Protein 1PNH (pdb70)

Secondary structure (DSSP, 8-state):
----HHHHHHHHHTTSSEEEEETTEEEEE--

Structure (mmCIF, N/CA/C/O backbone):
data_1PNH
#
_entry.id   1PNH
#
_cell.length_a   1.000
_cell.length_b   1.000
_cell.length_c   1.000
_cell.angle_alpha   90.00
_cell.angle_beta   90.00
_cell.angle_gamma   90.00
#
_symmetry.space_group_name_H-M   'P 1'
#
loop_
_atom_site.group_PDB
_atom_site.id
_atom_site.type_symbol
_atom_site.label_atom_id
_atom_site.label_alt_id
_atom_site.label_comp_id
_atom_site.label_asym_id
_atom_site.label_entity_id
_atom_site.label_seq_id
_atom_site.pdbx_PDB_ins_code
_atom_site.Cartn_x
_atom_site.Cartn_y
_atom_site.Cartn_z
_atom_site.occupancy
_atom_site.B_iso_or_equiv
_atom_site.auth_seq_id
_atom_site.auth_comp_id
_atom_site.auth_asym_id
_atom_site.auth_atom_id
_atom_site.pdbx_PDB_model_num
ATOM 1 N N . THR A 1 1 ? 1.325 0.000 0.000 1.00 1.00 1 THR A N 1
ATOM 2 C CA . THR A 1 1 ? 2.073 0.000 -1.245 1.00 1.00 1 THR A CA 1
ATOM 3 C C . THR A 1 1 ? 1.121 0.085 -2.440 1.00 1.00 1 THR A C 1
ATOM 4 O O . THR A 1 1 ? 1.183 1.033 -3.221 1.00 1.00 1 THR A O 1
ATOM 15 N N . VAL A 1 2 ? 0.262 -0.918 -2.544 1.00 1.00 2 VAL A N 1
ATOM 16 C CA . VAL A 1 2 ? -0.702 -0.968 -3.630 1.00 1.00 2 VAL A CA 1
ATOM 17 C C . VAL A 1 2 ? -2.009 -1.578 -3.118 1.00 1.00 2 VAL A C 1
ATOM 18 O O . VAL A 1 2 ? -2.317 -1.488 -1.931 1.00 1.00 2 VAL A O 1
ATOM 31 N N . CYS A 1 3 ? -2.742 -2.186 -4.040 1.00 1.00 3 CYS A N 1
ATOM 32 C CA . CYS A 1 3 ? -4.008 -2.810 -3.697 1.00 1.00 3 CYS A CA 1
ATOM 33 C C . CYS A 1 3 ? -4.073 -4.175 -4.386 1.00 1.00 3 CYS A C 1
ATOM 34 O O . CYS A 1 3 ? -4.059 -4.256 -5.613 1.00 1.00 3 CYS A O 1
ATOM 41 N N . ASN A 1 4 ? -4.143 -5.213 -3.566 1.00 1.00 4 ASN A N 1
ATOM 42 C CA . ASN A 1 4 ? -4.210 -6.570 -4.080 1.00 1.00 4 ASN A CA 1
ATOM 43 C C . ASN A 1 4 ? -5.569 -6.791 -4.749 1.00 1.00 4 ASN A C 1
ATOM 44 O O . ASN A 1 4 ? -6.557 -7.076 -4.074 1.00 1.00 4 ASN A O 1
ATOM 55 N N . LEU A 1 5 ? -5.574 -6.650 -6.067 1.00 1.00 5 LEU A N 1
ATOM 56 C CA . LEU A 1 5 ? -6.795 -6.830 -6.833 1.00 1.00 5 LEU A CA 1
ATOM 57 C C . LEU A 1 5 ? -7.370 -8.219 -6.549 1.00 1.00 5 LEU A C 1
ATOM 58 O O . LEU A 1 5 ? -8.457 -8.341 -5.986 1.00 1.00 5 LEU A O 1
ATOM 74 N N . ARG A 1 6 ? -6.615 -9.231 -6.952 1.00 1.00 6 ARG A N 1
ATOM 75 C CA . ARG A 1 6 ? -7.037 -10.606 -6.747 1.00 1.00 6 ARG A CA 1
ATOM 76 C C . ARG A 1 6 ? -7.578 -10.790 -5.328 1.00 1.00 6 ARG A C 1
ATOM 77 O O . ARG A 1 6 ? -8.590 -11.460 -5.128 1.00 1.00 6 ARG A O 1
ATOM 97 N N . ARG A 1 7 ? -6.880 -10.184 -4.379 1.00 1.00 7 ARG A N 1
ATOM 98 C CA . ARG A 1 7 ? -7.278 -10.272 -2.985 1.00 1.00 7 ARG A CA 1
ATOM 99 C C . ARG A 1 7 ? -8.560 -9.471 -2.747 1.00 1.00 7 ARG A C 1
ATOM 100 O O . ARG A 1 7 ? -9.474 -9.942 -2.072 1.00 1.00 7 ARG A O 1
ATOM 120 N N . CYS A 1 8 ? -8.586 -8.274 -3.314 1.00 1.00 8 CYS A N 1
ATOM 121 C CA . CYS A 1 8 ? -9.740 -7.404 -3.172 1.00 1.00 8 CYS A CA 1
ATOM 122 C C . CYS A 1 8 ? -10.945 -8.095 -3.814 1.00 1.00 8 CYS A C 1
ATOM 123 O O . CYS A 1 8 ? -12.024 -8.145 -3.225 1.00 1.00 8 CYS A O 1
ATOM 130 N N . GLN A 1 9 ? -10.721 -8.611 -5.014 1.00 1.00 9 GLN A N 1
ATOM 131 C CA . GLN A 1 9 ? -11.774 -9.297 -5.742 1.00 1.00 9 GLN A CA 1
ATOM 132 C C . GLN A 1 9 ? -12.333 -10.450 -4.907 1.00 1.00 9 GLN A C 1
ATOM 133 O O . GLN A 1 9 ? -13.510 -10.448 -4.549 1.00 1.00 9 GLN A O 1
ATOM 147 N N . LEU A 1 10 ? -11.463 -11.407 -4.620 1.00 1.00 10 LEU A N 1
ATOM 148 C CA . LEU A 1 10 ? -11.855 -12.564 -3.833 1.00 1.00 10 LEU A CA 1
ATOM 149 C C . LEU A 1 10 ? -12.537 -12.093 -2.547 1.00 1.00 10 LEU A C 1
ATOM 150 O O . LEU A 1 10 ? -13.421 -12.771 -2.026 1.00 1.00 10 LEU A O 1
ATOM 166 N N . SER A 1 11 ? -12.099 -10.936 -2.072 1.00 1.00 11 SER A N 1
ATOM 167 C CA . SER A 1 11 ? -12.656 -10.367 -0.857 1.00 1.00 11 SER A CA 1
ATOM 168 C C . SER A 1 11 ? -14.150 -10.094 -1.044 1.00 1.00 11 SER A C 1
ATOM 169 O O . SER A 1 11 ? -14.967 -10.499 -0.219 1.00 1.00 11 SER A O 1
ATOM 177 N N . CYS A 1 12 ? -14.461 -9.407 -2.134 1.00 1.00 12 CYS A N 1
ATOM 178 C CA . CYS A 1 12 ? -15.842 -9.074 -2.440 1.00 1.00 12 CYS A CA 1
ATOM 179 C C . CYS A 1 12 ? -16.582 -10.367 -2.788 1.00 1.00 12 CYS A C 1
ATOM 180 O O . CYS A 1 12 ? -17.719 -10.569 -2.365 1.00 1.00 12 CYS A O 1
ATOM 187 N N . ARG A 1 13 ? -15.906 -11.209 -3.557 1.00 1.00 13 ARG A N 1
ATOM 188 C CA . ARG A 1 13 ? -16.485 -12.477 -3.967 1.00 1.00 13 ARG A CA 1
ATOM 189 C C . ARG A 1 13 ? -17.130 -13.178 -2.770 1.00 1.00 13 ARG A C 1
ATOM 190 O O . ARG A 1 13 ? -18.049 -13.979 -2.936 1.00 1.00 13 ARG A O 1
ATOM 210 N N . SER A 1 14 ? -16.622 -12.853 -1.590 1.00 1.00 14 SER A N 1
ATOM 211 C CA . SER A 1 14 ? -17.138 -13.441 -0.366 1.00 1.00 14 SER A CA 1
ATOM 212 C C . SER A 1 14 ? -18.654 -13.254 -0.292 1.00 1.00 14 SER A C 1
ATOM 213 O O . SER A 1 14 ? -19.377 -14.163 0.113 1.00 1.00 14 SER A O 1
ATOM 221 N N . LEU A 1 15 ? -19.092 -12.069 -0.691 1.00 1.00 15 LEU A N 1
ATOM 222 C CA . LEU A 1 15 ? -20.509 -11.750 -0.676 1.00 1.00 15 LEU A CA 1
ATOM 223 C C . LEU A 1 15 ? -21.213 -12.520 -1.796 1.00 1.00 15 LEU A C 1
ATOM 224 O O . LEU A 1 15 ? -22.419 -12.753 -1.731 1.00 1.00 15 LEU A O 1
ATOM 240 N N . GLY A 1 16 ? -20.429 -12.894 -2.796 1.00 1.00 16 GLY A N 1
ATOM 241 C CA . GLY A 1 16 ? -20.961 -13.632 -3.928 1.00 1.00 16 GLY A CA 1
ATOM 242 C C . GLY A 1 16 ? -20.761 -12.857 -5.232 1.00 1.00 16 GLY A C 1
ATOM 243 O O . GLY A 1 16 ? -20.541 -13.452 -6.285 1.00 1.00 16 GLY A O 1
ATOM 247 N N . LEU A 1 17 ? -20.846 -11.539 -5.118 1.00 1.00 17 LEU A N 1
ATOM 248 C CA . LEU A 1 17 ? -20.677 -10.676 -6.275 1.00 1.00 17 LEU A CA 1
ATOM 249 C C . LEU A 1 17 ? -19.214 -10.708 -6.721 1.00 1.00 17 LEU A C 1
ATOM 250 O O . LEU A 1 17 ? -18.492 -11.658 -6.423 1.00 1.00 17 LEU A O 1
ATOM 266 N N . LEU A 1 18 ? -18.821 -9.659 -7.428 1.00 1.00 18 LEU A N 1
ATOM 267 C CA . LEU A 1 18 ? -17.457 -9.556 -7.918 1.00 1.00 18 LEU A CA 1
ATOM 268 C C . LEU A 1 18 ? -16.815 -8.284 -7.361 1.00 1.00 18 LEU A C 1
ATOM 269 O O . LEU A 1 18 ? -17.515 -7.358 -6.954 1.00 1.00 18 LEU A O 1
ATOM 285 N N . GLY A 1 19 ? -15.490 -8.279 -7.361 1.00 1.00 19 GLY A N 1
ATOM 286 C CA . GLY A 1 19 ? -14.745 -7.136 -6.861 1.00 1.00 19 GLY A CA 1
ATOM 287 C C . GLY A 1 19 ? -13.793 -6.592 -7.928 1.00 1.00 19 GLY A C 1
ATOM 288 O O . GLY A 1 19 ? -13.437 -7.302 -8.867 1.00 1.00 19 GLY A O 1
ATOM 292 N N . LYS A 1 20 ? -13.408 -5.338 -7.748 1.00 1.00 20 LYS A N 1
ATOM 293 C CA . LYS A 1 20 ? -12.504 -4.690 -8.683 1.00 1.00 20 LYS A CA 1
ATOM 294 C C . LYS A 1 20 ? -11.623 -3.694 -7.928 1.00 1.00 20 LYS A C 1
ATOM 295 O O . LYS A 1 20 ? -12.083 -3.034 -6.997 1.00 1.00 20 LYS A O 1
ATOM 313 N N . CYS A 1 21 ? -10.371 -3.616 -8.356 1.00 1.00 21 CYS A N 1
ATOM 314 C CA . CYS A 1 21 ? -9.421 -2.712 -7.731 1.00 1.00 21 CYS A CA 1
ATOM 315 C C . CYS A 1 21 ? -9.185 -1.534 -8.679 1.00 1.00 21 CYS A C 1
ATOM 316 O O . CYS A 1 21 ? -8.464 -1.663 -9.667 1.00 1.00 21 CYS A O 1
ATOM 323 N N . ILE A 1 22 ? -9.806 -0.413 -8.344 1.00 1.00 22 ILE A N 1
ATOM 324 C CA . ILE A 1 22 ? -9.672 0.787 -9.153 1.00 1.00 22 ILE A CA 1
ATOM 325 C C . ILE A 1 22 ? -8.648 1.722 -8.507 1.00 1.00 22 ILE A C 1
ATOM 326 O O . ILE A 1 22 ? -8.904 2.289 -7.445 1.00 1.00 22 ILE A O 1
ATOM 342 N N . GLY A 1 23 ? -7.511 1.854 -9.173 1.00 1.00 23 GLY A N 1
ATOM 343 C CA . GLY A 1 23 ? -6.447 2.710 -8.676 1.00 1.00 23 GLY A CA 1
ATOM 344 C C . GLY A 1 23 ? -5.781 2.097 -7.443 1.00 1.00 23 GLY A C 1
ATOM 345 O O . GLY A 1 23 ? -4.814 1.347 -7.563 1.00 1.00 23 GLY A O 1
ATOM 349 N N . VAL A 1 24 ? -6.326 2.440 -6.284 1.00 1.00 24 VAL A N 1
ATOM 350 C CA . VAL A 1 24 ? -5.797 1.933 -5.030 1.00 1.00 24 VAL A CA 1
ATOM 351 C C . VAL A 1 24 ? -6.954 1.658 -4.067 1.00 1.00 24 VAL A C 1
ATOM 352 O O . VAL A 1 24 ? -6.750 1.555 -2.859 1.00 1.00 24 VAL A O 1
ATOM 365 N N . LYS A 1 25 ? -8.144 1.545 -4.640 1.00 1.00 25 LYS A N 1
ATOM 366 C CA . LYS A 1 25 ? -9.333 1.284 -3.848 1.00 1.00 25 LYS A CA 1
ATOM 367 C C . LYS A 1 25 ? -10.170 0.203 -4.534 1.00 1.00 25 LYS A C 1
ATOM 368 O O . LYS A 1 25 ? -10.588 0.369 -5.679 1.00 1.00 25 LYS A O 1
ATOM 386 N N . CYS A 1 26 ? -10.391 -0.882 -3.806 1.00 1.00 26 CYS A N 1
ATOM 387 C CA . CYS A 1 26 ? -11.170 -1.990 -4.330 1.00 1.00 26 CYS A CA 1
ATOM 388 C C . CYS A 1 26 ? -12.604 -1.855 -3.815 1.00 1.00 26 CYS A C 1
ATOM 389 O O . CYS A 1 26 ? -12.832 -1.299 -2.741 1.00 1.00 26 CYS A O 1
ATOM 396 N N . GLU A 1 27 ? -13.534 -2.374 -4.603 1.00 1.00 27 GLU A N 1
ATOM 397 C CA . GLU A 1 27 ? -14.940 -2.318 -4.240 1.00 1.00 27 GLU A CA 1
ATOM 398 C C . GLU A 1 27 ? -15.682 -3.531 -4.805 1.00 1.00 27 GLU A C 1
ATOM 399 O O . GLU A 1 27 ? -15.244 -4.130 -5.786 1.00 1.00 27 GLU A O 1
ATOM 412 N N . CYS A 1 28 ? -16.793 -3.857 -4.161 1.00 1.00 28 CYS A N 1
ATOM 413 C CA . CYS A 1 28 ? -17.601 -4.988 -4.587 1.00 1.00 28 CYS A CA 1
ATOM 414 C C . CYS A 1 28 ? -18.645 -4.483 -5.584 1.00 1.00 28 CYS A C 1
ATOM 415 O O . CYS A 1 28 ? -19.458 -3.621 -5.255 1.00 1.00 28 CYS A O 1
ATOM 422 N N . VAL A 1 29 ? -18.589 -5.042 -6.784 1.00 1.00 29 VAL A N 1
ATOM 423 C CA . VAL A 1 29 ? -19.520 -4.659 -7.832 1.00 1.00 29 VAL A CA 1
ATOM 424 C C . VAL A 1 29 ? -20.183 -5.915 -8.403 1.00 1.00 29 VAL A C 1
ATOM 425 O O . VAL A 1 29 ? -19.624 -7.007 -8.323 1.00 1.00 29 VAL A O 1
ATOM 438 N N . LYS A 1 30 ? -21.366 -5.717 -8.965 1.00 1.00 30 LYS A N 1
ATOM 439 C CA . LYS A 1 30 ? -22.112 -6.819 -9.549 1.00 1.00 30 LYS A CA 1
ATOM 440 C C . LYS A 1 30 ? -21.861 -6.857 -11.057 1.00 1.00 30 LYS A C 1
ATOM 441 O O . LYS A 1 30 ? -21.643 -5.819 -11.680 1.00 1.00 30 LYS A O 1
ATOM 459 N N . HIS A 1 31 ? -21.901 -8.064 -11.602 1.00 1.00 31 HIS A N 1
ATOM 460 C CA . HIS A 1 31 ? -21.681 -8.250 -13.026 1.00 1.00 31 HIS A CA 1
ATOM 461 C C . HIS A 1 31 ? -22.978 -7.970 -13.787 1.00 1.00 31 HIS A C 1
ATOM 462 O O . HIS A 1 31 ? -23.010 -8.041 -15.014 1.00 1.00 31 HIS A O 1
ATOM 476 N N . THR A 1 1 ? 0.943 0.673 -2.834 1.00 1.00 1 THR A N 2
ATOM 477 C CA . THR A 1 1 ? -0.092 1.683 -2.948 1.00 1.00 1 THR A CA 2
ATOM 478 C C . THR A 1 1 ? -1.424 1.035 -3.329 1.00 1.00 1 THR A C 2
ATOM 479 O O . THR A 1 1 ? -2.397 1.120 -2.581 1.00 1.00 1 THR A O 2
ATOM 490 N N . VAL A 1 2 ? -1.426 0.402 -4.493 1.00 1.00 2 VAL A N 2
ATOM 491 C CA . VAL A 1 2 ? -2.624 -0.256 -4.983 1.00 1.00 2 VAL A CA 2
ATOM 492 C C . VAL A 1 2 ? -2.777 -1.608 -4.281 1.00 1.00 2 VAL A C 2
ATOM 493 O O . VAL A 1 2 ? -1.788 -2.287 -4.014 1.00 1.00 2 VAL A O 2
ATOM 506 N N . CYS A 1 3 ? -4.025 -1.955 -4.004 1.00 1.00 3 CYS A N 2
ATOM 507 C CA . CYS A 1 3 ? -4.321 -3.213 -3.337 1.00 1.00 3 CYS A CA 2
ATOM 508 C C . CYS A 1 3 ? -4.327 -4.323 -4.391 1.00 1.00 3 CYS A C 2
ATOM 509 O O . CYS A 1 3 ? -4.406 -4.049 -5.587 1.00 1.00 3 CYS A O 2
ATOM 516 N N . ASN A 1 4 ? -4.242 -5.554 -3.907 1.00 1.00 4 ASN A N 2
ATOM 517 C CA . ASN A 1 4 ? -4.240 -6.708 -4.791 1.00 1.00 4 ASN A CA 2
ATOM 518 C C . ASN A 1 4 ? -5.633 -6.887 -5.395 1.00 1.00 4 ASN A C 2
ATOM 519 O O . ASN A 1 4 ? -6.624 -6.936 -4.670 1.00 1.00 4 ASN A O 2
ATOM 530 N N . LEU A 1 5 ? -5.663 -6.982 -6.715 1.00 1.00 5 LEU A N 2
ATOM 531 C CA . LEU A 1 5 ? -6.921 -7.157 -7.423 1.00 1.00 5 LEU A CA 2
ATOM 532 C C . LEU A 1 5 ? -7.552 -8.489 -7.015 1.00 1.00 5 LEU A C 2
ATOM 533 O O . LEU A 1 5 ? -8.669 -8.521 -6.502 1.00 1.00 5 LEU A O 2
ATOM 549 N N . ARG A 1 6 ? -6.806 -9.559 -7.257 1.00 1.00 6 ARG A N 2
ATOM 550 C CA . ARG A 1 6 ? -7.276 -10.890 -6.921 1.00 1.00 6 ARG A CA 2
ATOM 551 C C . ARG A 1 6 ? -7.692 -10.953 -5.449 1.00 1.00 6 ARG A C 2
ATOM 552 O O . ARG A 1 6 ? -8.664 -11.621 -5.102 1.00 1.00 6 ARG A O 2
ATOM 572 N N . ARG A 1 7 ? -6.932 -10.246 -4.625 1.00 1.00 7 ARG A N 2
ATOM 573 C CA . ARG A 1 7 ? -7.208 -10.212 -3.199 1.00 1.00 7 ARG A CA 2
ATOM 574 C C . ARG A 1 7 ? -8.468 -9.390 -2.920 1.00 1.00 7 ARG A C 2
ATOM 575 O O . ARG A 1 7 ? -9.355 -9.834 -2.192 1.00 1.00 7 ARG A O 2
ATOM 595 N N . CYS A 1 8 ? -8.509 -8.207 -3.518 1.00 1.00 8 CYS A N 2
ATOM 596 C CA . CYS A 1 8 ? -9.646 -7.321 -3.345 1.00 1.00 8 CYS A CA 2
ATOM 597 C C . CYS A 1 8 ? -10.887 -8.014 -3.912 1.00 1.00 8 CYS A C 2
ATOM 598 O O . CYS A 1 8 ? -11.908 -8.122 -3.232 1.00 1.00 8 CYS A O 2
ATOM 605 N N . GLN A 1 9 ? -10.760 -8.465 -5.151 1.00 1.00 9 GLN A N 2
ATOM 606 C CA . GLN A 1 9 ? -11.857 -9.145 -5.818 1.00 1.00 9 GLN A CA 2
ATOM 607 C C . GLN A 1 9 ? -12.292 -10.369 -5.011 1.00 1.00 9 GLN A C 2
ATOM 608 O O . GLN A 1 9 ? -13.485 -10.629 -4.864 1.00 1.00 9 GLN A O 2
ATOM 622 N N . LEU A 1 10 ? -11.299 -11.090 -4.508 1.00 1.00 10 LEU A N 2
ATOM 623 C CA . LEU A 1 10 ? -11.565 -12.280 -3.720 1.00 1.00 10 LEU A CA 2
ATOM 624 C C . LEU A 1 10 ? -12.288 -11.885 -2.431 1.00 1.00 10 LEU A C 2
ATOM 625 O O . LEU A 1 10 ? -13.073 -12.663 -1.891 1.00 1.00 10 LEU A O 2
ATOM 641 N N . SER A 1 11 ? -11.995 -10.674 -1.974 1.00 1.00 11 SER A N 2
ATOM 642 C CA . SER A 1 11 ? -12.607 -10.166 -0.759 1.00 1.00 11 SER A CA 2
ATOM 643 C C . SER A 1 11 ? -14.100 -9.924 -0.988 1.00 1.00 11 SER A C 2
ATOM 644 O O . SER A 1 11 ? -14.928 -10.315 -0.167 1.00 1.00 11 SER A O 2
ATOM 652 N N . CYS A 1 12 ? -14.399 -9.278 -2.105 1.00 1.00 12 CYS A N 2
ATOM 653 C CA . CYS A 1 12 ? -15.778 -8.980 -2.453 1.00 1.00 12 CYS A CA 2
ATOM 654 C C . CYS A 1 12 ? -16.495 -10.298 -2.749 1.00 1.00 12 CYS A C 2
ATOM 655 O O . CYS A 1 12 ? -17.654 -10.477 -2.377 1.00 1.00 12 CYS A O 2
ATOM 662 N N . ARG A 1 13 ? -15.777 -11.189 -3.415 1.00 1.00 13 ARG A N 2
ATOM 663 C CA . ARG A 1 13 ? -16.331 -12.485 -3.765 1.00 1.00 13 ARG A CA 2
ATOM 664 C C . ARG A 1 13 ? -16.993 -13.128 -2.546 1.00 1.00 13 ARG A C 2
ATOM 665 O O . ARG A 1 13 ? -17.868 -13.980 -2.687 1.00 1.00 13 ARG A O 2
ATOM 685 N N . SER A 1 14 ? -16.552 -12.693 -1.375 1.00 1.00 14 SER A N 2
ATOM 686 C CA . SER A 1 14 ? -17.091 -13.214 -0.133 1.00 1.00 14 SER A CA 2
ATOM 687 C C . SER A 1 14 ? -18.619 -13.142 -0.153 1.00 1.00 14 SER A C 2
ATOM 688 O O . SER A 1 14 ? -19.294 -14.098 0.220 1.00 1.00 14 SER A O 2
ATOM 696 N N . LEU A 1 15 ? -19.120 -11.998 -0.593 1.00 1.00 15 LEU A N 2
ATOM 697 C CA . LEU A 1 15 ? -20.555 -11.788 -0.669 1.00 1.00 15 LEU A CA 2
ATOM 698 C C . LEU A 1 15 ? -21.123 -12.597 -1.836 1.00 1.00 15 LEU A C 2
ATOM 699 O O . LEU A 1 15 ? -22.313 -12.911 -1.859 1.00 1.00 15 LEU A O 2
ATOM 715 N N . GLY A 1 16 ? -20.248 -12.915 -2.778 1.00 1.00 16 GLY A N 2
ATOM 716 C CA . GLY A 1 16 ? -20.648 -13.681 -3.946 1.00 1.00 16 GLY A CA 2
ATOM 717 C C . GLY A 1 16 ? -20.460 -12.866 -5.228 1.00 1.00 16 GLY A C 2
ATOM 718 O O . GLY A 1 16 ? -20.165 -13.423 -6.284 1.00 1.00 16 GLY A O 2
ATOM 722 N N . LEU A 1 17 ? -20.642 -11.562 -5.092 1.00 1.00 17 LEU A N 2
ATOM 723 C CA . LEU A 1 17 ? -20.497 -10.663 -6.226 1.00 1.00 17 LEU A CA 2
ATOM 724 C C . LEU A 1 17 ? -19.022 -10.587 -6.625 1.00 1.00 17 LEU A C 2
ATOM 725 O O . LEU A 1 17 ? -18.216 -11.409 -6.195 1.00 1.00 17 LEU A O 2
ATOM 741 N N . LEU A 1 18 ? -18.714 -9.591 -7.442 1.00 1.00 18 LEU A N 2
ATOM 742 C CA . LEU A 1 18 ? -17.350 -9.395 -7.903 1.00 1.00 18 LEU A CA 2
ATOM 743 C C . LEU A 1 18 ? -16.799 -8.094 -7.316 1.00 1.00 18 LEU A C 2
ATOM 744 O O . LEU A 1 18 ? -17.562 -7.226 -6.900 1.00 1.00 18 LEU A O 2
ATOM 760 N N . GLY A 1 19 ? -15.476 -8.002 -7.302 1.00 1.00 19 GLY A N 2
ATOM 761 C CA . GLY A 1 19 ? -14.815 -6.823 -6.773 1.00 1.00 19 GLY A CA 2
ATOM 762 C C . GLY A 1 19 ? -13.531 -6.520 -7.550 1.00 1.00 19 GLY A C 2
ATOM 763 O O . GLY A 1 19 ? -13.004 -7.386 -8.244 1.00 1.00 19 GLY A O 2
ATOM 767 N N . LYS A 1 20 ? -13.067 -5.288 -7.403 1.00 1.00 20 LYS A N 2
ATOM 768 C CA . LYS A 1 20 ? -11.855 -4.860 -8.082 1.00 1.00 20 LYS A CA 2
ATOM 769 C C . LYS A 1 20 ? -11.227 -3.698 -7.311 1.00 1.00 20 LYS A C 2
ATOM 770 O O . LYS A 1 20 ? -11.934 -2.896 -6.702 1.00 1.00 20 LYS A O 2
ATOM 788 N N . CYS A 1 21 ? -9.905 -3.644 -7.361 1.00 1.00 21 CYS A N 2
ATOM 789 C CA . CYS A 1 21 ? -9.172 -2.593 -6.673 1.00 1.00 21 CYS A CA 2
ATOM 790 C C . CYS A 1 21 ? -9.433 -1.272 -7.398 1.00 1.00 21 CYS A C 2
ATOM 791 O O . CYS A 1 21 ? -8.681 -0.895 -8.297 1.00 1.00 21 CYS A O 2
ATOM 798 N N . ILE A 1 22 ? -10.499 -0.605 -6.983 1.00 1.00 22 ILE A N 2
ATOM 799 C CA . ILE A 1 22 ? -10.869 0.661 -7.583 1.00 1.00 22 ILE A CA 2
ATOM 800 C C . ILE A 1 22 ? -9.954 1.759 -7.042 1.00 1.00 22 ILE A C 2
ATOM 801 O O . ILE A 1 22 ? -10.022 2.108 -5.864 1.00 1.00 22 ILE A O 2
ATOM 817 N N . GLY A 1 23 ? -9.114 2.277 -7.929 1.00 1.00 23 GLY A N 2
ATOM 818 C CA . GLY A 1 23 ? -8.186 3.330 -7.555 1.00 1.00 23 GLY A CA 2
ATOM 819 C C . GLY A 1 23 ? -7.304 2.892 -6.384 1.00 1.00 23 GLY A C 2
ATOM 820 O O . GLY A 1 23 ? -6.276 2.247 -6.583 1.00 1.00 23 GLY A O 2
ATOM 824 N N . VAL A 1 24 ? -7.739 3.260 -5.187 1.00 1.00 24 VAL A N 2
ATOM 825 C CA . VAL A 1 24 ? -7.001 2.913 -3.984 1.00 1.00 24 VAL A CA 2
ATOM 826 C C . VAL A 1 24 ? -7.957 2.283 -2.969 1.00 1.00 24 VAL A C 2
ATOM 827 O O . VAL A 1 24 ? -7.772 2.428 -1.762 1.00 1.00 24 VAL A O 2
ATOM 840 N N . LYS A 1 25 ? -8.959 1.594 -3.499 1.00 1.00 25 LYS A N 2
ATOM 841 C CA . LYS A 1 25 ? -9.942 0.939 -2.653 1.00 1.00 25 LYS A CA 2
ATOM 842 C C . LYS A 1 25 ? -10.708 -0.094 -3.479 1.00 1.00 25 LYS A C 2
ATOM 843 O O . LYS A 1 25 ? -11.152 0.196 -4.591 1.00 1.00 25 LYS A O 2
ATOM 861 N N . CYS A 1 26 ? -10.843 -1.279 -2.905 1.00 1.00 26 CYS A N 2
ATOM 862 C CA . CYS A 1 26 ? -11.549 -2.359 -3.576 1.00 1.00 26 CYS A CA 2
ATOM 863 C C . CYS A 1 26 ? -13.041 -2.024 -3.585 1.00 1.00 26 CYS A C 2
ATOM 864 O O . CYS A 1 26 ? -13.583 -1.560 -2.582 1.00 1.00 26 CYS A O 2
ATOM 871 N N . GLU A 1 27 ? -13.665 -2.275 -4.726 1.00 1.00 27 GLU A N 2
ATOM 872 C CA . GLU A 1 27 ? -15.085 -2.006 -4.877 1.00 1.00 27 GLU A CA 2
ATOM 873 C C . GLU A 1 27 ? -15.805 -3.248 -5.410 1.00 1.00 27 GLU A C 2
ATOM 874 O O . GLU A 1 27 ? -15.388 -3.834 -6.407 1.00 1.00 27 GLU A O 2
ATOM 887 N N . CYS A 1 28 ? -16.876 -3.611 -4.719 1.00 1.00 28 CYS A N 2
ATOM 888 C CA . CYS A 1 28 ? -17.660 -4.771 -5.109 1.00 1.00 28 CYS A CA 2
ATOM 889 C C . CYS A 1 28 ? -18.741 -4.314 -6.088 1.00 1.00 28 CYS A C 2
ATOM 890 O O . CYS A 1 28 ? -19.375 -3.280 -5.880 1.00 1.00 28 CYS A O 2
ATOM 897 N N . VAL A 1 29 ? -18.920 -5.105 -7.136 1.00 1.00 29 VAL A N 2
ATOM 898 C CA . VAL A 1 29 ? -19.916 -4.793 -8.147 1.00 1.00 29 VAL A CA 2
ATOM 899 C C . VAL A 1 29 ? -20.540 -6.094 -8.660 1.00 1.00 29 VAL A C 2
ATOM 900 O O . VAL A 1 29 ? -19.915 -7.152 -8.598 1.00 1.00 29 VAL A O 2
ATOM 913 N N . LYS A 1 30 ? -21.763 -5.970 -9.152 1.00 1.00 30 LYS A N 2
ATOM 914 C CA . LYS A 1 30 ? -22.478 -7.123 -9.673 1.00 1.00 30 LYS A CA 2
ATOM 915 C C . LYS A 1 30 ? -22.103 -7.329 -11.143 1.00 1.00 30 LYS A C 2
ATOM 916 O O . LYS A 1 30 ? -21.173 -6.697 -11.644 1.00 1.00 30 LYS A O 2
ATOM 934 N N . HIS A 1 31 ? -22.846 -8.213 -11.792 1.00 1.00 31 HIS A N 2
ATOM 935 C CA . HIS A 1 31 ? -22.601 -8.509 -13.195 1.00 1.00 31 HIS A CA 2
ATOM 936 C C . HIS A 1 31 ? -23.812 -8.085 -14.025 1.00 1.00 31 HIS A C 2
ATOM 937 O O . HIS A 1 31 ? -23.689 -7.831 -15.224 1.00 1.00 31 HIS A O 2
ATOM 951 N N . THR A 1 1 ? 0.478 1.828 -0.785 1.00 1.00 1 THR A N 3
ATOM 952 C CA . THR A 1 1 ? 1.204 1.777 -2.042 1.00 1.00 1 THR A CA 3
ATOM 953 C C . THR A 1 1 ? 0.303 1.240 -3.157 1.00 1.00 1 THR A C 3
ATOM 954 O O . THR A 1 1 ? 0.053 1.929 -4.144 1.00 1.00 1 THR A O 3
ATOM 965 N N . VAL A 1 2 ? -0.156 0.013 -2.960 1.00 1.00 2 VAL A N 3
ATOM 966 C CA . VAL A 1 2 ? -1.023 -0.620 -3.934 1.00 1.00 2 VAL A CA 3
ATOM 967 C C . VAL A 1 2 ? -1.946 -1.609 -3.221 1.00 1.00 2 VAL A C 3
ATOM 968 O O . VAL A 1 2 ? -1.828 -1.814 -2.013 1.00 1.00 2 VAL A O 3
ATOM 981 N N . CYS A 1 3 ? -2.844 -2.198 -3.996 1.00 1.00 3 CYS A N 3
ATOM 982 C CA . CYS A 1 3 ? -3.785 -3.163 -3.454 1.00 1.00 3 CYS A CA 3
ATOM 983 C C . CYS A 1 3 ? -3.839 -4.366 -4.397 1.00 1.00 3 CYS A C 3
ATOM 984 O O . CYS A 1 3 ? -3.817 -4.204 -5.617 1.00 1.00 3 CYS A O 3
ATOM 991 N N . ASN A 1 4 ? -3.909 -5.545 -3.796 1.00 1.00 4 ASN A N 3
ATOM 992 C CA . ASN A 1 4 ? -3.965 -6.775 -4.568 1.00 1.00 4 ASN A CA 3
ATOM 993 C C . ASN A 1 4 ? -5.357 -6.920 -5.187 1.00 1.00 4 ASN A C 3
ATOM 994 O O . ASN A 1 4 ? -6.363 -6.869 -4.479 1.00 1.00 4 ASN A O 3
ATOM 1005 N N . LEU A 1 5 ? -5.371 -7.099 -6.497 1.00 1.00 5 LEU A N 3
ATOM 1006 C CA . LEU A 1 5 ? -6.622 -7.253 -7.219 1.00 1.00 5 LEU A CA 3
ATOM 1007 C C . LEU A 1 5 ? -7.272 -8.584 -6.831 1.00 1.00 5 LEU A C 3
ATOM 1008 O O . LEU A 1 5 ? -8.327 -8.602 -6.199 1.00 1.00 5 LEU A O 3
ATOM 1024 N N . ARG A 1 6 ? -6.613 -9.663 -7.224 1.00 1.00 6 ARG A N 3
ATOM 1025 C CA . ARG A 1 6 ? -7.113 -10.995 -6.925 1.00 1.00 6 ARG A CA 3
ATOM 1026 C C . ARG A 1 6 ? -7.586 -11.070 -5.471 1.00 1.00 6 ARG A C 3
ATOM 1027 O O . ARG A 1 6 ? -8.596 -11.706 -5.177 1.00 1.00 6 ARG A O 3
ATOM 1047 N N . ARG A 1 7 ? -6.833 -10.410 -4.604 1.00 1.00 7 ARG A N 3
ATOM 1048 C CA . ARG A 1 7 ? -7.163 -10.396 -3.189 1.00 1.00 7 ARG A CA 3
ATOM 1049 C C . ARG A 1 7 ? -8.417 -9.552 -2.946 1.00 1.00 7 ARG A C 3
ATOM 1050 O O . ARG A 1 7 ? -9.363 -10.014 -2.309 1.00 1.00 7 ARG A O 3
ATOM 1070 N N . CYS A 1 8 ? -8.383 -8.335 -3.466 1.00 1.00 8 CYS A N 3
ATOM 1071 C CA . CYS A 1 8 ? -9.505 -7.425 -3.313 1.00 1.00 8 CYS A CA 3
ATOM 1072 C C . CYS A 1 8 ? -10.755 -8.106 -3.876 1.00 1.00 8 CYS A C 3
ATOM 1073 O O . CYS A 1 8 ? -11.791 -8.154 -3.211 1.00 1.00 8 CYS A O 3
ATOM 1080 N N . GLN A 1 9 ? -10.618 -8.611 -5.091 1.00 1.00 9 GLN A N 3
ATOM 1081 C CA . GLN A 1 9 ? -11.724 -9.285 -5.750 1.00 1.00 9 GLN A CA 3
ATOM 1082 C C . GLN A 1 9 ? -12.277 -10.397 -4.857 1.00 1.00 9 GLN A C 3
ATOM 1083 O O . GLN A 1 9 ? -13.475 -10.445 -4.590 1.00 1.00 9 GLN A O 3
ATOM 1097 N N . LEU A 1 10 ? -11.374 -11.262 -4.417 1.00 1.00 10 LEU A N 3
ATOM 1098 C CA . LEU A 1 10 ? -11.755 -12.370 -3.558 1.00 1.00 10 LEU A CA 3
ATOM 1099 C C . LEU A 1 10 ? -12.466 -11.827 -2.317 1.00 1.00 10 LEU A C 3
ATOM 1100 O O . LEU A 1 10 ? -13.337 -12.490 -1.755 1.00 1.00 10 LEU A O 3
ATOM 1116 N N . SER A 1 11 ? -12.071 -10.624 -1.926 1.00 1.00 11 SER A N 3
ATOM 1117 C CA . SER A 1 11 ? -12.660 -9.983 -0.763 1.00 1.00 11 SER A CA 3
ATOM 1118 C C . SER A 1 11 ? -14.147 -9.722 -1.006 1.00 1.00 11 SER A C 3
ATOM 1119 O O . SER A 1 11 ? -14.986 -10.065 -0.174 1.00 1.00 11 SER A O 3
ATOM 1127 N N . CYS A 1 12 ? -14.428 -9.115 -2.151 1.00 1.00 12 CYS A N 3
ATOM 1128 C CA . CYS A 1 12 ? -15.800 -8.804 -2.513 1.00 1.00 12 CYS A CA 3
ATOM 1129 C C . CYS A 1 12 ? -16.532 -10.116 -2.802 1.00 1.00 12 CYS A C 3
ATOM 1130 O O . CYS A 1 12 ? -17.711 -10.258 -2.482 1.00 1.00 12 CYS A O 3
ATOM 1137 N N . ARG A 1 13 ? -15.802 -11.043 -3.406 1.00 1.00 13 ARG A N 3
ATOM 1138 C CA . ARG A 1 13 ? -16.366 -12.338 -3.742 1.00 1.00 13 ARG A CA 3
ATOM 1139 C C . ARG A 1 13 ? -17.030 -12.964 -2.513 1.00 1.00 13 ARG A C 3
ATOM 1140 O O . ARG A 1 13 ? -17.881 -13.842 -2.643 1.00 1.00 13 ARG A O 3
ATOM 1160 N N . SER A 1 14 ? -16.618 -12.483 -1.350 1.00 1.00 14 SER A N 3
ATOM 1161 C CA . SER A 1 14 ? -17.161 -12.984 -0.102 1.00 1.00 14 SER A CA 3
ATOM 1162 C C . SER A 1 14 ? -18.690 -12.935 -0.137 1.00 1.00 14 SER A C 3
ATOM 1163 O O . SER A 1 14 ? -19.356 -13.876 0.285 1.00 1.00 14 SER A O 3
ATOM 1171 N N . LEU A 1 15 ? -19.201 -11.826 -0.648 1.00 1.00 15 LEU A N 3
ATOM 1172 C CA . LEU A 1 15 ? -20.638 -11.640 -0.746 1.00 1.00 15 LEU A CA 3
ATOM 1173 C C . LEU A 1 15 ? -21.182 -12.493 -1.895 1.00 1.00 15 LEU A C 3
ATOM 1174 O O . LEU A 1 15 ? -22.367 -12.819 -1.925 1.00 1.00 15 LEU A O 3
ATOM 1190 N N . GLY A 1 16 ? -20.287 -12.831 -2.812 1.00 1.00 16 GLY A N 3
ATOM 1191 C CA . GLY A 1 16 ? -20.660 -13.641 -3.959 1.00 1.00 16 GLY A CA 3
ATOM 1192 C C . GLY A 1 16 ? -20.458 -12.870 -5.265 1.00 1.00 16 GLY A C 3
ATOM 1193 O O . GLY A 1 16 ? -20.146 -13.460 -6.298 1.00 1.00 16 GLY A O 3
ATOM 1197 N N . LEU A 1 17 ? -20.642 -11.561 -5.176 1.00 1.00 17 LEU A N 3
ATOM 1198 C CA . LEU A 1 17 ? -20.484 -10.701 -6.335 1.00 1.00 17 LEU A CA 3
ATOM 1199 C C . LEU A 1 17 ? -19.004 -10.634 -6.718 1.00 1.00 17 LEU A C 3
ATOM 1200 O O . LEU A 1 17 ? -18.208 -11.464 -6.279 1.00 1.00 17 LEU A O 3
ATOM 1216 N N . LEU A 1 18 ? -18.679 -9.639 -7.530 1.00 1.00 18 LEU A N 3
ATOM 1217 C CA . LEU A 1 18 ? -17.308 -9.453 -7.973 1.00 1.00 18 LEU A CA 3
ATOM 1218 C C . LEU A 1 18 ? -16.844 -8.044 -7.601 1.00 1.00 18 LEU A C 3
ATOM 1219 O O . LEU A 1 18 ? -17.663 -7.150 -7.392 1.00 1.00 18 LEU A O 3
ATOM 1235 N N . GLY A 1 19 ? -15.529 -7.886 -7.535 1.00 1.00 19 GLY A N 3
ATOM 1236 C CA . GLY A 1 19 ? -14.945 -6.601 -7.192 1.00 1.00 19 GLY A CA 3
ATOM 1237 C C . GLY A 1 19 ? -13.616 -6.391 -7.923 1.00 1.00 19 GLY A C 3
ATOM 1238 O O . GLY A 1 19 ? -13.228 -7.204 -8.761 1.00 1.00 19 GLY A O 3
ATOM 1242 N N . LYS A 1 20 ? -12.956 -5.295 -7.578 1.00 1.00 20 LYS A N 3
ATOM 1243 C CA . LYS A 1 20 ? -11.679 -4.968 -8.190 1.00 1.00 20 LYS A CA 3
ATOM 1244 C C . LYS A 1 20 ? -11.004 -3.856 -7.385 1.00 1.00 20 LYS A C 3
ATOM 1245 O O . LYS A 1 20 ? -11.673 -2.956 -6.880 1.00 1.00 20 LYS A O 3
ATOM 1263 N N . CYS A 1 21 ? -9.686 -3.951 -7.293 1.00 1.00 21 CYS A N 3
ATOM 1264 C CA . CYS A 1 21 ? -8.912 -2.967 -6.559 1.00 1.00 21 CYS A CA 3
ATOM 1265 C C . CYS A 1 21 ? -8.921 -1.659 -7.355 1.00 1.00 21 CYS A C 3
ATOM 1266 O O . CYS A 1 21 ? -8.081 -1.455 -8.231 1.00 1.00 21 CYS A O 3
ATOM 1273 N N . ILE A 1 22 ? -9.879 -0.807 -7.021 1.00 1.00 22 ILE A N 3
ATOM 1274 C CA . ILE A 1 22 ? -10.009 0.470 -7.695 1.00 1.00 22 ILE A CA 3
ATOM 1275 C C . ILE A 1 22 ? -8.989 1.451 -7.112 1.00 1.00 22 ILE A C 3
ATOM 1276 O O . ILE A 1 22 ? -9.201 2.010 -6.038 1.00 1.00 22 ILE A O 3
ATOM 1292 N N . GLY A 1 23 ? -7.901 1.631 -7.849 1.00 1.00 23 GLY A N 3
ATOM 1293 C CA . GLY A 1 23 ? -6.849 2.535 -7.421 1.00 1.00 23 GLY A CA 3
ATOM 1294 C C . GLY A 1 23 ? -6.208 2.052 -6.117 1.00 1.00 23 GLY A C 3
ATOM 1295 O O . GLY A 1 23 ? -5.158 1.411 -6.137 1.00 1.00 23 GLY A O 3
ATOM 1299 N N . VAL A 1 24 ? -6.868 2.379 -5.015 1.00 1.00 24 VAL A N 3
ATOM 1300 C CA . VAL A 1 24 ? -6.375 1.988 -3.705 1.00 1.00 24 VAL A CA 3
ATOM 1301 C C . VAL A 1 24 ? -7.558 1.572 -2.825 1.00 1.00 24 VAL A C 3
ATOM 1302 O O . VAL A 1 24 ? -7.428 1.489 -1.605 1.00 1.00 24 VAL A O 3
ATOM 1315 N N . LYS A 1 25 ? -8.682 1.323 -3.480 1.00 1.00 25 LYS A N 3
ATOM 1316 C CA . LYS A 1 25 ? -9.885 0.919 -2.773 1.00 1.00 25 LYS A CA 3
ATOM 1317 C C . LYS A 1 25 ? -10.622 -0.138 -3.593 1.00 1.00 25 LYS A C 3
ATOM 1318 O O . LYS A 1 25 ? -11.048 0.122 -4.717 1.00 1.00 25 LYS A O 3
ATOM 1336 N N . CYS A 1 26 ? -10.751 -1.315 -2.999 1.00 1.00 26 CYS A N 3
ATOM 1337 C CA . CYS A 1 26 ? -11.430 -2.416 -3.659 1.00 1.00 26 CYS A CA 3
ATOM 1338 C C . CYS A 1 26 ? -12.934 -2.149 -3.618 1.00 1.00 26 CYS A C 3
ATOM 1339 O O . CYS A 1 26 ? -13.478 -1.803 -2.572 1.00 1.00 26 CYS A O 3
ATOM 1346 N N . GLU A 1 27 ? -13.567 -2.321 -4.771 1.00 1.00 27 GLU A N 3
ATOM 1347 C CA . GLU A 1 27 ? -14.999 -2.102 -4.879 1.00 1.00 27 GLU A CA 3
ATOM 1348 C C . GLU A 1 27 ? -15.700 -3.390 -5.312 1.00 1.00 27 GLU A C 3
ATOM 1349 O O . GLU A 1 27 ? -15.152 -4.170 -6.089 1.00 1.00 27 GLU A O 3
ATOM 1362 N N . CYS A 1 28 ? -16.904 -3.576 -4.789 1.00 1.00 28 CYS A N 3
ATOM 1363 C CA . CYS A 1 28 ? -17.688 -4.756 -5.112 1.00 1.00 28 CYS A CA 3
ATOM 1364 C C . CYS A 1 28 ? -18.846 -4.332 -6.017 1.00 1.00 28 CYS A C 3
ATOM 1365 O O . CYS A 1 28 ? -19.514 -3.334 -5.749 1.00 1.00 28 CYS A O 3
ATOM 1372 N N . VAL A 1 29 ? -19.048 -5.110 -7.068 1.00 1.00 29 VAL A N 3
ATOM 1373 C CA . VAL A 1 29 ? -20.115 -4.826 -8.014 1.00 1.00 29 VAL A CA 3
ATOM 1374 C C . VAL A 1 29 ? -20.743 -6.142 -8.478 1.00 1.00 29 VAL A C 3
ATOM 1375 O O . VAL A 1 29 ? -20.100 -7.189 -8.432 1.00 1.00 29 VAL A O 3
ATOM 1388 N N . LYS A 1 30 ? -21.991 -6.046 -8.910 1.00 1.00 30 LYS A N 3
ATOM 1389 C CA . LYS A 1 30 ? -22.714 -7.214 -9.381 1.00 1.00 30 LYS A CA 3
ATOM 1390 C C . LYS A 1 30 ? -22.234 -7.573 -10.788 1.00 1.00 30 LYS A C 3
ATOM 1391 O O . LYS A 1 30 ? -21.244 -7.025 -11.269 1.00 1.00 30 LYS A O 3
ATOM 1409 N N . HIS A 1 31 ? -22.960 -8.491 -11.410 1.00 1.00 31 HIS A N 3
ATOM 1410 C CA . HIS A 1 31 ? -22.621 -8.929 -12.754 1.00 1.00 31 HIS A CA 3
ATOM 1411 C C . HIS A 1 31 ? -23.320 -8.030 -13.778 1.00 1.00 31 HIS A C 3
ATOM 1412 O O . HIS A 1 31 ? -24.402 -7.508 -13.514 1.00 1.00 31 HIS A O 3
ATOM 1426 N N . THR A 1 1 ? 1.953 1.914 -3.012 1.00 1.00 1 THR A N 4
ATOM 1427 C CA . THR A 1 1 ? 1.901 0.757 -3.887 1.00 1.00 1 THR A CA 4
ATOM 1428 C C . THR A 1 1 ? 0.469 0.511 -4.364 1.00 1.00 1 THR A C 4
ATOM 1429 O O . THR A 1 1 ? -0.409 1.340 -4.143 1.00 1.00 1 THR A O 4
ATOM 1440 N N . VAL A 1 2 ? 0.279 -0.627 -5.006 1.00 1.00 2 VAL A N 4
ATOM 1441 C CA . VAL A 1 2 ? -1.028 -0.993 -5.514 1.00 1.00 2 VAL A CA 4
ATOM 1442 C C . VAL A 1 2 ? -1.704 -1.946 -4.527 1.00 1.00 2 VAL A C 4
ATOM 1443 O O . VAL A 1 2 ? -1.036 -2.584 -3.718 1.00 1.00 2 VAL A O 4
ATOM 1456 N N . CYS A 1 3 ? -3.025 -2.013 -4.628 1.00 1.00 3 CYS A N 4
ATOM 1457 C CA . CYS A 1 3 ? -3.800 -2.877 -3.755 1.00 1.00 3 CYS A CA 4
ATOM 1458 C C . CYS A 1 3 ? -3.971 -4.231 -4.447 1.00 1.00 3 CYS A C 4
ATOM 1459 O O . CYS A 1 3 ? -3.938 -4.313 -5.674 1.00 1.00 3 CYS A O 4
ATOM 1466 N N . ASN A 1 4 ? -4.146 -5.258 -3.631 1.00 1.00 4 ASN A N 4
ATOM 1467 C CA . ASN A 1 4 ? -4.321 -6.604 -4.148 1.00 1.00 4 ASN A CA 4
ATOM 1468 C C . ASN A 1 4 ? -5.680 -6.709 -4.841 1.00 1.00 4 ASN A C 4
ATOM 1469 O O . ASN A 1 4 ? -6.715 -6.763 -4.179 1.00 1.00 4 ASN A O 4
ATOM 1480 N N . LEU A 1 5 ? -5.634 -6.731 -6.166 1.00 1.00 5 LEU A N 4
ATOM 1481 C CA . LEU A 1 5 ? -6.850 -6.826 -6.955 1.00 1.00 5 LEU A CA 4
ATOM 1482 C C . LEU A 1 5 ? -7.452 -8.223 -6.791 1.00 1.00 5 LEU A C 4
ATOM 1483 O O . LEU A 1 5 ? -8.544 -8.373 -6.245 1.00 1.00 5 LEU A O 4
ATOM 1499 N N . ARG A 1 6 ? -6.712 -9.211 -7.273 1.00 1.00 6 ARG A N 4
ATOM 1500 C CA . ARG A 1 6 ? -7.159 -10.591 -7.187 1.00 1.00 6 ARG A CA 4
ATOM 1501 C C . ARG A 1 6 ? -7.696 -10.890 -5.786 1.00 1.00 6 ARG A C 4
ATOM 1502 O O . ARG A 1 6 ? -8.735 -11.530 -5.638 1.00 1.00 6 ARG A O 4
ATOM 1522 N N . ARG A 1 7 ? -6.963 -10.409 -4.792 1.00 1.00 7 ARG A N 4
ATOM 1523 C CA . ARG A 1 7 ? -7.353 -10.615 -3.407 1.00 1.00 7 ARG A CA 4
ATOM 1524 C C . ARG A 1 7 ? -8.580 -9.766 -3.069 1.00 1.00 7 ARG A C 4
ATOM 1525 O O . ARG A 1 7 ? -9.514 -10.249 -2.430 1.00 1.00 7 ARG A O 4
ATOM 1545 N N . CYS A 1 8 ? -8.538 -8.520 -3.514 1.00 1.00 8 CYS A N 4
ATOM 1546 C CA . CYS A 1 8 ? -9.636 -7.599 -3.267 1.00 1.00 8 CYS A CA 4
ATOM 1547 C C . CYS A 1 8 ? -10.913 -8.204 -3.855 1.00 1.00 8 CYS A C 4
ATOM 1548 O O . CYS A 1 8 ? -11.939 -8.271 -3.183 1.00 1.00 8 CYS A O 4
ATOM 1555 N N . GLN A 1 9 ? -10.805 -8.632 -5.105 1.00 1.00 9 GLN A N 4
ATOM 1556 C CA . GLN A 1 9 ? -11.937 -9.229 -5.792 1.00 1.00 9 GLN A CA 4
ATOM 1557 C C . GLN A 1 9 ? -12.384 -10.500 -5.068 1.00 1.00 9 GLN A C 4
ATOM 1558 O O . GLN A 1 9 ? -13.582 -10.765 -4.955 1.00 1.00 9 GLN A O 4
ATOM 1572 N N . LEU A 1 10 ? -11.401 -11.254 -4.600 1.00 1.00 10 LEU A N 4
ATOM 1573 C CA . LEU A 1 10 ? -11.679 -12.493 -3.891 1.00 1.00 10 LEU A CA 4
ATOM 1574 C C . LEU A 1 10 ? -12.350 -12.171 -2.554 1.00 1.00 10 LEU A C 4
ATOM 1575 O O . LEU A 1 10 ? -13.125 -12.972 -2.035 1.00 1.00 10 LEU A O 4
ATOM 1591 N N . SER A 1 11 ? -12.029 -10.996 -2.035 1.00 1.00 11 SER A N 4
ATOM 1592 C CA . SER A 1 11 ? -12.589 -10.558 -0.769 1.00 1.00 11 SER A CA 4
ATOM 1593 C C . SER A 1 11 ? -14.092 -10.312 -0.919 1.00 1.00 11 SER A C 4
ATOM 1594 O O . SER A 1 11 ? -14.890 -10.834 -0.141 1.00 1.00 11 SER A O 4
ATOM 1602 N N . CYS A 1 12 ? -14.431 -9.520 -1.925 1.00 1.00 12 CYS A N 4
ATOM 1603 C CA . CYS A 1 12 ? -15.825 -9.199 -2.187 1.00 1.00 12 CYS A CA 4
ATOM 1604 C C . CYS A 1 12 ? -16.560 -10.498 -2.528 1.00 1.00 12 CYS A C 4
ATOM 1605 O O . CYS A 1 12 ? -17.702 -10.694 -2.114 1.00 1.00 12 CYS A O 4
ATOM 1612 N N . ARG A 1 13 ? -15.876 -11.349 -3.277 1.00 1.00 13 ARG A N 4
ATOM 1613 C CA . ARG A 1 13 ? -16.450 -12.623 -3.678 1.00 1.00 13 ARG A CA 4
ATOM 1614 C C . ARG A 1 13 ? -17.241 -13.235 -2.521 1.00 1.00 13 ARG A C 4
ATOM 1615 O O . ARG A 1 13 ? -18.202 -13.969 -2.740 1.00 1.00 13 ARG A O 4
ATOM 1635 N N . SER A 1 14 ? -16.807 -12.910 -1.310 1.00 1.00 14 SER A N 4
ATOM 1636 C CA . SER A 1 14 ? -17.463 -13.418 -0.119 1.00 1.00 14 SER A CA 4
ATOM 1637 C C . SER A 1 14 ? -18.970 -13.171 -0.204 1.00 1.00 14 SER A C 4
ATOM 1638 O O . SER A 1 14 ? -19.768 -14.052 0.104 1.00 1.00 14 SER A O 4
ATOM 1646 N N . LEU A 1 15 ? -19.317 -11.962 -0.628 1.00 1.00 15 LEU A N 4
ATOM 1647 C CA . LEU A 1 15 ? -20.713 -11.585 -0.757 1.00 1.00 15 LEU A CA 4
ATOM 1648 C C . LEU A 1 15 ? -21.310 -12.277 -1.985 1.00 1.00 15 LEU A C 4
ATOM 1649 O O . LEU A 1 15 ? -22.525 -12.450 -2.074 1.00 1.00 15 LEU A O 4
ATOM 1665 N N . GLY A 1 16 ? -20.429 -12.651 -2.900 1.00 1.00 16 GLY A N 4
ATOM 1666 C CA . GLY A 1 16 ? -20.855 -13.319 -4.119 1.00 1.00 16 GLY A CA 4
ATOM 1667 C C . GLY A 1 16 ? -20.359 -12.566 -5.358 1.00 1.00 16 GLY A C 4
ATOM 1668 O O . GLY A 1 16 ? -19.942 -13.184 -6.337 1.00 1.00 16 GLY A O 4
ATOM 1672 N N . LEU A 1 17 ? -20.420 -11.247 -5.272 1.00 1.00 17 LEU A N 4
ATOM 1673 C CA . LEU A 1 17 ? -19.982 -10.405 -6.373 1.00 1.00 17 LEU A CA 4
ATOM 1674 C C . LEU A 1 17 ? -18.463 -10.235 -6.306 1.00 1.00 17 LEU A C 4
ATOM 1675 O O . LEU A 1 17 ? -17.851 -10.493 -5.271 1.00 1.00 17 LEU A O 4
ATOM 1691 N N . LEU A 1 18 ? -17.899 -9.801 -7.423 1.00 1.00 18 LEU A N 4
ATOM 1692 C CA . LEU A 1 18 ? -16.464 -9.594 -7.505 1.00 1.00 18 LEU A CA 4
ATOM 1693 C C . LEU A 1 18 ? -16.105 -8.269 -6.826 1.00 1.00 18 LEU A C 4
ATOM 1694 O O . LEU A 1 18 ? -16.987 -7.535 -6.389 1.00 1.00 18 LEU A O 4
ATOM 1710 N N . GLY A 1 19 ? -14.807 -8.009 -6.758 1.00 1.00 19 GLY A N 4
ATOM 1711 C CA . GLY A 1 19 ? -14.321 -6.788 -6.140 1.00 1.00 19 GLY A CA 4
ATOM 1712 C C . GLY A 1 19 ? -13.022 -6.319 -6.798 1.00 1.00 19 GLY A C 4
ATOM 1713 O O . GLY A 1 19 ? -11.932 -6.625 -6.315 1.00 1.00 19 GLY A O 4
ATOM 1717 N N . LYS A 1 20 ? -13.179 -5.585 -7.889 1.00 1.00 20 LYS A N 4
ATOM 1718 C CA . LYS A 1 20 ? -12.031 -5.072 -8.618 1.00 1.00 20 LYS A CA 4
ATOM 1719 C C . LYS A 1 20 ? -11.323 -4.018 -7.766 1.00 1.00 20 LYS A C 4
ATOM 1720 O O . LYS A 1 20 ? -11.891 -3.508 -6.802 1.00 1.00 20 LYS A O 4
ATOM 1738 N N . CYS A 1 21 ? -10.089 -3.721 -8.153 1.00 1.00 21 CYS A N 4
ATOM 1739 C CA . CYS A 1 21 ? -9.296 -2.738 -7.438 1.00 1.00 21 CYS A CA 4
ATOM 1740 C C . CYS A 1 21 ? -8.872 -1.649 -8.425 1.00 1.00 21 CYS A C 4
ATOM 1741 O O . CYS A 1 21 ? -7.863 -1.792 -9.114 1.00 1.00 21 CYS A O 4
ATOM 1748 N N . ILE A 1 22 ? -9.666 -0.589 -8.465 1.00 1.00 22 ILE A N 4
ATOM 1749 C CA . ILE A 1 22 ? -9.384 0.518 -9.360 1.00 1.00 22 ILE A CA 4
ATOM 1750 C C . ILE A 1 22 ? -8.497 1.535 -8.638 1.00 1.00 22 ILE A C 4
ATOM 1751 O O . ILE A 1 22 ? -8.898 2.105 -7.624 1.00 1.00 22 ILE A O 4
ATOM 1767 N N . GLY A 1 23 ? -7.310 1.733 -9.190 1.00 1.00 23 GLY A N 4
ATOM 1768 C CA . GLY A 1 23 ? -6.362 2.672 -8.612 1.00 1.00 23 GLY A CA 4
ATOM 1769 C C . GLY A 1 23 ? -5.881 2.192 -7.243 1.00 1.00 23 GLY A C 4
ATOM 1770 O O . GLY A 1 23 ? -4.871 1.496 -7.143 1.00 1.00 23 GLY A O 4
ATOM 1774 N N . VAL A 1 24 ? -6.627 2.581 -6.217 1.00 1.00 24 VAL A N 4
ATOM 1775 C CA . VAL A 1 24 ? -6.289 2.200 -4.859 1.00 1.00 24 VAL A CA 4
ATOM 1776 C C . VAL A 1 24 ? -7.575 2.019 -4.049 1.00 1.00 24 VAL A C 4
ATOM 1777 O O . VAL A 1 24 ? -7.586 2.236 -2.838 1.00 1.00 24 VAL A O 4
ATOM 1790 N N . LYS A 1 25 ? -8.627 1.623 -4.751 1.00 1.00 25 LYS A N 4
ATOM 1791 C CA . LYS A 1 25 ? -9.916 1.412 -4.114 1.00 1.00 25 LYS A CA 4
ATOM 1792 C C . LYS A 1 25 ? -10.602 0.202 -4.748 1.00 1.00 25 LYS A C 4
ATOM 1793 O O . LYS A 1 25 ? -10.625 0.068 -5.971 1.00 1.00 25 LYS A O 4
ATOM 1811 N N . CYS A 1 26 ? -11.143 -0.644 -3.891 1.00 1.00 26 CYS A N 4
ATOM 1812 C CA . CYS A 1 26 ? -11.829 -1.840 -4.354 1.00 1.00 26 CYS A CA 4
ATOM 1813 C C . CYS A 1 26 ? -13.188 -1.425 -4.922 1.00 1.00 26 CYS A C 4
ATOM 1814 O O . CYS A 1 26 ? -13.726 -0.381 -4.555 1.00 1.00 26 CYS A O 4
ATOM 1821 N N . GLU A 1 27 ? -13.704 -2.264 -5.809 1.00 1.00 27 GLU A N 4
ATOM 1822 C CA . GLU A 1 27 ? -14.990 -1.997 -6.431 1.00 1.00 27 GLU A CA 4
ATOM 1823 C C . GLU A 1 27 ? -15.803 -3.288 -6.544 1.00 1.00 27 GLU A C 4
ATOM 1824 O O . GLU A 1 27 ? -15.565 -4.099 -7.438 1.00 1.00 27 GLU A O 4
ATOM 1837 N N . CYS A 1 28 ? -16.745 -3.438 -5.624 1.00 1.00 28 CYS A N 4
ATOM 1838 C CA . CYS A 1 28 ? -17.594 -4.618 -5.610 1.00 1.00 28 CYS A CA 4
ATOM 1839 C C . CYS A 1 28 ? -18.627 -4.479 -6.730 1.00 1.00 28 CYS A C 4
ATOM 1840 O O . CYS A 1 28 ? -19.379 -3.505 -6.769 1.00 1.00 28 CYS A O 4
ATOM 1847 N N . VAL A 1 29 ? -18.632 -5.467 -7.612 1.00 1.00 29 VAL A N 4
ATOM 1848 C CA . VAL A 1 29 ? -19.562 -5.467 -8.729 1.00 1.00 29 VAL A CA 4
ATOM 1849 C C . VAL A 1 29 ? -19.884 -6.911 -9.119 1.00 1.00 29 VAL A C 4
ATOM 1850 O O . VAL A 1 29 ? -19.153 -7.832 -8.758 1.00 1.00 29 VAL A O 4
ATOM 1863 N N . LYS A 1 30 ? -20.978 -7.062 -9.850 1.00 1.00 30 LYS A N 4
ATOM 1864 C CA . LYS A 1 30 ? -21.405 -8.380 -10.293 1.00 1.00 30 LYS A CA 4
ATOM 1865 C C . LYS A 1 30 ? -20.870 -8.636 -11.702 1.00 1.00 30 LYS A C 4
ATOM 1866 O O . LYS A 1 30 ? -20.684 -7.704 -12.480 1.00 1.00 30 LYS A O 4
ATOM 1884 N N . HIS A 1 31 ? -20.639 -9.909 -11.991 1.00 1.00 31 HIS A N 4
ATOM 1885 C CA . HIS A 1 31 ? -20.130 -10.303 -13.294 1.00 1.00 31 HIS A CA 4
ATOM 1886 C C . HIS A 1 31 ? -20.905 -11.518 -13.803 1.00 1.00 31 HIS A C 4
ATOM 1887 O O . HIS A 1 31 ? -20.736 -11.932 -14.949 1.00 1.00 31 HIS A O 4
ATOM 1901 N N . THR A 1 1 ? 0.853 1.601 -1.447 1.00 1.00 1 THR A N 5
ATOM 1902 C CA . THR A 1 1 ? 1.509 1.560 -2.742 1.00 1.00 1 THR A CA 5
ATOM 1903 C C . THR A 1 1 ? 0.533 1.079 -3.820 1.00 1.00 1 THR A C 5
ATOM 1904 O O . THR A 1 1 ? 0.257 1.797 -4.779 1.00 1.00 1 THR A O 5
ATOM 1915 N N . VAL A 1 2 ? 0.038 -0.131 -3.623 1.00 1.00 2 VAL A N 5
ATOM 1916 C CA . VAL A 1 2 ? -0.897 -0.715 -4.565 1.00 1.00 2 VAL A CA 5
ATOM 1917 C C . VAL A 1 2 ? -1.979 -1.476 -3.794 1.00 1.00 2 VAL A C 5
ATOM 1918 O O . VAL A 1 2 ? -1.962 -1.507 -2.564 1.00 1.00 2 VAL A O 5
ATOM 1931 N N . CYS A 1 3 ? -2.893 -2.070 -4.549 1.00 1.00 3 CYS A N 5
ATOM 1932 C CA . CYS A 1 3 ? -3.978 -2.829 -3.952 1.00 1.00 3 CYS A CA 5
ATOM 1933 C C . CYS A 1 3 ? -4.065 -4.183 -4.662 1.00 1.00 3 CYS A C 5
ATOM 1934 O O . CYS A 1 3 ? -4.067 -4.244 -5.890 1.00 1.00 3 CYS A O 5
ATOM 1941 N N . ASN A 1 4 ? -4.136 -5.231 -3.856 1.00 1.00 4 ASN A N 5
ATOM 1942 C CA . ASN A 1 4 ? -4.222 -6.580 -4.391 1.00 1.00 4 ASN A CA 5
ATOM 1943 C C . ASN A 1 4 ? -5.628 -6.813 -4.950 1.00 1.00 4 ASN A C 5
ATOM 1944 O O . ASN A 1 4 ? -6.571 -7.040 -4.193 1.00 1.00 4 ASN A O 5
ATOM 1955 N N . LEU A 1 5 ? -5.725 -6.747 -6.270 1.00 1.00 5 LEU A N 5
ATOM 1956 C CA . LEU A 1 5 ? -6.997 -6.947 -6.939 1.00 1.00 5 LEU A CA 5
ATOM 1957 C C . LEU A 1 5 ? -7.516 -8.353 -6.625 1.00 1.00 5 LEU A C 5
ATOM 1958 O O . LEU A 1 5 ? -8.578 -8.504 -6.024 1.00 1.00 5 LEU A O 5
ATOM 1974 N N . ARG A 1 6 ? -6.746 -9.342 -7.049 1.00 1.00 6 ARG A N 5
ATOM 1975 C CA . ARG A 1 6 ? -7.115 -10.729 -6.822 1.00 1.00 6 ARG A CA 5
ATOM 1976 C C . ARG A 1 6 ? -7.637 -10.912 -5.395 1.00 1.00 6 ARG A C 5
ATOM 1977 O O . ARG A 1 6 ? -8.629 -11.607 -5.177 1.00 1.00 6 ARG A O 5
ATOM 1997 N N . ARG A 1 7 ? -6.946 -10.276 -4.460 1.00 1.00 7 ARG A N 5
ATOM 1998 C CA . ARG A 1 7 ? -7.327 -10.361 -3.061 1.00 1.00 7 ARG A CA 5
ATOM 1999 C C . ARG A 1 7 ? -8.628 -9.594 -2.817 1.00 1.00 7 ARG A C 5
ATOM 2000 O O . ARG A 1 7 ? -9.626 -10.172 -2.396 1.00 1.00 7 ARG A O 5
ATOM 2020 N N . CYS A 1 8 ? -8.573 -8.298 -3.095 1.00 1.00 8 CYS A N 5
ATOM 2021 C CA . CYS A 1 8 ? -9.734 -7.444 -2.912 1.00 1.00 8 CYS A CA 5
ATOM 2022 C C . CYS A 1 8 ? -10.941 -8.128 -3.556 1.00 1.00 8 CYS A C 5
ATOM 2023 O O . CYS A 1 8 ? -11.996 -8.251 -2.936 1.00 1.00 8 CYS A O 5
ATOM 2030 N N . GLN A 1 9 ? -10.746 -8.559 -4.795 1.00 1.00 9 GLN A N 5
ATOM 2031 C CA . GLN A 1 9 ? -11.805 -9.229 -5.529 1.00 1.00 9 GLN A CA 5
ATOM 2032 C C . GLN A 1 9 ? -12.227 -10.508 -4.805 1.00 1.00 9 GLN A C 5
ATOM 2033 O O . GLN A 1 9 ? -13.417 -10.766 -4.637 1.00 1.00 9 GLN A O 5
ATOM 2047 N N . LEU A 1 10 ? -11.227 -11.277 -4.397 1.00 1.00 10 LEU A N 5
ATOM 2048 C CA . LEU A 1 10 ? -11.481 -12.523 -3.695 1.00 1.00 10 LEU A CA 5
ATOM 2049 C C . LEU A 1 10 ? -12.263 -12.231 -2.412 1.00 1.00 10 LEU A C 5
ATOM 2050 O O . LEU A 1 10 ? -12.959 -13.102 -1.894 1.00 1.00 10 LEU A O 5
ATOM 2066 N N . SER A 1 11 ? -12.121 -11.003 -1.937 1.00 1.00 11 SER A N 5
ATOM 2067 C CA . SER A 1 11 ? -12.804 -10.586 -0.724 1.00 1.00 11 SER A CA 5
ATOM 2068 C C . SER A 1 11 ? -14.267 -10.258 -1.037 1.00 1.00 11 SER A C 5
ATOM 2069 O O . SER A 1 11 ? -15.163 -10.623 -0.276 1.00 1.00 11 SER A O 5
ATOM 2077 N N . CYS A 1 12 ? -14.461 -9.573 -2.153 1.00 1.00 12 CYS A N 5
ATOM 2078 C CA . CYS A 1 12 ? -15.799 -9.193 -2.573 1.00 1.00 12 CYS A CA 5
ATOM 2079 C C . CYS A 1 12 ? -16.592 -10.469 -2.863 1.00 1.00 12 CYS A C 5
ATOM 2080 O O . CYS A 1 12 ? -17.765 -10.571 -2.504 1.00 1.00 12 CYS A O 5
ATOM 2087 N N . ARG A 1 13 ? -15.923 -11.410 -3.511 1.00 1.00 13 ARG A N 5
ATOM 2088 C CA . ARG A 1 13 ? -16.550 -12.675 -3.853 1.00 1.00 13 ARG A CA 5
ATOM 2089 C C . ARG A 1 13 ? -17.245 -13.271 -2.628 1.00 1.00 13 ARG A C 5
ATOM 2090 O O . ARG A 1 13 ? -18.158 -14.084 -2.762 1.00 1.00 13 ARG A O 5
ATOM 2110 N N . SER A 1 14 ? -16.787 -12.844 -1.462 1.00 1.00 14 SER A N 5
ATOM 2111 C CA . SER A 1 14 ? -17.354 -13.326 -0.212 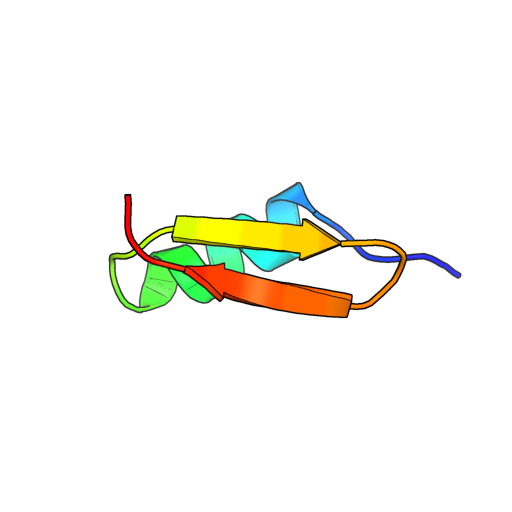1.00 1.00 14 SER A CA 5
ATOM 2112 C C . SER A 1 14 ? -18.871 -13.134 -0.218 1.00 1.00 14 SER A C 5
ATOM 2113 O O . SER A 1 14 ? -19.614 -14.025 0.188 1.00 1.00 14 SER A O 5
ATOM 2121 N N . LEU A 1 15 ? -19.287 -11.967 -0.690 1.00 1.00 15 LEU A N 5
ATOM 2122 C CA . LEU A 1 15 ? -20.703 -11.646 -0.754 1.00 1.00 15 LEU A CA 5
ATOM 2123 C C . LEU A 1 15 ? -21.341 -12.410 -1.918 1.00 1.00 15 LEU A C 5
ATOM 2124 O O . LEU A 1 15 ? -22.554 -12.609 -1.944 1.00 1.00 15 LEU A O 5
ATOM 2140 N N . GLY A 1 16 ? -20.493 -12.819 -2.851 1.00 1.00 16 GLY A N 5
ATOM 2141 C CA . GLY A 1 16 ? -20.959 -13.555 -4.014 1.00 1.00 16 GLY A CA 5
ATOM 2142 C C . GLY A 1 16 ? -20.711 -12.764 -5.299 1.00 1.00 16 GLY A C 5
ATOM 2143 O O . GLY A 1 16 ? -20.458 -13.346 -6.353 1.00 1.00 16 GLY A O 5
ATOM 2147 N N . LEU A 1 17 ? -20.793 -11.448 -5.172 1.00 1.00 17 LEU A N 5
ATOM 2148 C CA . LEU A 1 17 ? -20.579 -10.571 -6.310 1.00 1.00 17 LEU A CA 5
ATOM 2149 C C . LEU A 1 17 ? -19.103 -10.602 -6.704 1.00 1.00 17 LEU A C 5
ATOM 2150 O O . LEU A 1 17 ? -18.360 -11.481 -6.271 1.00 1.00 17 LEU A O 5
ATOM 2166 N N . LEU A 1 18 ? -18.720 -9.633 -7.523 1.00 1.00 18 LEU A N 5
ATOM 2167 C CA . LEU A 1 18 ? -17.344 -9.540 -7.981 1.00 1.00 18 LEU A CA 5
ATOM 2168 C C . LEU A 1 18 ? -16.719 -8.251 -7.443 1.00 1.00 18 LEU A C 5
ATOM 2169 O O . LEU A 1 18 ? -17.431 -7.307 -7.097 1.00 1.00 18 LEU A O 5
ATOM 2185 N N . GLY A 1 19 ? -15.396 -8.250 -7.390 1.00 1.00 19 GLY A N 5
ATOM 2186 C CA . GLY A 1 19 ? -14.666 -7.092 -6.901 1.00 1.00 19 GLY A CA 5
ATOM 2187 C C . GLY A 1 19 ? -13.612 -6.641 -7.912 1.00 1.00 19 GLY A C 5
ATOM 2188 O O . GLY A 1 19 ? -13.270 -7.383 -8.831 1.00 1.00 19 GLY A O 5
ATOM 2192 N N . LYS A 1 20 ? -13.126 -5.424 -7.709 1.00 1.00 20 LYS A N 5
ATOM 2193 C CA . LYS A 1 20 ? -12.119 -4.864 -8.593 1.00 1.00 20 LYS A CA 5
ATOM 2194 C C . LYS A 1 20 ? -11.336 -3.782 -7.846 1.00 1.00 20 LYS A C 5
ATOM 2195 O O . LYS A 1 20 ? -11.878 -3.113 -6.966 1.00 1.00 20 LYS A O 5
ATOM 2213 N N . CYS A 1 21 ? -10.072 -3.644 -8.222 1.00 1.00 21 CYS A N 5
ATOM 2214 C CA . CYS A 1 21 ? -9.210 -2.655 -7.598 1.00 1.00 21 CYS A CA 5
ATOM 2215 C C . CYS A 1 21 ? -8.994 -1.512 -8.592 1.00 1.00 21 CYS A C 5
ATOM 2216 O O . CYS A 1 21 ? -8.271 -1.668 -9.574 1.00 1.00 21 CYS A O 5
ATOM 2223 N N . ILE A 1 22 ? -9.634 -0.387 -8.301 1.00 1.00 22 ILE A N 5
ATOM 2224 C CA . ILE A 1 22 ? -9.521 0.777 -9.156 1.00 1.00 22 ILE A CA 5
ATOM 2225 C C . ILE A 1 22 ? -8.618 1.813 -8.481 1.00 1.00 22 ILE A C 5
ATOM 2226 O O . ILE A 1 22 ? -8.936 2.308 -7.402 1.00 1.00 22 ILE A O 5
ATOM 2242 N N . GLY A 1 23 ? -7.512 2.107 -9.147 1.00 1.00 23 GLY A N 5
ATOM 2243 C CA . GLY A 1 23 ? -6.561 3.073 -8.625 1.00 1.00 23 GLY A CA 5
ATOM 2244 C C . GLY A 1 23 ? -5.832 2.519 -7.398 1.00 1.00 23 GLY A C 5
ATOM 2245 O O . GLY A 1 23 ? -4.772 1.909 -7.524 1.00 1.00 23 GLY A O 5
ATOM 2249 N N . VAL A 1 24 ? -6.431 2.753 -6.239 1.00 1.00 24 VAL A N 5
ATOM 2250 C CA . VAL A 1 24 ? -5.853 2.285 -4.991 1.00 1.00 24 VAL A CA 5
ATOM 2251 C C . VAL A 1 24 ? -6.977 1.910 -4.023 1.00 1.00 24 VAL A C 5
ATOM 2252 O O . VAL A 1 24 ? -6.767 1.859 -2.812 1.00 1.00 24 VAL A O 5
ATOM 2265 N N . LYS A 1 25 ? -8.146 1.658 -4.594 1.00 1.00 25 LYS A N 5
ATOM 2266 C CA . LYS A 1 25 ? -9.304 1.289 -3.796 1.00 1.00 25 LYS A CA 5
ATOM 2267 C C . LYS A 1 25 ? -10.057 0.155 -4.494 1.00 1.00 25 LYS A C 5
ATOM 2268 O O . LYS A 1 25 ? -10.339 0.234 -5.688 1.00 1.00 25 LYS A O 5
ATOM 2286 N N . CYS A 1 26 ? -10.362 -0.872 -3.719 1.00 1.00 26 CYS A N 5
ATOM 2287 C CA . CYS A 1 26 ? -11.078 -2.019 -4.247 1.00 1.00 26 CYS A CA 5
ATOM 2288 C C . CYS A 1 26 ? -12.528 -1.946 -3.766 1.00 1.00 26 CYS A C 5
ATOM 2289 O O . CYS A 1 26 ? -12.791 -1.541 -2.634 1.00 1.00 26 CYS A O 5
ATOM 2296 N N . GLU A 1 27 ? -13.433 -2.342 -4.650 1.00 1.00 27 GLU A N 5
ATOM 2297 C CA . GLU A 1 27 ? -14.850 -2.327 -4.329 1.00 1.00 27 GLU A CA 5
ATOM 2298 C C . GLU A 1 27 ? -15.545 -3.546 -4.935 1.00 1.00 27 GLU A C 5
ATOM 2299 O O . GLU A 1 27 ? -15.006 -4.189 -5.835 1.00 1.00 27 GLU A O 5
ATOM 2312 N N . CYS A 1 28 ? -16.733 -3.829 -4.418 1.00 1.00 28 CYS A N 5
ATOM 2313 C CA . CYS A 1 28 ? -17.507 -4.959 -4.899 1.00 1.00 28 CYS A CA 5
ATOM 2314 C C . CYS A 1 28 ? -18.654 -4.427 -5.761 1.00 1.00 28 CYS A C 5
ATOM 2315 O O . CYS A 1 28 ? -19.134 -3.317 -5.543 1.00 1.00 28 CYS A O 5
ATOM 2322 N N . VAL A 1 29 ? -19.058 -5.245 -6.721 1.00 1.00 29 VAL A N 5
ATOM 2323 C CA . VAL A 1 29 ? -20.139 -4.870 -7.617 1.00 1.00 29 VAL A CA 5
ATOM 2324 C C . VAL A 1 29 ? -20.842 -6.133 -8.119 1.00 1.00 29 VAL A C 5
ATOM 2325 O O . VAL A 1 29 ? -20.208 -7.172 -8.296 1.00 1.00 29 VAL A O 5
ATOM 2338 N N . LYS A 1 30 ? -22.142 -6.002 -8.334 1.00 1.00 30 LYS A N 5
ATOM 2339 C CA . LYS A 1 30 ? -22.938 -7.120 -8.809 1.00 1.00 30 LYS A CA 5
ATOM 2340 C C . LYS A 1 30 ? -22.838 -7.197 -10.335 1.00 1.00 30 LYS A C 5
ATOM 2341 O O . LYS A 1 30 ? -22.346 -6.269 -10.976 1.00 1.00 30 LYS A O 5
ATOM 2359 N N . HIS A 1 31 ? -23.315 -8.311 -10.872 1.00 1.00 31 HIS A N 5
ATOM 2360 C CA . HIS A 1 31 ? -23.285 -8.521 -12.311 1.00 1.00 31 HIS A CA 5
ATOM 2361 C C . HIS A 1 31 ? -24.291 -7.587 -12.985 1.00 1.00 31 HIS A C 5
ATOM 2362 O O . HIS A 1 31 ? -25.446 -7.955 -13.190 1.00 1.00 31 HIS A O 5
ATOM 2376 N N . THR A 1 1 ? 0.792 0.119 0.135 1.00 1.00 1 THR A N 6
ATOM 2377 C CA . THR A 1 1 ? 0.675 1.170 -0.856 1.00 1.00 1 THR A CA 6
ATOM 2378 C C . THR A 1 1 ? -0.265 0.736 -1.979 1.00 1.00 1 THR A C 6
ATOM 2379 O O . THR A 1 1 ? -1.286 1.379 -2.222 1.00 1.00 1 THR A O 6
ATOM 2390 N N . VAL A 1 2 ? 0.106 -0.346 -2.639 1.00 1.00 2 VAL A N 6
ATOM 2391 C CA . VAL A 1 2 ? -0.691 -0.874 -3.731 1.00 1.00 2 VAL A CA 6
ATOM 2392 C C . VAL A 1 2 ? -1.908 -1.601 -3.161 1.00 1.00 2 VAL A C 6
ATOM 2393 O O . VAL A 1 2 ? -2.060 -1.707 -1.944 1.00 1.00 2 VAL A O 6
ATOM 2406 N N . CYS A 1 3 ? -2.746 -2.086 -4.065 1.00 1.00 3 CYS A N 6
ATOM 2407 C CA . CYS A 1 3 ? -3.947 -2.803 -3.666 1.00 1.00 3 CYS A CA 6
ATOM 2408 C C . CYS A 1 3 ? -3.995 -4.125 -4.436 1.00 1.00 3 CYS A C 6
ATOM 2409 O O . CYS A 1 3 ? -3.997 -4.131 -5.665 1.00 1.00 3 CYS A O 6
ATOM 2416 N N . ASN A 1 4 ? -4.030 -5.212 -3.679 1.00 1.00 4 ASN A N 6
ATOM 2417 C CA . ASN A 1 4 ? -4.079 -6.535 -4.275 1.00 1.00 4 ASN A CA 6
ATOM 2418 C C . ASN A 1 4 ? -5.447 -6.748 -4.929 1.00 1.00 4 ASN A C 6
ATOM 2419 O O . ASN A 1 4 ? -6.465 -6.809 -4.240 1.00 1.00 4 ASN A O 6
ATOM 2430 N N . LEU A 1 5 ? -5.427 -6.852 -6.248 1.00 1.00 5 LEU A N 6
ATOM 2431 C CA . LEU A 1 5 ? -6.651 -7.056 -7.003 1.00 1.00 5 LEU A CA 6
ATOM 2432 C C . LEU A 1 5 ? -7.243 -8.421 -6.645 1.00 1.00 5 LEU A C 6
ATOM 2433 O O . LEU A 1 5 ? -8.254 -8.500 -5.948 1.00 1.00 5 LEU A O 6
ATOM 2449 N N . ARG A 1 6 ? -6.591 -9.462 -7.143 1.00 1.00 6 ARG A N 6
ATOM 2450 C CA . ARG A 1 6 ? -7.040 -10.819 -6.885 1.00 1.00 6 ARG A CA 6
ATOM 2451 C C . ARG A 1 6 ? -7.516 -10.956 -5.437 1.00 1.00 6 ARG A C 6
ATOM 2452 O O . ARG A 1 6 ? -8.479 -11.670 -5.161 1.00 1.00 6 ARG A O 6
ATOM 2472 N N . ARG A 1 7 ? -6.819 -10.259 -4.551 1.00 1.00 7 ARG A N 6
ATOM 2473 C CA . ARG A 1 7 ? -7.155 -10.294 -3.138 1.00 1.00 7 ARG A CA 6
ATOM 2474 C C . ARG A 1 7 ? -8.470 -9.552 -2.889 1.00 1.00 7 ARG A C 6
ATOM 2475 O O . ARG A 1 7 ? -9.405 -10.111 -2.318 1.00 1.00 7 ARG A O 6
ATOM 2495 N N . CYS A 1 8 ? -8.500 -8.302 -3.330 1.00 1.00 8 CYS A N 6
ATOM 2496 C CA . CYS A 1 8 ? -9.686 -7.478 -3.161 1.00 1.00 8 CYS A CA 6
ATOM 2497 C C . CYS A 1 8 ? -10.873 -8.207 -3.794 1.00 1.00 8 CYS A C 6
ATOM 2498 O O . CYS A 1 8 ? -11.916 -8.365 -3.163 1.00 1.00 8 CYS A O 6
ATOM 2505 N N . GLN A 1 9 ? -10.674 -8.630 -5.033 1.00 1.00 9 GLN A N 6
ATOM 2506 C CA . GLN A 1 9 ? -11.714 -9.339 -5.758 1.00 1.00 9 GLN A CA 6
ATOM 2507 C C . GLN A 1 9 ? -12.253 -10.498 -4.917 1.00 1.00 9 GLN A C 6
ATOM 2508 O O . GLN A 1 9 ? -13.461 -10.610 -4.707 1.00 1.00 9 GLN A O 6
ATOM 2522 N N . LEU A 1 10 ? -11.331 -11.333 -4.458 1.00 1.00 10 LEU A N 6
ATOM 2523 C CA . LEU A 1 10 ? -11.697 -12.479 -3.644 1.00 1.00 10 LEU A CA 6
ATOM 2524 C C . LEU A 1 10 ? -12.442 -11.998 -2.398 1.00 1.00 10 LEU A C 6
ATOM 2525 O O . LEU A 1 10 ? -13.287 -12.712 -1.860 1.00 1.00 10 LEU A O 6
ATOM 2541 N N . SER A 1 11 ? -12.099 -10.789 -1.974 1.00 1.00 11 SER A N 6
ATOM 2542 C CA . SER A 1 11 ? -12.724 -10.204 -0.800 1.00 1.00 11 SER A CA 6
ATOM 2543 C C . SER A 1 11 ? -14.207 -9.942 -1.072 1.00 1.00 11 SER A C 6
ATOM 2544 O O . SER A 1 11 ? -15.055 -10.222 -0.228 1.00 1.00 11 SER A O 6
ATOM 2552 N N . CYS A 1 12 ? -14.473 -9.407 -2.255 1.00 1.00 12 CYS A N 6
ATOM 2553 C CA . CYS A 1 12 ? -15.839 -9.104 -2.650 1.00 1.00 12 CYS A CA 6
ATOM 2554 C C . CYS A 1 12 ? -16.576 -10.423 -2.883 1.00 1.00 12 CYS A C 6
ATOM 2555 O O . CYS A 1 12 ? -17.705 -10.596 -2.428 1.00 1.00 12 CYS A O 6
ATOM 2562 N N . ARG A 1 13 ? -15.905 -11.322 -3.589 1.00 1.00 13 ARG A N 6
ATOM 2563 C CA . ARG A 1 13 ? -16.484 -12.622 -3.887 1.00 1.00 13 ARG A CA 6
ATOM 2564 C C . ARG A 1 13 ? -17.124 -13.218 -2.633 1.00 1.00 13 ARG A C 6
ATOM 2565 O O . ARG A 1 13 ? -18.036 -14.038 -2.727 1.00 1.00 13 ARG A O 6
ATOM 2585 N N . SER A 1 14 ? -16.619 -12.785 -1.487 1.00 1.00 14 SER A N 6
ATOM 2586 C CA . SER A 1 14 ? -17.131 -13.267 -0.214 1.00 1.00 14 SER A CA 6
ATOM 2587 C C . SER A 1 14 ? -18.649 -13.086 -0.160 1.00 1.00 14 SER A C 6
ATOM 2588 O O . SER A 1 14 ? -19.367 -13.978 0.286 1.00 1.00 14 SER A O 6
ATOM 2596 N N . LEU A 1 15 ? -19.093 -11.926 -0.622 1.00 1.00 15 LEU A N 6
ATOM 2597 C CA . LEU A 1 15 ? -20.513 -11.619 -0.630 1.00 1.00 15 LEU A CA 6
ATOM 2598 C C . LEU A 1 15 ? -21.187 -12.368 -1.783 1.00 1.00 15 LEU A C 6
ATOM 2599 O O . LEU A 1 15 ? -22.397 -12.585 -1.763 1.00 1.00 15 LEU A O 6
ATOM 2615 N N . GLY A 1 16 ? -20.371 -12.746 -2.758 1.00 1.00 16 GLY A N 6
ATOM 2616 C CA . GLY A 1 16 ? -20.875 -13.467 -3.914 1.00 1.00 16 GLY A CA 6
ATOM 2617 C C . GLY A 1 16 ? -20.675 -12.653 -5.195 1.00 1.00 16 GLY A C 6
ATOM 2618 O O . GLY A 1 16 ? -20.457 -13.218 -6.265 1.00 1.00 16 GLY A O 6
ATOM 2622 N N . LEU A 1 17 ? -20.759 -11.339 -5.044 1.00 1.00 17 LEU A N 6
ATOM 2623 C CA . LEU A 1 17 ? -20.591 -10.442 -6.174 1.00 1.00 17 LEU A CA 6
ATOM 2624 C C . LEU A 1 17 ? -19.123 -10.436 -6.600 1.00 1.00 17 LEU A C 6
ATOM 2625 O O . LEU A 1 17 ? -18.304 -11.156 -6.031 1.00 1.00 17 LEU A O 6
ATOM 2641 N N . LEU A 1 18 ? -18.833 -9.614 -7.599 1.00 1.00 18 LEU A N 6
ATOM 2642 C CA . LEU A 1 18 ? -17.476 -9.505 -8.108 1.00 1.00 18 LEU A CA 6
ATOM 2643 C C . LEU A 1 18 ? -16.802 -8.280 -7.488 1.00 1.00 18 LEU A C 6
ATOM 2644 O O . LEU A 1 18 ? -17.477 -7.356 -7.035 1.00 1.00 18 LEU A O 6
ATOM 2660 N N . GLY A 1 19 ? -15.476 -8.312 -7.485 1.00 1.00 19 GLY A N 6
ATOM 2661 C CA . GLY A 1 19 ? -14.703 -7.218 -6.927 1.00 1.00 19 GLY A CA 6
ATOM 2662 C C . GLY A 1 19 ? -13.673 -6.703 -7.936 1.00 1.00 19 GLY A C 6
ATOM 2663 O O . GLY A 1 19 ? -13.238 -7.445 -8.815 1.00 1.00 19 GLY A O 6
ATOM 2667 N N . LYS A 1 20 ? -13.316 -5.437 -7.775 1.00 1.00 20 LYS A N 6
ATOM 2668 C CA . LYS A 1 20 ? -12.346 -4.815 -8.660 1.00 1.00 20 LYS A CA 6
ATOM 2669 C C . LYS A 1 20 ? -11.528 -3.788 -7.874 1.00 1.00 20 LYS A C 6
ATOM 2670 O O . LYS A 1 20 ? -12.058 -3.110 -6.994 1.00 1.00 20 LYS A O 6
ATOM 2688 N N . CYS A 1 21 ? -10.251 -3.704 -8.220 1.00 1.00 21 CYS A N 6
ATOM 2689 C CA . CYS A 1 21 ? -9.356 -2.772 -7.558 1.00 1.00 21 CYS A CA 6
ATOM 2690 C C . CYS A 1 21 ? -9.093 -1.602 -8.509 1.00 1.00 21 CYS A C 6
ATOM 2691 O O . CYS A 1 21 ? -8.319 -1.729 -9.457 1.00 1.00 21 CYS A O 6
ATOM 2698 N N . ILE A 1 22 ? -9.751 -0.489 -8.222 1.00 1.00 22 ILE A N 6
ATOM 2699 C CA . ILE A 1 22 ? -9.595 0.699 -9.038 1.00 1.00 22 ILE A CA 6
ATOM 2700 C C . ILE A 1 22 ? -8.628 1.663 -8.350 1.00 1.00 22 ILE A C 6
ATOM 2701 O O . ILE A 1 22 ? -8.949 2.233 -7.310 1.00 1.00 22 ILE A O 6
ATOM 2717 N N . GLY A 1 23 ? -7.460 1.815 -8.958 1.00 1.00 23 GLY A N 6
ATOM 2718 C CA . GLY A 1 23 ? -6.444 2.700 -8.418 1.00 1.00 23 GLY A CA 6
ATOM 2719 C C . GLY A 1 23 ? -5.816 2.105 -7.155 1.00 1.00 23 GLY A C 6
ATOM 2720 O O . GLY A 1 23 ? -4.838 1.363 -7.234 1.00 1.00 23 GLY A O 6
ATOM 2724 N N . VAL A 1 24 ? -6.403 2.454 -6.021 1.00 1.00 24 VAL A N 6
ATOM 2725 C CA . VAL A 1 24 ? -5.913 1.964 -4.743 1.00 1.00 24 VAL A CA 6
ATOM 2726 C C . VAL A 1 24 ? -7.102 1.640 -3.836 1.00 1.00 24 VAL A C 6
ATOM 2727 O O . VAL A 1 24 ? -6.940 1.474 -2.627 1.00 1.00 24 VAL A O 6
ATOM 2740 N N . LYS A 1 25 ? -8.272 1.562 -4.454 1.00 1.00 25 LYS A N 6
ATOM 2741 C CA . LYS A 1 25 ? -9.489 1.259 -3.717 1.00 1.00 25 LYS A CA 6
ATOM 2742 C C . LYS A 1 25 ? -10.273 0.176 -4.458 1.00 1.00 25 LYS A C 6
ATOM 2743 O O . LYS A 1 25 ? -10.582 0.326 -5.638 1.00 1.00 25 LYS A O 6
ATOM 2761 N N . CYS A 1 26 ? -10.572 -0.890 -3.734 1.00 1.00 26 CYS A N 6
ATOM 2762 C CA . CYS A 1 26 ? -11.316 -1.998 -4.308 1.00 1.00 26 CYS A CA 6
ATOM 2763 C C . CYS A 1 26 ? -12.789 -1.838 -3.928 1.00 1.00 26 CYS A C 6
ATOM 2764 O O . CYS A 1 26 ? -13.103 -1.337 -2.850 1.00 1.00 26 CYS A O 6
ATOM 2771 N N . GLU A 1 27 ? -13.651 -2.274 -4.833 1.00 1.00 27 GLU A N 6
ATOM 2772 C CA . GLU A 1 27 ? -15.083 -2.187 -4.608 1.00 1.00 27 GLU A CA 6
ATOM 2773 C C . GLU A 1 27 ? -15.779 -3.454 -5.104 1.00 1.00 27 GLU A C 6
ATOM 2774 O O . GLU A 1 27 ? -15.320 -4.087 -6.055 1.00 1.00 27 GLU A O 6
ATOM 2787 N N . CYS A 1 28 ? -16.876 -3.789 -4.439 1.00 1.00 28 CYS A N 6
ATOM 2788 C CA . CYS A 1 28 ? -17.637 -4.971 -4.801 1.00 1.00 28 CYS A CA 6
ATOM 2789 C C . CYS A 1 28 ? -18.846 -4.527 -5.630 1.00 1.00 28 CYS A C 6
ATOM 2790 O O . CYS A 1 28 ? -19.613 -3.663 -5.204 1.00 1.00 28 CYS A O 6
ATOM 2797 N N . VAL A 1 29 ? -18.981 -5.140 -6.797 1.00 1.00 29 VAL A N 6
ATOM 2798 C CA . VAL A 1 29 ? -20.083 -4.818 -7.687 1.00 1.00 29 VAL A CA 6
ATOM 2799 C C . VAL A 1 29 ? -20.709 -6.115 -8.206 1.00 1.00 29 VAL A C 6
ATOM 2800 O O . VAL A 1 29 ? -20.015 -7.115 -8.384 1.00 1.00 29 VAL A O 6
ATOM 2813 N N . LYS A 1 30 ? -22.013 -6.057 -8.432 1.00 1.00 30 LYS A N 6
ATOM 2814 C CA . LYS A 1 30 ? -22.740 -7.212 -8.926 1.00 1.00 30 LYS A CA 6
ATOM 2815 C C . LYS A 1 30 ? -22.580 -7.300 -10.446 1.00 1.00 30 LYS A C 6
ATOM 2816 O O . LYS A 1 30 ? -21.608 -6.789 -11.001 1.00 1.00 30 LYS A O 6
ATOM 2834 N N . HIS A 1 31 ? -23.546 -7.952 -11.074 1.00 1.00 31 HIS A N 6
ATOM 2835 C CA . HIS A 1 31 ? -23.526 -8.113 -12.518 1.00 1.00 31 HIS A CA 6
ATOM 2836 C C . HIS A 1 31 ? -24.935 -7.914 -13.078 1.00 1.00 31 HIS A C 6
ATOM 2837 O O . HIS A 1 31 ? -25.416 -8.730 -13.863 1.00 1.00 31 HIS A O 6
ATOM 2851 N N . THR A 1 1 ? 1.976 2.412 -5.975 1.00 1.00 1 THR A N 7
ATOM 2852 C CA . THR A 1 1 ? 1.343 1.480 -5.058 1.00 1.00 1 THR A CA 7
ATOM 2853 C C . THR A 1 1 ? 0.000 1.015 -5.614 1.00 1.00 1 THR A C 7
ATOM 2854 O O . THR A 1 1 ? -0.654 1.746 -6.356 1.00 1.00 1 THR A O 7
ATOM 2865 N N . VAL A 1 2 ? -0.375 -0.194 -5.236 1.00 1.00 2 VAL A N 7
ATOM 2866 C CA . VAL A 1 2 ? -1.630 -0.765 -5.689 1.00 1.00 2 VAL A CA 7
ATOM 2867 C C . VAL A 1 2 ? -2.145 -1.753 -4.640 1.00 1.00 2 VAL A C 7
ATOM 2868 O O . VAL A 1 2 ? -1.364 -2.296 -3.858 1.00 1.00 2 VAL A O 7
ATOM 2881 N N . CYS A 1 3 ? -3.454 -1.956 -4.655 1.00 1.00 3 CYS A N 7
ATOM 2882 C CA . CYS A 1 3 ? -4.080 -2.871 -3.715 1.00 1.00 3 CYS A CA 7
ATOM 2883 C C . CYS A 1 3 ? -4.108 -4.264 -4.344 1.00 1.00 3 CYS A C 7
ATOM 2884 O O . CYS A 1 3 ? -4.046 -4.399 -5.565 1.00 1.00 3 CYS A O 7
ATOM 2891 N N . ASN A 1 4 ? -4.202 -5.266 -3.482 1.00 1.00 4 ASN A N 7
ATOM 2892 C CA . ASN A 1 4 ? -4.238 -6.646 -3.938 1.00 1.00 4 ASN A CA 7
ATOM 2893 C C . ASN A 1 4 ? -5.570 -6.909 -4.645 1.00 1.00 4 ASN A C 7
ATOM 2894 O O . ASN A 1 4 ? -6.585 -7.146 -3.995 1.00 1.00 4 ASN A O 7
ATOM 2905 N N . LEU A 1 5 ? -5.519 -6.860 -5.969 1.00 1.00 5 LEU A N 7
ATOM 2906 C CA . LEU A 1 5 ? -6.709 -7.091 -6.771 1.00 1.00 5 LEU A CA 7
ATOM 2907 C C . LEU A 1 5 ? -7.257 -8.489 -6.474 1.00 1.00 5 LEU A C 7
ATOM 2908 O O . LEU A 1 5 ? -8.328 -8.627 -5.887 1.00 1.00 5 LEU A O 7
ATOM 2924 N N . ARG A 1 6 ? -6.494 -9.488 -6.893 1.00 1.00 6 ARG A N 7
ATOM 2925 C CA . ARG A 1 6 ? -6.889 -10.871 -6.678 1.00 1.00 6 ARG A CA 7
ATOM 2926 C C . ARG A 1 6 ? -7.468 -11.046 -5.273 1.00 1.00 6 ARG A C 7
ATOM 2927 O O . ARG A 1 6 ? -8.452 -11.760 -5.087 1.00 1.00 6 ARG A O 7
ATOM 2947 N N . ARG A 1 7 ? -6.831 -10.384 -4.320 1.00 1.00 7 ARG A N 7
ATOM 2948 C CA . ARG A 1 7 ? -7.267 -10.457 -2.936 1.00 1.00 7 ARG A CA 7
ATOM 2949 C C . ARG A 1 7 ? -8.597 -9.720 -2.760 1.00 1.00 7 ARG A C 7
ATOM 2950 O O . ARG A 1 7 ? -9.565 -10.290 -2.259 1.00 1.00 7 ARG A O 7
ATOM 2970 N N . CYS A 1 8 ? -8.602 -8.465 -3.181 1.00 1.00 8 CYS A N 7
ATOM 2971 C CA . CYS A 1 8 ? -9.797 -7.645 -3.077 1.00 1.00 8 CYS A CA 7
ATOM 2972 C C . CYS A 1 8 ? -10.940 -8.369 -3.791 1.00 1.00 8 CYS A C 7
ATOM 2973 O O . CYS A 1 8 ? -12.043 -8.472 -3.258 1.00 1.00 8 CYS A O 7
ATOM 2980 N N . GLN A 1 9 ? -10.636 -8.850 -4.988 1.00 1.00 9 GLN A N 7
ATOM 2981 C CA . GLN A 1 9 ? -11.624 -9.559 -5.781 1.00 1.00 9 GLN A CA 7
ATOM 2982 C C . GLN A 1 9 ? -12.246 -10.695 -4.966 1.00 1.00 9 GLN A C 7
ATOM 2983 O O . GLN A 1 9 ? -13.468 -10.772 -4.831 1.00 1.00 9 GLN A O 7
ATOM 2997 N N . LEU A 1 10 ? -11.379 -11.545 -4.437 1.00 1.00 10 LEU A N 7
ATOM 2998 C CA . LEU A 1 10 ? -11.827 -12.671 -3.637 1.00 1.00 10 LEU A CA 7
ATOM 2999 C C . LEU A 1 10 ? -12.620 -12.153 -2.434 1.00 1.00 10 LEU A C 7
ATOM 3000 O O . LEU A 1 10 ? -13.500 -12.841 -1.922 1.00 1.00 10 LEU A O 7
ATOM 3016 N N . SER A 1 11 ? -12.277 -10.944 -2.018 1.00 1.00 11 SER A N 7
ATOM 3017 C CA . SER A 1 11 ? -12.946 -10.324 -0.885 1.00 1.00 11 SER A CA 7
ATOM 3018 C C . SER A 1 11 ? -14.412 -10.054 -1.227 1.00 1.00 11 SER A C 7
ATOM 3019 O O . SER A 1 11 ? -15.302 -10.350 -0.430 1.00 1.00 11 SER A O 7
ATOM 3027 N N . CYS A 1 12 ? -14.617 -9.498 -2.409 1.00 1.00 12 CYS A N 7
ATOM 3028 C CA . CYS A 1 12 ? -15.960 -9.184 -2.867 1.00 1.00 12 CYS A CA 7
ATOM 3029 C C . CYS A 1 12 ? -16.687 -10.498 -3.162 1.00 1.00 12 CYS A C 7
ATOM 3030 O O . CYS A 1 12 ? -17.830 -10.688 -2.750 1.00 1.00 12 CYS A O 7
ATOM 3037 N N . ARG A 1 13 ? -15.992 -11.373 -3.875 1.00 1.00 13 ARG A N 7
ATOM 3038 C CA . ARG A 1 13 ? -16.556 -12.663 -4.229 1.00 1.00 13 ARG A CA 7
ATOM 3039 C C . ARG A 1 13 ? -17.123 -13.355 -2.988 1.00 1.00 13 ARG A C 7
ATOM 3040 O O . ARG A 1 13 ? -18.150 -14.029 -3.064 1.00 1.00 13 ARG A O 7
ATOM 3060 N N . SER A 1 14 ? -16.430 -13.165 -1.875 1.00 1.00 14 SER A N 7
ATOM 3061 C CA . SER A 1 14 ? -16.851 -13.763 -0.621 1.00 1.00 14 SER A CA 7
ATOM 3062 C C . SER A 1 14 ? -18.309 -13.400 -0.332 1.00 1.00 14 SER A C 7
ATOM 3063 O O . SER A 1 14 ? -19.083 -14.237 0.123 1.00 1.00 14 SER A O 7
ATOM 3071 N N . LEU A 1 15 ? -18.641 -12.148 -0.613 1.00 1.00 15 LEU A N 7
ATOM 3072 C CA . LEU A 1 15 ? -19.992 -11.663 -0.390 1.00 1.00 15 LEU A CA 7
ATOM 3073 C C . LEU A 1 15 ? -20.917 -12.230 -1.469 1.00 1.00 15 LEU A C 7
ATOM 3074 O O . LEU A 1 15 ? -22.129 -12.314 -1.270 1.00 1.00 15 LEU A O 7
ATOM 3090 N N . GLY A 1 16 ? -20.312 -12.604 -2.585 1.00 1.00 16 GLY A N 7
ATOM 3091 C CA . GLY A 1 16 ? -21.066 -13.160 -3.695 1.00 1.00 16 GLY A CA 7
ATOM 3092 C C . GLY A 1 16 ? -20.893 -12.311 -4.955 1.00 1.00 16 GLY A C 7
ATOM 3093 O O . GLY A 1 16 ? -20.901 -12.835 -6.070 1.00 1.00 16 GLY A O 7
ATOM 3097 N N . LEU A 1 17 ? -20.741 -11.012 -4.739 1.00 1.00 17 LEU A N 7
ATOM 3098 C CA . LEU A 1 17 ? -20.567 -10.085 -5.843 1.00 1.00 17 LEU A CA 7
ATOM 3099 C C . LEU A 1 17 ? -19.093 -10.055 -6.252 1.00 1.00 17 LEU A C 7
ATOM 3100 O O . LEU A 1 17 ? -18.230 -10.517 -5.507 1.00 1.00 17 LEU A O 7
ATOM 3116 N N . LEU A 1 18 ? -18.850 -9.505 -7.432 1.00 1.00 18 LEU A N 7
ATOM 3117 C CA . LEU A 1 18 ? -17.494 -9.409 -7.948 1.00 1.00 18 LEU A CA 7
ATOM 3118 C C . LEU A 1 18 ? -16.847 -8.123 -7.429 1.00 1.00 18 LEU A C 7
ATOM 3119 O O . LEU A 1 18 ? -17.538 -7.224 -6.957 1.00 1.00 18 LEU A O 7
ATOM 3135 N N . GLY A 1 19 ? -15.527 -8.079 -7.538 1.00 1.00 19 GLY A N 7
ATOM 3136 C CA . GLY A 1 19 ? -14.778 -6.918 -7.086 1.00 1.00 19 GLY A CA 7
ATOM 3137 C C . GLY A 1 19 ? -13.505 -6.731 -7.913 1.00 1.00 19 GLY A C 7
ATOM 3138 O O . GLY A 1 19 ? -13.167 -7.579 -8.737 1.00 1.00 19 GLY A O 7
ATOM 3142 N N . LYS A 1 20 ? -12.834 -5.618 -7.663 1.00 1.00 20 LYS A N 7
ATOM 3143 C CA . LYS A 1 20 ? -11.604 -5.310 -8.375 1.00 1.00 20 LYS A CA 7
ATOM 3144 C C . LYS A 1 20 ? -10.929 -4.104 -7.717 1.00 1.00 20 LYS A C 7
ATOM 3145 O O . LYS A 1 20 ? -11.571 -3.349 -6.988 1.00 1.00 20 LYS A O 7
ATOM 3163 N N . CYS A 1 21 ? -9.643 -3.959 -8.000 1.00 1.00 21 CYS A N 7
ATOM 3164 C CA . CYS A 1 21 ? -8.873 -2.857 -7.449 1.00 1.00 21 CYS A CA 7
ATOM 3165 C C . CYS A 1 21 ? -9.084 -1.630 -8.336 1.00 1.00 21 CYS A C 7
ATOM 3166 O O . CYS A 1 21 ? -8.640 -1.607 -9.482 1.00 1.00 21 CYS A O 7
ATOM 3173 N N . ILE A 1 22 ? -9.761 -0.640 -7.773 1.00 1.00 22 ILE A N 7
ATOM 3174 C CA . ILE A 1 22 ? -10.036 0.584 -8.502 1.00 1.00 22 ILE A CA 7
ATOM 3175 C C . ILE A 1 22 ? -9.012 1.649 -8.099 1.00 1.00 22 ILE A C 7
ATOM 3176 O O . ILE A 1 22 ? -9.188 2.336 -7.097 1.00 1.00 22 ILE A O 7
ATOM 3192 N N . GLY A 1 23 ? -7.964 1.750 -8.905 1.00 1.00 23 GLY A N 7
ATOM 3193 C CA . GLY A 1 23 ? -6.915 2.721 -8.649 1.00 1.00 23 GLY A CA 7
ATOM 3194 C C . GLY A 1 23 ? -6.149 2.373 -7.369 1.00 1.00 23 GLY A C 7
ATOM 3195 O O . GLY A 1 23 ? -5.193 1.602 -7.404 1.00 1.00 23 GLY A O 7
ATOM 3199 N N . VAL A 1 24 ? -6.602 2.958 -6.271 1.00 1.00 24 VAL A N 7
ATOM 3200 C CA . VAL A 1 24 ? -5.974 2.720 -4.983 1.00 1.00 24 VAL A CA 7
ATOM 3201 C C . VAL A 1 24 ? -7.026 2.227 -3.989 1.00 1.00 24 VAL A C 7
ATOM 3202 O O . VAL A 1 24 ? -6.803 2.248 -2.779 1.00 1.00 24 VAL A O 7
ATOM 3215 N N . LYS A 1 25 ? -8.152 1.795 -4.535 1.00 1.00 25 LYS A N 7
ATOM 3216 C CA . LYS A 1 25 ? -9.242 1.296 -3.712 1.00 1.00 25 LYS A CA 7
ATOM 3217 C C . LYS A 1 25 ? -10.017 0.229 -4.488 1.00 1.00 25 LYS A C 7
ATOM 3218 O O . LYS A 1 25 ? -10.413 0.454 -5.631 1.00 1.00 25 LYS A O 7
ATOM 3236 N N . CYS A 1 26 ? -10.208 -0.904 -3.837 1.00 1.00 26 CYS A N 7
ATOM 3237 C CA . CYS A 1 26 ? -10.930 -2.004 -4.453 1.00 1.00 26 CYS A CA 7
ATOM 3238 C C . CYS A 1 26 ? -12.409 -1.879 -4.083 1.00 1.00 26 CYS A C 7
ATOM 3239 O O . CYS A 1 26 ? -12.742 -1.560 -2.942 1.00 1.00 26 CYS A O 7
ATOM 3246 N N . GLU A 1 27 ? -13.257 -2.135 -5.068 1.00 1.00 27 GLU A N 7
ATOM 3247 C CA . GLU A 1 27 ? -14.691 -2.055 -4.861 1.00 1.00 27 GLU A CA 7
ATOM 3248 C C . GLU A 1 27 ? -15.367 -3.350 -5.313 1.00 1.00 27 GLU A C 7
ATOM 3249 O O . GLU A 1 27 ? -14.764 -4.155 -6.021 1.00 1.00 27 GLU A O 7
ATOM 3262 N N . CYS A 1 28 ? -16.612 -3.512 -4.888 1.00 1.00 28 CYS A N 7
ATOM 3263 C CA . CYS A 1 28 ? -17.377 -4.694 -5.240 1.00 1.00 28 CYS A CA 7
ATOM 3264 C C . CYS A 1 28 ? -18.546 -4.265 -6.130 1.00 1.00 28 CYS A C 7
ATOM 3265 O O . CYS A 1 28 ? -19.157 -3.223 -5.898 1.00 1.00 28 CYS A O 7
ATOM 3272 N N . VAL A 1 29 ? -18.819 -5.088 -7.131 1.00 1.00 29 VAL A N 7
ATOM 3273 C CA . VAL A 1 29 ? -19.903 -4.807 -8.057 1.00 1.00 29 VAL A CA 7
ATOM 3274 C C . VAL A 1 29 ? -20.583 -6.119 -8.451 1.00 1.00 29 VAL A C 7
ATOM 3275 O O . VAL A 1 29 ? -19.994 -7.191 -8.328 1.00 1.00 29 VAL A O 7
ATOM 3288 N N . LYS A 1 30 ? -21.816 -5.990 -8.922 1.00 1.00 30 LYS A N 7
ATOM 3289 C CA . LYS A 1 30 ? -22.585 -7.152 -9.337 1.00 1.00 30 LYS A CA 7
ATOM 3290 C C . LYS A 1 30 ? -22.468 -7.319 -10.853 1.00 1.00 30 LYS A C 7
ATOM 3291 O O . LYS A 1 30 ? -22.210 -6.355 -11.570 1.00 1.00 30 LYS A O 7
ATOM 3309 N N . HIS A 1 31 ? -22.664 -8.554 -11.296 1.00 1.00 31 HIS A N 7
ATOM 3310 C CA . HIS A 1 31 ? -22.584 -8.860 -12.715 1.00 1.00 31 HIS A CA 7
ATOM 3311 C C . HIS A 1 31 ? -23.359 -10.145 -13.006 1.00 1.00 31 HIS A C 7
ATOM 3312 O O . HIS A 1 31 ? -23.673 -10.438 -14.158 1.00 1.00 31 HIS A O 7
ATOM 3326 N N . THR A 1 1 ? 2.156 -2.988 -1.624 1.00 1.00 1 THR A N 8
ATOM 3327 C CA . THR A 1 1 ? 2.196 -1.538 -1.621 1.00 1.00 1 THR A CA 8
ATOM 3328 C C . THR A 1 1 ? 0.830 -0.966 -2.004 1.00 1.00 1 THR A C 8
ATOM 3329 O O . THR A 1 1 ? 0.207 -0.259 -1.215 1.00 1.00 1 THR A O 8
ATOM 3340 N N . VAL A 1 2 ? 0.403 -1.295 -3.214 1.00 1.00 2 VAL A N 8
ATOM 3341 C CA . VAL A 1 2 ? -0.875 -0.825 -3.710 1.00 1.00 2 VAL A CA 8
ATOM 3342 C C . VAL A 1 2 ? -1.972 -1.804 -3.289 1.00 1.00 2 VAL A C 8
ATOM 3343 O O . VAL A 1 2 ? -1.830 -2.509 -2.291 1.00 1.00 2 VAL A O 8
ATOM 3356 N N . CYS A 1 3 ? -3.042 -1.817 -4.070 1.00 1.00 3 CYS A N 8
ATOM 3357 C CA . CYS A 1 3 ? -4.163 -2.700 -3.791 1.00 1.00 3 CYS A CA 8
ATOM 3358 C C . CYS A 1 3 ? -4.036 -3.934 -4.685 1.00 1.00 3 CYS A C 8
ATOM 3359 O O . CYS A 1 3 ? -3.653 -3.826 -5.849 1.00 1.00 3 CYS A O 8
ATOM 3366 N N . ASN A 1 4 ? -4.367 -5.079 -4.106 1.00 1.00 4 ASN A N 8
ATOM 3367 C CA . ASN A 1 4 ? -4.297 -6.334 -4.838 1.00 1.00 4 ASN A CA 8
ATOM 3368 C C . ASN A 1 4 ? -5.641 -6.600 -5.518 1.00 1.00 4 ASN A C 8
ATOM 3369 O O . ASN A 1 4 ? -6.694 -6.391 -4.919 1.00 1.00 4 ASN A O 8
ATOM 3380 N N . LEU A 1 5 ? -5.559 -7.057 -6.760 1.00 1.00 5 LEU A N 8
ATOM 3381 C CA . LEU A 1 5 ? -6.757 -7.353 -7.526 1.00 1.00 5 LEU A CA 8
ATOM 3382 C C . LEU A 1 5 ? -7.434 -8.598 -6.946 1.00 1.00 5 LEU A C 8
ATOM 3383 O O . LEU A 1 5 ? -8.459 -8.494 -6.274 1.00 1.00 5 LEU A O 8
ATOM 3399 N N . ARG A 1 6 ? -6.833 -9.745 -7.227 1.00 1.00 6 ARG A N 8
ATOM 3400 C CA . ARG A 1 6 ? -7.366 -11.007 -6.740 1.00 1.00 6 ARG A CA 8
ATOM 3401 C C . ARG A 1 6 ? -7.787 -10.876 -5.275 1.00 1.00 6 ARG A C 8
ATOM 3402 O O . ARG A 1 6 ? -8.794 -11.447 -4.862 1.00 1.00 6 ARG A O 8
ATOM 3422 N N . ARG A 1 7 ? -6.994 -10.120 -4.530 1.00 1.00 7 ARG A N 8
ATOM 3423 C CA . ARG A 1 7 ? -7.271 -9.908 -3.120 1.00 1.00 7 ARG A CA 8
ATOM 3424 C C . ARG A 1 7 ? -8.582 -9.139 -2.947 1.00 1.00 7 ARG A C 8
ATOM 3425 O O . ARG A 1 7 ? -9.496 -9.608 -2.272 1.00 1.00 7 ARG A O 8
ATOM 3445 N N . CYS A 1 8 ? -8.633 -7.970 -3.569 1.00 1.00 8 CYS A N 8
ATOM 3446 C CA . CYS A 1 8 ? -9.816 -7.130 -3.494 1.00 1.00 8 CYS A CA 8
ATOM 3447 C C . CYS A 1 8 ? -11.002 -7.923 -4.046 1.00 1.00 8 CYS A C 8
ATOM 3448 O O . CYS A 1 8 ? -12.065 -7.967 -3.428 1.00 1.00 8 CYS A O 8
ATOM 3455 N N . GLN A 1 9 ? -10.781 -8.529 -5.203 1.00 1.00 9 GLN A N 8
ATOM 3456 C CA . GLN A 1 9 ? -11.818 -9.316 -5.846 1.00 1.00 9 GLN A CA 8
ATOM 3457 C C . GLN A 1 9 ? -12.289 -10.435 -4.914 1.00 1.00 9 GLN A C 8
ATOM 3458 O O . GLN A 1 9 ? -13.465 -10.497 -4.559 1.00 1.00 9 GLN A O 8
ATOM 3472 N N . LEU A 1 10 ? -11.346 -11.290 -4.546 1.00 1.00 10 LEU A N 8
ATOM 3473 C CA . LEU A 1 10 ? -11.651 -12.404 -3.663 1.00 1.00 10 LEU A CA 8
ATOM 3474 C C . LEU A 1 10 ? -12.363 -11.879 -2.415 1.00 1.00 10 LEU A C 8
ATOM 3475 O O . LEU A 1 10 ? -13.172 -12.586 -1.814 1.00 1.00 10 LEU A O 8
ATOM 3491 N N . SER A 1 11 ? -12.038 -10.645 -2.062 1.00 1.00 11 SER A N 8
ATOM 3492 C CA . SER A 1 11 ? -12.636 -10.017 -0.897 1.00 1.00 11 SER A CA 8
ATOM 3493 C C . SER A 1 11 ? -14.133 -9.801 -1.129 1.00 1.00 11 SER A C 8
ATOM 3494 O O . SER A 1 11 ? -14.951 -10.118 -0.265 1.00 1.00 11 SER A O 8
ATOM 3502 N N . CYS A 1 12 ? -14.445 -9.264 -2.299 1.00 1.00 12 CYS A N 8
ATOM 3503 C CA . CYS A 1 12 ? -15.830 -9.002 -2.654 1.00 1.00 12 CYS A CA 8
ATOM 3504 C C . CYS A 1 12 ? -16.537 -10.345 -2.856 1.00 1.00 12 CYS A C 8
ATOM 3505 O O . CYS A 1 12 ? -17.682 -10.516 -2.444 1.00 1.00 12 CYS A O 8
ATOM 3512 N N . ARG A 1 13 ? -15.822 -11.263 -3.493 1.00 1.00 13 ARG A N 8
ATOM 3513 C CA . ARG A 1 13 ? -16.367 -12.585 -3.756 1.00 1.00 13 ARG A CA 8
ATOM 3514 C C . ARG A 1 13 ? -16.953 -13.180 -2.475 1.00 1.00 13 ARG A C 8
ATOM 3515 O O . ARG A 1 13 ? -17.821 -14.052 -2.532 1.00 1.00 13 ARG A O 8
ATOM 3535 N N . SER A 1 14 ? -16.458 -12.686 -1.350 1.00 1.00 14 SER A N 8
ATOM 3536 C CA . SER A 1 14 ? -16.925 -13.158 -0.057 1.00 1.00 14 SER A CA 8
ATOM 3537 C C . SER A 1 14 ? -18.453 -13.104 0.000 1.00 1.00 14 SER A C 8
ATOM 3538 O O . SER A 1 14 ? -19.095 -14.047 0.456 1.00 1.00 14 SER A O 8
ATOM 3546 N N . LEU A 1 15 ? -18.991 -11.989 -0.471 1.00 1.00 15 LEU A N 8
ATOM 3547 C CA . LEU A 1 15 ? -20.432 -11.798 -0.478 1.00 1.00 15 LEU A CA 8
ATOM 3548 C C . LEU A 1 15 ? -21.043 -12.603 -1.629 1.00 1.00 15 LEU A C 8
ATOM 3549 O O . LEU A 1 15 ? -22.236 -12.897 -1.620 1.00 1.00 15 LEU A O 8
ATOM 3565 N N . GLY A 1 16 ? -20.195 -12.934 -2.591 1.00 1.00 16 GLY A N 8
ATOM 3566 C CA . GLY A 1 16 ? -20.635 -13.698 -3.746 1.00 1.00 16 GLY A CA 8
ATOM 3567 C C . GLY A 1 16 ? -20.513 -12.873 -5.028 1.00 1.00 16 GLY A C 8
ATOM 3568 O O . GLY A 1 16 ? -20.239 -13.418 -6.098 1.00 1.00 16 GLY A O 8
ATOM 3572 N N . LEU A 1 17 ? -20.718 -11.572 -4.881 1.00 1.00 17 LEU A N 8
ATOM 3573 C CA . LEU A 1 17 ? -20.632 -10.667 -6.013 1.00 1.00 17 LEU A CA 8
ATOM 3574 C C . LEU A 1 17 ? -19.174 -10.553 -6.462 1.00 1.00 17 LEU A C 8
ATOM 3575 O O . LEU A 1 17 ? -18.289 -11.169 -5.869 1.00 1.00 17 LEU A O 8
ATOM 3591 N N . LEU A 1 18 ? -18.968 -9.759 -7.503 1.00 1.00 18 LEU A N 8
ATOM 3592 C CA . LEU A 1 18 ? -17.632 -9.556 -8.035 1.00 1.00 18 LEU A CA 8
ATOM 3593 C C . LEU A 1 18 ? -17.153 -8.148 -7.676 1.00 1.00 18 LEU A C 8
ATOM 3594 O O . LEU A 1 18 ? -17.964 -7.255 -7.437 1.00 1.00 18 LEU A O 8
ATOM 3610 N N . GLY A 1 19 ? -15.839 -7.992 -7.651 1.00 1.00 19 GLY A N 8
ATOM 3611 C CA . GLY A 1 19 ? -15.241 -6.708 -7.326 1.00 1.00 19 GLY A CA 8
ATOM 3612 C C . GLY A 1 19 ? -13.931 -6.504 -8.089 1.00 1.00 19 GLY A C 8
ATOM 3613 O O . GLY A 1 19 ? -13.593 -7.290 -8.972 1.00 1.00 19 GLY A O 8
ATOM 3617 N N . LYS A 1 20 ? -13.227 -5.442 -7.719 1.00 1.00 20 LYS A N 8
ATOM 3618 C CA . LYS A 1 20 ? -11.962 -5.125 -8.356 1.00 1.00 20 LYS A CA 8
ATOM 3619 C C . LYS A 1 20 ? -11.253 -4.030 -7.556 1.00 1.00 20 LYS A C 8
ATOM 3620 O O . LYS A 1 20 ? -11.873 -3.356 -6.736 1.00 1.00 20 LYS A O 8
ATOM 3638 N N . CYS A 1 21 ? -9.962 -3.887 -7.823 1.00 1.00 21 CYS A N 8
ATOM 3639 C CA . CYS A 1 21 ? -9.162 -2.886 -7.137 1.00 1.00 21 CYS A CA 8
ATOM 3640 C C . CYS A 1 21 ? -8.915 -1.727 -8.106 1.00 1.00 21 CYS A C 8
ATOM 3641 O O . CYS A 1 21 ? -8.163 -1.867 -9.068 1.00 1.00 21 CYS A O 8
ATOM 3648 N N . ILE A 1 22 ? -9.560 -0.607 -7.812 1.00 1.00 22 ILE A N 8
ATOM 3649 C CA . ILE A 1 22 ? -9.419 0.573 -8.644 1.00 1.00 22 ILE A CA 8
ATOM 3650 C C . ILE A 1 22 ? -8.370 1.501 -8.028 1.00 1.00 22 ILE A C 8
ATOM 3651 O O . ILE A 1 22 ? -8.615 2.117 -6.993 1.00 1.00 22 ILE A O 8
ATOM 3667 N N . GLY A 1 23 ? -7.227 1.571 -8.693 1.00 1.00 23 GLY A N 8
ATOM 3668 C CA . GLY A 1 23 ? -6.140 2.413 -8.221 1.00 1.00 23 GLY A CA 8
ATOM 3669 C C . GLY A 1 23 ? -5.625 1.938 -6.862 1.00 1.00 23 GLY A C 8
ATOM 3670 O O . GLY A 1 23 ? -4.642 1.204 -6.788 1.00 1.00 23 GLY A O 8
ATOM 3674 N N . VAL A 1 24 ? -6.314 2.376 -5.817 1.00 1.00 24 VAL A N 8
ATOM 3675 C CA . VAL A 1 24 ? -5.940 2.003 -4.463 1.00 1.00 24 VAL A CA 8
ATOM 3676 C C . VAL A 1 24 ? -7.203 1.780 -3.632 1.00 1.00 24 VAL A C 8
ATOM 3677 O O . VAL A 1 24 ? -7.215 2.039 -2.430 1.00 1.00 24 VAL A O 8
ATOM 3690 N N . LYS A 1 25 ? -8.240 1.302 -4.305 1.00 1.00 25 LYS A N 8
ATOM 3691 C CA . LYS A 1 25 ? -9.507 1.040 -3.644 1.00 1.00 25 LYS A CA 8
ATOM 3692 C C . LYS A 1 25 ? -10.128 -0.228 -4.226 1.00 1.00 25 LYS A C 8
ATOM 3693 O O . LYS A 1 25 ? -9.967 -0.514 -5.411 1.00 1.00 25 LYS A O 8
ATOM 3711 N N . CYS A 1 26 ? -10.828 -0.954 -3.365 1.00 1.00 26 CYS A N 8
ATOM 3712 C CA . CYS A 1 26 ? -11.476 -2.185 -3.781 1.00 1.00 26 CYS A CA 8
ATOM 3713 C C . CYS A 1 26 ? -12.987 -1.949 -3.807 1.00 1.00 26 CYS A C 8
ATOM 3714 O O . CYS A 1 26 ? -13.548 -1.395 -2.863 1.00 1.00 26 CYS A O 8
ATOM 3721 N N . GLU A 1 27 ? -13.602 -2.380 -4.899 1.00 1.00 27 GLU A N 8
ATOM 3722 C CA . GLU A 1 27 ? -15.038 -2.222 -5.061 1.00 1.00 27 GLU A CA 8
ATOM 3723 C C . GLU A 1 27 ? -15.694 -3.580 -5.315 1.00 1.00 27 GLU A C 8
ATOM 3724 O O . GLU A 1 27 ? -15.025 -4.534 -5.712 1.00 1.00 27 GLU A O 8
ATOM 3737 N N . CYS A 1 28 ? -16.998 -3.625 -5.074 1.00 1.00 28 CYS A N 8
ATOM 3738 C CA . CYS A 1 28 ? -17.753 -4.849 -5.273 1.00 1.00 28 CYS A CA 8
ATOM 3739 C C . CYS A 1 28 ? -19.064 -4.497 -5.977 1.00 1.00 28 CYS A C 8
ATOM 3740 O O . CYS A 1 28 ? -19.655 -3.452 -5.710 1.00 1.00 28 CYS A O 8
ATOM 3747 N N . VAL A 1 29 ? -19.481 -5.390 -6.863 1.00 1.00 29 VAL A N 8
ATOM 3748 C CA . VAL A 1 29 ? -20.713 -5.186 -7.608 1.00 1.00 29 VAL A CA 8
ATOM 3749 C C . VAL A 1 29 ? -21.203 -6.529 -8.152 1.00 1.00 29 VAL A C 8
ATOM 3750 O O . VAL A 1 29 ? -20.401 -7.400 -8.479 1.00 1.00 29 VAL A O 8
ATOM 3763 N N . LYS A 1 30 ? -22.520 -6.654 -8.231 1.00 1.00 30 LYS A N 8
ATOM 3764 C CA . LYS A 1 30 ? -23.127 -7.875 -8.730 1.00 1.00 30 LYS A CA 8
ATOM 3765 C C . LYS A 1 30 ? -22.893 -7.977 -10.240 1.00 1.00 30 LYS A C 8
ATOM 3766 O O . LYS A 1 30 ? -22.325 -7.071 -10.846 1.00 1.00 30 LYS A O 8
ATOM 3784 N N . HIS A 1 31 ? -23.342 -9.089 -10.803 1.00 1.00 31 HIS A N 8
ATOM 3785 C CA . HIS A 1 31 ? -23.188 -9.321 -12.228 1.00 1.00 31 HIS A CA 8
ATOM 3786 C C . HIS A 1 31 ? -24.564 -9.524 -12.869 1.00 1.00 31 HIS A C 8
ATOM 3787 O O . HIS A 1 31 ? -24.827 -10.566 -13.466 1.00 1.00 31 HIS A O 8
ATOM 3801 N N . THR A 1 1 ? 0.922 3.111 -5.660 1.00 1.00 1 THR A N 9
ATOM 3802 C CA . THR A 1 1 ? 0.705 1.741 -5.232 1.00 1.00 1 THR A CA 9
ATOM 3803 C C . THR A 1 1 ? -0.768 1.366 -5.369 1.00 1.00 1 THR A C 9
ATOM 3804 O O . THR A 1 1 ? -1.638 2.234 -5.324 1.00 1.00 1 THR A O 9
ATOM 3815 N N . VAL A 1 2 ? -1.005 0.076 -5.534 1.00 1.00 2 VAL A N 9
ATOM 3816 C CA . VAL A 1 2 ? -2.363 -0.422 -5.677 1.00 1.00 2 VAL A CA 9
ATOM 3817 C C . VAL A 1 2 ? -2.534 -1.676 -4.820 1.00 1.00 2 VAL A C 9
ATOM 3818 O O . VAL A 1 2 ? -1.567 -2.390 -4.556 1.00 1.00 2 VAL A O 9
ATOM 3831 N N . CYS A 1 3 ? -3.772 -1.907 -4.404 1.00 1.00 3 CYS A N 9
ATOM 3832 C CA . CYS A 1 3 ? -4.082 -3.062 -3.580 1.00 1.00 3 CYS A CA 9
ATOM 3833 C C . CYS A 1 3 ? -4.153 -4.293 -4.487 1.00 1.00 3 CYS A C 9
ATOM 3834 O O . CYS A 1 3 ? -4.261 -4.166 -5.705 1.00 1.00 3 CYS A O 9
ATOM 3841 N N . ASN A 1 4 ? -4.087 -5.457 -3.857 1.00 1.00 4 ASN A N 9
ATOM 3842 C CA . ASN A 1 4 ? -4.143 -6.710 -4.589 1.00 1.00 4 ASN A CA 9
ATOM 3843 C C . ASN A 1 4 ? -5.552 -6.904 -5.151 1.00 1.00 4 ASN A C 9
ATOM 3844 O O . ASN A 1 4 ? -6.480 -7.230 -4.414 1.00 1.00 4 ASN A O 9
ATOM 3855 N N . LEU A 1 5 ? -5.668 -6.694 -6.455 1.00 1.00 5 LEU A N 9
ATOM 3856 C CA . LEU A 1 5 ? -6.948 -6.843 -7.125 1.00 1.00 5 LEU A CA 9
ATOM 3857 C C . LEU A 1 5 ? -7.492 -8.250 -6.872 1.00 1.00 5 LEU A C 9
ATOM 3858 O O . LEU A 1 5 ? -8.631 -8.410 -6.434 1.00 1.00 5 LEU A O 9
ATOM 3874 N N . ARG A 1 6 ? -6.653 -9.235 -7.157 1.00 1.00 6 ARG A N 9
ATOM 3875 C CA . ARG A 1 6 ? -7.036 -10.622 -6.967 1.00 1.00 6 ARG A CA 9
ATOM 3876 C C . ARG A 1 6 ? -7.549 -10.840 -5.541 1.00 1.00 6 ARG A C 9
ATOM 3877 O O . ARG A 1 6 ? -8.566 -11.504 -5.337 1.00 1.00 6 ARG A O 9
ATOM 3897 N N . ARG A 1 7 ? -6.824 -10.269 -4.591 1.00 1.00 7 ARG A N 9
ATOM 3898 C CA . ARG A 1 7 ? -7.195 -10.391 -3.192 1.00 1.00 7 ARG A CA 9
ATOM 3899 C C . ARG A 1 7 ? -8.455 -9.575 -2.902 1.00 1.00 7 ARG A C 9
ATOM 3900 O O . ARG A 1 7 ? -9.380 -10.063 -2.252 1.00 1.00 7 ARG A O 9
ATOM 3920 N N . CYS A 1 8 ? -8.453 -8.346 -3.399 1.00 1.00 8 CYS A N 9
ATOM 3921 C CA . CYS A 1 8 ? -9.584 -7.458 -3.202 1.00 1.00 8 CYS A CA 9
ATOM 3922 C C . CYS A 1 8 ? -10.830 -8.129 -3.786 1.00 1.00 8 CYS A C 9
ATOM 3923 O O . CYS A 1 8 ? -11.874 -8.179 -3.138 1.00 1.00 8 CYS A O 9
ATOM 3930 N N . GLN A 1 9 ? -10.677 -8.627 -5.003 1.00 1.00 9 GLN A N 9
ATOM 3931 C CA . GLN A 1 9 ? -11.776 -9.292 -5.684 1.00 1.00 9 GLN A CA 9
ATOM 3932 C C . GLN A 1 9 ? -12.224 -10.521 -4.890 1.00 1.00 9 GLN A C 9
ATOM 3933 O O . GLN A 1 9 ? -13.419 -10.735 -4.694 1.00 1.00 9 GLN A O 9
ATOM 3947 N N . LEU A 1 10 ? -11.243 -11.295 -4.453 1.00 1.00 10 LEU A N 9
ATOM 3948 C CA . LEU A 1 10 ? -11.521 -12.497 -3.684 1.00 1.00 10 LEU A CA 9
ATOM 3949 C C . LEU A 1 10 ? -12.254 -12.114 -2.397 1.00 1.00 10 LEU A C 9
ATOM 3950 O O . LEU A 1 10 ? -13.021 -12.910 -1.855 1.00 1.00 10 LEU A O 9
ATOM 3966 N N . SER A 1 11 ? -11.993 -10.897 -1.944 1.00 1.00 11 SER A N 9
ATOM 3967 C CA . SER A 1 11 ? -12.620 -10.399 -0.730 1.00 1.00 11 SER A CA 9
ATOM 3968 C C . SER A 1 11 ? -14.099 -10.101 -0.989 1.00 1.00 11 SER A C 9
ATOM 3969 O O . SER A 1 11 ? -14.957 -10.466 -0.187 1.00 1.00 11 SER A O 9
ATOM 3977 N N . CYS A 1 12 ? -14.349 -9.443 -2.110 1.00 1.00 12 CYS A N 9
ATOM 3978 C CA . CYS A 1 12 ? -15.709 -9.092 -2.485 1.00 1.00 12 CYS A CA 9
ATOM 3979 C C . CYS A 1 12 ? -16.489 -10.386 -2.727 1.00 1.00 12 CYS A C 9
ATOM 3980 O O . CYS A 1 12 ? -17.644 -10.503 -2.321 1.00 1.00 12 CYS A O 9
ATOM 3987 N N . ARG A 1 13 ? -15.827 -11.325 -3.387 1.00 1.00 13 ARG A N 9
ATOM 3988 C CA . ARG A 1 13 ? -16.443 -12.604 -3.687 1.00 1.00 13 ARG A CA 9
ATOM 3989 C C . ARG A 1 13 ? -17.148 -13.159 -2.448 1.00 1.00 13 ARG A C 9
ATOM 3990 O O . ARG A 1 13 ? -18.084 -13.949 -2.562 1.00 1.00 13 ARG A O 9
ATOM 4010 N N . SER A 1 14 ? -16.672 -12.722 -1.291 1.00 1.00 14 SER A N 9
ATOM 4011 C CA . SER A 1 14 ? -17.246 -13.165 -0.033 1.00 1.00 14 SER A CA 9
ATOM 4012 C C . SER A 1 14 ? -18.762 -12.965 -0.047 1.00 1.00 14 SER A C 9
ATOM 4013 O O . SER A 1 14 ? -19.510 -13.830 0.404 1.00 1.00 14 SER A O 9
ATOM 4021 N N . LEU A 1 15 ? -19.171 -11.823 -0.577 1.00 1.00 15 LEU A N 9
ATOM 4022 C CA . LEU A 1 15 ? -20.585 -11.500 -0.658 1.00 1.00 15 LEU A CA 9
ATOM 4023 C C . LEU A 1 15 ? -21.217 -12.278 -1.817 1.00 1.00 15 LEU A C 9
ATOM 4024 O O . LEU A 1 15 ? -22.429 -12.482 -1.844 1.00 1.00 15 LEU A O 9
ATOM 4040 N N . GLY A 1 16 ? -20.365 -12.690 -2.744 1.00 1.00 16 GLY A N 9
ATOM 4041 C CA . GLY A 1 16 ? -20.822 -13.441 -3.900 1.00 1.00 16 GLY A CA 9
ATOM 4042 C C . GLY A 1 16 ? -20.570 -12.662 -5.192 1.00 1.00 16 GLY A C 9
ATOM 4043 O O . GLY A 1 16 ? -20.300 -13.255 -6.236 1.00 1.00 16 GLY A O 9
ATOM 4047 N N . LEU A 1 17 ? -20.671 -11.345 -5.082 1.00 1.00 17 LEU A N 9
ATOM 4048 C CA . LEU A 1 17 ? -20.457 -10.480 -6.228 1.00 1.00 17 LEU A CA 9
ATOM 4049 C C . LEU A 1 17 ? -18.965 -10.434 -6.558 1.00 1.00 17 LEU A C 9
ATOM 4050 O O . LEU A 1 17 ? -18.158 -11.082 -5.892 1.00 1.00 17 LEU A O 9
ATOM 4066 N N . LEU A 1 18 ? -18.641 -9.662 -7.584 1.00 1.00 18 LEU A N 9
ATOM 4067 C CA . LEU A 1 18 ? -17.258 -9.521 -8.010 1.00 1.00 18 LEU A CA 9
ATOM 4068 C C . LEU A 1 18 ? -16.715 -8.173 -7.532 1.00 1.00 18 LEU A C 9
ATOM 4069 O O . LEU A 1 18 ? -17.482 -7.250 -7.268 1.00 1.00 18 LEU A O 9
ATOM 4085 N N . GLY A 1 19 ? -15.395 -8.102 -7.436 1.00 1.00 19 GLY A N 9
ATOM 4086 C CA . GLY A 1 19 ? -14.741 -6.883 -6.996 1.00 1.00 19 GLY A CA 9
ATOM 4087 C C . GLY A 1 19 ? -13.458 -6.631 -7.789 1.00 1.00 19 GLY A C 9
ATOM 4088 O O . GLY A 1 19 ? -13.023 -7.486 -8.561 1.00 1.00 19 GLY A O 9
ATOM 4092 N N . LYS A 1 20 ? -12.889 -5.454 -7.575 1.00 1.00 20 LYS A N 9
ATOM 4093 C CA . LYS A 1 20 ? -11.664 -5.080 -8.261 1.00 1.00 20 LYS A CA 9
ATOM 4094 C C . LYS A 1 20 ? -11.036 -3.877 -7.554 1.00 1.00 20 LYS A C 9
ATOM 4095 O O . LYS A 1 20 ? -11.746 -3.024 -7.022 1.00 1.00 20 LYS A O 9
ATOM 4113 N N . CYS A 1 21 ? -9.712 -3.848 -7.572 1.00 1.00 21 CYS A N 9
ATOM 4114 C CA . CYS A 1 21 ? -8.980 -2.763 -6.937 1.00 1.00 21 CYS A CA 9
ATOM 4115 C C . CYS A 1 21 ? -9.170 -1.498 -7.776 1.00 1.00 21 CYS A C 9
ATOM 4116 O O . CYS A 1 21 ? -8.466 -1.292 -8.764 1.00 1.00 21 CYS A O 9
ATOM 4123 N N . ILE A 1 22 ? -10.127 -0.685 -7.356 1.00 1.00 22 ILE A N 9
ATOM 4124 C CA . ILE A 1 22 ? -10.420 0.549 -8.057 1.00 1.00 22 ILE A CA 9
ATOM 4125 C C . ILE A 1 22 ? -9.487 1.650 -7.549 1.00 1.00 22 ILE A C 9
ATOM 4126 O O . ILE A 1 22 ? -9.694 2.191 -6.464 1.00 1.00 22 ILE A O 9
ATOM 4142 N N . GLY A 1 23 ? -8.483 1.952 -8.359 1.00 1.00 23 GLY A N 9
ATOM 4143 C CA . GLY A 1 23 ? -7.518 2.979 -8.004 1.00 1.00 23 GLY A CA 9
ATOM 4144 C C . GLY A 1 23 ? -6.784 2.619 -6.712 1.00 1.00 23 GLY A C 9
ATOM 4145 O O . GLY A 1 23 ? -5.810 1.866 -6.736 1.00 1.00 23 GLY A O 9
ATOM 4149 N N . VAL A 1 24 ? -7.277 3.173 -5.615 1.00 1.00 24 VAL A N 9
ATOM 4150 C CA . VAL A 1 24 ? -6.679 2.918 -4.314 1.00 1.00 24 VAL A CA 9
ATOM 4151 C C . VAL A 1 24 ? -7.742 2.349 -3.371 1.00 1.00 24 VAL A C 9
ATOM 4152 O O . VAL A 1 24 ? -7.615 2.456 -2.154 1.00 1.00 24 VAL A O 9
ATOM 4165 N N . LYS A 1 25 ? -8.763 1.756 -3.972 1.00 1.00 25 LYS A N 9
ATOM 4166 C CA . LYS A 1 25 ? -9.845 1.169 -3.202 1.00 1.00 25 LYS A CA 9
ATOM 4167 C C . LYS A 1 25 ? -10.529 0.082 -4.035 1.00 1.00 25 LYS A C 9
ATOM 4168 O O . LYS A 1 25 ? -10.878 0.311 -5.192 1.00 1.00 25 LYS A O 9
ATOM 4186 N N . CYS A 1 26 ? -10.698 -1.071 -3.413 1.00 1.00 26 CYS A N 9
ATOM 4187 C CA . CYS A 1 26 ? -11.334 -2.193 -4.084 1.00 1.00 26 CYS A CA 9
ATOM 4188 C C . CYS A 1 26 ? -12.844 -2.096 -3.857 1.00 1.00 26 CYS A C 9
ATOM 4189 O O . CYS A 1 26 ? -13.299 -1.969 -2.721 1.00 1.00 26 CYS A O 9
ATOM 4196 N N . GLU A 1 27 ? -13.581 -2.160 -4.957 1.00 1.00 27 GLU A N 9
ATOM 4197 C CA . GLU A 1 27 ? -15.031 -2.080 -4.893 1.00 1.00 27 GLU A CA 9
ATOM 4198 C C . GLU A 1 27 ? -15.655 -3.393 -5.369 1.00 1.00 27 GLU A C 9
ATOM 4199 O O . GLU A 1 27 ? -15.069 -4.103 -6.182 1.00 1.00 27 GLU A O 9
ATOM 4212 N N . CYS A 1 28 ? -16.839 -3.674 -4.842 1.00 1.00 28 CYS A N 9
ATOM 4213 C CA . CYS A 1 28 ? -17.550 -4.887 -5.205 1.00 1.00 28 CYS A CA 9
ATOM 4214 C C . CYS A 1 28 ? -18.770 -4.499 -6.042 1.00 1.00 28 CYS A C 9
ATOM 4215 O O . CYS A 1 28 ? -19.374 -3.449 -5.814 1.00 1.00 28 CYS A O 9
ATOM 4222 N N . VAL A 1 29 ? -19.096 -5.362 -6.991 1.00 1.00 29 VAL A N 9
ATOM 4223 C CA . VAL A 1 29 ? -20.233 -5.122 -7.863 1.00 1.00 29 VAL A CA 9
ATOM 4224 C C . VAL A 1 29 ? -20.692 -6.447 -8.475 1.00 1.00 29 VAL A C 9
ATOM 4225 O O . VAL A 1 29 ? -19.874 -7.327 -8.744 1.00 1.00 29 VAL A O 9
ATOM 4238 N N . LYS A 1 30 ? -21.996 -6.550 -8.675 1.00 1.00 30 LYS A N 9
ATOM 4239 C CA . LYS A 1 30 ? -22.573 -7.753 -9.251 1.00 1.00 30 LYS A CA 9
ATOM 4240 C C . LYS A 1 30 ? -22.209 -7.831 -10.735 1.00 1.00 30 LYS A C 9
ATOM 4241 O O . LYS A 1 30 ? -21.760 -6.845 -11.318 1.00 1.00 30 LYS A O 9
ATOM 4259 N N . HIS A 1 31 ? -22.417 -9.009 -11.302 1.00 1.00 31 HIS A N 9
ATOM 4260 C CA . HIS A 1 31 ? -22.118 -9.226 -12.706 1.00 1.00 31 HIS A CA 9
ATOM 4261 C C . HIS A 1 31 ? -23.324 -8.828 -13.558 1.00 1.00 31 HIS A C 9
ATOM 4262 O O . HIS A 1 31 ? -23.659 -9.509 -14.526 1.00 1.00 31 HIS A O 9
ATOM 4276 N N . THR A 1 1 ? 0.501 1.291 -0.274 1.00 1.00 1 THR A N 10
ATOM 4277 C CA . THR A 1 1 ? 1.047 1.750 -1.539 1.00 1.00 1 THR A CA 10
ATOM 4278 C C . THR A 1 1 ? 0.218 1.209 -2.706 1.00 1.00 1 THR A C 10
ATOM 4279 O O . THR A 1 1 ? -0.339 1.980 -3.483 1.00 1.00 1 THR A O 10
ATOM 4290 N N . VAL A 1 2 ? 0.166 -0.109 -2.791 1.00 1.00 2 VAL A N 10
ATOM 4291 C CA . VAL A 1 2 ? -0.582 -0.761 -3.848 1.00 1.00 2 VAL A CA 10
ATOM 4292 C C . VAL A 1 2 ? -1.839 -1.401 -3.255 1.00 1.00 2 VAL A C 10
ATOM 4293 O O . VAL A 1 2 ? -2.033 -1.386 -2.042 1.00 1.00 2 VAL A O 10
ATOM 4306 N N . CYS A 1 3 ? -2.658 -1.952 -4.140 1.00 1.00 3 CYS A N 10
ATOM 4307 C CA . CYS A 1 3 ? -3.890 -2.597 -3.719 1.00 1.00 3 CYS A CA 10
ATOM 4308 C C . CYS A 1 3 ? -3.995 -3.944 -4.436 1.00 1.00 3 CYS A C 10
ATOM 4309 O O . CYS A 1 3 ? -3.887 -4.011 -5.659 1.00 1.00 3 CYS A O 10
ATOM 4316 N N . ASN A 1 4 ? -4.206 -4.985 -3.642 1.00 1.00 4 ASN A N 10
ATOM 4317 C CA . ASN A 1 4 ? -4.328 -6.327 -4.187 1.00 1.00 4 ASN A CA 10
ATOM 4318 C C . ASN A 1 4 ? -5.666 -6.457 -4.917 1.00 1.00 4 ASN A C 10
ATOM 4319 O O . ASN A 1 4 ? -6.721 -6.481 -4.286 1.00 1.00 4 ASN A O 10
ATOM 4330 N N . LEU A 1 5 ? -5.578 -6.537 -6.235 1.00 1.00 5 LEU A N 10
ATOM 4331 C CA . LEU A 1 5 ? -6.770 -6.664 -7.059 1.00 1.00 5 LEU A CA 10
ATOM 4332 C C . LEU A 1 5 ? -7.379 -8.053 -6.856 1.00 1.00 5 LEU A C 10
ATOM 4333 O O . LEU A 1 5 ? -8.524 -8.175 -6.424 1.00 1.00 5 LEU A O 10
ATOM 4349 N N . ARG A 1 6 ? -6.585 -9.063 -7.177 1.00 1.00 6 ARG A N 10
ATOM 4350 C CA . ARG A 1 6 ? -7.032 -10.440 -7.036 1.00 1.00 6 ARG A CA 10
ATOM 4351 C C . ARG A 1 6 ? -7.614 -10.667 -5.637 1.00 1.00 6 ARG A C 10
ATOM 4352 O O . ARG A 1 6 ? -8.655 -11.305 -5.491 1.00 1.00 6 ARG A O 10
ATOM 4372 N N . ARG A 1 7 ? -6.913 -10.134 -4.647 1.00 1.00 7 ARG A N 10
ATOM 4373 C CA . ARG A 1 7 ? -7.348 -10.270 -3.267 1.00 1.00 7 ARG A CA 10
ATOM 4374 C C . ARG A 1 7 ? -8.605 -9.436 -3.018 1.00 1.00 7 ARG A C 10
ATOM 4375 O O . ARG A 1 7 ? -9.499 -9.855 -2.286 1.00 1.00 7 ARG A O 10
ATOM 4395 N N . CYS A 1 8 ? -8.634 -8.270 -3.647 1.00 1.00 8 CYS A N 10
ATOM 4396 C CA . CYS A 1 8 ? -9.768 -7.371 -3.505 1.00 1.00 8 CYS A CA 10
ATOM 4397 C C . CYS A 1 8 ? -11.001 -8.058 -4.098 1.00 1.00 8 CYS A C 10
ATOM 4398 O O . CYS A 1 8 ? -12.089 -7.986 -3.528 1.00 1.00 8 CYS A O 10
ATOM 4405 N N . GLN A 1 9 ? -10.791 -8.703 -5.236 1.00 1.00 9 GLN A N 10
ATOM 4406 C CA . GLN A 1 9 ? -11.870 -9.400 -5.911 1.00 1.00 9 GLN A CA 10
ATOM 4407 C C . GLN A 1 9 ? -12.324 -10.604 -5.084 1.00 1.00 9 GLN A C 10
ATOM 4408 O O . GLN A 1 9 ? -13.523 -10.838 -4.928 1.00 1.00 9 GLN A O 10
ATOM 4422 N N . LEU A 1 10 ? -11.344 -11.336 -4.575 1.00 1.00 10 LEU A N 10
ATOM 4423 C CA . LEU A 1 10 ? -11.628 -12.510 -3.769 1.00 1.00 10 LEU A CA 10
ATOM 4424 C C . LEU A 1 10 ? -12.333 -12.080 -2.481 1.00 1.00 10 LEU A C 10
ATOM 4425 O O . LEU A 1 10 ? -13.081 -12.857 -1.890 1.00 1.00 10 LEU A O 10
ATOM 4441 N N . SER A 1 11 ? -12.065 -10.846 -2.082 1.00 1.00 11 SER A N 10
ATOM 4442 C CA . SER A 1 11 ? -12.665 -10.303 -0.875 1.00 1.00 11 SER A CA 10
ATOM 4443 C C . SER A 1 11 ? -14.141 -9.986 -1.119 1.00 1.00 11 SER A C 10
ATOM 4444 O O . SER A 1 11 ? -14.991 -10.301 -0.288 1.00 1.00 11 SER A O 10
ATOM 4452 N N . CYS A 1 12 ? -14.399 -9.366 -2.261 1.00 1.00 12 CYS A N 10
ATOM 4453 C CA . CYS A 1 12 ? -15.757 -9.003 -2.625 1.00 1.00 12 CYS A CA 10
ATOM 4454 C C . CYS A 1 12 ? -16.561 -10.289 -2.828 1.00 1.00 12 CYS A C 10
ATOM 4455 O O . CYS A 1 12 ? -17.712 -10.379 -2.408 1.00 1.00 12 CYS A O 10
ATOM 4462 N N . ARG A 1 13 ? -15.920 -11.253 -3.472 1.00 1.00 13 ARG A N 10
ATOM 4463 C CA . ARG A 1 13 ? -16.560 -12.532 -3.736 1.00 1.00 13 ARG A CA 10
ATOM 4464 C C . ARG A 1 13 ? -17.240 -13.057 -2.469 1.00 1.00 13 ARG A C 10
ATOM 4465 O O . ARG A 1 13 ? -18.178 -13.849 -2.546 1.00 1.00 13 ARG A O 10
ATOM 4485 N N . SER A 1 14 ? -16.739 -12.594 -1.333 1.00 1.00 14 SER A N 10
ATOM 4486 C CA . SER A 1 14 ? -17.285 -13.008 -0.053 1.00 1.00 14 SER A CA 10
ATOM 4487 C C . SER A 1 14 ? -18.803 -12.811 -0.044 1.00 1.00 14 SER A C 10
ATOM 4488 O O . SER A 1 14 ? -19.541 -13.671 0.432 1.00 1.00 14 SER A O 10
ATOM 4496 N N . LEU A 1 15 ? -19.224 -11.674 -0.576 1.00 1.00 15 LEU A N 10
ATOM 4497 C CA . LEU A 1 15 ? -20.639 -11.353 -0.636 1.00 1.00 15 LEU A CA 10
ATOM 4498 C C . LEU A 1 15 ? -21.288 -12.138 -1.777 1.00 1.00 15 LEU A C 10
ATOM 4499 O O . LEU A 1 15 ? -22.502 -12.338 -1.788 1.00 1.00 15 LEU A O 10
ATOM 4515 N N . GLY A 1 16 ? -20.450 -12.559 -2.714 1.00 1.00 16 GLY A N 10
ATOM 4516 C CA . GLY A 1 16 ? -20.927 -13.318 -3.858 1.00 1.00 16 GLY A CA 10
ATOM 4517 C C . GLY A 1 16 ? -20.689 -12.551 -5.161 1.00 1.00 16 GLY A C 10
ATOM 4518 O O . GLY A 1 16 ? -20.421 -13.151 -6.199 1.00 1.00 16 GLY A O 10
ATOM 4522 N N . LEU A 1 17 ? -20.796 -11.233 -5.062 1.00 1.00 17 LEU A N 10
ATOM 4523 C CA . LEU A 1 17 ? -20.596 -10.378 -6.220 1.00 1.00 17 LEU A CA 10
ATOM 4524 C C . LEU A 1 17 ? -19.116 -10.387 -6.605 1.00 1.00 17 LEU A C 10
ATOM 4525 O O . LEU A 1 17 ? -18.308 -11.053 -5.962 1.00 1.00 17 LEU A O 10
ATOM 4541 N N . LEU A 1 18 ? -18.805 -9.637 -7.653 1.00 1.00 18 LEU A N 10
ATOM 4542 C CA . LEU A 1 18 ? -17.437 -9.551 -8.132 1.00 1.00 18 LEU A CA 10
ATOM 4543 C C . LEU A 1 18 ? -16.778 -8.296 -7.553 1.00 1.00 18 LEU A C 10
ATOM 4544 O O . LEU A 1 18 ? -17.465 -7.353 -7.164 1.00 1.00 18 LEU A O 10
ATOM 4560 N N . GLY A 1 19 ? -15.453 -8.328 -7.515 1.00 1.00 19 GLY A N 10
ATOM 4561 C CA . GLY A 1 19 ? -14.694 -7.203 -6.990 1.00 1.00 19 GLY A CA 10
ATOM 4562 C C . GLY A 1 19 ? -13.577 -6.800 -7.955 1.00 1.00 19 GLY A C 10
ATOM 4563 O O . GLY A 1 19 ? -13.144 -7.602 -8.780 1.00 1.00 19 GLY A O 10
ATOM 4567 N N . LYS A 1 20 ? -13.144 -5.554 -7.817 1.00 1.00 20 LYS A N 10
ATOM 4568 C CA . LYS A 1 20 ? -12.085 -5.033 -8.666 1.00 1.00 20 LYS A CA 10
ATOM 4569 C C . LYS A 1 20 ? -11.387 -3.876 -7.951 1.00 1.00 20 LYS A C 10
ATOM 4570 O O . LYS A 1 20 ? -12.035 -2.912 -7.546 1.00 1.00 20 LYS A O 10
ATOM 4588 N N . CYS A 1 21 ? -10.076 -4.008 -7.818 1.00 1.00 21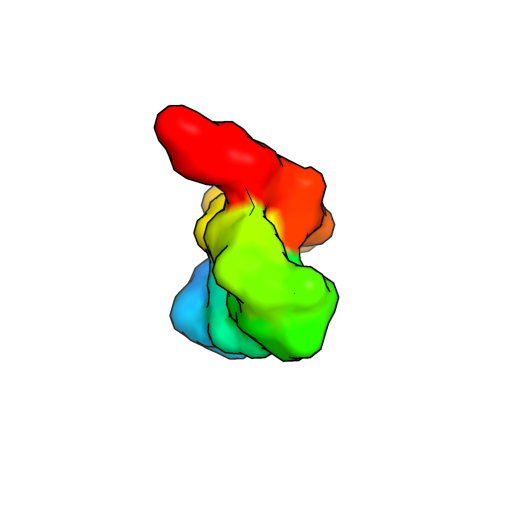 CYS A N 10
ATOM 4589 C CA . CYS A 1 21 ? -9.284 -2.984 -7.159 1.00 1.00 21 CYS A CA 10
ATOM 4590 C C . CYS A 1 21 ? -9.188 -1.776 -8.093 1.00 1.00 21 CYS A C 10
ATOM 4591 O O . CYS A 1 21 ? -8.510 -1.831 -9.118 1.00 1.00 21 CYS A O 10
ATOM 4598 N N . ILE A 1 22 ? -9.875 -0.713 -7.703 1.00 1.00 22 ILE A N 10
ATOM 4599 C CA . ILE A 1 22 ? -9.876 0.503 -8.494 1.00 1.00 22 ILE A CA 10
ATOM 4600 C C . ILE A 1 22 ? -8.812 1.458 -7.949 1.00 1.00 22 ILE A C 10
ATOM 4601 O O . ILE A 1 22 ? -8.923 1.945 -6.825 1.00 1.00 22 ILE A O 10
ATOM 4617 N N . GLY A 1 23 ? -7.803 1.698 -8.772 1.00 1.00 23 GLY A N 10
ATOM 4618 C CA . GLY A 1 23 ? -6.718 2.586 -8.388 1.00 1.00 23 GLY A CA 10
ATOM 4619 C C . GLY A 1 23 ? -5.935 2.015 -7.204 1.00 1.00 23 GLY A C 10
ATOM 4620 O O . GLY A 1 23 ? -4.923 1.343 -7.392 1.00 1.00 23 GLY A O 10
ATOM 4624 N N . VAL A 1 24 ? -6.435 2.305 -6.011 1.00 1.00 24 VAL A N 10
ATOM 4625 C CA . VAL A 1 24 ? -5.795 1.828 -4.798 1.00 1.00 24 VAL A CA 10
ATOM 4626 C C . VAL A 1 24 ? -6.869 1.480 -3.763 1.00 1.00 24 VAL A C 10
ATOM 4627 O O . VAL A 1 24 ? -6.648 1.620 -2.561 1.00 1.00 24 VAL A O 10
ATOM 4640 N N . LYS A 1 25 ? -8.007 1.028 -4.270 1.00 1.00 25 LYS A N 10
ATOM 4641 C CA . LYS A 1 25 ? -9.115 0.657 -3.406 1.00 1.00 25 LYS A CA 10
ATOM 4642 C C . LYS A 1 25 ? -9.825 -0.562 -3.993 1.00 1.00 25 LYS A C 10
ATOM 4643 O O . LYS A 1 25 ? -9.870 -0.734 -5.209 1.00 1.00 25 LYS A O 10
ATOM 4661 N N . CYS A 1 26 ? -10.365 -1.377 -3.098 1.00 1.00 26 CYS A N 10
ATOM 4662 C CA . CYS A 1 26 ? -11.071 -2.577 -3.512 1.00 1.00 26 CYS A CA 10
ATOM 4663 C C . CYS A 1 26 ? -12.544 -2.221 -3.720 1.00 1.00 26 CYS A C 10
ATOM 4664 O O . CYS A 1 26 ? -13.181 -1.652 -2.834 1.00 1.00 26 CYS A O 10
ATOM 4671 N N . GLU A 1 27 ? -13.044 -2.570 -4.897 1.00 1.00 27 GLU A N 10
ATOM 4672 C CA . GLU A 1 27 ? -14.430 -2.293 -5.232 1.00 1.00 27 GLU A CA 10
ATOM 4673 C C . GLU A 1 27 ? -15.210 -3.601 -5.388 1.00 1.00 27 GLU A C 10
ATOM 4674 O O . GLU A 1 27 ? -14.628 -4.642 -5.693 1.00 1.00 27 GLU A O 10
ATOM 4687 N N . CYS A 1 28 ? -16.513 -3.506 -5.173 1.00 1.00 28 CYS A N 10
ATOM 4688 C CA . CYS A 1 28 ? -17.378 -4.667 -5.286 1.00 1.00 28 CYS A CA 10
ATOM 4689 C C . CYS A 1 28 ? -18.568 -4.296 -6.173 1.00 1.00 28 CYS A C 10
ATOM 4690 O O . CYS A 1 28 ? -19.212 -3.271 -5.956 1.00 1.00 28 CYS A O 10
ATOM 4697 N N . VAL A 1 29 ? -18.824 -5.149 -7.154 1.00 1.00 29 VAL A N 10
ATOM 4698 C CA . VAL A 1 29 ? -19.924 -4.924 -8.074 1.00 1.00 29 VAL A CA 10
ATOM 4699 C C . VAL A 1 29 ? -20.411 -6.269 -8.621 1.00 1.00 29 VAL A C 10
ATOM 4700 O O . VAL A 1 29 ? -19.617 -7.191 -8.806 1.00 1.00 29 VAL A O 10
ATOM 4713 N N . LYS A 1 30 ? -21.711 -6.338 -8.864 1.00 1.00 30 LYS A N 10
ATOM 4714 C CA . LYS A 1 30 ? -22.312 -7.554 -9.385 1.00 1.00 30 LYS A CA 10
ATOM 4715 C C . LYS A 1 30 ? -21.901 -7.734 -10.847 1.00 1.00 30 LYS A C 10
ATOM 4716 O O . LYS A 1 30 ? -21.324 -6.829 -11.450 1.00 1.00 30 LYS A O 10
ATOM 4734 N N . HIS A 1 31 ? -22.217 -8.907 -11.378 1.00 1.00 31 HIS A N 10
ATOM 4735 C CA . HIS A 1 31 ? -21.887 -9.215 -12.758 1.00 1.00 31 HIS A CA 10
ATOM 4736 C C . HIS A 1 31 ? -22.763 -8.382 -13.694 1.00 1.00 31 HIS A C 10
ATOM 4737 O O . HIS A 1 31 ? -22.807 -7.156 -13.582 1.00 1.00 31 HIS A O 10
ATOM 4751 N N . THR A 1 1 ? 0.896 -1.982 1.181 1.00 1.00 1 THR A N 11
ATOM 4752 C CA . THR A 1 1 ? 0.961 -0.597 0.747 1.00 1.00 1 THR A CA 11
ATOM 4753 C C . THR A 1 1 ? -0.069 -0.332 -0.347 1.00 1.00 1 THR A C 11
ATOM 4754 O O . THR A 1 1 ? -0.953 0.506 -0.180 1.00 1.00 1 THR A O 11
ATOM 4765 N N . VAL A 1 2 ? 0.072 -1.065 -1.438 1.00 1.00 2 VAL A N 11
ATOM 4766 C CA . VAL A 1 2 ? -0.836 -0.920 -2.562 1.00 1.00 2 VAL A CA 11
ATOM 4767 C C . VAL A 1 2 ? -2.125 -1.691 -2.269 1.00 1.00 2 VAL A C 11
ATOM 4768 O O . VAL A 1 2 ? -2.489 -1.884 -1.111 1.00 1.00 2 VAL A O 11
ATOM 4781 N N . CYS A 1 3 ? -2.783 -2.112 -3.341 1.00 1.00 3 CYS A N 11
ATOM 4782 C CA . CYS A 1 3 ? -4.021 -2.857 -3.214 1.00 1.00 3 CYS A CA 11
ATOM 4783 C C . CYS A 1 3 ? -3.965 -4.052 -4.169 1.00 1.00 3 CYS A C 11
ATOM 4784 O O . CYS A 1 3 ? -3.790 -3.878 -5.375 1.00 1.00 3 CYS A O 11
ATOM 4791 N N . ASN A 1 4 ? -4.113 -5.236 -3.594 1.00 1.00 4 ASN A N 11
ATOM 4792 C CA . ASN A 1 4 ? -4.082 -6.458 -4.380 1.00 1.00 4 ASN A CA 11
ATOM 4793 C C . ASN A 1 4 ? -5.431 -6.651 -5.073 1.00 1.00 4 ASN A C 11
ATOM 4794 O O . ASN A 1 4 ? -6.481 -6.537 -4.440 1.00 1.00 4 ASN A O 11
ATOM 4805 N N . LEU A 1 5 ? -5.361 -6.940 -6.364 1.00 1.00 5 LEU A N 11
ATOM 4806 C CA . LEU A 1 5 ? -6.567 -7.150 -7.150 1.00 1.00 5 LEU A CA 11
ATOM 4807 C C . LEU A 1 5 ? -7.306 -8.379 -6.622 1.00 1.00 5 LEU A C 11
ATOM 4808 O O . LEU A 1 5 ? -8.440 -8.274 -6.157 1.00 1.00 5 LEU A O 11
ATOM 4824 N N . ARG A 1 6 ? -6.636 -9.519 -6.713 1.00 1.00 6 ARG A N 11
ATOM 4825 C CA . ARG A 1 6 ? -7.215 -10.767 -6.251 1.00 1.00 6 ARG A CA 11
ATOM 4826 C C . ARG A 1 6 ? -7.793 -10.597 -4.844 1.00 1.00 6 ARG A C 11
ATOM 4827 O O . ARG A 1 6 ? -8.849 -11.146 -4.532 1.00 1.00 6 ARG A O 11
ATOM 4847 N N . ARG A 1 7 ? -7.077 -9.832 -4.034 1.00 1.00 7 ARG A N 11
ATOM 4848 C CA . ARG A 1 7 ? -7.506 -9.580 -2.669 1.00 1.00 7 ARG A CA 11
ATOM 4849 C C . ARG A 1 7 ? -8.852 -8.852 -2.660 1.00 1.00 7 ARG A C 11
ATOM 4850 O O . ARG A 1 7 ? -9.817 -9.328 -2.061 1.00 1.00 7 ARG A O 11
ATOM 4870 N N . CYS A 1 8 ? -8.877 -7.711 -3.332 1.00 1.00 8 CYS A N 11
ATOM 4871 C CA . CYS A 1 8 ? -10.087 -6.914 -3.409 1.00 1.00 8 CYS A CA 11
ATOM 4872 C C . CYS A 1 8 ? -11.167 -7.744 -4.107 1.00 1.00 8 CYS A C 11
ATOM 4873 O O . CYS A 1 8 ? -12.304 -7.807 -3.644 1.00 1.00 8 CYS A O 11
ATOM 4880 N N . GLN A 1 9 ? -10.770 -8.362 -5.211 1.00 1.00 9 GLN A N 11
ATOM 4881 C CA . GLN A 1 9 ? -11.689 -9.187 -5.978 1.00 1.00 9 GLN A CA 11
ATOM 4882 C C . GLN A 1 9 ? -12.248 -10.312 -5.104 1.00 1.00 9 GLN A C 11
ATOM 4883 O O . GLN A 1 9 ? -13.455 -10.388 -4.882 1.00 1.00 9 GLN A O 11
ATOM 4897 N N . LEU A 1 10 ? -11.343 -11.156 -4.632 1.00 1.00 10 LEU A N 11
ATOM 4898 C CA . LEU A 1 10 ? -11.731 -12.273 -3.788 1.00 1.00 10 LEU A CA 11
ATOM 4899 C C . LEU A 1 10 ? -12.538 -11.752 -2.598 1.00 1.00 10 LEU A C 11
ATOM 4900 O O . LEU A 1 10 ? -13.406 -12.452 -2.078 1.00 1.00 10 LEU A O 11
ATOM 4916 N N . SER A 1 11 ? -12.227 -10.526 -2.204 1.00 1.00 11 SER A N 11
ATOM 4917 C CA . SER A 1 11 ? -12.914 -9.902 -1.085 1.00 1.00 11 SER A CA 11
ATOM 4918 C C . SER A 1 11 ? -14.414 -9.811 -1.378 1.00 1.00 11 SER A C 11
ATOM 4919 O O . SER A 1 11 ? -15.232 -10.318 -0.613 1.00 1.00 11 SER A O 11
ATOM 4927 N N . CYS A 1 12 ? -14.728 -9.158 -2.488 1.00 1.00 12 CYS A N 11
ATOM 4928 C CA . CYS A 1 12 ? -16.115 -8.994 -2.891 1.00 1.00 12 CYS A CA 11
ATOM 4929 C C . CYS A 1 12 ? -16.702 -10.380 -3.167 1.00 1.00 12 CYS A C 11
ATOM 4930 O O . CYS A 1 12 ? -17.798 -10.695 -2.704 1.00 1.00 12 CYS A O 11
ATOM 4937 N N . ARG A 1 13 ? -15.950 -11.168 -3.921 1.00 1.00 13 ARG A N 11
ATOM 4938 C CA . ARG A 1 13 ? -16.383 -12.511 -4.264 1.00 1.00 13 ARG A CA 11
ATOM 4939 C C . ARG A 1 13 ? -16.767 -13.284 -3.000 1.00 1.00 13 ARG A C 11
ATOM 4940 O O . ARG A 1 13 ? -17.585 -14.201 -3.053 1.00 1.00 13 ARG A O 11
ATOM 4960 N N . SER A 1 14 ? -16.156 -12.886 -1.894 1.00 1.00 14 SER A N 11
ATOM 4961 C CA . SER A 1 14 ? -16.422 -13.531 -0.618 1.00 1.00 14 SER A CA 11
ATOM 4962 C C . SER A 1 14 ? -17.929 -13.549 -0.346 1.00 1.00 14 SER A C 11
ATOM 4963 O O . SER A 1 14 ? -18.495 -14.600 -0.053 1.00 1.00 14 SER A O 11
ATOM 4971 N N . LEU A 1 15 ? -18.531 -12.375 -0.453 1.00 1.00 15 LEU A N 11
ATOM 4972 C CA . LEU A 1 15 ? -19.960 -12.243 -0.224 1.00 1.00 15 LEU A CA 11
ATOM 4973 C C . LEU A 1 15 ? -20.719 -12.784 -1.435 1.00 1.00 15 LEU A C 11
ATOM 4974 O O . LEU A 1 15 ? -21.912 -13.073 -1.348 1.00 1.00 15 LEU A O 11
ATOM 4990 N N . GLY A 1 16 ? -19.998 -12.906 -2.542 1.00 1.00 16 GLY A N 11
ATOM 4991 C CA . GLY A 1 16 ? -20.589 -13.406 -3.770 1.00 1.00 16 GLY A CA 11
ATOM 4992 C C . GLY A 1 16 ? -20.472 -12.378 -4.895 1.00 1.00 16 GLY A C 11
ATOM 4993 O O . GLY A 1 16 ? -20.310 -12.740 -6.059 1.00 1.00 16 GLY A O 11
ATOM 4997 N N . LEU A 1 17 ? -20.557 -11.113 -4.508 1.00 1.00 17 LEU A N 11
ATOM 4998 C CA . LEU A 1 17 ? -20.461 -10.027 -5.470 1.00 1.00 17 LEU A CA 11
ATOM 4999 C C . LEU A 1 17 ? -19.030 -9.953 -6.007 1.00 1.00 17 LEU A C 11
ATOM 5000 O O . LEU A 1 17 ? -18.093 -10.399 -5.348 1.00 1.00 17 LEU A O 11
ATOM 5016 N N . LEU A 1 18 ? -18.910 -9.384 -7.198 1.00 1.00 18 LEU A N 11
ATOM 5017 C CA . LEU A 1 18 ? -17.610 -9.245 -7.831 1.00 1.00 18 LEU A CA 11
ATOM 5018 C C . LEU A 1 18 ? -16.862 -8.070 -7.199 1.00 1.00 18 LEU A C 11
ATOM 5019 O O . LEU A 1 18 ? -17.463 -7.245 -6.513 1.00 1.00 18 LEU A O 11
ATOM 5035 N N . GLY A 1 19 ? -15.562 -8.029 -7.453 1.00 1.00 19 GLY A N 11
ATOM 5036 C CA . GLY A 1 19 ? -14.728 -6.968 -6.919 1.00 1.00 19 GLY A CA 11
ATOM 5037 C C . GLY A 1 19 ? -13.855 -6.350 -8.014 1.00 1.00 19 GLY A C 11
ATOM 5038 O O . GLY A 1 19 ? -13.631 -6.965 -9.055 1.00 1.00 19 GLY A O 11
ATOM 5042 N N . LYS A 1 20 ? -13.392 -5.138 -7.743 1.00 1.00 20 LYS A N 11
ATOM 5043 C CA . LYS A 1 20 ? -12.551 -4.430 -8.693 1.00 1.00 20 LYS A CA 11
ATOM 5044 C C . LYS A 1 20 ? -11.666 -3.435 -7.940 1.00 1.00 20 LYS A C 11
ATOM 5045 O O . LYS A 1 20 ? -12.160 -2.448 -7.393 1.00 1.00 20 LYS A O 11
ATOM 5063 N N . CYS A 1 21 ? -10.374 -3.726 -7.935 1.00 1.00 21 CYS A N 11
ATOM 5064 C CA . CYS A 1 21 ? -9.414 -2.869 -7.259 1.00 1.00 21 CYS A CA 11
ATOM 5065 C C . CYS A 1 21 ? -9.062 -1.711 -8.194 1.00 1.00 21 CYS A C 11
ATOM 5066 O O . CYS A 1 21 ? -8.071 -1.772 -8.919 1.00 1.00 21 CYS A O 11
ATOM 5073 N N . ILE A 1 22 ? -9.895 -0.680 -8.150 1.00 1.00 22 ILE A N 11
ATOM 5074 C CA . ILE A 1 22 ? -9.686 0.486 -8.985 1.00 1.00 22 ILE A CA 11
ATOM 5075 C C . ILE A 1 22 ? -8.584 1.351 -8.371 1.00 1.00 22 ILE A C 11
ATOM 5076 O O . ILE A 1 22 ? -8.741 1.877 -7.270 1.00 1.00 22 ILE A O 11
ATOM 5092 N N . GLY A 1 23 ? -7.491 1.476 -9.111 1.00 1.00 23 GLY A N 11
ATOM 5093 C CA . GLY A 1 23 ? -6.363 2.268 -8.653 1.00 1.00 23 GLY A CA 11
ATOM 5094 C C . GLY A 1 23 ? -5.738 1.659 -7.396 1.00 1.00 23 GLY A C 11
ATOM 5095 O O . GLY A 1 23 ? -4.740 0.943 -7.480 1.00 1.00 23 GLY A O 11
ATOM 5099 N N . VAL A 1 24 ? -6.349 1.966 -6.262 1.00 1.00 24 VAL A N 11
ATOM 5100 C CA . VAL A 1 24 ? -5.863 1.458 -4.990 1.00 1.00 24 VAL A CA 11
ATOM 5101 C C . VAL A 1 24 ? -7.039 1.316 -4.021 1.00 1.00 24 VAL A C 11
ATOM 5102 O O . VAL A 1 24 ? -6.877 1.481 -2.814 1.00 1.00 24 VAL A O 11
ATOM 5115 N N . LYS A 1 25 ? -8.199 1.013 -4.587 1.00 1.00 25 LYS A N 11
ATOM 5116 C CA . LYS A 1 25 ? -9.401 0.847 -3.789 1.00 1.00 25 LYS A CA 11
ATOM 5117 C C . LYS A 1 25 ? -10.246 -0.283 -4.375 1.00 1.00 25 LYS A C 11
ATOM 5118 O O . LYS A 1 25 ? -10.460 -0.338 -5.585 1.00 1.00 25 LYS A O 11
ATOM 5136 N N . CYS A 1 26 ? -10.702 -1.156 -3.490 1.00 1.00 26 CYS A N 11
ATOM 5137 C CA . CYS A 1 26 ? -11.519 -2.284 -3.905 1.00 1.00 26 CYS A CA 11
ATOM 5138 C C . CYS A 1 26 ? -12.924 -1.770 -4.219 1.00 1.00 26 CYS A C 11
ATOM 5139 O O . CYS A 1 26 ? -13.427 -0.873 -3.544 1.00 1.00 26 CYS A O 11
ATOM 5146 N N . GLU A 1 27 ? -13.520 -2.357 -5.247 1.00 1.00 27 GLU A N 11
ATOM 5147 C CA . GLU A 1 27 ? -14.858 -1.970 -5.660 1.00 1.00 27 GLU A CA 11
ATOM 5148 C C . GLU A 1 27 ? -15.722 -3.212 -5.893 1.00 1.00 27 GLU A C 11
ATOM 5149 O O . GLU A 1 27 ? -15.423 -4.025 -6.768 1.00 1.00 27 GLU A O 11
ATOM 5162 N N . CYS A 1 28 ? -16.776 -3.319 -5.098 1.00 1.00 28 CYS A N 11
ATOM 5163 C CA . CYS A 1 28 ? -17.684 -4.446 -5.207 1.00 1.00 28 CYS A CA 11
ATOM 5164 C C . CYS A 1 28 ? -18.812 -4.064 -6.167 1.00 1.00 28 CYS A C 11
ATOM 5165 O O . CYS A 1 28 ? -19.404 -2.993 -6.040 1.00 1.00 28 CYS A O 11
ATOM 5172 N N . VAL A 1 29 ? -19.077 -4.960 -7.109 1.00 1.00 29 VAL A N 11
ATOM 5173 C CA . VAL A 1 29 ? -20.123 -4.728 -8.088 1.00 1.00 29 VAL A CA 11
ATOM 5174 C C . VAL A 1 29 ? -20.648 -6.075 -8.594 1.00 1.00 29 VAL A C 11
ATOM 5175 O O . VAL A 1 29 ? -20.124 -7.125 -8.229 1.00 1.00 29 VAL A O 11
ATOM 5188 N N . LYS A 1 30 ? -21.675 -5.997 -9.428 1.00 1.00 30 LYS A N 11
ATOM 5189 C CA . LYS A 1 30 ? -22.277 -7.194 -9.986 1.00 1.00 30 LYS A CA 11
ATOM 5190 C C . LYS A 1 30 ? -22.616 -6.950 -11.458 1.00 1.00 30 LYS A C 11
ATOM 5191 O O . LYS A 1 30 ? -22.390 -5.858 -11.978 1.00 1.00 30 LYS A O 11
ATOM 5209 N N . HIS A 1 31 ? -23.154 -7.984 -12.088 1.00 1.00 31 HIS A N 11
ATOM 5210 C CA . HIS A 1 31 ? -23.527 -7.896 -13.490 1.00 1.00 31 HIS A CA 11
ATOM 5211 C C . HIS A 1 31 ? -24.822 -7.092 -13.626 1.00 1.00 31 HIS A C 11
ATOM 5212 O O . HIS A 1 31 ? -25.913 -7.634 -13.463 1.00 1.00 31 HIS A O 11
ATOM 5226 N N . THR A 1 1 ? 1.879 -1.101 -0.775 1.00 1.00 1 THR A N 12
ATOM 5227 C CA . THR A 1 1 ? 1.883 0.092 -1.599 1.00 1.00 1 THR A CA 12
ATOM 5228 C C . THR A 1 1 ? 0.517 0.290 -2.258 1.00 1.00 1 THR A C 12
ATOM 5229 O O . THR A 1 1 ? -0.136 1.309 -2.039 1.00 1.00 1 THR A O 12
ATOM 5240 N N . VAL A 1 2 ? 0.130 -0.693 -3.051 1.00 1.00 2 VAL A N 12
ATOM 5241 C CA . VAL A 1 2 ? -1.145 -0.638 -3.743 1.00 1.00 2 VAL A CA 12
ATOM 5242 C C . VAL A 1 2 ? -2.046 -1.762 -3.229 1.00 1.00 2 VAL A C 12
ATOM 5243 O O . VAL A 1 2 ? -1.576 -2.684 -2.565 1.00 1.00 2 VAL A O 12
ATOM 5256 N N . CYS A 1 3 ? -3.324 -1.647 -3.555 1.00 1.00 3 CYS A N 12
ATOM 5257 C CA . CYS A 1 3 ? -4.297 -2.643 -3.135 1.00 1.00 3 CYS A CA 12
ATOM 5258 C C . CYS A 1 3 ? -4.183 -3.851 -4.068 1.00 1.00 3 CYS A C 12
ATOM 5259 O O . CYS A 1 3 ? -3.884 -3.698 -5.252 1.00 1.00 3 CYS A O 12
ATOM 5266 N N . ASN A 1 4 ? -4.427 -5.022 -3.502 1.00 1.00 4 ASN A N 12
ATOM 5267 C CA . ASN A 1 4 ? -4.356 -6.254 -4.268 1.00 1.00 4 ASN A CA 12
ATOM 5268 C C . ASN A 1 4 ? -5.686 -6.479 -4.988 1.00 1.00 4 ASN A C 12
ATOM 5269 O O . ASN A 1 4 ? -6.744 -6.469 -4.363 1.00 1.00 4 ASN A O 12
ATOM 5280 N N . LEU A 1 5 ? -5.588 -6.674 -6.295 1.00 1.00 5 LEU A N 12
ATOM 5281 C CA . LEU A 1 5 ? -6.770 -6.900 -7.110 1.00 1.00 5 LEU A CA 12
ATOM 5282 C C . LEU A 1 5 ? -7.353 -8.276 -6.783 1.00 1.00 5 LEU A C 12
ATOM 5283 O O . LEU A 1 5 ? -8.495 -8.383 -6.340 1.00 1.00 5 LEU A O 12
ATOM 5299 N N . ARG A 1 6 ? -6.542 -9.298 -7.014 1.00 1.00 6 ARG A N 12
ATOM 5300 C CA . ARG A 1 6 ? -6.963 -10.663 -6.751 1.00 1.00 6 ARG A CA 12
ATOM 5301 C C . ARG A 1 6 ? -7.575 -10.770 -5.352 1.00 1.00 6 ARG A C 12
ATOM 5302 O O . ARG A 1 6 ? -8.608 -11.413 -5.169 1.00 1.00 6 ARG A O 12
ATOM 5322 N N . ARG A 1 7 ? -6.912 -10.127 -4.400 1.00 1.00 7 ARG A N 12
ATOM 5323 C CA . ARG A 1 7 ? -7.378 -10.140 -3.024 1.00 1.00 7 ARG A CA 12
ATOM 5324 C C . ARG A 1 7 ? -8.655 -9.307 -2.889 1.00 1.00 7 ARG A C 12
ATOM 5325 O O . ARG A 1 7 ? -9.555 -9.664 -2.128 1.00 1.00 7 ARG A O 12
ATOM 5345 N N . CYS A 1 8 ? -8.692 -8.214 -3.633 1.00 1.00 8 CYS A N 12
ATOM 5346 C CA . CYS A 1 8 ? -9.842 -7.328 -3.607 1.00 1.00 8 CYS A CA 12
ATOM 5347 C C . CYS A 1 8 ? -11.032 -8.064 -4.228 1.00 1.00 8 CYS A C 12
ATOM 5348 O O . CYS A 1 8 ? -12.147 -7.987 -3.716 1.00 1.00 8 CYS A O 12
ATOM 5355 N N . GLN A 1 9 ? -10.751 -8.761 -5.317 1.00 1.00 9 GLN A N 12
ATOM 5356 C CA . GLN A 1 9 ? -11.784 -9.510 -6.014 1.00 1.00 9 GLN A CA 12
ATOM 5357 C C . GLN A 1 9 ? -12.264 -10.677 -5.149 1.00 1.00 9 GLN A C 12
ATOM 5358 O O . GLN A 1 9 ? -13.465 -10.938 -5.062 1.00 1.00 9 GLN A O 12
ATOM 5372 N N . LEU A 1 10 ? -11.306 -11.350 -4.531 1.00 1.00 10 LEU A N 12
ATOM 5373 C CA . LEU A 1 10 ? -11.616 -12.484 -3.677 1.00 1.00 10 LEU A CA 12
ATOM 5374 C C . LEU A 1 10 ? -12.400 -11.997 -2.456 1.00 1.00 10 LEU A C 12
ATOM 5375 O O . LEU A 1 10 ? -13.215 -12.736 -1.903 1.00 1.00 10 LEU A O 12
ATOM 5391 N N . SER A 1 11 ? -12.130 -10.757 -2.074 1.00 1.00 11 SER A N 12
ATOM 5392 C CA . SER A 1 11 ? -12.801 -10.164 -0.931 1.00 1.00 11 SER A CA 12
ATOM 5393 C C . SER A 1 11 ? -14.265 -9.879 -1.272 1.00 1.00 11 SER A C 12
ATOM 5394 O O . SER A 1 11 ? -15.158 -10.158 -0.473 1.00 1.00 11 SER A O 12
ATOM 5402 N N . CYS A 1 12 ? -14.465 -9.326 -2.460 1.00 1.00 12 CYS A N 12
ATOM 5403 C CA . CYS A 1 12 ? -15.805 -8.999 -2.917 1.00 1.00 12 CYS A CA 12
ATOM 5404 C C . CYS A 1 12 ? -16.574 -10.306 -3.123 1.00 1.00 12 CYS A C 12
ATOM 5405 O O . CYS A 1 12 ? -17.742 -10.408 -2.755 1.00 1.00 12 CYS A O 12
ATOM 5412 N N . ARG A 1 13 ? -15.885 -11.276 -3.711 1.00 1.00 13 ARG A N 12
ATOM 5413 C CA . ARG A 1 13 ? -16.489 -12.571 -3.970 1.00 1.00 13 ARG A CA 12
ATOM 5414 C C . ARG A 1 13 ? -17.078 -13.148 -2.682 1.00 1.00 13 ARG A C 12
ATOM 5415 O O . ARG A 1 13 ? -18.011 -13.951 -2.727 1.00 1.00 13 ARG A O 12
ATOM 5435 N N . SER A 1 14 ? -16.514 -12.718 -1.564 1.00 1.00 14 SER A N 12
ATOM 5436 C CA . SER A 1 14 ? -16.972 -13.182 -0.265 1.00 1.00 14 SER A CA 12
ATOM 5437 C C . SER A 1 14 ? -18.486 -12.997 -0.150 1.00 1.00 14 SER A C 12
ATOM 5438 O O . SER A 1 14 ? -19.195 -13.904 0.278 1.00 1.00 14 SER A O 12
ATOM 5446 N N . LEU A 1 15 ? -18.938 -11.815 -0.541 1.00 1.00 15 LEU A N 12
ATOM 5447 C CA . LEU A 1 15 ? -20.355 -11.498 -0.485 1.00 1.00 15 LEU A CA 12
ATOM 5448 C C . LEU A 1 15 ? -21.080 -12.223 -1.621 1.00 1.00 15 LEU A C 12
ATOM 5449 O O . LEU A 1 15 ? -22.293 -12.418 -1.564 1.00 1.00 15 LEU A O 12
ATOM 5465 N N . GLY A 1 16 ? -20.305 -12.602 -2.627 1.00 1.00 16 GLY A N 12
ATOM 5466 C CA . GLY A 1 16 ? -20.858 -13.302 -3.776 1.00 1.00 16 GLY A CA 12
ATOM 5467 C C . GLY A 1 16 ? -20.641 -12.501 -5.061 1.00 1.00 16 GLY A C 12
ATOM 5468 O O . GLY A 1 16 ? -20.451 -13.078 -6.131 1.00 1.00 16 GLY A O 12
ATOM 5472 N N . LEU A 1 17 ? -20.677 -11.185 -4.915 1.00 1.00 17 LEU A N 12
ATOM 5473 C CA . LEU A 1 17 ? -20.487 -10.299 -6.052 1.00 1.00 17 LEU A CA 12
ATOM 5474 C C . LEU A 1 17 ? -18.998 -10.234 -6.398 1.00 1.00 17 LEU A C 12
ATOM 5475 O O . LEU A 1 17 ? -18.149 -10.557 -5.568 1.00 1.00 17 LEU A O 12
ATOM 5491 N N . LEU A 1 18 ? -18.727 -9.815 -7.624 1.00 1.00 18 LEU A N 12
ATOM 5492 C CA . LEU A 1 18 ? -17.357 -9.703 -8.091 1.00 1.00 18 LEU A CA 12
ATOM 5493 C C . LEU A 1 18 ? -16.791 -8.343 -7.678 1.00 1.00 18 LEU A C 12
ATOM 5494 O O . LEU A 1 18 ? -17.543 -7.428 -7.345 1.00 1.00 18 LEU A O 12
ATOM 5510 N N . GLY A 1 19 ? -15.468 -8.251 -7.711 1.00 1.00 19 GLY A N 12
ATOM 5511 C CA . GLY A 1 19 ? -14.794 -7.017 -7.345 1.00 1.00 19 GLY A CA 12
ATOM 5512 C C . GLY A 1 19 ? -13.432 -6.911 -8.034 1.00 1.00 19 GLY A C 12
ATOM 5513 O O . GLY A 1 19 ? -13.014 -7.830 -8.738 1.00 1.00 19 GLY A O 12
ATOM 5517 N N . LYS A 1 20 ? -12.778 -5.783 -7.808 1.00 1.00 20 LYS A N 12
ATOM 5518 C CA . LYS A 1 20 ? -11.471 -5.544 -8.400 1.00 1.00 20 LYS A CA 12
ATOM 5519 C C . LYS A 1 20 ? -10.811 -4.352 -7.703 1.00 1.00 20 LYS A C 12
ATOM 5520 O O . LYS A 1 20 ? -11.497 -3.495 -7.150 1.00 1.00 20 LYS A O 12
ATOM 5538 N N . CYS A 1 21 ? -9.487 -4.337 -7.756 1.00 1.00 21 CYS A N 12
ATOM 5539 C CA . CYS A 1 21 ? -8.727 -3.265 -7.136 1.00 1.00 21 CYS A CA 12
ATOM 5540 C C . CYS A 1 21 ? -8.603 -2.120 -8.144 1.00 1.00 21 CYS A C 12
ATOM 5541 O O . CYS A 1 21 ? -7.796 -2.187 -9.070 1.00 1.00 21 CYS A O 12
ATOM 5548 N N . ILE A 1 22 ? -9.415 -1.096 -7.931 1.00 1.00 22 ILE A N 12
ATOM 5549 C CA . ILE A 1 22 ? -9.409 0.059 -8.808 1.00 1.00 22 ILE A CA 12
ATOM 5550 C C . ILE A 1 22 ? -8.491 1.133 -8.220 1.00 1.00 22 ILE A C 12
ATOM 5551 O O . ILE A 1 22 ? -8.799 1.715 -7.180 1.00 1.00 22 ILE A O 12
ATOM 5567 N N . GLY A 1 23 ? -7.385 1.364 -8.910 1.00 1.00 23 GLY A N 12
ATOM 5568 C CA . GLY A 1 23 ? -6.422 2.359 -8.469 1.00 1.00 23 GLY A CA 12
ATOM 5569 C C . GLY A 1 23 ? -5.717 1.907 -7.187 1.00 1.00 23 GLY A C 12
ATOM 5570 O O . GLY A 1 23 ? -4.625 1.342 -7.241 1.00 1.00 23 GLY A O 12
ATOM 5574 N N . VAL A 1 24 ? -6.369 2.175 -6.066 1.00 1.00 24 VAL A N 12
ATOM 5575 C CA . VAL A 1 24 ? -5.817 1.805 -4.773 1.00 1.00 24 VAL A CA 12
ATOM 5576 C C . VAL A 1 24 ? -6.962 1.490 -3.808 1.00 1.00 24 VAL A C 12
ATOM 5577 O O . VAL A 1 24 ? -6.799 1.589 -2.593 1.00 1.00 24 VAL A O 12
ATOM 5590 N N . LYS A 1 25 ? -8.095 1.118 -4.384 1.00 1.00 25 LYS A N 12
ATOM 5591 C CA . LYS A 1 25 ? -9.266 0.788 -3.590 1.00 1.00 25 LYS A CA 12
ATOM 5592 C C . LYS A 1 25 ? -10.004 -0.382 -4.240 1.00 1.00 25 LYS A C 12
ATOM 5593 O O . LYS A 1 25 ? -10.198 -0.402 -5.454 1.00 1.00 25 LYS A O 12
ATOM 5611 N N . CYS A 1 26 ? -10.395 -1.330 -3.402 1.00 1.00 26 CYS A N 12
ATOM 5612 C CA . CYS A 1 26 ? -11.107 -2.504 -3.879 1.00 1.00 26 CYS A CA 12
ATOM 5613 C C . CYS A 1 26 ? -12.529 -2.084 -4.251 1.00 1.00 26 CYS A C 12
ATOM 5614 O O . CYS A 1 26 ? -13.160 -1.305 -3.538 1.00 1.00 26 CYS A O 12
ATOM 5621 N N . GLU A 1 27 ? -12.996 -2.617 -5.372 1.00 1.00 27 GLU A N 12
ATOM 5622 C CA . GLU A 1 27 ? -14.331 -2.306 -5.850 1.00 1.00 27 GLU A CA 12
ATOM 5623 C C . GLU A 1 27 ? -15.192 -3.572 -5.876 1.00 1.00 27 GLU A C 12
ATOM 5624 O O . GLU A 1 27 ? -14.672 -4.679 -6.008 1.00 1.00 27 GLU A O 12
ATOM 5637 N N . CYS A 1 28 ? -16.495 -3.366 -5.750 1.00 1.00 28 CYS A N 12
ATOM 5638 C CA . CYS A 1 28 ? -17.432 -4.476 -5.759 1.00 1.00 28 CYS A CA 12
ATOM 5639 C C . CYS A 1 28 ? -18.458 -4.229 -6.867 1.00 1.00 28 CYS A C 12
ATOM 5640 O O . CYS A 1 28 ? -19.077 -3.170 -6.922 1.00 1.00 28 CYS A O 12
ATOM 5647 N N . VAL A 1 29 ? -18.605 -5.230 -7.724 1.00 1.00 29 VAL A N 12
ATOM 5648 C CA . VAL A 1 29 ? -19.546 -5.136 -8.828 1.00 1.00 29 VAL A CA 12
ATOM 5649 C C . VAL A 1 29 ? -20.053 -6.536 -9.182 1.00 1.00 29 VAL A C 12
ATOM 5650 O O . VAL A 1 29 ? -19.474 -7.535 -8.758 1.00 1.00 29 VAL A O 12
ATOM 5663 N N . LYS A 1 30 ? -21.130 -6.562 -9.953 1.00 1.00 30 LYS A N 12
ATOM 5664 C CA . LYS A 1 30 ? -21.720 -7.823 -10.369 1.00 1.00 30 LYS A CA 12
ATOM 5665 C C . LYS A 1 30 ? -21.722 -7.904 -11.896 1.00 1.00 30 LYS A C 12
ATOM 5666 O O . LYS A 1 30 ? -21.050 -7.117 -12.562 1.00 1.00 30 LYS A O 12
ATOM 5684 N N . HIS A 1 31 ? -22.485 -8.858 -12.407 1.00 1.00 31 HIS A N 12
ATOM 5685 C CA . HIS A 1 31 ? -22.581 -9.051 -13.844 1.00 1.00 31 HIS A CA 12
ATOM 5686 C C . HIS A 1 31 ? -24.002 -8.728 -14.309 1.00 1.00 31 HIS A C 12
ATOM 5687 O O . HIS A 1 31 ? -24.739 -8.024 -13.622 1.00 1.00 31 HIS A O 12
ATOM 5701 N N . THR A 1 1 ? 1.925 -0.930 -0.736 1.00 1.00 1 THR A N 13
ATOM 5702 C CA . THR A 1 1 ? 2.069 0.115 -1.731 1.00 1.00 1 THR A CA 13
ATOM 5703 C C . THR A 1 1 ? 0.807 0.209 -2.593 1.00 1.00 1 THR A C 13
ATOM 5704 O O . THR A 1 1 ? 0.010 1.131 -2.433 1.00 1.00 1 THR A O 13
ATOM 5715 N N . VAL A 1 2 ? 0.669 -0.756 -3.487 1.00 1.00 2 VAL A N 13
ATOM 5716 C CA . VAL A 1 2 ? -0.480 -0.793 -4.373 1.00 1.00 2 VAL A CA 13
ATOM 5717 C C . VAL A 1 2 ? -1.652 -1.459 -3.650 1.00 1.00 2 VAL A C 13
ATOM 5718 O O . VAL A 1 2 ? -1.729 -1.425 -2.423 1.00 1.00 2 VAL A O 13
ATOM 5731 N N . CYS A 1 3 ? -2.536 -2.049 -4.443 1.00 1.00 3 CYS A N 13
ATOM 5732 C CA . CYS A 1 3 ? -3.700 -2.723 -3.894 1.00 1.00 3 CYS A CA 13
ATOM 5733 C C . CYS A 1 3 ? -3.825 -4.091 -4.565 1.00 1.00 3 CYS A C 13
ATOM 5734 O O . CYS A 1 3 ? -3.733 -4.198 -5.787 1.00 1.00 3 CYS A O 13
ATOM 5741 N N . ASN A 1 4 ? -4.035 -5.103 -3.737 1.00 1.00 4 ASN A N 13
ATOM 5742 C CA . ASN A 1 4 ? -4.173 -6.462 -4.235 1.00 1.00 4 ASN A CA 13
ATOM 5743 C C . ASN A 1 4 ? -5.537 -6.615 -4.911 1.00 1.00 4 ASN A C 13
ATOM 5744 O O . ASN A 1 4 ? -6.560 -6.727 -4.233 1.00 1.00 4 ASN A O 13
ATOM 5755 N N . LEU A 1 5 ? -5.510 -6.618 -6.235 1.00 1.00 5 LEU A N 13
ATOM 5756 C CA . LEU A 1 5 ? -6.731 -6.755 -7.008 1.00 1.00 5 LEU A CA 13
ATOM 5757 C C . LEU A 1 5 ? -7.353 -8.125 -6.730 1.00 1.00 5 LEU A C 13
ATOM 5758 O O . LEU A 1 5 ? -8.447 -8.213 -6.172 1.00 1.00 5 LEU A O 13
ATOM 5774 N N . ARG A 1 6 ? -6.631 -9.161 -7.130 1.00 1.00 6 ARG A N 13
ATOM 5775 C CA . ARG A 1 6 ? -7.099 -10.522 -6.931 1.00 1.00 6 ARG A CA 13
ATOM 5776 C C . ARG A 1 6 ? -7.646 -10.693 -5.513 1.00 1.00 6 ARG A C 13
ATOM 5777 O O . ARG A 1 6 ? -8.650 -11.375 -5.307 1.00 1.00 6 ARG A O 13
ATOM 5797 N N . ARG A 1 7 ? -6.965 -10.058 -4.569 1.00 1.00 7 ARG A N 13
ATOM 5798 C CA . ARG A 1 7 ? -7.370 -10.131 -3.176 1.00 1.00 7 ARG A CA 13
ATOM 5799 C C . ARG A 1 7 ? -8.669 -9.351 -2.960 1.00 1.00 7 ARG A C 13
ATOM 5800 O O . ARG A 1 7 ? -9.551 -9.798 -2.228 1.00 1.00 7 ARG A O 13
ATOM 5820 N N . CYS A 1 8 ? -8.744 -8.199 -3.609 1.00 1.00 8 CYS A N 13
ATOM 5821 C CA . CYS A 1 8 ? -9.918 -7.351 -3.494 1.00 1.00 8 CYS A CA 13
ATOM 5822 C C . CYS A 1 8 ? -11.109 -8.096 -4.105 1.00 1.00 8 CYS A C 13
ATOM 5823 O O . CYS A 1 8 ? -12.195 -8.110 -3.533 1.00 1.00 8 CYS A O 13
ATOM 5830 N N . GLN A 1 9 ? -10.860 -8.695 -5.260 1.00 1.00 9 GLN A N 13
ATOM 5831 C CA . GLN A 1 9 ? -11.897 -9.439 -5.956 1.00 1.00 9 GLN A CA 13
ATOM 5832 C C . GLN A 1 9 ? -12.401 -10.589 -5.080 1.00 1.00 9 GLN A C 13
ATOM 5833 O O . GLN A 1 9 ? -13.604 -10.730 -4.868 1.00 1.00 9 GLN A O 13
ATOM 5847 N N . LEU A 1 10 ? -11.456 -11.381 -4.596 1.00 1.00 10 LEU A N 13
ATOM 5848 C CA . LEU A 1 10 ? -11.789 -12.513 -3.749 1.00 1.00 10 LEU A CA 13
ATOM 5849 C C . LEU A 1 10 ? -12.477 -12.010 -2.478 1.00 1.00 10 LEU A C 13
ATOM 5850 O O . LEU A 1 10 ? -13.276 -12.723 -1.876 1.00 1.00 10 LEU A O 13
ATOM 5866 N N . SER A 1 11 ? -12.141 -10.782 -2.109 1.00 1.00 11 SER A N 13
ATOM 5867 C CA . SER A 1 11 ? -12.716 -10.173 -0.922 1.00 1.00 11 SER A CA 13
ATOM 5868 C C . SER A 1 11 ? -14.224 -9.987 -1.106 1.00 1.00 11 SER A C 13
ATOM 5869 O O . SER A 1 11 ? -15.016 -10.463 -0.296 1.00 1.00 11 SER A O 13
ATOM 5877 N N . CYS A 1 12 ? -14.575 -9.291 -2.179 1.00 1.00 12 CYS A N 13
ATOM 5878 C CA . CYS A 1 12 ? -15.970 -9.035 -2.482 1.00 1.00 12 CYS A CA 13
ATOM 5879 C C . CYS A 1 12 ? -16.663 -10.379 -2.728 1.00 1.00 12 CYS A C 13
ATOM 5880 O O . CYS A 1 12 ? -17.802 -10.578 -2.310 1.00 1.00 12 CYS A O 13
ATOM 5887 N N . ARG A 1 13 ? -15.945 -11.262 -3.405 1.00 1.00 13 ARG A N 13
ATOM 5888 C CA . ARG A 1 13 ? -16.476 -12.578 -3.712 1.00 1.00 13 ARG A CA 13
ATOM 5889 C C . ARG A 1 13 ? -17.249 -13.133 -2.513 1.00 1.00 13 ARG A C 13
ATOM 5890 O O . ARG A 1 13 ? -18.184 -13.913 -2.679 1.00 1.00 13 ARG A O 13
ATOM 5910 N N . SER A 1 14 ? -16.828 -12.708 -1.330 1.00 1.00 14 SER A N 13
ATOM 5911 C CA . SER A 1 14 ? -17.469 -13.150 -0.105 1.00 1.00 14 SER A CA 13
ATOM 5912 C C . SER A 1 14 ? -18.978 -12.899 -0.183 1.00 1.00 14 SER A C 13
ATOM 5913 O O . SER A 1 14 ? -19.773 -13.750 0.213 1.00 1.00 14 SER A O 13
ATOM 5921 N N . LEU A 1 15 ? -19.324 -11.729 -0.697 1.00 1.00 15 LEU A N 13
ATOM 5922 C CA . LEU A 1 15 ? -20.721 -11.354 -0.830 1.00 1.00 15 LEU A CA 13
ATOM 5923 C C . LEU A 1 15 ? -21.327 -12.083 -2.033 1.00 1.00 15 LEU A C 13
ATOM 5924 O O . LEU A 1 15 ? -22.545 -12.224 -2.130 1.00 1.00 15 LEU A O 13
ATOM 5940 N N . GLY A 1 16 ? -20.446 -12.526 -2.918 1.00 1.00 16 GLY A N 13
ATOM 5941 C CA . GLY A 1 16 ? -20.878 -13.236 -4.111 1.00 1.00 16 GLY A CA 13
ATOM 5942 C C . GLY A 1 16 ? -20.466 -12.483 -5.377 1.00 1.00 16 GLY A C 13
ATOM 5943 O O . GLY A 1 16 ? -20.149 -13.098 -6.395 1.00 1.00 16 GLY A O 13
ATOM 5947 N N . LEU A 1 17 ? -20.485 -11.163 -5.274 1.00 1.00 17 LEU A N 13
ATOM 5948 C CA . LEU A 1 17 ? -20.116 -10.319 -6.398 1.00 1.00 17 LEU A CA 13
ATOM 5949 C C . LEU A 1 17 ? -18.591 -10.207 -6.469 1.00 1.00 17 LEU A C 13
ATOM 5950 O O . LEU A 1 17 ? -17.891 -10.648 -5.558 1.00 1.00 17 LEU A O 13
ATOM 5966 N N . LEU A 1 18 ? -18.123 -9.613 -7.557 1.00 1.00 18 LEU A N 13
ATOM 5967 C CA . LEU A 1 18 ? -16.694 -9.439 -7.759 1.00 1.00 18 LEU A CA 13
ATOM 5968 C C . LEU A 1 18 ? -16.215 -8.231 -6.951 1.00 1.00 18 LEU A C 13
ATOM 5969 O O . LEU A 1 18 ? -17.027 -7.455 -6.448 1.00 1.00 18 LEU A O 13
ATOM 5985 N N . GLY A 1 19 ? -14.901 -8.111 -6.852 1.00 1.00 19 GLY A N 13
ATOM 5986 C CA . GLY A 1 19 ? -14.303 -7.010 -6.116 1.00 1.00 19 GLY A CA 13
ATOM 5987 C C . GLY A 1 19 ? -13.091 -6.443 -6.858 1.00 1.00 19 GLY A C 13
ATOM 5988 O O . GLY A 1 19 ? -11.950 -6.721 -6.491 1.00 1.00 19 GLY A O 13
ATOM 5992 N N . LYS A 1 20 ? -13.380 -5.664 -7.889 1.00 1.00 20 LYS A N 13
ATOM 5993 C CA . LYS A 1 20 ? -12.329 -5.057 -8.687 1.00 1.00 20 LYS A CA 13
ATOM 5994 C C . LYS A 1 20 ? -11.618 -3.986 -7.857 1.00 1.00 20 LYS A C 13
ATOM 5995 O O . LYS A 1 20 ? -12.267 -3.186 -7.185 1.00 1.00 20 LYS A O 13
ATOM 6013 N N . CYS A 1 21 ? -10.296 -4.003 -7.933 1.00 1.00 21 CYS A N 13
ATOM 6014 C CA . CYS A 1 21 ? -9.491 -3.043 -7.199 1.00 1.00 21 CYS A CA 13
ATOM 6015 C C . CYS A 1 21 ? -9.202 -1.854 -8.118 1.00 1.00 21 CYS A C 13
ATOM 6016 O O . CYS A 1 21 ? -8.299 -1.914 -8.951 1.00 1.00 21 CYS A O 13
ATOM 6023 N N . ILE A 1 22 ? -9.987 -0.802 -7.934 1.00 1.00 22 ILE A N 13
ATOM 6024 C CA . ILE A 1 22 ? -9.829 0.394 -8.738 1.00 1.00 22 ILE A CA 13
ATOM 6025 C C . ILE A 1 22 ? -8.827 1.330 -8.056 1.00 1.00 22 ILE A C 13
ATOM 6026 O O . ILE A 1 22 ? -9.065 1.797 -6.943 1.00 1.00 22 ILE A O 13
ATOM 6042 N N . GLY A 1 23 ? -7.725 1.574 -8.751 1.00 1.00 23 GLY A N 13
ATOM 6043 C CA . GLY A 1 23 ? -6.686 2.444 -8.228 1.00 1.00 23 GLY A CA 13
ATOM 6044 C C . GLY A 1 23 ? -6.074 1.861 -6.952 1.00 1.00 23 GLY A C 13
ATOM 6045 O O . GLY A 1 23 ? -5.113 1.094 -7.015 1.00 1.00 23 GLY A O 13
ATOM 6049 N N . VAL A 1 24 ? -6.655 2.243 -5.825 1.00 1.00 24 VAL A N 13
ATOM 6050 C CA . VAL A 1 24 ? -6.178 1.768 -4.539 1.00 1.00 24 VAL A CA 13
ATOM 6051 C C . VAL A 1 24 ? -7.372 1.536 -3.611 1.00 1.00 24 VAL A C 13
ATOM 6052 O O . VAL A 1 24 ? -7.272 1.736 -2.402 1.00 1.00 24 VAL A O 13
ATOM 6065 N N . LYS A 1 25 ? -8.475 1.112 -4.212 1.00 1.00 25 LYS A N 13
ATOM 6066 C CA . LYS A 1 25 ? -9.686 0.849 -3.456 1.00 1.00 25 LYS A CA 13
ATOM 6067 C C . LYS A 1 25 ? -10.431 -0.323 -4.089 1.00 1.00 25 LYS A C 13
ATOM 6068 O O . LYS A 1 25 ? -10.629 -0.360 -5.301 1.00 1.00 25 LYS A O 13
ATOM 6086 N N . CYS A 1 26 ? -10.825 -1.258 -3.237 1.00 1.00 26 CYS A N 13
ATOM 6087 C CA . CYS A 1 26 ? -11.544 -2.435 -3.697 1.00 1.00 26 CYS A CA 13
ATOM 6088 C C . CYS A 1 26 ? -12.985 -2.026 -4.008 1.00 1.00 26 CYS A C 13
ATOM 6089 O O . CYS A 1 26 ? -13.648 -1.397 -3.185 1.00 1.00 26 CYS A O 13
ATOM 6096 N N . GLU A 1 27 ? -13.427 -2.399 -5.200 1.00 1.00 27 GLU A N 13
ATOM 6097 C CA . GLU A 1 27 ? -14.778 -2.078 -5.631 1.00 1.00 27 GLU A CA 13
ATOM 6098 C C . GLU A 1 27 ? -15.577 -3.361 -5.872 1.00 1.00 27 GLU A C 13
ATOM 6099 O O . GLU A 1 27 ? -15.215 -4.168 -6.728 1.00 1.00 27 GLU A O 13
ATOM 6112 N N . CYS A 1 28 ? -16.646 -3.507 -5.105 1.00 1.00 28 CYS A N 13
ATOM 6113 C CA . CYS A 1 28 ? -17.497 -4.679 -5.226 1.00 1.00 28 CYS A CA 13
ATOM 6114 C C . CYS A 1 28 ? -18.562 -4.391 -6.287 1.00 1.00 28 CYS A C 13
ATOM 6115 O O . CYS A 1 28 ? -19.296 -3.408 -6.185 1.00 1.00 28 CYS A O 13
ATOM 6122 N N . VAL A 1 29 ? -18.612 -5.267 -7.279 1.00 1.00 29 VAL A N 13
ATOM 6123 C CA . VAL A 1 29 ? -19.574 -5.118 -8.359 1.00 1.00 29 VAL A CA 13
ATOM 6124 C C . VAL A 1 29 ? -19.904 -6.497 -8.935 1.00 1.00 29 VAL A C 13
ATOM 6125 O O . VAL A 1 29 ? -19.060 -7.392 -8.931 1.00 1.00 29 VAL A O 13
ATOM 6138 N N . LYS A 1 30 ? -21.132 -6.625 -9.415 1.00 1.00 30 LYS A N 13
ATOM 6139 C CA . LYS A 1 30 ? -21.583 -7.880 -9.992 1.00 1.00 30 LYS A CA 13
ATOM 6140 C C . LYS A 1 30 ? -21.039 -8.006 -11.418 1.00 1.00 30 LYS A C 13
ATOM 6141 O O . LYS A 1 30 ? -20.024 -7.399 -11.753 1.00 1.00 30 LYS A O 13
ATOM 6159 N N . HIS A 1 31 ? -21.739 -8.796 -12.216 1.00 1.00 31 HIS A N 13
ATOM 6160 C CA . HIS A 1 31 ? -21.339 -9.008 -13.597 1.00 1.00 31 HIS A CA 13
ATOM 6161 C C . HIS A 1 31 ? -22.545 -8.805 -14.517 1.00 1.00 31 HIS A C 13
ATOM 6162 O O . HIS A 1 31 ? -22.469 -8.061 -15.492 1.00 1.00 31 HIS A O 13
ATOM 6176 N N . THR A 1 1 ? 0.066 1.419 -0.396 1.00 1.00 1 THR A N 14
ATOM 6177 C CA . THR A 1 1 ? 0.872 1.635 -1.585 1.00 1.00 1 THR A CA 14
ATOM 6178 C C . THR A 1 1 ? 0.198 1.016 -2.811 1.00 1.00 1 THR A C 14
ATOM 6179 O O . THR A 1 1 ? -0.117 1.719 -3.768 1.00 1.00 1 THR A O 14
ATOM 6190 N N . VAL A 1 2 ? 0.000 -0.289 -2.738 1.00 1.00 2 VAL A N 14
ATOM 6191 C CA . VAL A 1 2 ? -0.632 -1.008 -3.829 1.00 1.00 2 VAL A CA 14
ATOM 6192 C C . VAL A 1 2 ? -1.901 -1.695 -3.315 1.00 1.00 2 VAL A C 14
ATOM 6193 O O . VAL A 1 2 ? -2.146 -1.728 -2.109 1.00 1.00 2 VAL A O 14
ATOM 6206 N N . CYS A 1 3 ? -2.671 -2.221 -4.252 1.00 1.00 3 CYS A N 14
ATOM 6207 C CA . CYS A 1 3 ? -3.907 -2.904 -3.909 1.00 1.00 3 CYS A CA 14
ATOM 6208 C C . CYS A 1 3 ? -3.928 -4.253 -4.632 1.00 1.00 3 CYS A C 14
ATOM 6209 O O . CYS A 1 3 ? -3.800 -4.309 -5.855 1.00 1.00 3 CYS A O 14
ATOM 6216 N N . ASN A 1 4 ? -4.093 -5.307 -3.844 1.00 1.00 4 ASN A N 14
ATOM 6217 C CA . ASN A 1 4 ? -4.132 -6.652 -4.395 1.00 1.00 4 ASN A CA 14
ATOM 6218 C C . ASN A 1 4 ? -5.480 -6.879 -5.079 1.00 1.00 4 ASN A C 14
ATOM 6219 O O . ASN A 1 4 ? -6.523 -6.867 -4.426 1.00 1.00 4 ASN A O 14
ATOM 6230 N N . LEU A 1 5 ? -5.419 -7.078 -6.388 1.00 1.00 5 LEU A N 14
ATOM 6231 C CA . LEU A 1 5 ? -6.621 -7.307 -7.168 1.00 1.00 5 LEU A CA 14
ATOM 6232 C C . LEU A 1 5 ? -7.246 -8.644 -6.756 1.00 1.00 5 LEU A C 14
ATOM 6233 O O . LEU A 1 5 ? -8.367 -8.680 -6.253 1.00 1.00 5 LEU A O 14
ATOM 6249 N N . ARG A 1 6 ? -6.491 -9.708 -6.985 1.00 1.00 6 ARG A N 14
ATOM 6250 C CA . ARG A 1 6 ? -6.953 -11.042 -6.646 1.00 1.00 6 ARG A CA 14
ATOM 6251 C C . ARG A 1 6 ? -7.590 -11.043 -5.253 1.00 1.00 6 ARG A C 14
ATOM 6252 O O . ARG A 1 6 ? -8.633 -11.658 -5.043 1.00 1.00 6 ARG A O 14
ATOM 6272 N N . ARG A 1 7 ? -6.931 -10.348 -4.337 1.00 1.00 7 ARG A N 14
ATOM 6273 C CA . ARG A 1 7 ? -7.419 -10.262 -2.971 1.00 1.00 7 ARG A CA 14
ATOM 6274 C C . ARG A 1 7 ? -8.683 -9.402 -2.912 1.00 1.00 7 ARG A C 14
ATOM 6275 O O . ARG A 1 7 ? -9.742 -9.878 -2.504 1.00 1.00 7 ARG A O 14
ATOM 6295 N N . CYS A 1 8 ? -8.531 -8.152 -3.324 1.00 1.00 8 CYS A N 14
ATOM 6296 C CA . CYS A 1 8 ? -9.648 -7.222 -3.323 1.00 1.00 8 CYS A CA 14
ATOM 6297 C C . CYS A 1 8 ? -10.852 -7.919 -3.960 1.00 1.00 8 CYS A C 14
ATOM 6298 O O . CYS A 1 8 ? -11.933 -7.956 -3.374 1.00 1.00 8 CYS A O 14
ATOM 6305 N N . GLN A 1 9 ? -10.626 -8.448 -5.153 1.00 1.00 9 GLN A N 14
ATOM 6306 C CA . GLN A 1 9 ? -11.679 -9.140 -5.877 1.00 1.00 9 GLN A CA 14
ATOM 6307 C C . GLN A 1 9 ? -12.283 -10.244 -5.009 1.00 1.00 9 GLN A C 14
ATOM 6308 O O . GLN A 1 9 ? -13.502 -10.336 -4.874 1.00 1.00 9 GLN A O 14
ATOM 6322 N N . LEU A 1 10 ? -11.402 -11.055 -4.437 1.00 1.00 10 LEU A N 14
ATOM 6323 C CA . LEU A 1 10 ? -11.834 -12.148 -3.585 1.00 1.00 10 LEU A CA 14
ATOM 6324 C C . LEU A 1 10 ? -12.534 -11.581 -2.350 1.00 1.00 10 LEU A C 14
ATOM 6325 O O . LEU A 1 10 ? -13.351 -12.257 -1.727 1.00 1.00 10 LEU A O 14
ATOM 6341 N N . SER A 1 11 ? -12.186 -10.342 -2.030 1.00 1.00 11 SER A N 14
ATOM 6342 C CA . SER A 1 11 ? -12.771 -9.675 -0.877 1.00 1.00 11 SER A CA 14
ATOM 6343 C C . SER A 1 11 ? -14.267 -9.452 -1.105 1.00 1.00 11 SER A C 14
ATOM 6344 O O . SER A 1 11 ? -15.090 -9.838 -0.273 1.00 1.00 11 SER A O 14
ATOM 6352 N N . CYS A 1 12 ? -14.575 -8.832 -2.234 1.00 1.00 12 CYS A N 14
ATOM 6353 C CA . CYS A 1 12 ? -15.959 -8.553 -2.582 1.00 1.00 12 CYS A CA 14
ATOM 6354 C C . CYS A 1 12 ? -16.645 -9.878 -2.923 1.00 1.00 12 CYS A C 14
ATOM 6355 O O . CYS A 1 12 ? -17.814 -10.075 -2.601 1.00 1.00 12 CYS A O 14
ATOM 6362 N N . ARG A 1 13 ? -15.887 -10.750 -3.572 1.00 1.00 13 ARG A N 14
ATOM 6363 C CA . ARG A 1 13 ? -16.407 -12.050 -3.961 1.00 1.00 13 ARG A CA 14
ATOM 6364 C C . ARG A 1 13 ? -16.973 -12.780 -2.743 1.00 1.00 13 ARG A C 14
ATOM 6365 O O . ARG A 1 13 ? -17.758 -13.717 -2.887 1.00 1.00 13 ARG A O 14
ATOM 6385 N N . SER A 1 14 ? -16.555 -12.325 -1.571 1.00 1.00 14 SER A N 14
ATOM 6386 C CA . SER A 1 14 ? -17.012 -12.924 -0.330 1.00 1.00 14 SER A CA 14
ATOM 6387 C C . SER A 1 14 ? -18.541 -12.937 -0.286 1.00 1.00 14 SER A C 14
ATOM 6388 O O . SER A 1 14 ? -19.142 -13.862 0.256 1.00 1.00 14 SER A O 14
ATOM 6396 N N . LEU A 1 15 ? -19.126 -11.901 -0.867 1.00 1.00 15 LEU A N 14
ATOM 6397 C CA . LEU A 1 15 ? -20.573 -11.781 -0.903 1.00 1.00 15 LEU A CA 14
ATOM 6398 C C . LEU A 1 15 ? -21.125 -12.637 -2.045 1.00 1.00 15 LEU A C 14
ATOM 6399 O O . LEU A 1 15 ? -22.297 -13.009 -2.036 1.00 1.00 15 LEU A O 14
ATOM 6415 N N . GLY A 1 16 ? -20.252 -12.925 -3.001 1.00 1.00 16 GLY A N 14
ATOM 6416 C CA . GLY A 1 16 ? -20.637 -13.728 -4.148 1.00 1.00 16 GLY A CA 14
ATOM 6417 C C . GLY A 1 16 ? -20.469 -12.942 -5.451 1.00 1.00 16 GLY A C 14
ATOM 6418 O O . GLY A 1 16 ? -20.198 -13.524 -6.499 1.00 1.00 16 GLY A O 14
ATOM 6422 N N . LEU A 1 17 ? -20.637 -11.633 -5.339 1.00 1.00 17 LEU A N 14
ATOM 6423 C CA . LEU A 1 17 ? -20.508 -10.762 -6.495 1.00 1.00 17 LEU A CA 14
ATOM 6424 C C . LEU A 1 17 ? -19.042 -10.719 -6.933 1.00 1.00 17 LEU A C 14
ATOM 6425 O O . LEU A 1 17 ? -18.260 -11.603 -6.585 1.00 1.00 17 LEU A O 14
ATOM 6441 N N . LEU A 1 18 ? -18.715 -9.682 -7.690 1.00 1.00 18 LEU A N 14
ATOM 6442 C CA . LEU A 1 18 ? -17.357 -9.513 -8.180 1.00 1.00 18 LEU A CA 14
ATOM 6443 C C . LEU A 1 18 ? -16.722 -8.299 -7.500 1.00 1.00 18 LEU A C 14
ATOM 6444 O O . LEU A 1 18 ? -17.427 -7.410 -7.024 1.00 1.00 18 LEU A O 14
ATOM 6460 N N . GLY A 1 19 ? -15.397 -8.301 -7.473 1.00 1.00 19 GLY A N 14
ATOM 6461 C CA . GLY A 1 19 ? -14.658 -7.211 -6.857 1.00 1.00 19 GLY A CA 14
ATOM 6462 C C . GLY A 1 19 ? -13.550 -6.710 -7.783 1.00 1.00 19 GLY A C 14
ATOM 6463 O O . GLY A 1 19 ? -12.887 -7.500 -8.450 1.00 1.00 19 GLY A O 14
ATOM 6467 N N . LYS A 1 20 ? -13.383 -5.395 -7.795 1.00 1.00 20 LYS A N 14
ATOM 6468 C CA . LYS A 1 20 ? -12.367 -4.777 -8.628 1.00 1.00 20 LYS A CA 14
ATOM 6469 C C . LYS A 1 20 ? -11.509 -3.842 -7.771 1.00 1.00 20 LYS A C 14
ATOM 6470 O O . LYS A 1 20 ? -11.936 -3.413 -6.700 1.00 1.00 20 LYS A O 14
ATOM 6488 N N . CYS A 1 21 ? -10.319 -3.556 -8.276 1.00 1.00 21 CYS A N 14
ATOM 6489 C CA . CYS A 1 21 ? -9.399 -2.681 -7.569 1.00 1.00 21 CYS A CA 14
ATOM 6490 C C . CYS A 1 21 ? -9.140 -1.452 -8.444 1.00 1.00 21 CYS A C 14
ATOM 6491 O O . CYS A 1 21 ? -8.365 -1.516 -9.397 1.00 1.00 21 CYS A O 14
ATOM 6498 N N . ILE A 1 22 ? -9.800 -0.360 -8.085 1.00 1.00 22 ILE A N 14
ATOM 6499 C CA . ILE A 1 22 ? -9.651 0.877 -8.825 1.00 1.00 22 ILE A CA 14
ATOM 6500 C C . ILE A 1 22 ? -8.665 1.788 -8.090 1.00 1.00 22 ILE A C 14
ATOM 6501 O O . ILE A 1 22 ? -8.914 2.189 -6.954 1.00 1.00 22 ILE A O 14
ATOM 6517 N N . GLY A 1 23 ? -7.567 2.088 -8.769 1.00 1.00 23 GLY A N 14
ATOM 6518 C CA . GLY A 1 23 ? -6.542 2.943 -8.195 1.00 1.00 23 GLY A CA 14
ATOM 6519 C C . GLY A 1 23 ? -5.797 2.226 -7.069 1.00 1.00 23 GLY A C 14
ATOM 6520 O O . GLY A 1 23 ? -4.753 1.616 -7.298 1.00 1.00 23 GLY A O 14
ATOM 6524 N N . VAL A 1 24 ? -6.363 2.321 -5.874 1.00 1.00 24 VAL A N 14
ATOM 6525 C CA . VAL A 1 24 ? -5.765 1.689 -4.711 1.00 1.00 24 VAL A CA 14
ATOM 6526 C C . VAL A 1 24 ? -6.870 1.271 -3.736 1.00 1.00 24 VAL A C 14
ATOM 6527 O O . VAL A 1 24 ? -6.615 1.070 -2.552 1.00 1.00 24 VAL A O 14
ATOM 6540 N N . LYS A 1 25 ? -8.076 1.155 -4.275 1.00 1.00 25 LYS A N 14
ATOM 6541 C CA . LYS A 1 25 ? -9.220 0.768 -3.470 1.00 1.00 25 LYS A CA 14
ATOM 6542 C C . LYS A 1 25 ? -10.040 -0.277 -4.227 1.00 1.00 25 LYS A C 14
ATOM 6543 O O . LYS A 1 25 ? -10.132 -0.231 -5.452 1.00 1.00 25 LYS A O 14
ATOM 6561 N N . CYS A 1 26 ? -10.612 -1.197 -3.466 1.00 1.00 26 CYS A N 14
ATOM 6562 C CA . CYS A 1 26 ? -11.421 -2.253 -4.049 1.00 1.00 26 CYS A CA 14
ATOM 6563 C C . CYS A 1 26 ? -12.848 -1.733 -4.211 1.00 1.00 26 CYS A C 14
ATOM 6564 O O . CYS A 1 26 ? -13.257 -0.804 -3.515 1.00 1.00 26 CYS A O 14
ATOM 6571 N N . GLU A 1 27 ? -13.571 -2.353 -5.134 1.00 1.00 27 GLU A N 14
ATOM 6572 C CA . GLU A 1 27 ? -14.946 -1.963 -5.396 1.00 1.00 27 GLU A CA 14
ATOM 6573 C C . GLU A 1 27 ? -15.798 -3.196 -5.693 1.00 1.00 27 GLU A C 14
ATOM 6574 O O . GLU A 1 27 ? -15.605 -3.861 -6.710 1.00 1.00 27 GLU A O 14
ATOM 6587 N N . CYS A 1 28 ? -16.727 -3.465 -4.788 1.00 1.00 28 CYS A N 14
ATOM 6588 C CA . CYS A 1 28 ? -17.613 -4.608 -4.941 1.00 1.00 28 CYS A CA 14
ATOM 6589 C C . CYS A 1 28 ? -18.742 -4.216 -5.893 1.00 1.00 28 CYS A C 14
ATOM 6590 O O . CYS A 1 28 ? -19.443 -3.233 -5.659 1.00 1.00 28 CYS A O 14
ATOM 6597 N N . VAL A 1 29 ? -18.886 -5.009 -6.946 1.00 1.00 29 VAL A N 14
ATOM 6598 C CA . VAL A 1 29 ? -19.921 -4.756 -7.935 1.00 1.00 29 VAL A CA 14
ATOM 6599 C C . VAL A 1 29 ? -20.450 -6.090 -8.463 1.00 1.00 29 VAL A C 14
ATOM 6600 O O . VAL A 1 29 ? -19.707 -7.066 -8.552 1.00 1.00 29 VAL A O 14
ATOM 6613 N N . LYS A 1 30 ? -21.731 -6.089 -8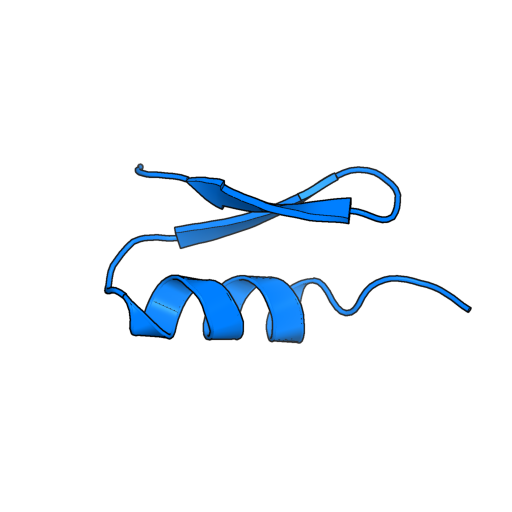.800 1.00 1.00 30 LYS A N 14
ATOM 6614 C CA . LYS A 1 30 ? -22.370 -7.288 -9.319 1.00 1.00 30 LYS A CA 14
ATOM 6615 C C . LYS A 1 30 ? -22.086 -7.407 -10.818 1.00 1.00 30 LYS A C 14
ATOM 6616 O O . LYS A 1 30 ? -21.637 -6.447 -11.446 1.00 1.00 30 LYS A O 14
ATOM 6634 N N . HIS A 1 31 ? -22.356 -8.589 -11.348 1.00 1.00 31 HIS A N 14
ATOM 6635 C CA . HIS A 1 31 ? -22.136 -8.845 -12.761 1.00 1.00 31 HIS A CA 14
ATOM 6636 C C . HIS A 1 31 ? -23.421 -8.559 -13.542 1.00 1.00 31 HIS A C 14
ATOM 6637 O O . HIS A 1 31 ? -23.511 -7.558 -14.249 1.00 1.00 31 HIS A O 14
ATOM 6651 N N . THR A 1 1 ? -1.933 -1.064 -10.987 1.00 1.00 1 THR A N 15
ATOM 6652 C CA . THR A 1 1 ? -2.705 -0.912 -9.766 1.00 1.00 1 THR A CA 15
ATOM 6653 C C . THR A 1 1 ? -1.774 -0.766 -8.560 1.00 1.00 1 THR A C 15
ATOM 6654 O O . THR A 1 1 ? -0.650 -1.269 -8.576 1.00 1.00 1 THR A O 15
ATOM 6665 N N . VAL A 1 2 ? -2.273 -0.079 -7.546 1.00 1.00 2 VAL A N 15
ATOM 6666 C CA . VAL A 1 2 ? -1.501 0.137 -6.334 1.00 1.00 2 VAL A CA 15
ATOM 6667 C C . VAL A 1 2 ? -1.930 -0.871 -5.270 1.00 1.00 2 VAL A C 15
ATOM 6668 O O . VAL A 1 2 ? -1.359 -0.915 -4.183 1.00 1.00 2 VAL A O 15
ATOM 6681 N N . CYS A 1 3 ? -2.937 -1.658 -5.621 1.00 1.00 3 CYS A N 15
ATOM 6682 C CA . CYS A 1 3 ? -3.452 -2.667 -4.710 1.00 1.00 3 CYS A CA 15
ATOM 6683 C C . CYS A 1 3 ? -3.673 -3.958 -5.498 1.00 1.00 3 CYS A C 15
ATOM 6684 O O . CYS A 1 3 ? -3.730 -3.939 -6.726 1.00 1.00 3 CYS A O 15
ATOM 6691 N N . ASN A 1 4 ? -3.793 -5.052 -4.758 1.00 1.00 4 ASN A N 15
ATOM 6692 C CA . ASN A 1 4 ? -4.005 -6.352 -5.372 1.00 1.00 4 ASN A CA 15
ATOM 6693 C C . ASN A 1 4 ? -5.447 -6.442 -5.880 1.00 1.00 4 ASN A C 15
ATOM 6694 O O . ASN A 1 4 ? -6.389 -6.186 -5.131 1.00 1.00 4 ASN A O 15
ATOM 6705 N N . LEU A 1 5 ? -5.572 -6.803 -7.148 1.00 1.00 5 LEU A N 15
ATOM 6706 C CA . LEU A 1 5 ? -6.883 -6.929 -7.763 1.00 1.00 5 LEU A CA 15
ATOM 6707 C C . LEU A 1 5 ? -7.595 -8.155 -7.188 1.00 1.00 5 LEU A C 15
ATOM 6708 O O . LEU A 1 5 ? -8.642 -8.029 -6.554 1.00 1.00 5 LEU A O 15
ATOM 6724 N N . ARG A 1 6 ? -6.999 -9.315 -7.430 1.00 1.00 6 ARG A N 15
ATOM 6725 C CA . ARG A 1 6 ? -7.565 -10.562 -6.946 1.00 1.00 6 ARG A CA 15
ATOM 6726 C C . ARG A 1 6 ? -7.908 -10.445 -5.458 1.00 1.00 6 ARG A C 15
ATOM 6727 O O . ARG A 1 6 ? -8.952 -10.926 -5.019 1.00 1.00 6 ARG A O 15
ATOM 6747 N N . ARG A 1 7 ? -7.009 -9.804 -4.724 1.00 1.00 7 ARG A N 15
ATOM 6748 C CA . ARG A 1 7 ? -7.205 -9.620 -3.296 1.00 1.00 7 ARG A CA 15
ATOM 6749 C C . ARG A 1 7 ? -8.528 -8.895 -3.032 1.00 1.00 7 ARG A C 15
ATOM 6750 O O . ARG A 1 7 ? -9.390 -9.412 -2.320 1.00 1.00 7 ARG A O 15
ATOM 6770 N N . CYS A 1 8 ? -8.646 -7.713 -3.615 1.00 1.00 8 CYS A N 15
ATOM 6771 C CA . CYS A 1 8 ? -9.848 -6.914 -3.451 1.00 1.00 8 CYS A CA 15
ATOM 6772 C C . CYS A 1 8 ? -11.029 -7.698 -4.026 1.00 1.00 8 CYS A C 15
ATOM 6773 O O . CYS A 1 8 ? -12.135 -7.644 -3.489 1.00 1.00 8 CYS A O 15
ATOM 6780 N N . GLN A 1 9 ? -10.755 -8.411 -5.108 1.00 1.00 9 GLN A N 15
ATOM 6781 C CA . GLN A 1 9 ? -11.781 -9.206 -5.761 1.00 1.00 9 GLN A CA 15
ATOM 6782 C C . GLN A 1 9 ? -12.264 -10.318 -4.829 1.00 1.00 9 GLN A C 15
ATOM 6783 O O . GLN A 1 9 ? -13.411 -10.303 -4.382 1.00 1.00 9 GLN A O 15
ATOM 6797 N N . LEU A 1 10 ? -11.368 -11.253 -4.559 1.00 1.00 10 LEU A N 15
ATOM 6798 C CA . LEU A 1 10 ? -11.688 -12.370 -3.686 1.00 1.00 10 LEU A CA 15
ATOM 6799 C C . LEU A 1 10 ? -12.393 -11.846 -2.432 1.00 1.00 10 LEU A C 15
ATOM 6800 O O . LEU A 1 10 ? -13.256 -12.521 -1.874 1.00 1.00 10 LEU A O 15
ATOM 6816 N N . SER A 1 11 ? -11.999 -10.648 -2.029 1.00 1.00 11 SER A N 15
ATOM 6817 C CA . SER A 1 11 ? -12.582 -10.025 -0.851 1.00 1.00 11 SER A CA 15
ATOM 6818 C C . SER A 1 11 ? -14.075 -9.781 -1.075 1.00 1.00 11 SER A C 15
ATOM 6819 O O . SER A 1 11 ? -14.899 -10.133 -0.232 1.00 1.00 11 SER A O 15
ATOM 6827 N N . CYS A 1 12 ? -14.381 -9.179 -2.216 1.00 1.00 12 CYS A N 15
ATOM 6828 C CA . CYS A 1 12 ? -15.760 -8.885 -2.560 1.00 1.00 12 CYS A CA 15
ATOM 6829 C C . CYS A 1 12 ? -16.480 -10.205 -2.836 1.00 1.00 12 CYS A C 15
ATOM 6830 O O . CYS A 1 12 ? -17.663 -10.347 -2.532 1.00 1.00 12 CYS A O 15
ATOM 6837 N N . ARG A 1 13 ? -15.736 -11.139 -3.410 1.00 1.00 13 ARG A N 15
ATOM 6838 C CA . ARG A 1 13 ? -16.287 -12.444 -3.731 1.00 1.00 13 ARG A CA 15
ATOM 6839 C C . ARG A 1 13 ? -16.918 -13.075 -2.488 1.00 1.00 13 ARG A C 15
ATOM 6840 O O . ARG A 1 13 ? -17.737 -13.986 -2.597 1.00 1.00 13 ARG A O 15
ATOM 6860 N N . SER A 1 14 ? -16.515 -12.562 -1.335 1.00 1.00 14 SER A N 15
ATOM 6861 C CA . SER A 1 14 ? -17.031 -13.062 -0.071 1.00 1.00 14 SER A CA 15
ATOM 6862 C C . SER A 1 14 ? -18.560 -13.060 -0.095 1.00 1.00 14 SER A C 15
ATOM 6863 O O . SER A 1 14 ? -19.192 -14.022 0.336 1.00 1.00 14 SER A O 15
ATOM 6871 N N . LEU A 1 15 ? -19.111 -11.968 -0.604 1.00 1.00 15 LEU A N 15
ATOM 6872 C CA . LEU A 1 15 ? -20.554 -11.829 -0.688 1.00 1.00 15 LEU A CA 15
ATOM 6873 C C . LEU A 1 15 ? -21.078 -12.670 -1.854 1.00 1.00 15 LEU A C 15
ATOM 6874 O O . LEU A 1 15 ? -22.256 -13.023 -1.889 1.00 1.00 15 LEU A O 15
ATOM 6890 N N . GLY A 1 16 ? -20.176 -12.966 -2.779 1.00 1.00 16 GLY A N 15
ATOM 6891 C CA . GLY A 1 16 ? -20.532 -13.761 -3.942 1.00 1.00 16 GLY A CA 15
ATOM 6892 C C . GLY A 1 16 ? -20.380 -12.945 -5.229 1.00 1.00 16 GLY A C 15
ATOM 6893 O O . GLY A 1 16 ? -20.065 -13.495 -6.282 1.00 1.00 16 GLY A O 15
ATOM 6897 N N . LEU A 1 17 ? -20.616 -11.648 -5.099 1.00 1.00 17 LEU A N 15
ATOM 6898 C CA . LEU A 1 17 ? -20.510 -10.751 -6.237 1.00 1.00 17 LEU A CA 15
ATOM 6899 C C . LEU A 1 17 ? -19.043 -10.625 -6.647 1.00 1.00 17 LEU A C 15
ATOM 6900 O O . LEU A 1 17 ? -18.174 -11.274 -6.066 1.00 1.00 17 LEU A O 15
ATOM 6916 N N . LEU A 1 18 ? -18.810 -9.785 -7.646 1.00 1.00 18 LEU A N 15
ATOM 6917 C CA . LEU A 1 18 ? -17.460 -9.566 -8.140 1.00 1.00 18 LEU A CA 15
ATOM 6918 C C . LEU A 1 18 ? -17.014 -8.148 -7.779 1.00 1.00 18 LEU A C 15
ATOM 6919 O O . LEU A 1 18 ? -17.845 -7.252 -7.632 1.00 1.00 18 LEU A O 15
ATOM 6935 N N . GLY A 1 19 ? -15.706 -7.990 -7.646 1.00 1.00 19 GLY A N 15
ATOM 6936 C CA . GLY A 1 19 ? -15.141 -6.694 -7.305 1.00 1.00 19 GLY A CA 15
ATOM 6937 C C . GLY A 1 19 ? -13.856 -6.431 -8.096 1.00 1.00 19 GLY A C 15
ATOM 6938 O O . GLY A 1 19 ? -13.506 -7.199 -8.989 1.00 1.00 19 GLY A O 15
ATOM 6942 N N . LYS A 1 20 ? -13.192 -5.342 -7.737 1.00 1.00 20 LYS A N 15
ATOM 6943 C CA . LYS A 1 20 ? -11.956 -4.969 -8.403 1.00 1.00 20 LYS A CA 15
ATOM 6944 C C . LYS A 1 20 ? -11.248 -3.888 -7.584 1.00 1.00 20 LYS A C 15
ATOM 6945 O O . LYS A 1 20 ? -11.895 -3.114 -6.880 1.00 1.00 20 LYS A O 15
ATOM 6963 N N . CYS A 1 21 ? -9.928 -3.869 -7.702 1.00 1.00 21 CYS A N 15
ATOM 6964 C CA . CYS A 1 21 ? -9.127 -2.894 -6.980 1.00 1.00 21 CYS A CA 15
ATOM 6965 C C . CYS A 1 21 ? -8.857 -1.710 -7.913 1.00 1.00 21 CYS A C 15
ATOM 6966 O O . CYS A 1 21 ? -7.864 -1.701 -8.638 1.00 1.00 21 CYS A O 15
ATOM 6973 N N . ILE A 1 22 ? -9.757 -0.741 -7.862 1.00 1.00 22 ILE A N 15
ATOM 6974 C CA . ILE A 1 22 ? -9.631 0.440 -8.693 1.00 1.00 22 ILE A CA 15
ATOM 6975 C C . ILE A 1 22 ? -8.463 1.290 -8.185 1.00 1.00 22 ILE A C 15
ATOM 6976 O O . ILE A 1 22 ? -8.573 1.948 -7.152 1.00 1.00 22 ILE A O 15
ATOM 6992 N N . GLY A 1 23 ? -7.372 1.247 -8.934 1.00 1.00 23 GLY A N 15
ATOM 6993 C CA . GLY A 1 23 ? -6.185 2.006 -8.572 1.00 1.00 23 GLY A CA 15
ATOM 6994 C C . GLY A 1 23 ? -5.622 1.534 -7.230 1.00 1.00 23 GLY A C 15
ATOM 6995 O O . GLY A 1 23 ? -4.626 0.813 -7.189 1.00 1.00 23 GLY A O 15
ATOM 6999 N N . VAL A 1 24 ? -6.284 1.959 -6.164 1.00 1.00 24 VAL A N 15
ATOM 7000 C CA . VAL A 1 24 ? -5.861 1.590 -4.825 1.00 1.00 24 VAL A CA 15
ATOM 7001 C C . VAL A 1 24 ? -7.083 1.534 -3.906 1.00 1.00 24 VAL A C 15
ATOM 7002 O O . VAL A 1 24 ? -6.991 1.854 -2.721 1.00 1.00 24 VAL A O 15
ATOM 7015 N N . LYS A 1 25 ? -8.202 1.125 -4.487 1.00 1.00 25 LYS A N 15
ATOM 7016 C CA . LYS A 1 25 ? -9.441 1.022 -3.736 1.00 1.00 25 LYS A CA 15
ATOM 7017 C C . LYS A 1 25 ? -10.280 -0.124 -4.298 1.00 1.00 25 LYS A C 15
ATOM 7018 O O . LYS A 1 25 ? -10.537 -0.179 -5.500 1.00 1.00 25 LYS A O 15
ATOM 7036 N N . CYS A 1 26 ? -10.685 -1.012 -3.403 1.00 1.00 26 CYS A N 15
ATOM 7037 C CA . CYS A 1 26 ? -11.489 -2.156 -3.795 1.00 1.00 26 CYS A CA 15
ATOM 7038 C C . CYS A 1 26 ? -12.909 -1.668 -4.088 1.00 1.00 26 CYS A C 15
ATOM 7039 O O . CYS A 1 26 ? -13.344 -0.650 -3.551 1.00 1.00 26 CYS A O 15
ATOM 7046 N N . GLU A 1 27 ? -13.593 -2.416 -4.942 1.00 1.00 27 GLU A N 15
ATOM 7047 C CA . GLU A 1 27 ? -14.954 -2.071 -5.315 1.00 1.00 27 GLU A CA 15
ATOM 7048 C C . GLU A 1 27 ? -15.729 -3.329 -5.714 1.00 1.00 27 GLU A C 15
ATOM 7049 O O . GLU A 1 27 ? -15.386 -3.988 -6.695 1.00 1.00 27 GLU A O 15
ATOM 7062 N N . CYS A 1 28 ? -16.760 -3.622 -4.935 1.00 1.00 28 CYS A N 15
ATOM 7063 C CA . CYS A 1 28 ? -17.588 -4.788 -5.197 1.00 1.00 28 CYS A CA 15
ATOM 7064 C C . CYS A 1 28 ? -18.751 -4.361 -6.094 1.00 1.00 28 CYS A C 15
ATOM 7065 O O . CYS A 1 28 ? -19.210 -3.222 -6.021 1.00 1.00 28 CYS A O 15
ATOM 7072 N N . VAL A 1 29 ? -19.196 -5.299 -6.917 1.00 1.00 29 VAL A N 15
ATOM 7073 C CA . VAL A 1 29 ? -20.298 -5.035 -7.827 1.00 1.00 29 VAL A CA 15
ATOM 7074 C C . VAL A 1 29 ? -20.935 -6.359 -8.248 1.00 1.00 29 VAL A C 15
ATOM 7075 O O . VAL A 1 29 ? -20.248 -7.373 -8.366 1.00 1.00 29 VAL A O 15
ATOM 7088 N N . LYS A 1 30 ? -22.240 -6.310 -8.465 1.00 1.00 30 LYS A N 15
ATOM 7089 C CA . LYS A 1 30 ? -22.979 -7.493 -8.870 1.00 1.00 30 LYS A CA 15
ATOM 7090 C C . LYS A 1 30 ? -22.899 -7.642 -10.391 1.00 1.00 30 LYS A C 15
ATOM 7091 O O . LYS A 1 30 ? -22.407 -6.750 -11.081 1.00 1.00 30 LYS A O 15
ATOM 7109 N N . HIS A 1 31 ? -23.392 -8.775 -10.869 1.00 1.00 31 HIS A N 15
ATOM 7110 C CA . HIS A 1 31 ? -23.383 -9.053 -12.296 1.00 1.00 31 HIS A CA 15
ATOM 7111 C C . HIS A 1 31 ? -24.751 -9.586 -12.724 1.00 1.00 31 HIS A C 15
ATOM 7112 O O . HIS A 1 31 ? -25.701 -8.819 -12.882 1.00 1.00 31 HIS A O 15
ATOM 7126 N N . THR A 1 1 ? 0.447 2.141 -1.015 1.00 1.00 1 THR A N 16
ATOM 7127 C CA . THR A 1 1 ? 1.386 1.844 -2.082 1.00 1.00 1 THR A CA 16
ATOM 7128 C C . THR A 1 1 ? 0.665 1.179 -3.259 1.00 1.00 1 THR A C 16
ATOM 7129 O O . THR A 1 1 ? 0.650 1.717 -4.365 1.00 1.00 1 THR A O 16
ATOM 7140 N N . VAL A 1 2 ? 0.086 0.022 -2.979 1.00 1.00 2 VAL A N 16
ATOM 7141 C CA . VAL A 1 2 ? -0.630 -0.716 -3.998 1.00 1.00 2 VAL A CA 16
ATOM 7142 C C . VAL A 1 2 ? -1.836 -1.411 -3.360 1.00 1.00 2 VAL A C 16
ATOM 7143 O O . VAL A 1 2 ? -1.961 -1.446 -2.137 1.00 1.00 2 VAL A O 16
ATOM 7156 N N . CYS A 1 3 ? -2.692 -1.947 -4.217 1.00 1.00 3 CYS A N 16
ATOM 7157 C CA . CYS A 1 3 ? -3.881 -2.638 -3.754 1.00 1.00 3 CYS A CA 16
ATOM 7158 C C . CYS A 1 3 ? -3.999 -3.959 -4.519 1.00 1.00 3 CYS A C 16
ATOM 7159 O O . CYS A 1 3 ? -3.959 -3.975 -5.747 1.00 1.00 3 CYS A O 16
ATOM 7166 N N . ASN A 1 4 ? -4.143 -5.035 -3.759 1.00 1.00 4 ASN A N 16
ATOM 7167 C CA . ASN A 1 4 ? -4.267 -6.356 -4.348 1.00 1.00 4 ASN A CA 16
ATOM 7168 C C . ASN A 1 4 ? -5.663 -6.512 -4.954 1.00 1.00 4 ASN A C 16
ATOM 7169 O O . ASN A 1 4 ? -6.658 -6.541 -4.230 1.00 1.00 4 ASN A O 16
ATOM 7180 N N . LEU A 1 5 ? -5.694 -6.607 -6.274 1.00 1.00 5 LEU A N 16
ATOM 7181 C CA . LEU A 1 5 ? -6.951 -6.760 -6.985 1.00 1.00 5 LEU A CA 16
ATOM 7182 C C . LEU A 1 5 ? -7.528 -8.149 -6.700 1.00 1.00 5 LEU A C 16
ATOM 7183 O O . LEU A 1 5 ? -8.635 -8.268 -6.177 1.00 1.00 5 LEU A O 16
ATOM 7199 N N . ARG A 1 6 ? -6.752 -9.160 -7.058 1.00 1.00 6 ARG A N 16
ATOM 7200 C CA . ARG A 1 6 ? -7.173 -10.534 -6.849 1.00 1.00 6 ARG A CA 16
ATOM 7201 C C . ARG A 1 6 ? -7.729 -10.710 -5.434 1.00 1.00 6 ARG A C 16
ATOM 7202 O O . ARG A 1 6 ? -8.746 -11.373 -5.242 1.00 1.00 6 ARG A O 16
ATOM 7222 N N . ARG A 1 7 ? -7.038 -10.104 -4.482 1.00 1.00 7 ARG A N 16
ATOM 7223 C CA . ARG A 1 7 ? -7.449 -10.184 -3.091 1.00 1.00 7 ARG A CA 16
ATOM 7224 C C . ARG A 1 7 ? -8.735 -9.383 -2.871 1.00 1.00 7 ARG A C 16
ATOM 7225 O O . ARG A 1 7 ? -9.625 -9.820 -2.143 1.00 1.00 7 ARG A O 16
ATOM 7245 N N . CYS A 1 8 ? -8.789 -8.225 -3.513 1.00 1.00 8 CYS A N 16
ATOM 7246 C CA . CYS A 1 8 ? -9.949 -7.359 -3.396 1.00 1.00 8 CYS A CA 16
ATOM 7247 C C . CYS A 1 8 ? -11.148 -8.075 -4.022 1.00 1.00 8 CYS A C 16
ATOM 7248 O O . CYS A 1 8 ? -12.253 -8.031 -3.482 1.00 1.00 8 CYS A O 16
ATOM 7255 N N . GLN A 1 9 ? -10.889 -8.717 -5.151 1.00 1.00 9 GLN A N 16
ATOM 7256 C CA . GLN A 1 9 ? -11.933 -9.440 -5.857 1.00 1.00 9 GLN A CA 16
ATOM 7257 C C . GLN A 1 9 ? -12.417 -10.626 -5.017 1.00 1.00 9 GLN A C 16
ATOM 7258 O O . GLN A 1 9 ? -13.562 -10.645 -4.570 1.00 1.00 9 GLN A O 16
ATOM 7272 N N . LEU A 1 10 ? -11.520 -11.583 -4.832 1.00 1.00 10 LEU A N 16
ATOM 7273 C CA . LEU A 1 10 ? -11.841 -12.769 -4.056 1.00 1.00 10 LEU A CA 16
ATOM 7274 C C . LEU A 1 10 ? -12.505 -12.349 -2.742 1.00 1.00 10 LEU A C 16
ATOM 7275 O O . LEU A 1 10 ? -13.361 -13.060 -2.219 1.00 1.00 10 LEU A O 16
ATOM 7291 N N . SER A 1 11 ? -12.086 -11.193 -2.247 1.00 1.00 11 SER A N 16
ATOM 7292 C CA . SER A 1 11 ? -12.628 -10.669 -1.005 1.00 1.00 11 SER A CA 16
ATOM 7293 C C . SER A 1 11 ? -14.129 -10.417 -1.156 1.00 1.00 11 SER A C 16
ATOM 7294 O O . SER A 1 11 ? -14.937 -11.011 -0.444 1.00 1.00 11 SER A O 16
ATOM 7302 N N . CYS A 1 12 ? -14.459 -9.533 -2.088 1.00 1.00 12 CYS A N 16
ATOM 7303 C CA . CYS A 1 12 ? -15.849 -9.193 -2.340 1.00 1.00 12 CYS A CA 16
ATOM 7304 C C . CYS A 1 12 ? -16.607 -10.485 -2.659 1.00 1.00 12 CYS A C 16
ATOM 7305 O O . CYS A 1 12 ? -17.749 -10.657 -2.239 1.00 1.00 12 CYS A O 16
ATOM 7312 N N . ARG A 1 13 ? -15.939 -11.357 -3.401 1.00 1.00 13 ARG A N 16
ATOM 7313 C CA . ARG A 1 13 ? -16.537 -12.626 -3.781 1.00 1.00 13 ARG A CA 16
ATOM 7314 C C . ARG A 1 13 ? -17.292 -13.232 -2.597 1.00 1.00 13 ARG A C 16
ATOM 7315 O O . ARG A 1 13 ? -18.249 -13.981 -2.784 1.00 1.00 13 ARG A O 16
ATOM 7335 N N . SER A 1 14 ? -16.830 -12.890 -1.403 1.00 1.00 14 SER A N 16
ATOM 7336 C CA . SER A 1 14 ? -17.451 -13.391 -0.188 1.00 1.00 14 SER A CA 16
ATOM 7337 C C . SER A 1 14 ? -18.952 -13.092 -0.204 1.00 1.00 14 SER A C 16
ATOM 7338 O O . SER A 1 14 ? -19.760 -13.933 0.181 1.00 1.00 14 SER A O 16
ATOM 7346 N N . LEU A 1 15 ? -19.279 -11.891 -0.660 1.00 1.00 15 LEU A N 16
ATOM 7347 C CA . LEU A 1 15 ? -20.666 -11.471 -0.732 1.00 1.00 15 LEU A CA 16
ATOM 7348 C C . LEU A 1 15 ? -21.316 -12.082 -1.974 1.00 1.00 15 LEU A C 16
ATOM 7349 O O . LEU A 1 15 ? -22.541 -12.177 -2.058 1.00 1.00 15 LEU A O 16
ATOM 7365 N N . GLY A 1 16 ? -20.469 -12.484 -2.909 1.00 1.00 16 GLY A N 16
ATOM 7366 C CA . GLY A 1 16 ? -20.945 -13.084 -4.145 1.00 1.00 16 GLY A CA 16
ATOM 7367 C C . GLY A 1 16 ? -20.554 -12.234 -5.355 1.00 1.00 16 GLY A C 16
ATOM 7368 O O . GLY A 1 16 ? -20.285 -12.765 -6.430 1.00 1.00 16 GLY A O 16
ATOM 7372 N N . LEU A 1 17 ? -20.535 -10.927 -5.138 1.00 1.00 17 LEU A N 16
ATOM 7373 C CA . LEU A 1 17 ? -20.180 -10.000 -6.198 1.00 1.00 17 LEU A CA 16
ATOM 7374 C C . LEU A 1 17 ? -18.659 -9.960 -6.348 1.00 1.00 17 LEU A C 16
ATOM 7375 O O . LEU A 1 17 ? -17.938 -10.569 -5.561 1.00 1.00 17 LEU A O 16
ATOM 7391 N N . LEU A 1 18 ? -18.214 -9.235 -7.364 1.00 1.00 18 LEU A N 16
ATOM 7392 C CA . LEU A 1 18 ? -16.793 -9.108 -7.629 1.00 1.00 18 LEU A CA 16
ATOM 7393 C C . LEU A 1 18 ? -16.224 -7.953 -6.801 1.00 1.00 18 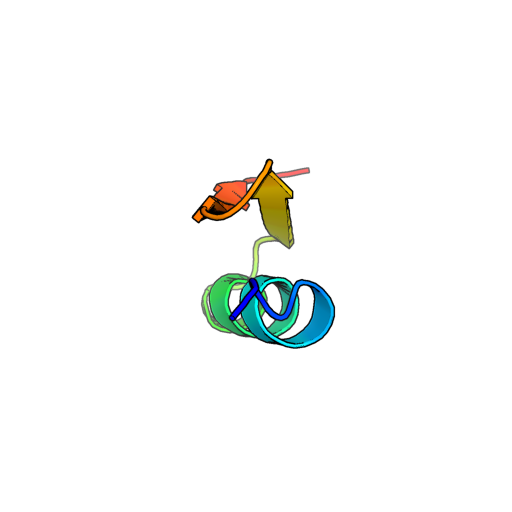LEU A C 16
ATOM 7394 O O . LEU A 1 18 ? -16.977 -7.129 -6.279 1.00 1.00 18 LEU A O 16
ATOM 7410 N N . GLY A 1 19 ? -14.905 -7.929 -6.704 1.00 1.00 19 GLY A N 16
ATOM 7411 C CA . GLY A 1 19 ? -14.228 -6.888 -5.948 1.00 1.00 19 GLY A CA 16
ATOM 7412 C C . GLY A 1 19 ? -12.973 -6.406 -6.680 1.00 1.00 19 GLY A C 16
ATOM 7413 O O . GLY A 1 19 ? -11.858 -6.767 -6.308 1.00 1.00 19 GLY A O 16
ATOM 7417 N N . LYS A 1 20 ? -13.199 -5.599 -7.706 1.00 1.00 20 LYS A N 16
ATOM 7418 C CA . LYS A 1 20 ? -12.100 -5.065 -8.492 1.00 1.00 20 LYS A CA 16
ATOM 7419 C C . LYS A 1 20 ? -11.302 -4.075 -7.640 1.00 1.00 20 LYS A C 16
ATOM 7420 O O . LYS A 1 20 ? -11.761 -3.658 -6.578 1.00 1.00 20 LYS A O 16
ATOM 7438 N N . CYS A 1 21 ? -10.125 -3.731 -8.138 1.00 1.00 21 CYS A N 16
ATOM 7439 C CA . CYS A 1 21 ? -9.259 -2.797 -7.436 1.00 1.00 21 CYS A CA 16
ATOM 7440 C C . CYS A 1 21 ? -8.898 -1.662 -8.395 1.00 1.00 21 CYS A C 16
ATOM 7441 O O . CYS A 1 21 ? -7.963 -1.786 -9.184 1.00 1.00 21 CYS A O 16
ATOM 7448 N N . ILE A 1 22 ? -9.658 -0.581 -8.294 1.00 1.00 22 ILE A N 16
ATOM 7449 C CA . ILE A 1 22 ? -9.429 0.571 -9.145 1.00 1.00 22 ILE A CA 16
ATOM 7450 C C . ILE A 1 22 ? -8.480 1.539 -8.435 1.00 1.00 22 ILE A C 16
ATOM 7451 O O . ILE A 1 22 ? -8.804 2.063 -7.370 1.00 1.00 22 ILE A O 16
ATOM 7467 N N . GLY A 1 23 ? -7.327 1.748 -9.053 1.00 1.00 23 GLY A N 16
ATOM 7468 C CA . GLY A 1 23 ? -6.329 2.643 -8.494 1.00 1.00 23 GLY A CA 16
ATOM 7469 C C . GLY A 1 23 ? -5.754 2.080 -7.193 1.00 1.00 23 GLY A C 16
ATOM 7470 O O . GLY A 1 23 ? -4.743 1.381 -7.209 1.00 1.00 23 GLY A O 16
ATOM 7474 N N . VAL A 1 24 ? -6.424 2.407 -6.097 1.00 1.00 24 VAL A N 16
ATOM 7475 C CA . VAL A 1 24 ? -5.991 1.942 -4.790 1.00 1.00 24 VAL A CA 16
ATOM 7476 C C . VAL A 1 24 ? -7.218 1.713 -3.904 1.00 1.00 24 VAL A C 16
ATOM 7477 O O . VAL A 1 24 ? -7.134 1.822 -2.683 1.00 1.00 24 VAL A O 16
ATOM 7490 N N . LYS A 1 25 ? -8.329 1.400 -4.556 1.00 1.00 25 LYS A N 16
ATOM 7491 C CA . LYS A 1 25 ? -9.572 1.154 -3.843 1.00 1.00 25 LYS A CA 16
ATOM 7492 C C . LYS A 1 25 ? -10.277 -0.052 -4.459 1.00 1.00 25 LYS A C 16
ATOM 7493 O O . LYS A 1 25 ? -10.396 -0.150 -5.680 1.00 1.00 25 LYS A O 16
ATOM 7511 N N . CYS A 1 26 ? -10.729 -0.939 -3.587 1.00 1.00 26 CYS A N 16
ATOM 7512 C CA . CYS A 1 26 ? -11.420 -2.140 -4.031 1.00 1.00 26 CYS A CA 16
ATOM 7513 C C . CYS A 1 26 ? -12.877 -1.772 -4.323 1.00 1.00 26 CYS A C 16
ATOM 7514 O O . CYS A 1 26 ? -13.587 -1.287 -3.444 1.00 1.00 26 CYS A O 16
ATOM 7521 N N . GLU A 1 27 ? -13.278 -2.018 -5.561 1.00 1.00 27 GLU A N 16
ATOM 7522 C CA . GLU A 1 27 ? -14.636 -1.722 -5.981 1.00 1.00 27 GLU A CA 16
ATOM 7523 C C . GLU A 1 27 ? -15.457 -3.009 -6.074 1.00 1.00 27 GLU A C 16
ATOM 7524 O O . GLU A 1 27 ? -15.152 -3.888 -6.881 1.00 1.00 27 GLU A O 16
ATOM 7537 N N . CYS A 1 28 ? -16.483 -3.081 -5.238 1.00 1.00 28 CYS A N 16
ATOM 7538 C CA . CYS A 1 28 ? -17.350 -4.246 -5.215 1.00 1.00 28 CYS A CA 16
ATOM 7539 C C . CYS A 1 28 ? -18.532 -3.983 -6.152 1.00 1.00 28 CYS A C 16
ATOM 7540 O O . CYS A 1 28 ? -19.182 -2.945 -6.062 1.00 1.00 28 CYS A O 16
ATOM 7547 N N . VAL A 1 29 ? -18.773 -4.945 -7.032 1.00 1.00 29 VAL A N 16
ATOM 7548 C CA . VAL A 1 29 ? -19.864 -4.831 -7.984 1.00 1.00 29 VAL A CA 16
ATOM 7549 C C . VAL A 1 29 ? -20.245 -6.226 -8.486 1.00 1.00 29 VAL A C 16
ATOM 7550 O O . VAL A 1 29 ? -19.417 -7.136 -8.491 1.00 1.00 29 VAL A O 16
ATOM 7563 N N . LYS A 1 30 ? -21.500 -6.350 -8.896 1.00 1.00 30 LYS A N 16
ATOM 7564 C CA . LYS A 1 30 ? -22.000 -7.618 -9.399 1.00 1.00 30 LYS A CA 16
ATOM 7565 C C . LYS A 1 30 ? -21.417 -7.877 -10.790 1.00 1.00 30 LYS A C 16
ATOM 7566 O O . LYS A 1 30 ? -20.818 -6.986 -11.391 1.00 1.00 30 LYS A O 16
ATOM 7584 N N . HIS A 1 31 ? -21.612 -9.099 -11.261 1.00 1.00 31 HIS A N 16
ATOM 7585 C CA . HIS A 1 31 ? -21.115 -9.486 -12.570 1.00 1.00 31 HIS A CA 16
ATOM 7586 C C . HIS A 1 31 ? -21.945 -8.802 -13.658 1.00 1.00 31 HIS A C 16
ATOM 7587 O O . HIS A 1 31 ? -21.649 -7.677 -14.056 1.00 1.00 31 HIS A O 16
ATOM 7601 N N . THR A 1 1 ? 2.991 -0.188 -3.584 1.00 1.00 1 THR A N 17
ATOM 7602 C CA . THR A 1 1 ? 3.033 -0.301 -5.031 1.00 1.00 1 THR A CA 17
ATOM 7603 C C . THR A 1 1 ? 1.615 -0.311 -5.608 1.00 1.00 1 THR A C 17
ATOM 7604 O O . THR A 1 1 ? 1.167 0.678 -6.177 1.00 1.00 1 THR A O 17
ATOM 7615 N N . VAL A 1 2 ? 0.950 -1.445 -5.440 1.00 1.00 2 VAL A N 17
ATOM 7616 C CA . VAL A 1 2 ? -0.402 -1.598 -5.935 1.00 1.00 2 VAL A CA 17
ATOM 7617 C C . VAL A 1 2 ? -1.282 -2.182 -4.829 1.00 1.00 2 VAL A C 17
ATOM 7618 O O . VAL A 1 2 ? -0.776 -2.645 -3.808 1.00 1.00 2 VAL A O 17
ATOM 7631 N N . CYS A 1 3 ? -2.585 -2.142 -5.071 1.00 1.00 3 CYS A N 17
ATOM 7632 C CA . CYS A 1 3 ? -3.541 -2.662 -4.107 1.00 1.00 3 CYS A CA 17
ATOM 7633 C C . CYS A 1 3 ? -3.784 -4.139 -4.423 1.00 1.00 3 CYS A C 17
ATOM 7634 O O . CYS A 1 3 ? -3.659 -4.562 -5.570 1.00 1.00 3 CYS A O 17
ATOM 7641 N N . ASN A 1 4 ? -4.129 -4.884 -3.381 1.00 1.00 4 ASN A N 17
ATOM 7642 C CA . ASN A 1 4 ? -4.392 -6.305 -3.534 1.00 1.00 4 ASN A CA 17
ATOM 7643 C C . ASN A 1 4 ? -5.693 -6.499 -4.314 1.00 1.00 4 ASN A C 17
ATOM 7644 O O . ASN A 1 4 ? -6.759 -6.657 -3.719 1.00 1.00 4 ASN A O 17
ATOM 7655 N N . LEU A 1 5 ? -5.566 -6.478 -5.632 1.00 1.00 5 LEU A N 17
ATOM 7656 C CA . LEU A 1 5 ? -6.720 -6.648 -6.498 1.00 1.00 5 LEU A CA 17
ATOM 7657 C C . LEU A 1 5 ? -7.292 -8.056 -6.309 1.00 1.00 5 LEU A C 17
ATOM 7658 O O . LEU A 1 5 ? -8.402 -8.217 -5.809 1.00 1.00 5 LEU A O 17
ATOM 7674 N N . ARG A 1 6 ? -6.504 -9.041 -6.720 1.00 1.00 6 ARG A N 17
ATOM 7675 C CA . ARG A 1 6 ? -6.915 -10.428 -6.602 1.00 1.00 6 ARG A CA 17
ATOM 7676 C C . ARG A 1 6 ? -7.556 -10.677 -5.236 1.00 1.00 6 ARG A C 17
ATOM 7677 O O . ARG A 1 6 ? -8.558 -11.384 -5.135 1.00 1.00 6 ARG A O 17
ATOM 7697 N N . ARG A 1 7 ? -6.949 -10.084 -4.217 1.00 1.00 7 ARG A N 17
ATOM 7698 C CA . ARG A 1 7 ? -7.448 -10.233 -2.861 1.00 1.00 7 ARG A CA 17
ATOM 7699 C C . ARG A 1 7 ? -8.766 -9.475 -2.692 1.00 1.00 7 ARG A C 17
ATOM 7700 O O . ARG A 1 7 ? -9.737 -10.020 -2.168 1.00 1.00 7 ARG A O 17
ATOM 7720 N N . CYS A 1 8 ? -8.758 -8.232 -3.147 1.00 1.00 8 CYS A N 17
ATOM 7721 C CA . CYS A 1 8 ? -9.941 -7.393 -3.054 1.00 1.00 8 CYS A CA 17
ATOM 7722 C C . CYS A 1 8 ? -11.077 -8.078 -3.819 1.00 1.00 8 CYS A C 17
ATOM 7723 O O . CYS A 1 8 ? -12.199 -8.170 -3.320 1.00 1.00 8 CYS A O 17
ATOM 7730 N N . GLN A 1 9 ? -10.746 -8.540 -5.015 1.00 1.00 9 GLN A N 17
ATOM 7731 C CA . GLN A 1 9 ? -11.723 -9.214 -5.852 1.00 1.00 9 GLN A CA 17
ATOM 7732 C C . GLN A 1 9 ? -12.331 -10.406 -5.107 1.00 1.00 9 GLN A C 17
ATOM 7733 O O . GLN A 1 9 ? -13.550 -10.495 -4.964 1.00 1.00 9 GLN A O 17
ATOM 7747 N N . LEU A 1 10 ? -11.453 -11.287 -4.653 1.00 1.00 10 LEU A N 17
ATOM 7748 C CA . LEU A 1 10 ? -11.888 -12.469 -3.926 1.00 1.00 10 LEU A CA 17
ATOM 7749 C C . LEU A 1 10 ? -12.641 -12.039 -2.667 1.00 1.00 10 LEU A C 17
ATOM 7750 O O . LEU A 1 10 ? -13.500 -12.769 -2.174 1.00 1.00 10 LEU A O 17
ATOM 7766 N N . SER A 1 11 ? -12.293 -10.856 -2.182 1.00 1.00 11 SER A N 17
ATOM 7767 C CA . SER A 1 11 ? -12.927 -10.320 -0.988 1.00 1.00 11 SER A CA 17
ATOM 7768 C C . SER A 1 11 ? -14.414 -10.078 -1.250 1.00 1.00 11 SER A C 17
ATOM 7769 O O . SER A 1 11 ? -15.265 -10.523 -0.479 1.00 1.00 11 SER A O 17
ATOM 7777 N N . CYS A 1 12 ? -14.686 -9.374 -2.338 1.00 1.00 12 CYS A N 17
ATOM 7778 C CA . CYS A 1 12 ? -16.055 -9.067 -2.710 1.00 1.00 12 CYS A CA 17
ATOM 7779 C C . CYS A 1 12 ? -16.727 -10.362 -3.173 1.00 1.00 12 CYS A C 17
ATOM 7780 O O . CYS A 1 12 ? -17.894 -10.606 -2.864 1.00 1.00 12 CYS A O 17
ATOM 7787 N N . ARG A 1 13 ? -15.966 -11.158 -3.907 1.00 1.00 13 ARG A N 17
ATOM 7788 C CA . ARG A 1 13 ? -16.472 -12.421 -4.414 1.00 1.00 13 ARG A CA 17
ATOM 7789 C C . ARG A 1 13 ? -16.955 -13.304 -3.261 1.00 1.00 13 ARG A C 17
ATOM 7790 O O . ARG A 1 13 ? -17.894 -14.081 -3.420 1.00 1.00 13 ARG A O 17
ATOM 7810 N N . SER A 1 14 ? -16.291 -13.150 -2.124 1.00 1.00 14 SER A N 17
ATOM 7811 C CA . SER A 1 14 ? -16.640 -13.921 -0.942 1.00 1.00 14 SER A CA 17
ATOM 7812 C C . SER A 1 14 ? -18.140 -13.807 -0.668 1.00 1.00 14 SER A C 17
ATOM 7813 O O . SER A 1 14 ? -18.767 -14.765 -0.220 1.00 1.00 14 SER A O 17
ATOM 7821 N N . LEU A 1 15 ? -18.672 -12.626 -0.947 1.00 1.00 15 LEU A N 17
ATOM 7822 C CA . LEU A 1 15 ? -20.085 -12.373 -0.735 1.00 1.00 15 LEU A CA 17
ATOM 7823 C C . LEU A 1 15 ? -20.893 -13.048 -1.846 1.00 1.00 15 LEU A C 17
ATOM 7824 O O . LEU A 1 15 ? -22.068 -13.360 -1.662 1.00 1.00 15 LEU A O 17
ATOM 7840 N N . GLY A 1 16 ? -20.231 -13.252 -2.975 1.00 1.00 16 GLY A N 17
ATOM 7841 C CA . GLY A 1 16 ? -20.870 -13.885 -4.115 1.00 1.00 16 GLY A CA 17
ATOM 7842 C C . GLY A 1 16 ? -20.775 -13.000 -5.358 1.00 1.00 16 GLY A C 17
ATOM 7843 O O . GLY A 1 16 ? -20.646 -13.500 -6.474 1.00 1.00 16 GLY A O 17
ATOM 7847 N N . LEU A 1 17 ? -20.840 -11.696 -5.125 1.00 1.00 17 LEU A N 17
ATOM 7848 C CA . LEU A 1 17 ? -20.760 -10.736 -6.213 1.00 1.00 17 LEU A CA 17
ATOM 7849 C C . LEU A 1 17 ? -19.341 -10.733 -6.783 1.00 1.00 17 LEU A C 17
ATOM 7850 O O . LEU A 1 17 ? -18.651 -11.752 -6.745 1.00 1.00 17 LEU A O 17
ATOM 7866 N N . LEU A 1 18 ? -18.948 -9.579 -7.300 1.00 1.00 18 LEU A N 17
ATOM 7867 C CA . LEU A 1 18 ? -17.623 -9.431 -7.877 1.00 1.00 18 LEU A CA 17
ATOM 7868 C C . LEU A 1 18 ? -16.905 -8.260 -7.203 1.00 1.00 18 LEU A C 17
ATOM 7869 O O . LEU A 1 18 ? -17.544 -7.411 -6.584 1.00 1.00 18 LEU A O 17
ATOM 7885 N N . GLY A 1 19 ? -15.586 -8.252 -7.346 1.00 1.00 19 GLY A N 17
ATOM 7886 C CA . GLY A 1 19 ? -14.776 -7.201 -6.758 1.00 1.00 19 GLY A CA 17
ATOM 7887 C C . GLY A 1 19 ? -13.749 -6.675 -7.764 1.00 1.00 19 GLY A C 17
ATOM 7888 O O . GLY A 1 19 ? -13.252 -7.427 -8.601 1.00 1.00 19 GLY A O 17
ATOM 7892 N N . LYS A 1 20 ? -13.461 -5.388 -7.646 1.00 1.00 20 LYS A N 17
ATOM 7893 C CA . LYS A 1 20 ? -12.502 -4.751 -8.535 1.00 1.00 20 LYS A CA 17
ATOM 7894 C C . LYS A 1 20 ? -11.558 -3.873 -7.711 1.00 1.00 20 LYS A C 17
ATOM 7895 O O . LYS A 1 20 ? -11.855 -3.537 -6.568 1.00 1.00 20 LYS A O 17
ATOM 7913 N N . CYS A 1 21 ? -10.436 -3.525 -8.327 1.00 1.00 21 CYS A N 17
ATOM 7914 C CA . CYS A 1 21 ? -9.447 -2.692 -7.668 1.00 1.00 21 CYS A CA 17
ATOM 7915 C C . CYS A 1 21 ? -9.051 -1.565 -8.624 1.00 1.00 21 CYS A C 17
ATOM 7916 O O . CYS A 1 21 ? -8.135 -1.723 -9.428 1.00 1.00 21 CYS A O 17
ATOM 7923 N N . ILE A 1 22 ? -9.763 -0.453 -8.505 1.00 1.00 22 ILE A N 17
ATOM 7924 C CA . ILE A 1 22 ? -9.498 0.695 -9.350 1.00 1.00 22 ILE A CA 17
ATOM 7925 C C . ILE A 1 22 ? -8.420 1.563 -8.696 1.00 1.00 22 ILE A C 17
ATOM 7926 O O . ILE A 1 22 ? -8.646 2.147 -7.638 1.00 1.00 22 ILE A O 17
ATOM 7942 N N . GLY A 1 23 ? -7.273 1.620 -9.357 1.00 1.00 23 GLY A N 17
ATOM 7943 C CA . GLY A 1 23 ? -6.159 2.407 -8.853 1.00 1.00 23 GLY A CA 17
ATOM 7944 C C . GLY A 1 23 ? -5.549 1.759 -7.608 1.00 1.00 23 GLY A C 17
ATOM 7945 O O . GLY A 1 23 ? -4.668 0.908 -7.714 1.00 1.00 23 GLY A O 17
ATOM 7949 N N . VAL A 1 24 ? -6.041 2.191 -6.456 1.00 1.00 24 VAL A N 17
ATOM 7950 C CA . VAL A 1 24 ? -5.556 1.665 -5.191 1.00 1.00 24 VAL A CA 17
ATOM 7951 C C . VAL A 1 24 ? -6.741 1.424 -4.256 1.00 1.00 24 VAL A C 17
ATOM 7952 O O . VAL A 1 24 ? -6.558 1.198 -3.059 1.00 1.00 24 VAL A O 17
ATOM 7965 N N . LYS A 1 25 ? -7.933 1.478 -4.833 1.00 1.00 25 LYS A N 17
ATOM 7966 C CA . LYS A 1 25 ? -9.148 1.268 -4.069 1.00 1.00 25 LYS A CA 17
ATOM 7967 C C . LYS A 1 25 ? -9.955 0.130 -4.698 1.00 1.00 25 LYS A C 17
ATOM 7968 O O . LYS A 1 25 ? -10.122 0.085 -5.916 1.00 1.00 25 LYS A O 17
ATOM 7986 N N . CYS A 1 26 ? -10.432 -0.757 -3.840 1.00 1.00 26 CYS A N 17
ATOM 7987 C CA . CYS A 1 26 ? -11.215 -1.892 -4.298 1.00 1.00 26 CYS A CA 17
ATOM 7988 C C . CYS A 1 26 ? -12.657 -1.703 -3.821 1.00 1.00 26 CYS A C 17
ATOM 7989 O O . CYS A 1 26 ? -12.897 -1.083 -2.787 1.00 1.00 26 CYS A O 17
ATOM 7996 N N . GLU A 1 27 ? -13.579 -2.250 -4.599 1.00 1.00 27 GLU A N 17
ATOM 7997 C CA . GLU A 1 27 ? -14.991 -2.149 -4.270 1.00 1.00 27 GLU A CA 17
ATOM 7998 C C . GLU A 1 27 ? -15.724 -3.429 -4.676 1.00 1.00 27 GLU A C 17
ATOM 7999 O O . GLU A 1 27 ? -15.235 -4.190 -5.510 1.00 1.00 27 GLU A O 17
ATOM 8012 N N . CYS A 1 28 ? -16.882 -3.630 -4.066 1.00 1.00 28 CYS A N 17
ATOM 8013 C CA . CYS A 1 28 ? -17.687 -4.805 -4.354 1.00 1.00 28 CYS A CA 17
ATOM 8014 C C . CYS A 1 28 ? -18.895 -4.369 -5.185 1.00 1.00 28 CYS A C 17
ATOM 8015 O O . CYS A 1 28 ? -19.698 -3.551 -4.737 1.00 1.00 28 CYS A O 17
ATOM 8022 N N . VAL A 1 29 ? -18.987 -4.934 -6.380 1.00 1.00 29 VAL A N 17
ATOM 8023 C CA . VAL A 1 29 ? -20.084 -4.614 -7.276 1.00 1.00 29 VAL A CA 17
ATOM 8024 C C . VAL A 1 29 ? -20.681 -5.909 -7.828 1.00 1.00 29 VAL A C 17
ATOM 8025 O O . VAL A 1 29 ? -19.970 -6.896 -8.007 1.00 1.00 29 VAL A O 17
ATOM 8038 N N . LYS A 1 30 ? -21.980 -5.862 -8.083 1.00 1.00 30 LYS A N 17
ATOM 8039 C CA . LYS A 1 30 ? -22.681 -7.021 -8.611 1.00 1.00 30 LYS A CA 17
ATOM 8040 C C . LYS A 1 30 ? -22.551 -7.039 -10.135 1.00 1.00 30 LYS A C 17
ATOM 8041 O O . LYS A 1 30 ? -21.606 -6.480 -10.688 1.00 1.00 30 LYS A O 17
ATOM 8059 N N . HIS A 1 31 ? -23.517 -7.686 -10.773 1.00 1.00 31 HIS A N 17
ATOM 8060 C CA . HIS A 1 31 ? -23.523 -7.786 -12.221 1.00 1.00 31 HIS A CA 17
ATOM 8061 C C . HIS A 1 31 ? -24.405 -6.680 -12.807 1.00 1.00 31 HIS A C 17
ATOM 8062 O O . HIS A 1 31 ? -25.036 -5.926 -12.067 1.00 1.00 31 HIS A O 17
ATOM 8076 N N . THR A 1 1 ? 2.302 0.122 -1.364 1.00 1.00 1 THR A N 18
ATOM 8077 C CA . THR A 1 1 ? 2.755 -0.139 -2.719 1.00 1.00 1 THR A CA 18
ATOM 8078 C C . THR A 1 1 ? 1.591 -0.015 -3.704 1.00 1.00 1 THR A C 18
ATOM 8079 O O . THR A 1 1 ? 1.627 0.810 -4.613 1.00 1.00 1 THR A O 18
ATOM 8090 N N . VAL A 1 2 ? 0.585 -0.850 -3.491 1.00 1.00 2 VAL A N 18
ATOM 8091 C CA . VAL A 1 2 ? -0.584 -0.845 -4.349 1.00 1.00 2 VAL A CA 18
ATOM 8092 C C . VAL A 1 2 ? -1.758 -1.482 -3.604 1.00 1.00 2 VAL A C 18
ATOM 8093 O O . VAL A 1 2 ? -1.811 -1.445 -2.376 1.00 1.00 2 VAL A O 18
ATOM 8106 N N . CYS A 1 3 ? -2.670 -2.049 -4.378 1.00 1.00 3 CYS A N 18
ATOM 8107 C CA . CYS A 1 3 ? -3.841 -2.693 -3.806 1.00 1.00 3 CYS A CA 18
ATOM 8108 C C . CYS A 1 3 ? -3.997 -4.070 -4.458 1.00 1.00 3 CYS A C 18
ATOM 8109 O O . CYS A 1 3 ? -4.082 -4.178 -5.679 1.00 1.00 3 CYS A O 18
ATOM 8116 N N . ASN A 1 4 ? -4.030 -5.088 -3.609 1.00 1.00 4 ASN A N 18
ATOM 8117 C CA . ASN A 1 4 ? -4.176 -6.452 -4.084 1.00 1.00 4 ASN A CA 18
ATOM 8118 C C . ASN A 1 4 ? -5.589 -6.650 -4.634 1.00 1.00 4 ASN A C 18
ATOM 8119 O O . ASN A 1 4 ? -6.536 -6.841 -3.871 1.00 1.00 4 ASN A O 18
ATOM 8130 N N . LEU A 1 5 ? -5.690 -6.597 -5.954 1.00 1.00 5 LEU A N 18
ATOM 8131 C CA . LEU A 1 5 ? -6.973 -6.767 -6.615 1.00 1.00 5 LEU A CA 18
ATOM 8132 C C . LEU A 1 5 ? -7.430 -8.221 -6.467 1.00 1.00 5 LEU A C 18
ATOM 8133 O O . LEU A 1 5 ? -8.612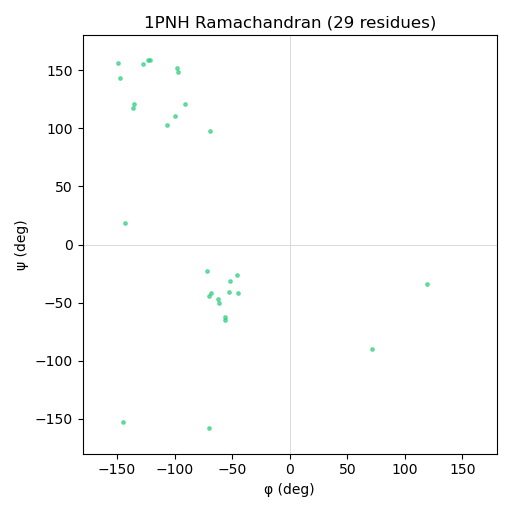 -8.487 -6.264 1.00 1.00 5 LEU A O 18
ATOM 8149 N N . ARG A 1 6 ? -6.466 -9.123 -6.578 1.00 1.00 6 ARG A N 18
ATOM 8150 C CA . ARG A 1 6 ? -6.753 -10.542 -6.461 1.00 1.00 6 ARG A CA 18
ATOM 8151 C C . ARG A 1 6 ? -7.495 -10.827 -5.154 1.00 1.00 6 ARG A C 18
ATOM 8152 O O . ARG A 1 6 ? -8.567 -11.430 -5.164 1.00 1.00 6 ARG A O 18
ATOM 8172 N N . ARG A 1 7 ? -6.898 -10.377 -4.060 1.00 1.00 7 ARG A N 18
ATOM 8173 C CA . ARG A 1 7 ? -7.491 -10.577 -2.748 1.00 1.00 7 ARG A CA 18
ATOM 8174 C C . ARG A 1 7 ? -8.736 -9.705 -2.592 1.00 1.00 7 ARG A C 18
ATOM 8175 O O . ARG A 1 7 ? -9.729 -10.134 -2.004 1.00 1.00 7 ARG A O 18
ATOM 8195 N N . CYS A 1 8 ? -8.648 -8.497 -3.130 1.00 1.00 8 CYS A N 18
ATOM 8196 C CA . CYS A 1 8 ? -9.758 -7.562 -3.057 1.00 1.00 8 CYS A CA 18
ATOM 8197 C C . CYS A 1 8 ? -10.962 -8.190 -3.761 1.00 1.00 8 CYS A C 18
ATOM 8198 O O . CYS A 1 8 ? -12.081 -8.140 -3.250 1.00 1.00 8 CYS A O 18
ATOM 8205 N N . GLN A 1 9 ? -10.693 -8.768 -4.922 1.00 1.00 9 GLN A N 18
ATOM 8206 C CA . GLN A 1 9 ? -11.742 -9.404 -5.701 1.00 1.00 9 GLN A CA 18
ATOM 8207 C C . GLN A 1 9 ? -12.255 -10.652 -4.980 1.00 1.00 9 GLN A C 18
ATOM 8208 O O . GLN A 1 9 ? -13.4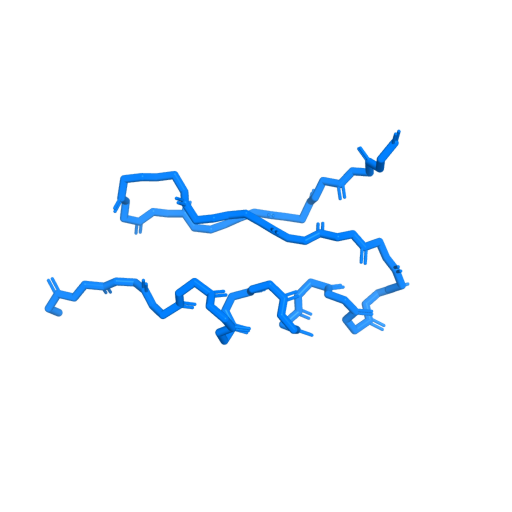51 -10.939 -5.003 1.00 1.00 9 GLN A O 18
ATOM 8222 N N . LEU A 1 10 ? -11.325 -11.362 -4.358 1.00 1.00 10 LEU A N 18
ATOM 8223 C CA . LEU A 1 10 ? -11.668 -12.573 -3.632 1.00 1.00 10 LEU A CA 18
ATOM 8224 C C . LEU A 1 10 ? -12.455 -12.203 -2.374 1.00 1.00 10 LEU A C 18
ATOM 8225 O O . LEU A 1 10 ? -13.197 -13.024 -1.837 1.00 1.00 10 LEU A O 18
ATOM 8241 N N . SER A 1 11 ? -12.268 -10.965 -1.940 1.00 1.00 11 SER A N 18
ATOM 8242 C CA . SER A 1 11 ? -12.950 -10.474 -0.755 1.00 1.00 11 SER A CA 18
ATOM 8243 C C . SER A 1 11 ? -14.408 -10.154 -1.086 1.00 1.00 11 SER A C 18
ATOM 8244 O O . SER A 1 11 ? -15.316 -10.551 -0.356 1.00 1.00 11 SER A O 18
ATOM 8252 N N . CYS A 1 12 ? -14.589 -9.440 -2.188 1.00 1.00 12 CYS A N 18
ATOM 8253 C CA . CYS A 1 12 ? -15.922 -9.061 -2.624 1.00 1.00 12 CYS A CA 18
ATOM 8254 C C . CYS A 1 12 ? -16.678 -10.334 -3.013 1.00 1.00 12 CYS A C 18
ATOM 8255 O O . CYS A 1 12 ? -17.880 -10.443 -2.773 1.00 1.00 12 CYS A O 18
ATOM 8262 N N . ARG A 1 13 ? -15.944 -11.263 -3.609 1.00 1.00 13 ARG A N 18
ATOM 8263 C CA . ARG A 1 13 ? -16.532 -12.523 -4.032 1.00 1.00 13 ARG A CA 18
ATOM 8264 C C . ARG A 1 13 ? -17.184 -13.231 -2.844 1.00 1.00 13 ARG A C 18
ATOM 8265 O O . ARG A 1 13 ? -18.158 -13.963 -3.011 1.00 1.00 13 ARG A O 18
ATOM 8285 N N . SER A 1 14 ? -16.619 -12.990 -1.670 1.00 1.00 14 SER A N 18
ATOM 8286 C CA . SER A 1 14 ? -17.132 -13.595 -0.453 1.00 1.00 14 SER A CA 18
ATOM 8287 C C . SER A 1 14 ? -18.638 -13.343 -0.337 1.00 1.00 14 SER A C 18
ATOM 8288 O O . SER A 1 14 ? -19.377 -14.192 0.152 1.00 1.00 14 SER A O 18
ATOM 8296 N N . LEU A 1 15 ? -19.045 -12.170 -0.802 1.00 1.00 15 LEU A N 18
ATOM 8297 C CA . LEU A 1 15 ? -20.449 -11.794 -0.755 1.00 1.00 15 LEU A CA 18
ATOM 8298 C C . LEU A 1 15 ? -21.198 -12.502 -1.886 1.00 1.00 15 LEU A C 18
ATOM 8299 O O . LEU A 1 15 ? -22.409 -12.699 -1.804 1.00 1.00 15 LEU A O 18
ATOM 8315 N N . GLY A 1 16 ? -20.446 -12.868 -2.915 1.00 1.00 16 GLY A N 18
ATOM 8316 C CA . GLY A 1 16 ? -21.025 -13.549 -4.058 1.00 1.00 16 GLY A CA 18
ATOM 8317 C C . GLY A 1 16 ? -20.804 -12.748 -5.344 1.00 1.00 16 GLY A C 18
ATOM 8318 O O . GLY A 1 16 ? -20.583 -13.323 -6.408 1.00 1.00 16 GLY A O 18
ATOM 8322 N N . LEU A 1 17 ? -20.873 -11.433 -5.202 1.00 1.00 17 LEU A N 18
ATOM 8323 C CA . LEU A 1 17 ? -20.684 -10.546 -6.337 1.00 1.00 17 LEU A CA 18
ATOM 8324 C C . LEU A 1 17 ? -19.217 -10.591 -6.776 1.00 1.00 17 LEU A C 18
ATOM 8325 O O . LEU A 1 17 ? -18.499 -11.535 -6.450 1.00 1.00 17 LEU A O 18
ATOM 8341 N N . LEU A 1 18 ? -18.820 -9.559 -7.505 1.00 1.00 18 LEU A N 18
ATOM 8342 C CA . LEU A 1 18 ? -17.453 -9.470 -7.990 1.00 1.00 18 LEU A CA 18
ATOM 8343 C C . LEU A 1 18 ? -16.789 -8.223 -7.404 1.00 1.00 18 LEU A C 18
ATOM 8344 O O . LEU A 1 18 ? -17.472 -7.283 -6.999 1.00 1.00 18 LEU A O 18
ATOM 8360 N N . GLY A 1 19 ? -15.464 -8.253 -7.376 1.00 1.00 19 GLY A N 18
ATOM 8361 C CA . GLY A 1 19 ? -14.703 -7.138 -6.845 1.00 1.00 19 GLY A CA 18
ATOM 8362 C C . GLY A 1 19 ? -13.781 -6.544 -7.914 1.00 1.00 19 GLY A C 18
ATOM 8363 O O . GLY A 1 19 ? -13.568 -7.154 -8.962 1.00 1.00 19 GLY A O 18
ATOM 8367 N N . LYS A 1 20 ? -13.259 -5.365 -7.612 1.00 1.00 20 LYS A N 18
ATOM 8368 C CA . LYS A 1 20 ? -12.365 -4.685 -8.534 1.00 1.00 20 LYS A CA 18
ATOM 8369 C C . LYS A 1 20 ? -11.590 -3.602 -7.781 1.00 1.00 20 LYS A C 18
ATOM 8370 O O . LYS A 1 20 ? -12.179 -2.806 -7.050 1.00 1.00 20 LYS A O 18
ATOM 8388 N N . CYS A 1 21 ? -10.281 -3.606 -7.983 1.00 1.00 21 CYS A N 18
ATOM 8389 C CA . CYS A 1 21 ? -9.419 -2.634 -7.333 1.00 1.00 21 CYS A CA 18
ATOM 8390 C C . CYS A 1 21 ? -9.234 -1.446 -8.280 1.00 1.00 21 CYS A C 18
ATOM 8391 O O . CYS A 1 21 ? -8.427 -1.508 -9.205 1.00 1.00 21 CYS A O 18
ATOM 8398 N N . ILE A 1 22 ? -9.993 -0.394 -8.014 1.00 1.00 22 ILE A N 18
ATOM 8399 C CA . ILE A 1 22 ? -9.923 0.800 -8.830 1.00 1.00 22 ILE A CA 18
ATOM 8400 C C . ILE A 1 22 ? -8.860 1.740 -8.258 1.00 1.00 22 ILE A C 18
ATOM 8401 O O . ILE A 1 22 ? -8.924 2.120 -7.089 1.00 1.00 22 ILE A O 18
ATOM 8417 N N . GLY A 1 23 ? -7.904 2.090 -9.107 1.00 1.00 23 GLY A N 18
ATOM 8418 C CA . GLY A 1 23 ? -6.829 2.978 -8.701 1.00 1.00 23 GLY A CA 18
ATOM 8419 C C . GLY A 1 23 ? -5.989 2.348 -7.588 1.00 1.00 23 GLY A C 18
ATOM 8420 O O . GLY A 1 23 ? -5.009 1.656 -7.861 1.00 1.00 23 GLY A O 18
ATOM 8424 N N . VAL A 1 24 ? -6.403 2.610 -6.357 1.00 1.00 24 VAL A N 18
ATOM 8425 C CA . VAL A 1 24 ? -5.700 2.076 -5.202 1.00 1.00 24 VAL A CA 18
ATOM 8426 C C . VAL A 1 24 ? -6.711 1.750 -4.102 1.00 1.00 24 VAL A C 18
ATOM 8427 O O . VAL A 1 24 ? -6.420 1.915 -2.918 1.00 1.00 24 VAL A O 18
ATOM 8440 N N . LYS A 1 25 ? -7.879 1.293 -4.531 1.00 1.00 25 LYS A N 18
ATOM 8441 C CA . LYS A 1 25 ? -8.935 0.941 -3.597 1.00 1.00 25 LYS A CA 18
ATOM 8442 C C . LYS A 1 25 ? -9.746 -0.220 -4.166 1.00 1.00 25 LYS A C 18
ATOM 8443 O O . LYS A 1 25 ? -9.963 -0.299 -5.373 1.00 1.00 25 LYS A O 18
ATOM 8461 N N . CYS A 1 26 ? -10.171 -1.097 -3.267 1.00 1.00 26 CYS A N 18
ATOM 8462 C CA . CYS A 1 26 ? -10.953 -2.256 -3.665 1.00 1.00 26 CYS A CA 18
ATOM 8463 C C . CYS A 1 26 ? -12.398 -1.806 -3.888 1.00 1.00 26 CYS A C 18
ATOM 8464 O O . CYS A 1 26 ? -12.843 -0.821 -3.299 1.00 1.00 26 CYS A O 18
ATOM 8471 N N . GLU A 1 27 ? -13.092 -2.549 -4.738 1.00 1.00 27 GLU A N 18
ATOM 8472 C CA . GLU A 1 27 ? -14.478 -2.238 -5.046 1.00 1.00 27 GLU A CA 18
ATOM 8473 C C . GLU A 1 27 ? -15.291 -3.526 -5.181 1.00 1.00 27 GLU A C 18
ATOM 8474 O O . GLU A 1 27 ? -14.731 -4.601 -5.386 1.00 1.00 27 GLU A O 18
ATOM 8487 N N . CYS A 1 28 ? -16.603 -3.376 -5.060 1.00 1.00 28 CYS A N 18
ATOM 8488 C CA . CYS A 1 28 ? -17.501 -4.514 -5.165 1.00 1.00 28 CYS A CA 18
ATOM 8489 C C . CYS A 1 28 ? -18.660 -4.127 -6.087 1.00 1.00 28 CYS A C 18
ATOM 8490 O O . CYS A 1 28 ? -19.365 -3.153 -5.825 1.00 1.00 28 CYS A O 18
ATOM 8497 N N . VAL A 1 29 ? -18.820 -4.909 -7.143 1.00 1.00 29 VAL A N 18
ATOM 8498 C CA . VAL A 1 29 ? -19.883 -4.659 -8.104 1.00 1.00 29 VAL A CA 18
ATOM 8499 C C . VAL A 1 29 ? -20.518 -5.991 -8.511 1.00 1.00 29 VAL A C 18
ATOM 8500 O O . VAL A 1 29 ? -19.835 -7.011 -8.582 1.00 1.00 29 VAL A O 18
ATOM 8513 N N . LYS A 1 30 ? -21.816 -5.935 -8.770 1.00 1.00 30 LYS A N 18
ATOM 8514 C CA . LYS A 1 30 ? -22.550 -7.124 -9.170 1.00 1.00 30 LYS A CA 18
ATOM 8515 C C . LYS A 1 30 ? -22.378 -7.344 -10.673 1.00 1.00 30 LYS A C 18
ATOM 8516 O O . LYS A 1 30 ? -21.398 -6.886 -11.262 1.00 1.00 30 LYS A O 18
ATOM 8534 N N . HIS A 1 31 ? -23.344 -8.040 -11.251 1.00 1.00 31 HIS A N 18
ATOM 8535 C CA . HIS A 1 31 ? -23.311 -8.327 -12.677 1.00 1.00 31 HIS A CA 18
ATOM 8536 C C . HIS A 1 31 ? -23.657 -7.061 -13.461 1.00 1.00 31 HIS A C 18
ATOM 8537 O O . HIS A 1 31 ? -23.324 -6.945 -14.640 1.00 1.00 31 HIS A O 18
ATOM 8551 N N . THR A 1 1 ? 2.026 -1.070 -1.854 1.00 1.00 1 THR A N 19
ATOM 8552 C CA . THR A 1 1 ? 1.663 0.285 -2.226 1.00 1.00 1 THR A CA 19
ATOM 8553 C C . THR A 1 1 ? 0.143 0.450 -2.213 1.00 1.00 1 THR A C 19
ATOM 8554 O O . THR A 1 1 ? -0.386 1.269 -1.465 1.00 1.00 1 THR A O 19
ATOM 8565 N N . VAL A 1 2 ? -0.511 -0.335 -3.053 1.00 1.00 2 VAL A N 19
ATOM 8566 C CA . VAL A 1 2 ? -1.959 -0.283 -3.146 1.00 1.00 2 VAL A CA 19
ATOM 8567 C C . VAL A 1 2 ? -2.550 -1.567 -2.561 1.00 1.00 2 VAL A C 19
ATOM 8568 O O . VAL A 1 2 ? -1.927 -2.215 -1.721 1.00 1.00 2 VAL A O 19
ATOM 8581 N N . CYS A 1 3 ? -3.747 -1.898 -3.026 1.00 1.00 3 CYS A N 19
ATOM 8582 C CA . CYS A 1 3 ? -4.427 -3.092 -2.558 1.00 1.00 3 CYS A CA 19
ATOM 8583 C C . CYS A 1 3 ? -4.340 -4.157 -3.655 1.00 1.00 3 CYS A C 19
ATOM 8584 O O . CYS A 1 3 ? -4.253 -3.827 -4.837 1.00 1.00 3 CYS A O 19
ATOM 8591 N N . ASN A 1 4 ? -4.368 -5.409 -3.224 1.00 1.00 4 ASN A N 19
ATOM 8592 C CA . ASN A 1 4 ? -4.295 -6.522 -4.155 1.00 1.00 4 ASN A CA 19
ATOM 8593 C C . ASN A 1 4 ? -5.612 -6.626 -4.926 1.00 1.00 4 ASN A C 19
ATOM 8594 O O . ASN A 1 4 ? -6.687 -6.511 -4.341 1.00 1.00 4 ASN A O 19
ATOM 8605 N N . LEU A 1 5 ? -5.486 -6.839 -6.227 1.00 1.00 5 LEU A N 19
ATOM 8606 C CA . LEU A 1 5 ? -6.652 -6.960 -7.084 1.00 1.00 5 LEU A CA 19
ATOM 8607 C C . LEU A 1 5 ? -7.372 -8.274 -6.777 1.00 1.00 5 LEU A C 19
ATOM 8608 O O . LEU A 1 5 ? -8.434 -8.275 -6.156 1.00 1.00 5 LEU A O 19
ATOM 8624 N N . ARG A 1 6 ? -6.764 -9.364 -7.227 1.00 1.00 6 ARG A N 19
ATOM 8625 C CA . ARG A 1 6 ? -7.334 -10.682 -7.007 1.00 1.00 6 ARG A CA 19
ATOM 8626 C C . ARG A 1 6 ? -7.790 -10.828 -5.553 1.00 1.00 6 ARG A C 19
ATOM 8627 O O . ARG A 1 6 ? -8.883 -11.324 -5.289 1.00 1.00 6 ARG A O 19
ATOM 8647 N N . ARG A 1 7 ? -6.926 -10.391 -4.650 1.00 1.00 7 ARG A N 19
ATOM 8648 C CA . ARG A 1 7 ? -7.226 -10.466 -3.229 1.00 1.00 7 ARG A CA 19
ATOM 8649 C C . ARG A 1 7 ? -8.461 -9.626 -2.902 1.00 1.00 7 ARG A C 19
ATOM 8650 O O . ARG A 1 7 ? -9.332 -10.064 -2.151 1.00 1.00 7 ARG A O 19
ATOM 8670 N N . CYS A 1 8 ? -8.501 -8.435 -3.482 1.00 1.00 8 CYS A N 19
ATOM 8671 C CA . CYS A 1 8 ? -9.616 -7.531 -3.261 1.00 1.00 8 CYS A CA 19
ATOM 8672 C C . CYS A 1 8 ? -10.865 -8.144 -3.896 1.00 1.00 8 CYS A C 19
ATOM 8673 O O . CYS A 1 8 ? -11.933 -8.157 -3.285 1.00 1.00 8 CYS A O 19
ATOM 8680 N N . GLN A 1 9 ? -10.689 -8.639 -5.113 1.00 1.00 9 GLN A N 19
ATOM 8681 C CA . GLN A 1 9 ? -11.789 -9.253 -5.835 1.00 1.00 9 GLN A CA 19
ATOM 8682 C C . GLN A 1 9 ? -12.312 -10.474 -5.073 1.00 1.00 9 GLN A C 19
ATOM 8683 O O . GLN A 1 9 ? -13.521 -10.682 -4.982 1.00 1.00 9 GLN A O 19
ATOM 8697 N N . LEU A 1 10 ? -11.375 -11.246 -4.543 1.00 1.00 10 LEU A N 19
ATOM 8698 C CA . LEU A 1 10 ? -11.725 -12.440 -3.792 1.00 1.00 10 LEU A CA 19
ATOM 8699 C C . LEU A 1 10 ? -12.376 -12.030 -2.469 1.00 1.00 10 LEU A C 19
ATOM 8700 O O . LEU A 1 10 ? -13.193 -12.769 -1.921 1.00 1.00 10 LEU A O 19
ATOM 8716 N N . SER A 1 11 ? -11.990 -10.855 -1.996 1.00 1.00 11 SER A N 19
ATOM 8717 C CA . SER A 1 11 ? -12.528 -10.338 -0.748 1.00 1.00 11 SER A CA 19
ATOM 8718 C C . SER A 1 11 ? -14.029 -10.088 -0.887 1.00 1.00 11 SER A C 19
ATOM 8719 O O . SER A 1 11 ? -14.820 -10.575 -0.082 1.00 1.00 11 SER A O 19
ATOM 8727 N N . CYS A 1 12 ? -14.378 -9.329 -1.914 1.00 1.00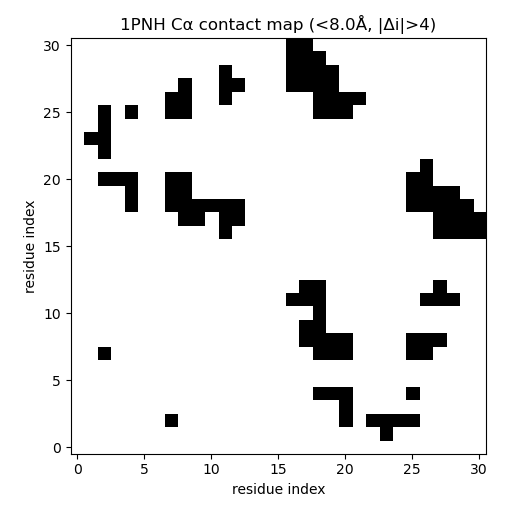 12 CYS A N 19
ATOM 8728 C CA . CYS A 1 12 ? -15.772 -9.006 -2.171 1.00 1.00 12 CYS A CA 19
ATOM 8729 C C . CYS A 1 12 ? -16.499 -10.296 -2.556 1.00 1.00 12 CYS A C 19
ATOM 8730 O O . CYS A 1 12 ? -17.661 -10.488 -2.200 1.00 1.00 12 CYS A O 19
ATOM 8737 N N . ARG A 1 13 ? -15.785 -11.149 -3.276 1.00 1.00 13 ARG A N 19
ATOM 8738 C CA . ARG A 1 13 ? -16.348 -12.415 -3.713 1.00 1.00 13 ARG A CA 19
ATOM 8739 C C . ARG A 1 13 ? -17.193 -13.034 -2.598 1.00 1.00 13 ARG A C 19
ATOM 8740 O O . ARG A 1 13 ? -18.147 -13.761 -2.868 1.00 1.00 13 ARG A O 19
ATOM 8760 N N . SER A 1 14 ? -16.815 -12.718 -1.367 1.00 1.00 14 SER A N 19
ATOM 8761 C CA . SER A 1 14 ? -17.526 -13.232 -0.211 1.00 1.00 14 SER A CA 19
ATOM 8762 C C . SER A 1 14 ? -19.024 -12.953 -0.351 1.00 1.00 14 SER A C 19
ATOM 8763 O O . SER A 1 14 ? -19.853 -13.788 0.011 1.00 1.00 14 SER A O 19
ATOM 8771 N N . LEU A 1 15 ? -19.328 -11.776 -0.879 1.00 1.00 15 LEU A N 19
ATOM 8772 C CA . LEU A 1 15 ? -20.711 -11.378 -1.072 1.00 1.00 15 LEU A CA 19
ATOM 8773 C C . LEU A 1 15 ? -21.270 -12.073 -2.313 1.00 1.00 15 LEU A C 19
ATOM 8774 O O . LEU A 1 15 ? -22.482 -12.228 -2.451 1.00 1.00 15 LEU A O 19
ATOM 8790 N N . GLY A 1 16 ? -20.358 -12.473 -3.188 1.00 1.00 16 GLY A N 19
ATOM 8791 C CA . GLY A 1 16 ? -20.745 -13.148 -4.416 1.00 1.00 16 GLY A CA 19
ATOM 8792 C C . GLY A 1 16 ? -20.281 -12.363 -5.645 1.00 1.00 16 GLY A C 19
ATOM 8793 O O . GLY A 1 16 ? -19.901 -12.951 -6.655 1.00 1.00 16 GLY A O 19
ATOM 8797 N N . LEU A 1 17 ? -20.328 -11.044 -5.516 1.00 1.00 17 LEU A N 19
ATOM 8798 C CA . LEU A 1 17 ? -19.916 -10.173 -6.603 1.00 1.00 17 LEU A CA 19
ATOM 8799 C C . LEU A 1 17 ? -18.391 -10.046 -6.601 1.00 1.00 17 LEU A C 19
ATOM 8800 O O . LEU A 1 17 ? -17.732 -10.446 -5.641 1.00 1.00 17 LEU A O 19
ATOM 8816 N N . LEU A 1 18 ? -17.874 -9.493 -7.687 1.00 1.00 18 LEU A N 19
ATOM 8817 C CA . LEU A 1 18 ? -16.438 -9.311 -7.824 1.00 1.00 18 LEU A CA 19
ATOM 8818 C C . LEU A 1 18 ? -16.015 -8.050 -7.069 1.00 1.00 18 LEU A C 19
ATOM 8819 O O . LEU A 1 18 ? -16.854 -7.225 -6.712 1.00 1.00 18 LEU A O 19
ATOM 8835 N N . GLY A 1 19 ? -14.714 -7.939 -6.849 1.00 1.00 19 GLY A N 19
ATOM 8836 C CA . GLY A 1 19 ? -14.169 -6.791 -6.144 1.00 1.00 19 GLY A CA 19
ATOM 8837 C C . GLY A 1 19 ? -12.905 -6.272 -6.833 1.00 1.00 19 GLY A C 19
ATOM 8838 O O . GLY A 1 19 ? -11.795 -6.487 -6.347 1.00 1.00 19 GLY A O 19
ATOM 8842 N N . LYS A 1 20 ? -13.116 -5.600 -7.954 1.00 1.00 20 LYS A N 19
ATOM 8843 C CA . LYS A 1 20 ? -12.008 -5.049 -8.716 1.00 1.00 20 LYS A CA 19
ATOM 8844 C C . LYS A 1 20 ? -11.425 -3.850 -7.965 1.00 1.00 20 LYS A C 19
ATOM 8845 O O . LYS A 1 20 ? -12.096 -2.835 -7.795 1.00 1.00 20 LYS A O 19
ATOM 8863 N N . CYS A 1 21 ? -10.181 -4.008 -7.537 1.00 1.00 21 CYS A N 19
ATOM 8864 C CA . CYS A 1 21 ? -9.500 -2.950 -6.809 1.00 1.00 21 CYS A CA 19
ATOM 8865 C C . CYS A 1 21 ? -9.100 -1.860 -7.805 1.00 1.00 21 CYS A C 19
ATOM 8866 O O . CYS A 1 21 ? -8.065 -1.966 -8.461 1.00 1.00 21 CYS A O 19
ATOM 8873 N N . ILE A 1 22 ? -9.940 -0.841 -7.887 1.00 1.00 22 ILE A N 19
ATOM 8874 C CA . ILE A 1 22 ? -9.689 0.264 -8.793 1.00 1.00 22 ILE A CA 19
ATOM 8875 C C . ILE A 1 22 ? -8.952 1.373 -8.041 1.00 1.00 22 ILE A C 19
ATOM 8876 O O . ILE A 1 22 ? -9.471 1.919 -7.068 1.00 1.00 22 ILE A O 19
ATOM 8892 N N . GLY A 1 23 ? -7.753 1.675 -8.521 1.00 1.00 23 GLY A N 19
ATOM 8893 C CA . GLY A 1 23 ? -6.942 2.712 -7.905 1.00 1.00 23 GLY A CA 19
ATOM 8894 C C . GLY A 1 23 ? -6.468 2.284 -6.515 1.00 1.00 23 GLY A C 19
ATOM 8895 O O . GLY A 1 23 ? -5.403 1.686 -6.376 1.00 1.00 23 GLY A O 19
ATOM 8899 N N . VAL A 1 24 ? -7.283 2.607 -5.521 1.00 1.00 24 VAL A N 19
ATOM 8900 C CA . VAL A 1 24 ? -6.961 2.261 -4.146 1.00 1.00 24 VAL A CA 19
ATOM 8901 C C . VAL A 1 24 ? -8.252 1.960 -3.385 1.00 1.00 24 VAL A C 19
ATOM 8902 O O . VAL A 1 24 ? -8.315 2.133 -2.168 1.00 1.00 24 VAL A O 19
ATOM 8915 N N . LYS A 1 25 ? -9.253 1.515 -4.132 1.00 1.00 25 LYS A N 19
ATOM 8916 C CA . LYS A 1 25 ? -10.538 1.186 -3.542 1.00 1.00 25 LYS A CA 19
ATOM 8917 C C . LYS A 1 25 ? -11.091 -0.075 -4.203 1.00 1.00 25 LYS A C 19
ATOM 8918 O O . LYS A 1 25 ? -11.100 -0.185 -5.428 1.00 1.00 25 LYS A O 19
ATOM 8936 N N . CYS A 1 26 ? -11.539 -0.995 -3.361 1.00 1.00 26 CYS A N 19
ATOM 8937 C CA . CYS A 1 26 ? -12.092 -2.248 -3.849 1.00 1.00 26 CYS A CA 19
ATOM 8938 C C . CYS A 1 26 ? -13.434 -1.952 -4.522 1.00 1.00 26 CYS A C 19
ATOM 8939 O O . CYS A 1 26 ? -14.358 -1.452 -3.881 1.00 1.00 26 CYS A O 19
ATOM 8946 N N . GLU A 1 27 ? -13.498 -2.272 -5.806 1.00 1.00 27 GLU A N 19
ATOM 8947 C CA . GLU A 1 27 ? -14.711 -2.046 -6.575 1.00 1.00 27 GLU A CA 19
ATOM 8948 C C . GLU A 1 27 ? -15.593 -3.297 -6.553 1.00 1.00 27 GLU A C 19
ATOM 8949 O O . GLU A 1 27 ? -15.414 -4.200 -7.368 1.00 1.00 27 GLU A O 19
ATOM 8962 N N . CYS A 1 28 ? -16.524 -3.309 -5.610 1.00 1.00 28 CYS A N 19
ATOM 8963 C CA . CYS A 1 28 ? -17.434 -4.433 -5.472 1.00 1.00 28 CYS A CA 19
ATOM 8964 C C . CYS A 1 28 ? -18.572 -4.257 -6.477 1.00 1.00 28 CYS A C 19
ATOM 8965 O O . CYS A 1 28 ? -19.403 -3.362 -6.330 1.00 1.00 28 CYS A O 19
ATOM 8972 N N . VAL A 1 29 ? -18.574 -5.124 -7.479 1.00 1.00 29 VAL A N 19
ATOM 8973 C CA . VAL A 1 29 ? -19.597 -5.077 -8.510 1.00 1.00 29 VAL A CA 19
ATOM 8974 C C . VAL A 1 29 ? -19.801 -6.479 -9.085 1.00 1.00 29 VAL A C 19
ATOM 8975 O O . VAL A 1 29 ? -18.896 -7.310 -9.043 1.00 1.00 29 VAL A O 19
ATOM 8988 N N . LYS A 1 30 ? -20.998 -6.699 -9.611 1.00 1.00 30 LYS A N 19
ATOM 8989 C CA . LYS A 1 30 ? -21.332 -7.987 -10.195 1.00 1.00 30 LYS A CA 19
ATOM 8990 C C . LYS A 1 30 ? -20.616 -8.136 -11.538 1.00 1.00 30 LYS A C 19
ATOM 8991 O O . LYS A 1 30 ? -20.033 -7.178 -12.045 1.00 1.00 30 LYS A O 19
ATOM 9009 N N . HIS A 1 31 ? -20.684 -9.343 -12.078 1.00 1.00 31 HIS A N 19
ATOM 9010 C CA . HIS A 1 31 ? -20.048 -9.629 -13.353 1.00 1.00 31 HIS A CA 19
ATOM 9011 C C . HIS A 1 31 ? -21.116 -9.764 -14.441 1.00 1.00 31 HIS A C 19
ATOM 9012 O O . HIS A 1 31 ? -22.188 -10.317 -14.198 1.00 1.00 31 HIS A O 19
ATOM 9026 N N . THR A 1 1 ? 0.120 3.224 -1.005 1.00 1.00 1 THR A N 20
ATOM 9027 C CA . THR A 1 1 ? 0.164 1.774 -1.091 1.00 1.00 1 THR A CA 20
ATOM 9028 C C . THR A 1 1 ? -0.668 1.284 -2.274 1.00 1.00 1 THR A C 20
ATOM 9029 O O . THR A 1 1 ? -1.365 2.070 -2.915 1.00 1.00 1 THR A O 20
ATOM 9040 N N . VAL A 1 2 ? -0.570 -0.011 -2.530 1.00 1.00 2 VAL A N 20
ATOM 9041 C CA . VAL A 1 2 ? -1.308 -0.611 -3.625 1.00 1.00 2 VAL A CA 20
ATOM 9042 C C . VAL A 1 2 ? -2.299 -1.635 -3.065 1.00 1.00 2 VAL A C 20
ATOM 9043 O O . VAL A 1 2 ? -2.222 -1.999 -1.894 1.00 1.00 2 VAL A O 20
ATOM 9056 N N . CYS A 1 3 ? -3.204 -2.070 -3.928 1.00 1.00 3 CYS A N 20
ATOM 9057 C CA . CYS A 1 3 ? -4.207 -3.043 -3.536 1.00 1.00 3 CYS A CA 20
ATOM 9058 C C . CYS A 1 3 ? -4.124 -4.234 -4.491 1.00 1.00 3 CYS A C 20
ATOM 9059 O O . CYS A 1 3 ? -3.987 -4.055 -5.701 1.00 1.00 3 CYS A O 20
ATOM 9066 N N . ASN A 1 4 ? -4.207 -5.424 -3.915 1.00 1.00 4 ASN A N 20
ATOM 9067 C CA . ASN A 1 4 ? -4.143 -6.644 -4.699 1.00 1.00 4 ASN A CA 20
ATOM 9068 C C . ASN A 1 4 ? -5.506 -6.902 -5.348 1.00 1.00 4 ASN A C 20
ATOM 9069 O O . ASN A 1 4 ? -6.541 -6.743 -4.706 1.00 1.00 4 ASN A O 20
ATOM 9080 N N . LEU A 1 5 ? -5.458 -7.294 -6.612 1.00 1.00 5 LEU A N 20
ATOM 9081 C CA . LEU A 1 5 ? -6.675 -7.574 -7.354 1.00 1.00 5 LEU A CA 20
ATOM 9082 C C . LEU A 1 5 ? -7.357 -8.808 -6.759 1.00 1.00 5 LEU A C 20
ATOM 9083 O O . LEU A 1 5 ? -8.306 -8.685 -5.987 1.00 1.00 5 LEU A O 20
ATOM 9099 N N . ARG A 1 6 ? -6.848 -9.969 -7.143 1.00 1.00 6 ARG A N 20
ATOM 9100 C CA . ARG A 1 6 ? -7.396 -11.224 -6.657 1.00 1.00 6 ARG A CA 20
ATOM 9101 C C . ARG A 1 6 ? -7.734 -11.115 -5.169 1.00 1.00 6 ARG A C 20
ATOM 9102 O O . ARG A 1 6 ? -8.635 -11.796 -4.681 1.00 1.00 6 ARG A O 20
ATOM 9122 N N . ARG A 1 7 ? -6.992 -10.253 -4.488 1.00 1.00 7 ARG A N 20
ATOM 9123 C CA . ARG A 1 7 ? -7.203 -10.045 -3.066 1.00 1.00 7 ARG A CA 20
ATOM 9124 C C . ARG A 1 7 ? -8.554 -9.374 -2.822 1.00 1.00 7 ARG A C 20
ATOM 9125 O O . ARG A 1 7 ? -9.448 -9.967 -2.220 1.00 1.00 7 ARG A O 20
ATOM 9145 N N . CYS A 1 8 ? -8.662 -8.141 -3.300 1.00 1.00 8 CYS A N 20
ATOM 9146 C CA . CYS A 1 8 ? -9.891 -7.382 -3.139 1.00 1.00 8 CYS A CA 20
ATOM 9147 C C . CYS A 1 8 ? -11.020 -8.142 -3.839 1.00 1.00 8 CYS A C 20
ATOM 9148 O O . CYS A 1 8 ? -12.171 -8.082 -3.411 1.00 1.00 8 CYS A O 20
ATOM 9155 N N . GLN A 1 9 ? -10.651 -8.839 -4.903 1.00 1.00 9 GLN A N 20
ATOM 9156 C CA . GLN A 1 9 ? -11.618 -9.608 -5.666 1.00 1.00 9 GLN A CA 20
ATOM 9157 C C . GLN A 1 9 ? -12.195 -10.735 -4.807 1.00 1.00 9 GLN A C 20
ATOM 9158 O O . GLN A 1 9 ? -13.374 -10.717 -4.463 1.00 1.00 9 GLN A O 20
ATOM 9172 N N . LEU A 1 10 ? -11.335 -11.693 -4.487 1.00 1.00 10 LEU A N 20
ATOM 9173 C CA . LEU A 1 10 ? -11.745 -12.826 -3.676 1.00 1.00 10 LEU A CA 20
ATOM 9174 C C . LEU A 1 10 ? -12.472 -12.320 -2.430 1.00 1.00 10 LEU A C 20
ATOM 9175 O O . LEU A 1 10 ? -13.361 -12.991 -1.909 1.00 1.00 10 LEU A O 20
ATOM 9191 N N . SER A 1 11 ? -12.067 -11.137 -1.987 1.00 1.00 11 SER A N 20
ATOM 9192 C CA . SER A 1 11 ? -12.669 -10.532 -0.811 1.00 1.00 11 SER A CA 20
ATOM 9193 C C . SER A 1 11 ? -14.147 -10.234 -1.076 1.00 1.00 11 SER A C 20
ATOM 9194 O O . SER A 1 11 ? -15.008 -10.587 -0.273 1.00 1.00 11 SER A O 20
ATOM 9202 N N . CYS A 1 12 ? -14.392 -9.583 -2.203 1.00 1.00 12 CYS A N 20
ATOM 9203 C CA . CYS A 1 12 ? -15.749 -9.232 -2.584 1.00 1.00 12 CYS A CA 20
ATOM 9204 C C . CYS A 1 12 ? -16.525 -10.524 -2.849 1.00 1.00 12 CYS A C 20
ATOM 9205 O O . CYS A 1 12 ? -17.666 -10.668 -2.415 1.00 1.00 12 CYS A O 20
ATOM 9212 N N . ARG A 1 13 ? -15.873 -11.434 -3.559 1.00 1.00 13 ARG A N 20
ATOM 9213 C CA . ARG A 1 13 ? -16.487 -12.710 -3.887 1.00 1.00 13 ARG A CA 20
ATOM 9214 C C . ARG A 1 13 ? -17.134 -13.320 -2.643 1.00 1.00 13 ARG A C 20
ATOM 9215 O O . ARG A 1 13 ? -18.072 -14.110 -2.752 1.00 1.00 13 ARG A O 20
ATOM 9235 N N . SER A 1 14 ? -16.610 -12.932 -1.491 1.00 1.00 14 SER A N 20
ATOM 9236 C CA . SER A 1 14 ? -17.128 -13.432 -0.227 1.00 1.00 14 SER A CA 20
ATOM 9237 C C . SER A 1 14 ? -18.639 -13.205 -0.152 1.00 1.00 14 SER A C 20
ATOM 9238 O O . SER A 1 14 ? -19.382 -14.077 0.290 1.00 1.00 14 SER A O 20
ATOM 9246 N N . LEU A 1 15 ? -19.049 -12.024 -0.597 1.00 1.00 15 LEU A N 20
ATOM 9247 C CA . LEU A 1 15 ? -20.458 -11.671 -0.585 1.00 1.00 15 LEU A CA 20
ATOM 9248 C C . LEU A 1 15 ? -21.170 -12.389 -1.733 1.00 1.00 15 LEU A C 20
ATOM 9249 O O . LEU A 1 15 ? -22.386 -12.568 -1.700 1.00 1.00 15 LEU A O 20
ATOM 9265 N N . GLY A 1 16 ? -20.380 -12.782 -2.722 1.00 1.00 16 GLY A N 20
ATOM 9266 C CA . GLY A 1 16 ? -20.918 -13.478 -3.878 1.00 1.00 16 GLY A CA 20
ATOM 9267 C C . GLY A 1 16 ? -20.724 -12.655 -5.153 1.00 1.00 16 GLY A C 20
ATOM 9268 O O . GLY A 1 16 ? -20.557 -13.211 -6.237 1.00 1.00 16 GLY A O 20
ATOM 9272 N N . LEU A 1 17 ? -20.752 -11.340 -4.981 1.00 1.00 17 LEU A N 20
ATOM 9273 C CA . LEU A 1 17 ? -20.580 -10.435 -6.105 1.00 1.00 17 LEU A CA 20
ATOM 9274 C C . LEU A 1 17 ? -19.117 -10.455 -6.550 1.00 1.00 17 LEU A C 20
ATOM 9275 O O . LEU A 1 17 ? -18.340 -11.300 -6.107 1.00 1.00 17 LEU A O 20
ATOM 9291 N N . LEU A 1 18 ? -18.784 -9.513 -7.422 1.00 1.00 18 LEU A N 20
ATOM 9292 C CA . LEU A 1 18 ? -17.427 -9.410 -7.932 1.00 1.00 18 LEU A CA 20
ATOM 9293 C C . LEU A 1 18 ? -16.776 -8.139 -7.388 1.00 1.00 18 LEU A C 20
ATOM 9294 O O . LEU A 1 18 ? -17.469 -7.206 -6.985 1.00 1.00 18 LEU A O 20
ATOM 9310 N N . GLY A 1 19 ? -15.452 -8.140 -7.393 1.00 1.00 19 GLY A N 20
ATOM 9311 C CA . GLY A 1 19 ? -14.699 -6.997 -6.906 1.00 1.00 19 GLY A CA 20
ATOM 9312 C C . GLY A 1 19 ? -13.485 -6.720 -7.795 1.00 1.00 19 GLY A C 20
ATOM 9313 O O . GLY A 1 19 ? -13.188 -7.491 -8.706 1.00 1.00 19 GLY A O 20
ATOM 9317 N N . LYS A 1 20 ? -12.815 -5.615 -7.499 1.00 1.00 20 LYS A N 20
ATOM 9318 C CA . LYS A 1 20 ? -11.640 -5.226 -8.260 1.00 1.00 20 LYS A CA 20
ATOM 9319 C C . LYS A 1 20 ? -10.934 -4.073 -7.544 1.00 1.00 20 LYS A C 20
ATOM 9320 O O . LYS A 1 20 ? -11.530 -3.398 -6.707 1.00 1.00 20 LYS A O 20
ATOM 9338 N N . CYS A 1 21 ? -9.672 -3.881 -7.900 1.00 1.00 21 CYS A N 20
ATOM 9339 C CA . CYS A 1 21 ? -8.878 -2.823 -7.303 1.00 1.00 21 CYS A CA 20
ATOM 9340 C C . CYS A 1 21 ? -8.889 -1.621 -8.250 1.00 1.00 21 CYS A C 20
ATOM 9341 O O . CYS A 1 21 ? -8.356 -1.693 -9.357 1.00 1.00 21 CYS A O 20
ATOM 9348 N N . ILE A 1 22 ? -9.503 -0.544 -7.782 1.00 1.00 22 ILE A N 20
ATOM 9349 C CA . ILE A 1 22 ? -9.591 0.668 -8.573 1.00 1.00 22 ILE A CA 20
ATOM 9350 C C . ILE A 1 22 ? -8.562 1.679 -8.064 1.00 1.00 22 ILE A C 20
ATOM 9351 O O . ILE A 1 22 ? -8.735 2.260 -6.993 1.00 1.00 22 ILE A O 20
ATOM 9367 N N . GLY A 1 23 ? -7.513 1.856 -8.854 1.00 1.00 23 GLY A N 20
ATOM 9368 C CA . GLY A 1 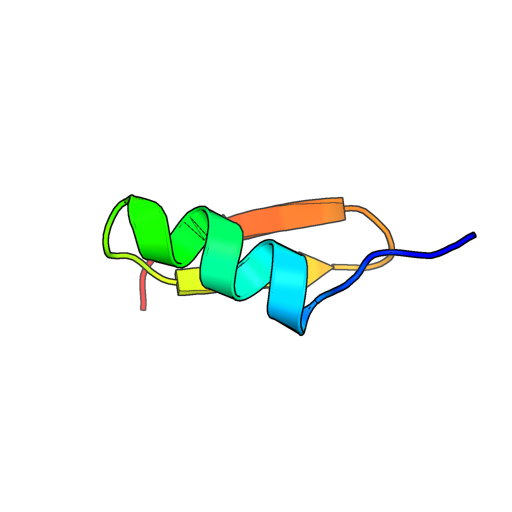23 ? -6.454 2.784 -8.498 1.00 1.00 23 GLY A CA 20
ATOM 9369 C C . GLY A 1 23 ? -5.811 2.398 -7.164 1.00 1.00 23 GLY A C 20
ATOM 9370 O O . GLY A 1 23 ? -4.887 1.588 -7.130 1.00 1.00 23 GLY A O 20
ATOM 9374 N N . VAL A 1 24 ? -6.326 2.995 -6.099 1.00 1.00 24 VAL A N 20
ATOM 9375 C CA . VAL A 1 24 ? -5.812 2.724 -4.767 1.00 1.00 24 VAL A CA 20
ATOM 9376 C C . VAL A 1 24 ? -6.966 2.295 -3.858 1.00 1.00 24 VAL A C 20
ATOM 9377 O O . VAL A 1 24 ? -6.821 2.263 -2.637 1.00 1.00 24 VAL A O 20
ATOM 9390 N N . LYS A 1 25 ? -8.089 1.983 -4.488 1.00 1.00 25 LYS A N 20
ATOM 9391 C CA . LYS A 1 25 ? -9.267 1.560 -3.752 1.00 1.00 25 LYS A CA 20
ATOM 9392 C C . LYS A 1 25 ? -10.013 0.494 -4.557 1.00 1.00 25 LYS A C 20
ATOM 9393 O O . LYS A 1 25 ? -10.267 0.676 -5.747 1.00 1.00 25 LYS A O 20
ATOM 9411 N N . CYS A 1 26 ? -10.342 -0.591 -3.879 1.00 1.00 26 CYS A N 20
ATOM 9412 C CA . CYS A 1 26 ? -11.053 -1.683 -4.516 1.00 1.00 26 CYS A CA 20
ATOM 9413 C C . CYS A 1 26 ? -12.541 -1.551 -4.181 1.00 1.00 26 CYS A C 20
ATOM 9414 O O . CYS A 1 26 ? -12.899 -0.973 -3.158 1.00 1.00 26 CYS A O 20
ATOM 9421 N N . GLU A 1 27 ? -13.365 -2.096 -5.065 1.00 1.00 27 GLU A N 20
ATOM 9422 C CA . GLU A 1 27 ? -14.804 -2.045 -4.876 1.00 1.00 27 GLU A CA 20
ATOM 9423 C C . GLU A 1 27 ? -15.433 -3.396 -5.222 1.00 1.00 27 GLU A C 20
ATOM 9424 O O . GLU A 1 27 ? -14.781 -4.256 -5.812 1.00 1.00 27 GLU A O 20
ATOM 9437 N N . CYS A 1 28 ? -16.694 -3.540 -4.845 1.00 1.00 28 CYS A N 20
ATOM 9438 C CA . CYS A 1 28 ? -17.419 -4.772 -5.110 1.00 1.00 28 CYS A CA 20
ATOM 9439 C C . CYS A 1 28 ? -18.718 -4.419 -5.834 1.00 1.00 28 CYS A C 20
ATOM 9440 O O . CYS A 1 28 ? -19.437 -3.511 -5.422 1.00 1.00 28 CYS A O 20
ATOM 9447 N N . VAL A 1 29 ? -18.979 -5.155 -6.905 1.00 1.00 29 VAL A N 20
ATOM 9448 C CA . VAL A 1 29 ? -20.178 -4.931 -7.693 1.00 1.00 29 VAL A CA 20
ATOM 9449 C C . VAL A 1 29 ? -20.637 -6.257 -8.305 1.00 1.00 29 VAL A C 20
ATOM 9450 O O . VAL A 1 29 ? -19.817 -7.119 -8.613 1.00 1.00 29 VAL A O 20
ATOM 9463 N N . LYS A 1 30 ? -21.946 -6.376 -8.464 1.00 1.00 30 LYS A N 20
ATOM 9464 C CA . LYS A 1 30 ? -22.525 -7.582 -9.031 1.00 1.00 30 LYS A CA 20
ATOM 9465 C C . LYS A 1 30 ? -22.196 -7.645 -10.525 1.00 1.00 30 LYS A C 20
ATOM 9466 O O . LYS A 1 30 ? -21.594 -6.721 -11.070 1.00 1.00 30 LYS A O 20
ATOM 9484 N N . HIS A 1 31 ? -22.608 -8.743 -11.143 1.00 1.00 31 HIS A N 20
ATOM 9485 C CA . HIS A 1 31 ? -22.364 -8.937 -12.561 1.00 1.00 31 HIS A CA 20
ATOM 9486 C C . HIS A 1 31 ? -23.691 -8.880 -13.322 1.00 1.00 31 HIS A C 20
ATOM 9487 O O . HIS A 1 31 ? -24.760 -8.929 -12.716 1.00 1.00 31 HIS A O 20
ATOM 9501 N N . THR A 1 1 ? 2.056 0.349 -1.764 1.00 1.00 1 THR A N 21
ATOM 9502 C CA . THR A 1 1 ? 2.466 0.670 -3.119 1.00 1.00 1 THR A CA 21
ATOM 9503 C C . THR A 1 1 ? 1.260 0.649 -4.061 1.00 1.00 1 THR A C 21
ATOM 9504 O O . THR A 1 1 ? 0.927 1.664 -4.670 1.00 1.00 1 THR A O 21
ATOM 9515 N N . VAL A 1 2 ? 0.637 -0.512 -4.149 1.00 1.00 2 VAL A N 21
ATOM 9516 C CA . VAL A 1 2 ? -0.521 -0.679 -5.005 1.00 1.00 2 VAL A CA 21
ATOM 9517 C C . VAL A 1 2 ? -1.692 -1.208 -4.173 1.00 1.00 2 VAL A C 21
ATOM 9518 O O . VAL A 1 2 ? -1.758 -0.966 -2.968 1.00 1.00 2 VAL A O 21
ATOM 9531 N N . CYS A 1 3 ? -2.583 -1.917 -4.848 1.00 1.00 3 CYS A N 21
ATOM 9532 C CA . CYS A 1 3 ? -3.746 -2.482 -4.187 1.00 1.00 3 CYS A CA 21
ATOM 9533 C C . CYS A 1 3 ? -3.911 -3.928 -4.655 1.00 1.00 3 CYS A C 21
ATOM 9534 O O . CYS A 1 3 ? -3.731 -4.227 -5.835 1.00 1.00 3 CYS A O 21
ATOM 9541 N N . ASN A 1 4 ? -4.250 -4.790 -3.705 1.00 1.00 4 ASN A N 21
ATOM 9542 C CA . ASN A 1 4 ? -4.440 -6.199 -4.007 1.00 1.00 4 ASN A CA 21
ATOM 9543 C C . ASN A 1 4 ? -5.738 -6.375 -4.800 1.00 1.00 4 ASN A C 21
ATOM 9544 O O . ASN A 1 4 ? -6.822 -6.399 -4.221 1.00 1.00 4 ASN A O 21
ATOM 9555 N N . LEU A 1 5 ? -5.582 -6.493 -6.111 1.00 1.00 5 LEU A N 21
ATOM 9556 C CA . LEU A 1 5 ? -6.729 -6.667 -6.986 1.00 1.00 5 LEU A CA 21
ATOM 9557 C C . LEU A 1 5 ? -7.325 -8.058 -6.768 1.00 1.00 5 LEU A C 21
ATOM 9558 O O . LEU A 1 5 ? -8.457 -8.186 -6.304 1.00 1.00 5 LEU A O 21
ATOM 9574 N N . ARG A 1 6 ? -6.537 -9.067 -7.114 1.00 1.00 6 ARG A N 21
ATOM 9575 C CA . ARG A 1 6 ? -6.975 -10.445 -6.962 1.00 1.00 6 ARG A CA 21
ATOM 9576 C C . ARG A 1 6 ? -7.621 -10.647 -5.592 1.00 1.00 6 ARG A C 21
ATOM 9577 O O . ARG A 1 6 ? -8.655 -11.306 -5.480 1.00 1.00 6 ARG A O 21
ATOM 9597 N N . ARG A 1 7 ? -6.987 -10.068 -4.583 1.00 1.00 7 ARG A N 21
ATOM 9598 C CA . ARG A 1 7 ? -7.490 -10.178 -3.223 1.00 1.00 7 ARG A CA 21
ATOM 9599 C C . ARG A 1 7 ? -8.778 -9.367 -3.065 1.00 1.00 7 ARG A C 21
ATOM 9600 O O . ARG A 1 7 ? -9.706 -9.796 -2.383 1.00 1.00 7 ARG A O 21
ATOM 9620 N N . CYS A 1 8 ? -8.792 -8.208 -3.709 1.00 1.00 8 CYS A N 21
ATOM 9621 C CA . CYS A 1 8 ? -9.950 -7.334 -3.648 1.00 1.00 8 CYS A CA 21
ATOM 9622 C C . CYS A 1 8 ? -11.147 -8.080 -4.238 1.00 1.00 8 CYS A C 21
ATOM 9623 O O . CYS A 1 8 ? -12.257 -7.993 -3.716 1.00 1.00 8 CYS A O 21
ATOM 9630 N N . GLN A 1 9 ? -10.882 -8.797 -5.321 1.00 1.00 9 GLN A N 21
ATOM 9631 C CA . GLN A 1 9 ? -11.924 -9.558 -5.987 1.00 1.00 9 GLN A CA 21
ATOM 9632 C C . GLN A 1 9 ? -12.437 -10.672 -5.073 1.00 1.00 9 GLN A C 21
ATOM 9633 O O . GLN A 1 9 ? -13.576 -10.630 -4.617 1.00 1.00 9 GLN A O 21
ATOM 9647 N N . LEU A 1 10 ? -11.568 -11.643 -4.833 1.00 1.00 10 LEU A N 21
ATOM 9648 C CA . LEU A 1 10 ? -11.918 -12.767 -3.982 1.00 1.00 10 LEU A CA 21
ATOM 9649 C C . LEU A 1 10 ? -12.511 -12.243 -2.672 1.00 1.00 10 LEU A C 21
ATOM 9650 O O . LEU A 1 10 ? -13.357 -12.897 -2.064 1.00 1.00 10 LEU A O 21
ATOM 9666 N N . SER A 1 11 ? -12.045 -11.068 -2.277 1.00 1.00 11 SER A N 21
ATOM 9667 C CA . SER A 1 11 ? -12.517 -10.448 -1.050 1.00 1.00 11 SER A CA 21
ATOM 9668 C C . SER A 1 11 ? -14.022 -10.189 -1.141 1.00 1.00 11 SER A C 21
ATOM 9669 O O . SER A 1 11 ? -14.789 -10.663 -0.302 1.00 1.00 11 SER A O 21
ATOM 9677 N N . CYS A 1 12 ? -14.401 -9.441 -2.166 1.00 1.00 12 CYS A N 21
ATOM 9678 C CA . CYS A 1 12 ? -15.802 -9.114 -2.378 1.00 1.00 12 CYS A CA 21
ATOM 9679 C C . CYS A 1 12 ? -16.563 -10.416 -2.645 1.00 1.00 12 CYS A C 21
ATOM 9680 O O . CYS A 1 12 ? -17.692 -10.579 -2.190 1.00 1.00 12 CYS A O 21
ATOM 9687 N N . ARG A 1 13 ? -15.912 -11.304 -3.380 1.00 1.00 13 ARG A N 21
ATOM 9688 C CA . ARG A 1 13 ? -16.513 -12.584 -3.714 1.00 1.00 13 ARG A CA 21
ATOM 9689 C C . ARG A 1 13 ? -17.258 -13.150 -2.503 1.00 1.00 13 ARG A C 21
ATOM 9690 O O . ARG A 1 13 ? -18.229 -13.889 -2.657 1.00 1.00 13 ARG A O 21
ATOM 9710 N N . SER A 1 14 ? -16.778 -12.781 -1.325 1.00 1.00 14 SER A N 21
ATOM 9711 C CA . SER A 1 14 ? -17.387 -13.244 -0.091 1.00 1.00 14 SER A CA 21
ATOM 9712 C C . SER A 1 14 ? -18.887 -12.949 -0.104 1.00 1.00 14 SER A C 21
ATOM 9713 O O . SER A 1 14 ? -19.691 -13.787 0.297 1.00 1.00 14 SER A O 21
ATOM 9721 N N . LEU A 1 15 ? -19.219 -11.755 -0.572 1.00 1.00 15 LEU A N 21
ATOM 9722 C CA . LEU A 1 15 ? -20.611 -11.341 -0.645 1.00 1.00 15 LEU A CA 21
ATOM 9723 C C . LEU A 1 15 ? -21.281 -12.025 -1.838 1.00 1.00 15 LEU A C 21
ATOM 9724 O O . LEU A 1 15 ? -22.504 -12.143 -1.882 1.00 1.00 15 LEU A O 21
ATOM 9740 N N . GLY A 1 16 ? -20.451 -12.454 -2.776 1.00 1.00 16 GLY A N 21
ATOM 9741 C CA . GLY A 1 16 ? -20.947 -13.123 -3.966 1.00 1.00 16 GLY A CA 21
ATOM 9742 C C . GLY A 1 16 ? -20.553 -12.359 -5.231 1.00 1.00 16 GLY A C 21
ATOM 9743 O O . GLY A 1 16 ? -20.269 -12.963 -6.263 1.00 1.00 16 GLY A O 21
ATOM 9747 N N . LEU A 1 17 ? -20.549 -11.039 -5.108 1.00 1.00 17 LEU A N 21
ATOM 9748 C CA . LEU A 1 17 ? -20.194 -10.184 -6.227 1.00 1.00 17 LEU A CA 21
ATOM 9749 C C . LEU A 1 17 ? -18.670 -10.110 -6.344 1.00 1.00 17 LEU A C 21
ATOM 9750 O O . LEU A 1 17 ? -17.954 -10.545 -5.444 1.00 1.00 17 LEU A O 21
ATOM 9766 N N . LEU A 1 18 ? -18.220 -9.554 -7.459 1.00 1.00 18 LEU A N 21
ATOM 9767 C CA . LEU A 1 18 ? -16.795 -9.417 -7.705 1.00 1.00 18 LEU A CA 21
ATOM 9768 C C . LEU A 1 18 ? -16.255 -8.231 -6.900 1.00 1.00 18 LEU A C 21
ATOM 9769 O O . LEU A 1 18 ? -17.028 -7.434 -6.371 1.00 1.00 18 LEU A O 21
ATOM 9785 N N . GLY A 1 19 ? -14.935 -8.154 -6.836 1.00 1.00 19 GLY A N 21
ATOM 9786 C CA . GLY A 1 19 ? -14.283 -7.081 -6.106 1.00 1.00 19 GLY A CA 21
ATOM 9787 C C . GLY A 1 19 ? -13.076 -6.546 -6.878 1.00 1.00 19 GLY A C 21
ATOM 9788 O O . GLY A 1 19 ? -11.933 -6.860 -6.547 1.00 1.00 19 GLY A O 21
ATOM 9792 N N . LYS A 1 20 ? -13.368 -5.746 -7.893 1.00 1.00 20 LYS A N 21
ATOM 9793 C CA . LYS A 1 20 ? -12.322 -5.165 -8.717 1.00 1.00 20 LYS A CA 21
ATOM 9794 C C . LYS A 1 20 ? -11.605 -4.070 -7.923 1.00 1.00 20 LYS A C 21
ATOM 9795 O O . LYS A 1 20 ? -12.239 -3.318 -7.186 1.00 1.00 20 LYS A O 21
ATOM 9813 N N . CYS A 1 21 ? -10.295 -4.015 -8.105 1.00 1.00 21 CYS A N 21
ATOM 9814 C CA . CYS A 1 21 ? -9.486 -3.024 -7.416 1.00 1.00 21 CYS A CA 21
ATOM 9815 C C . CYS A 1 21 ? -9.297 -1.825 -8.347 1.00 1.00 21 CYS A C 21
ATOM 9816 O O . CYS A 1 21 ? -8.484 -1.872 -9.268 1.00 1.00 21 CYS A O 21
ATOM 9823 N N . ILE A 1 22 ? -10.065 -0.780 -8.075 1.00 1.00 22 ILE A N 21
ATOM 9824 C CA . ILE A 1 22 ? -9.993 0.425 -8.878 1.00 1.00 22 ILE A CA 21
ATOM 9825 C C . ILE A 1 22 ? -9.008 1.404 -8.233 1.00 1.00 22 ILE A C 21
ATOM 9826 O O . ILE A 1 22 ? -9.179 1.792 -7.077 1.00 1.00 22 ILE A O 21
ATOM 9842 N N . GLY A 1 23 ? -7.997 1.773 -9.006 1.00 1.00 23 GLY A N 21
ATOM 9843 C CA . GLY A 1 23 ? -6.985 2.698 -8.524 1.00 1.00 23 GLY A CA 21
ATOM 9844 C C . GLY A 1 23 ? -6.195 2.089 -7.364 1.00 1.00 23 GLY A C 21
ATOM 9845 O O . GLY A 1 23 ? -5.195 1.405 -7.581 1.00 1.00 23 GLY A O 21
ATOM 9849 N N . VAL A 1 24 ? -6.672 2.362 -6.158 1.00 1.00 24 VAL A N 21
ATOM 9850 C CA . VAL A 1 24 ? -6.021 1.848 -4.963 1.00 1.00 24 VAL A CA 21
ATOM 9851 C C . VAL A 1 24 ? -7.085 1.499 -3.920 1.00 1.00 24 VAL A C 21
ATOM 9852 O O . VAL A 1 24 ? -6.845 1.621 -2.719 1.00 1.00 24 VAL A O 21
ATOM 9865 N N . LYS A 1 25 ? -8.237 1.071 -4.416 1.00 1.00 25 LYS A N 21
ATOM 9866 C CA . LYS A 1 25 ? -9.337 0.702 -3.542 1.00 1.00 25 LYS A CA 21
ATOM 9867 C C . LYS A 1 25 ? -10.116 -0.449 -4.170 1.00 1.00 25 LYS A C 21
ATOM 9868 O O . LYS A 1 25 ? -10.301 -0.491 -5.384 1.00 1.00 25 LYS A O 21
ATOM 9886 N N . CYS A 1 26 ? -10.555 -1.361 -3.311 1.00 1.00 26 CYS A N 21
ATOM 9887 C CA . CYS A 1 26 ? -11.310 -2.515 -3.768 1.00 1.00 26 CYS A CA 21
ATOM 9888 C C . CYS A 1 26 ? -12.759 -2.079 -4.000 1.00 1.00 26 CYS A C 21
ATOM 9889 O O . CYS A 1 26 ? -13.372 -1.463 -3.130 1.00 1.00 26 CYS A O 21
ATOM 9896 N N . GLU A 1 27 ? -13.263 -2.416 -5.176 1.00 1.00 27 GLU A N 21
ATOM 9897 C CA . GLU A 1 27 ? -14.628 -2.068 -5.534 1.00 1.00 27 GLU A CA 21
ATOM 9898 C C . GLU A 1 27 ? -15.443 -3.333 -5.815 1.00 1.00 27 GLU A C 21
ATOM 9899 O O . GLU A 1 27 ? -15.078 -4.134 -6.674 1.00 1.00 27 GLU A O 21
ATOM 9912 N N . CYS A 1 28 ? -16.530 -3.475 -5.072 1.00 1.00 28 CYS A N 21
ATOM 9913 C CA . CYS A 1 28 ? -17.400 -4.630 -5.229 1.00 1.00 28 CYS A CA 21
ATOM 9914 C C . CYS A 1 28 ? -18.467 -4.288 -6.271 1.00 1.00 28 CYS A C 21
ATOM 9915 O O . CYS A 1 28 ? -19.158 -3.277 -6.149 1.00 1.00 28 CYS A O 21
ATOM 9922 N N . VAL A 1 29 ? -18.570 -5.151 -7.272 1.00 1.00 29 VAL A N 21
ATOM 9923 C CA . VAL A 1 29 ? -19.542 -4.951 -8.333 1.00 1.00 29 VAL A CA 21
ATOM 9924 C C . VAL A 1 29 ? -19.893 -6.305 -8.954 1.00 1.00 29 VAL A C 21
ATOM 9925 O O . VAL A 1 29 ? -19.228 -7.306 -8.692 1.00 1.00 29 VAL A O 21
ATOM 9938 N N . LYS A 1 30 ? -20.943 -6.293 -9.764 1.00 1.00 30 LYS A N 21
ATOM 9939 C CA . LYS A 1 30 ? -21.393 -7.508 -10.426 1.00 1.00 30 LYS A CA 21
ATOM 9940 C C . LYS A 1 30 ? -20.891 -7.512 -11.871 1.00 1.00 30 LYS A C 21
ATOM 9941 O O . LYS A 1 30 ? -20.760 -6.457 -12.488 1.00 1.00 30 LYS A O 21
ATOM 9959 N N . HIS A 1 31 ? -20.629 -8.711 -12.368 1.00 1.00 31 HIS A N 21
ATOM 9960 C CA . HIS A 1 31 ? -20.145 -8.867 -13.731 1.00 1.00 31 HIS A CA 21
ATOM 9961 C C . HIS A 1 31 ? -20.287 -10.327 -14.161 1.00 1.00 31 HIS A C 21
ATOM 9962 O O . HIS A 1 31 ? -21.383 -10.888 -14.117 1.00 1.00 31 HIS A O 21
ATOM 9976 N N . THR A 1 1 ? 0.256 0.823 0.102 1.00 1.00 1 THR A N 22
ATOM 9977 C CA . THR A 1 1 ? 0.830 1.348 -1.119 1.00 1.00 1 THR A CA 22
ATOM 9978 C C . THR A 1 1 ? -0.012 0.933 -2.327 1.00 1.00 1 THR A C 22
ATOM 9979 O O . THR A 1 1 ? -0.532 1.782 -3.045 1.00 1.00 1 THR A O 22
ATOM 9990 N N . VAL A 1 2 ? -0.116 -0.372 -2.511 1.00 1.00 2 VAL A N 22
ATOM 9991 C CA . VAL A 1 2 ? -0.889 -0.911 -3.618 1.00 1.00 2 VAL A CA 22
ATOM 9992 C C . VAL A 1 2 ? -2.060 -1.724 -3.067 1.00 1.00 2 VAL A C 22
ATOM 9993 O O . VAL A 1 2 ? -2.208 -1.866 -1.855 1.00 1.00 2 VAL A O 22
ATOM 10006 N N . CYS A 1 3 ? -2.865 -2.239 -3.987 1.00 1.00 3 CYS A N 22
ATOM 10007 C CA . CYS A 1 3 ? -4.020 -3.037 -3.608 1.00 1.00 3 CYS A CA 22
ATOM 10008 C C . CYS A 1 3 ? -4.072 -4.267 -4.513 1.00 1.00 3 CYS A C 22
ATOM 10009 O O . CYS A 1 3 ? -4.029 -4.144 -5.738 1.00 1.00 3 CYS A O 22
ATOM 10016 N N . ASN A 1 4 ? -4.165 -5.426 -3.879 1.00 1.00 4 ASN A N 22
ATOM 10017 C CA . ASN A 1 4 ? -4.224 -6.679 -4.612 1.00 1.00 4 ASN A CA 22
ATOM 10018 C C . ASN A 1 4 ? -5.596 -6.815 -5.274 1.00 1.00 4 ASN A C 22
ATOM 10019 O O . ASN A 1 4 ? -6.620 -6.798 -4.591 1.00 1.00 4 ASN A O 22
ATOM 10030 N N . LEU A 1 5 ? -5.575 -6.946 -6.590 1.00 1.00 5 LEU A N 22
ATOM 10031 C CA . LEU A 1 5 ? -6.804 -7.084 -7.351 1.00 1.00 5 LEU A CA 22
ATOM 10032 C C . LEU A 1 5 ? -7.424 -8.453 -7.065 1.00 1.00 5 LEU A C 22
ATOM 10033 O O . LEU A 1 5 ? -8.518 -8.540 -6.507 1.00 1.00 5 LEU A O 22
ATOM 10049 N N . ARG A 1 6 ? -6.699 -9.490 -7.461 1.00 1.00 6 ARG A N 22
ATOM 10050 C CA . ARG A 1 6 ? -7.165 -10.852 -7.254 1.00 1.00 6 ARG A CA 22
ATOM 10051 C C . ARG A 1 6 ? -7.693 -11.020 -5.828 1.00 1.00 6 ARG A C 22
ATOM 10052 O O . ARG A 1 6 ? -8.749 -11.617 -5.621 1.00 1.00 6 ARG A O 22
ATOM 10072 N N . ARG A 1 7 ? -6.936 -10.484 -4.882 1.00 1.00 7 ARG A N 22
ATOM 10073 C CA . ARG A 1 7 ? -7.317 -10.569 -3.482 1.00 1.00 7 ARG A CA 22
ATOM 10074 C C . ARG A 1 7 ? -8.522 -9.667 -3.205 1.00 1.00 7 ARG A C 22
ATOM 10075 O O . ARG A 1 7 ? -9.434 -10.050 -2.472 1.00 1.00 7 ARG A O 22
ATOM 10095 N N . CYS A 1 8 ? -8.486 -8.484 -3.802 1.00 1.00 8 CYS A N 22
ATOM 10096 C CA . CYS A 1 8 ? -9.563 -7.525 -3.628 1.00 1.00 8 CYS A CA 22
ATOM 10097 C C . CYS A 1 8 ? -10.864 -8.168 -4.114 1.00 1.00 8 CYS A C 22
ATOM 10098 O O . CYS A 1 8 ? -11.879 -8.120 -3.424 1.00 1.00 8 CYS A O 22
ATOM 10105 N N . GLN A 1 9 ? -10.788 -8.756 -5.299 1.00 1.00 9 GLN A N 22
ATOM 10106 C CA . GLN A 1 9 ? -11.946 -9.409 -5.884 1.00 1.00 9 GLN A CA 22
ATOM 10107 C C . GLN A 1 9 ? -12.417 -10.559 -4.991 1.00 1.00 9 GLN A C 22
ATOM 10108 O O . GLN A 1 9 ? -13.609 -10.689 -4.718 1.00 1.00 9 GLN A O 22
ATOM 10122 N N . LEU A 1 10 ? -11.457 -11.362 -4.560 1.00 1.00 10 LEU A N 22
ATOM 10123 C CA . LEU A 1 10 ? -11.756 -12.497 -3.703 1.00 1.00 10 LEU A CA 22
ATOM 10124 C C . LEU A 1 10 ? -12.356 -11.992 -2.389 1.00 1.00 10 LEU A C 22
ATOM 10125 O O . LEU A 1 10 ? -13.133 -12.694 -1.747 1.00 1.00 10 LEU A O 22
ATOM 10141 N N . SER A 1 11 ? -11.972 -10.776 -2.029 1.00 1.00 11 SER A N 22
ATOM 10142 C CA . SER A 1 11 ? -12.463 -10.168 -0.804 1.00 1.00 11 SER A CA 22
ATOM 10143 C C . SER A 1 11 ? -13.973 -9.942 -0.899 1.00 1.00 11 SER A C 22
ATOM 10144 O O . SER A 1 11 ? -14.730 -10.415 -0.053 1.00 1.00 11 SER A O 22
ATOM 10152 N N . CYS A 1 12 ? -14.365 -9.216 -1.937 1.00 1.00 12 CYS A N 22
ATOM 10153 C CA . CYS A 1 12 ? -15.772 -8.922 -2.154 1.00 1.00 12 CYS A CA 22
ATOM 10154 C C . CYS A 1 12 ? -16.503 -10.237 -2.427 1.00 1.00 12 CYS A C 22
ATOM 10155 O O . CYS A 1 12 ? -17.657 -10.403 -2.038 1.00 1.00 12 CYS A O 22
ATOM 10162 N N . ARG A 1 13 ? -15.798 -11.139 -3.096 1.00 1.00 13 ARG A N 22
ATOM 10163 C CA . ARG A 1 13 ? -16.366 -12.436 -3.427 1.00 1.00 13 ARG A CA 22
ATOM 10164 C C . ARG A 1 13 ? -17.178 -12.976 -2.247 1.00 1.00 13 ARG A C 22
ATOM 10165 O O . ARG A 1 13 ? -18.122 -13.742 -2.438 1.00 1.00 13 ARG A O 22
ATOM 10185 N N . SER A 1 14 ? -16.779 -12.558 -1.055 1.00 1.00 14 SER A N 22
ATOM 10186 C CA . SER A 1 14 ? -17.456 -12.991 0.151 1.00 1.00 14 SER A CA 22
ATOM 10187 C C . SER A 1 14 ? -18.964 -12.772 0.012 1.00 1.00 14 SER A C 22
ATOM 10188 O O . SER A 1 14 ? -19.759 -13.588 0.479 1.00 1.00 14 SER A O 22
ATOM 10196 N N . LEU A 1 15 ? -19.315 -11.669 -0.628 1.00 1.00 15 LEU A N 22
ATOM 10197 C CA . LEU A 1 15 ? -20.713 -11.334 -0.835 1.00 1.00 15 LEU A CA 22
ATOM 10198 C C . LEU A 1 15 ? -21.248 -12.117 -2.036 1.00 1.00 15 LEU A C 22
ATOM 10199 O O . LEU A 1 15 ? -22.456 -12.323 -2.159 1.00 1.00 15 LEU A O 22
ATOM 10215 N N . GLY A 1 16 ? -20.325 -12.533 -2.892 1.00 1.00 16 GLY A N 22
ATOM 10216 C CA . GLY A 1 16 ? -20.690 -13.288 -4.077 1.00 1.00 16 GLY A CA 22
ATOM 10217 C C . GLY A 1 16 ? -20.269 -12.549 -5.349 1.00 1.00 16 GLY A C 22
ATOM 10218 O O . GLY A 1 16 ? -19.851 -13.172 -6.323 1.00 1.00 16 GLY A O 22
ATOM 10222 N N . LEU A 1 17 ? -20.392 -11.231 -5.297 1.00 1.00 17 LEU A N 22
ATOM 10223 C CA . LEU A 1 17 ? -20.029 -10.399 -6.432 1.00 1.00 17 LEU A CA 22
ATOM 10224 C C . LEU A 1 17 ? -18.505 -10.264 -6.493 1.00 1.00 17 LEU A C 22
ATOM 10225 O O . LEU A 1 17 ? -17.804 -10.706 -5.586 1.00 1.00 17 LEU A O 22
ATOM 10241 N N . LEU A 1 18 ? -18.042 -9.648 -7.570 1.00 1.00 18 LEU A N 22
ATOM 10242 C CA . LEU A 1 18 ? -16.615 -9.449 -7.762 1.00 1.00 18 LEU A CA 22
ATOM 10243 C C . LEU A 1 18 ? -16.166 -8.216 -6.975 1.00 1.00 18 LEU A C 22
ATOM 10244 O O . LEU A 1 18 ? -16.996 -7.430 -6.519 1.00 1.00 18 LEU A O 22
ATOM 10260 N N . GLY A 1 19 ? -14.855 -8.085 -6.838 1.00 1.00 19 GLY A N 22
ATOM 10261 C CA . GLY A 1 19 ? -14.286 -6.963 -6.114 1.00 1.00 19 GLY A CA 22
ATOM 10262 C C . GLY A 1 19 ? -13.053 -6.415 -6.832 1.00 1.00 19 GLY A C 22
ATOM 10263 O O . GLY A 1 19 ? -11.923 -6.751 -6.478 1.00 1.00 19 GLY A O 22
ATOM 10267 N N . LYS A 1 20 ? -13.308 -5.581 -7.831 1.00 1.00 20 LYS A N 22
ATOM 10268 C CA . LYS A 1 20 ? -12.230 -4.983 -8.601 1.00 1.00 20 LYS A CA 22
ATOM 10269 C C . LYS A 1 20 ? -11.452 -4.010 -7.712 1.00 1.00 20 LYS A C 22
ATOM 10270 O O . LYS A 1 20 ? -11.928 -3.618 -6.651 1.00 1.00 20 LYS A O 22
ATOM 10288 N N . CYS A 1 21 ? -10.266 -3.652 -8.181 1.00 1.00 21 CYS A N 22
ATOM 10289 C CA . CYS A 1 21 ? -9.415 -2.734 -7.445 1.00 1.00 21 CYS A CA 22
ATOM 10290 C C . CYS A 1 21 ? -9.069 -1.558 -8.360 1.00 1.00 21 CYS A C 22
ATOM 10291 O O . CYS A 1 21 ? -8.129 -1.637 -9.148 1.00 1.00 21 CYS A O 22
ATOM 10298 N N . ILE A 1 22 ? -9.849 -0.494 -8.224 1.00 1.00 22 ILE A N 22
ATOM 10299 C CA . ILE A 1 22 ? -9.636 0.692 -9.031 1.00 1.00 22 ILE A CA 22
ATOM 10300 C C . ILE A 1 22 ? -8.685 1.637 -8.294 1.00 1.00 22 ILE A C 22
ATOM 10301 O O . ILE A 1 22 ? -9.003 2.126 -7.213 1.00 1.00 22 ILE A O 22
ATOM 10317 N N . GLY A 1 23 ? -7.534 1.866 -8.913 1.00 1.00 23 GLY A N 22
ATOM 10318 C CA . GLY A 1 23 ? -6.533 2.743 -8.330 1.00 1.00 23 GLY A CA 22
ATOM 10319 C C . GLY A 1 23 ? -5.969 2.150 -7.036 1.00 1.00 23 GLY A C 22
ATOM 10320 O O . GLY A 1 23 ? -4.948 1.464 -7.059 1.00 1.00 23 GLY A O 22
ATOM 10324 N N . VAL A 1 24 ? -6.659 2.437 -5.942 1.00 1.00 24 VAL A N 22
ATOM 10325 C CA . VAL A 1 24 ? -6.239 1.941 -4.642 1.00 1.00 24 VAL A CA 22
ATOM 10326 C C . VAL A 1 24 ? -7.474 1.705 -3.769 1.00 1.00 24 VAL A C 22
ATOM 10327 O O . VAL A 1 24 ? -7.404 1.829 -2.547 1.00 1.00 24 VAL A O 22
ATOM 10340 N N . LYS A 1 25 ? -8.572 1.370 -4.430 1.00 1.00 25 LYS A N 22
ATOM 10341 C CA . LYS A 1 25 ? -9.818 1.116 -3.728 1.00 1.00 25 LYS A CA 22
ATOM 10342 C C . LYS A 1 25 ? -10.563 -0.024 -4.419 1.00 1.00 25 LYS A C 22
ATOM 10343 O O . LYS A 1 25 ? -10.712 -0.024 -5.640 1.00 1.00 25 LYS A O 22
ATOM 10361 N N . CYS A 1 26 ? -11.011 -0.971 -3.607 1.00 1.00 26 CYS A N 22
ATOM 10362 C CA . CYS A 1 26 ? -11.736 -2.120 -4.125 1.00 1.00 26 CYS A CA 22
ATOM 10363 C C . CYS A 1 26 ? -13.101 -1.640 -4.623 1.00 1.00 26 CYS A C 22
ATOM 10364 O O . CYS A 1 26 ? -13.572 -0.577 -4.224 1.00 1.00 26 CYS A O 22
ATOM 10371 N N . GLU A 1 27 ? -13.697 -2.449 -5.486 1.00 1.00 27 GLU A N 22
ATOM 10372 C CA . GLU A 1 27 ? -15.000 -2.122 -6.043 1.00 1.00 27 GLU A CA 22
ATOM 10373 C C . GLU A 1 27 ? -15.858 -3.381 -6.159 1.00 1.00 27 GLU A C 22
ATOM 10374 O O . GLU A 1 27 ? -15.671 -4.184 -7.071 1.00 1.00 27 GLU A O 22
ATOM 10387 N N . CYS A 1 28 ? -16.785 -3.515 -5.220 1.00 1.00 28 CYS A N 22
ATOM 10388 C CA . CYS A 1 28 ? -17.675 -4.664 -5.205 1.00 1.00 28 CYS A CA 22
ATOM 10389 C C . CYS A 1 28 ? -18.803 -4.411 -6.205 1.00 1.00 28 CYS A C 22
ATOM 10390 O O . CYS A 1 28 ? -19.510 -3.409 -6.108 1.00 1.00 28 CYS A O 22
ATOM 10397 N N . VAL A 1 29 ? -18.936 -5.335 -7.146 1.00 1.00 29 VAL A N 22
ATOM 10398 C CA . VAL A 1 29 ? -19.966 -5.225 -8.164 1.00 1.00 29 VAL A CA 22
ATOM 10399 C C . VAL A 1 29 ? -20.227 -6.605 -8.769 1.00 1.00 29 VAL A C 22
ATOM 10400 O O . VAL A 1 29 ? -19.354 -7.471 -8.753 1.00 1.00 29 VAL A O 22
ATOM 10413 N N . LYS A 1 30 ? -21.434 -6.767 -9.293 1.00 1.00 30 LYS A N 22
ATOM 10414 C CA . LYS A 1 30 ? -21.823 -8.027 -9.904 1.00 1.00 30 LYS A CA 22
ATOM 10415 C C . LYS A 1 30 ? -21.228 -8.113 -11.310 1.00 1.00 30 LYS A C 22
ATOM 10416 O O . LYS A 1 30 ? -20.601 -7.163 -11.781 1.00 1.00 30 LYS A O 22
ATOM 10434 N N . HIS A 1 31 ? -21.445 -9.254 -11.943 1.00 1.00 31 HIS A N 22
ATOM 10435 C CA . HIS A 1 31 ? -20.939 -9.476 -13.287 1.00 1.00 31 HIS A CA 22
ATOM 10436 C C . HIS A 1 31 ? -21.896 -10.391 -14.053 1.00 1.00 31 HIS A C 22
ATOM 10437 O O . HIS A 1 31 ? -22.748 -9.919 -14.803 1.00 1.00 31 HIS A O 22
ATOM 10451 N N . THR A 1 1 ? -0.417 -0.103 1.536 1.00 1.00 1 THR A N 23
ATOM 10452 C CA . THR A 1 1 ? -0.397 0.990 0.585 1.00 1.00 1 THR A CA 23
ATOM 10453 C C . THR A 1 1 ? -1.109 0.589 -0.704 1.00 1.00 1 THR A C 23
ATOM 10454 O O . THR A 1 1 ? -2.106 1.201 -1.084 1.00 1.00 1 THR A O 23
ATOM 10465 N N . VAL A 1 2 ? -0.568 -0.432 -1.347 1.00 1.00 2 VAL A N 23
ATOM 10466 C CA . VAL A 1 2 ? -1.138 -0.922 -2.590 1.00 1.00 2 VAL A CA 23
ATOM 10467 C C . VAL A 1 2 ? -2.472 -1.612 -2.297 1.00 1.00 2 VAL A C 23
ATOM 10468 O O . VAL A 1 2 ? -2.873 -1.729 -1.140 1.00 1.00 2 VAL A O 23
ATOM 10481 N N . CYS A 1 3 ? -3.122 -2.054 -3.365 1.00 1.00 3 CYS A N 23
ATOM 10482 C CA . CYS A 1 3 ? -4.400 -2.728 -3.235 1.00 1.00 3 CYS A CA 23
ATOM 10483 C C . CYS A 1 3 ? -4.390 -3.954 -4.152 1.00 1.00 3 CYS A C 23
ATOM 10484 O O . CYS A 1 3 ? -4.320 -3.818 -5.373 1.00 1.00 3 CYS A O 23
ATOM 10491 N N . ASN A 1 4 ? -4.462 -5.120 -3.528 1.00 1.00 4 ASN A N 23
ATOM 10492 C CA . ASN A 1 4 ? -4.462 -6.367 -4.275 1.00 1.00 4 ASN A CA 23
ATOM 10493 C C . ASN A 1 4 ? -5.809 -6.535 -4.981 1.00 1.00 4 ASN A C 23
ATOM 10494 O O . ASN A 1 4 ? -6.849 -6.619 -4.331 1.00 1.00 4 ASN A O 23
ATOM 10505 N N . LEU A 1 5 ? -5.745 -6.577 -6.303 1.00 1.00 5 LEU A N 23
ATOM 10506 C CA . LEU A 1 5 ? -6.947 -6.732 -7.106 1.00 1.00 5 LEU A CA 23
ATOM 10507 C C . LEU A 1 5 ? -7.578 -8.096 -6.813 1.00 1.00 5 LEU A C 23
ATOM 10508 O O . LEU A 1 5 ? -8.703 -8.169 -6.319 1.00 1.00 5 LEU A O 23
ATOM 10524 N N . ARG A 1 6 ? -6.827 -9.139 -7.131 1.00 1.00 6 ARG A N 23
ATOM 10525 C CA . ARG A 1 6 ? -7.298 -10.496 -6.908 1.00 1.00 6 ARG A CA 23
ATOM 10526 C C . ARG A 1 6 ? -7.840 -10.641 -5.484 1.00 1.00 6 ARG A C 23
ATOM 10527 O O . ARG A 1 6 ? -8.886 -11.255 -5.276 1.00 1.00 6 ARG A O 23
ATOM 10547 N N . ARG A 1 7 ? -7.104 -10.070 -4.544 1.00 1.00 7 ARG A N 23
ATOM 10548 C CA . ARG A 1 7 ? -7.497 -10.129 -3.145 1.00 1.00 7 ARG A CA 23
ATOM 10549 C C . ARG A 1 7 ? -8.796 -9.350 -2.925 1.00 1.00 7 ARG A C 23
ATOM 10550 O O . ARG A 1 7 ? -9.718 -9.844 -2.280 1.00 1.00 7 ARG A O 23
ATOM 10570 N N . CYS A 1 8 ? -8.825 -8.146 -3.477 1.00 1.00 8 CYS A N 23
ATOM 10571 C CA . CYS A 1 8 ? -9.995 -7.293 -3.349 1.00 1.00 8 CYS A CA 23
ATOM 10572 C C . CYS A 1 8 ? -11.184 -8.008 -3.996 1.00 1.00 8 CYS A C 23
ATOM 10573 O O . CYS A 1 8 ? -12.289 -7.994 -3.459 1.00 1.00 8 CYS A O 23
ATOM 10580 N N . GLN A 1 9 ? -10.915 -8.616 -5.142 1.00 1.00 9 GLN A N 23
ATOM 10581 C CA . GLN A 1 9 ? -11.948 -9.335 -5.870 1.00 1.00 9 GLN A CA 23
ATOM 10582 C C . GLN A 1 9 ? -12.361 -10.589 -5.100 1.00 1.00 9 GLN A C 23
ATOM 10583 O O . GLN A 1 9 ? -13.527 -10.751 -4.748 1.00 1.00 9 GLN A O 23
ATOM 10597 N N . LEU A 1 10 ? -11.381 -11.449 -4.861 1.00 1.00 10 LEU A N 23
ATOM 10598 C CA . LEU A 1 10 ? -11.628 -12.685 -4.138 1.00 1.00 10 LEU A CA 23
ATOM 10599 C C . LEU A 1 10 ? -12.320 -12.366 -2.811 1.00 1.00 10 LEU A C 23
ATOM 10600 O O . LEU A 1 10 ? -13.112 -13.165 -2.313 1.00 1.00 10 LEU A O 23
ATOM 10616 N N . SER A 1 11 ? -11.995 -11.199 -2.278 1.00 1.00 11 SER A N 23
ATOM 10617 C CA . SER A 1 11 ? -12.574 -10.765 -1.017 1.00 1.00 11 SER A CA 23
ATOM 10618 C C . SER A 1 11 ? -14.079 -10.545 -1.182 1.00 1.00 11 SER A C 23
ATOM 10619 O O . SER A 1 11 ? -14.881 -11.175 -0.495 1.00 1.00 11 SER A O 23
ATOM 10627 N N . CYS A 1 12 ? -14.416 -9.647 -2.096 1.00 1.00 12 CYS A N 23
ATOM 10628 C CA . CYS A 1 12 ? -15.812 -9.336 -2.359 1.00 1.00 12 CYS A CA 23
ATOM 10629 C C . CYS A 1 12 ? -16.547 -10.643 -2.667 1.00 1.00 12 CYS A C 23
ATOM 10630 O O . CYS A 1 12 ? -17.655 -10.865 -2.182 1.00 1.00 12 CYS A O 23
ATOM 10637 N N . ARG A 1 13 ? -15.898 -11.474 -3.469 1.00 1.00 13 ARG A N 23
ATOM 10638 C CA . ARG A 1 13 ? -16.475 -12.753 -3.846 1.00 1.00 13 ARG A CA 23
ATOM 10639 C C . ARG A 1 13 ? -17.142 -13.411 -2.637 1.00 1.00 13 ARG A C 23
ATOM 10640 O O . ARG A 1 13 ? -18.094 -14.176 -2.788 1.00 1.00 13 ARG A O 23
ATOM 10660 N N . SER A 1 14 ? -16.617 -13.090 -1.464 1.00 1.00 14 SER A N 23
ATOM 10661 C CA . SER A 1 14 ? -17.150 -13.641 -0.230 1.00 1.00 14 SER A CA 23
ATOM 10662 C C . SER A 1 14 ? -18.648 -13.350 -0.130 1.00 1.00 14 SER A C 23
ATOM 10663 O O . SER A 1 14 ? -19.426 -14.211 0.274 1.00 1.00 14 SER A O 23
ATOM 10671 N N . LEU A 1 15 ? -19.007 -12.131 -0.508 1.00 1.00 15 LEU A N 23
ATOM 10672 C CA . LEU A 1 15 ? -20.399 -11.715 -0.467 1.00 1.00 15 LEU A CA 23
ATOM 10673 C C . LEU A 1 15 ? -21.137 -12.297 -1.674 1.00 1.00 15 LEU A C 23
ATOM 10674 O O . LEU A 1 15 ? -22.364 -12.394 -1.669 1.00 1.00 15 LEU A O 23
ATOM 10690 N N . GLY A 1 16 ? -20.359 -12.671 -2.680 1.00 1.00 16 GLY A N 23
ATOM 10691 C CA . GLY A 1 16 ? -20.924 -13.242 -3.891 1.00 1.00 16 GLY A CA 23
ATOM 10692 C C . GLY A 1 16 ? -20.568 -12.393 -5.114 1.00 1.00 16 GLY A C 23
ATOM 10693 O O . GLY A 1 16 ? -20.375 -12.924 -6.206 1.00 1.00 16 GLY A O 23
ATOM 10697 N N . LEU A 1 17 ? -20.491 -11.090 -4.888 1.00 1.00 17 LEU A N 23
ATOM 10698 C CA . LEU A 1 17 ? -20.163 -10.163 -5.957 1.00 1.00 17 LEU A CA 23
ATOM 10699 C C . LEU A 1 17 ? -18.642 -10.067 -6.093 1.00 1.00 17 LEU A C 23
ATOM 10700 O O . LEU A 1 17 ? -17.907 -10.530 -5.221 1.00 1.00 17 LEU A O 23
ATOM 10716 N N . LEU A 1 18 ? -18.214 -9.463 -7.191 1.00 1.00 18 LEU A N 23
ATOM 10717 C CA . LEU A 1 18 ? -16.794 -9.300 -7.451 1.00 1.00 18 LEU A CA 23
ATOM 10718 C C . LEU A 1 18 ? -16.274 -8.085 -6.679 1.00 1.00 18 LEU A C 23
ATOM 10719 O O . LEU A 1 18 ? -17.059 -7.305 -6.144 1.00 1.00 18 LEU A O 23
ATOM 10735 N N . GLY A 1 19 ? -14.956 -7.965 -6.647 1.00 1.00 19 GLY A N 23
ATOM 10736 C CA . GLY A 1 19 ? -14.323 -6.860 -5.948 1.00 1.00 19 GLY A CA 23
ATOM 10737 C C . GLY A 1 19 ? -13.090 -6.365 -6.707 1.00 1.00 19 GLY A C 23
ATOM 10738 O O . GLY A 1 19 ? -11.962 -6.715 -6.362 1.00 1.00 19 GLY A O 23
ATOM 10742 N N . LYS A 1 20 ? -13.345 -5.560 -7.728 1.00 1.00 20 LYS A N 23
ATOM 10743 C CA . LYS A 1 20 ? -12.270 -5.016 -8.540 1.00 1.00 20 LYS A CA 23
ATOM 10744 C C . LYS A 1 20 ? -11.455 -4.029 -7.701 1.00 1.00 20 LYS A C 23
ATOM 10745 O O . LYS A 1 20 ? -11.895 -3.599 -6.635 1.00 1.00 20 LYS A O 23
ATOM 10763 N N . CYS A 1 21 ? -10.278 -3.698 -8.214 1.00 1.00 21 CYS A N 23
ATOM 10764 C CA . CYS A 1 21 ? -9.396 -2.771 -7.525 1.00 1.00 21 CYS A CA 23
ATOM 10765 C C . CYS A 1 21 ? -8.954 -1.699 -8.523 1.00 1.00 21 CYS A C 23
ATOM 10766 O O . CYS A 1 21 ? -8.066 -1.933 -9.341 1.00 1.00 21 CYS A O 23
ATOM 10773 N N . ILE A 1 22 ? -9.597 -0.541 -8.421 1.00 1.00 22 ILE A N 23
ATOM 10774 C CA . ILE A 1 22 ? -9.280 0.563 -9.305 1.00 1.00 22 ILE A CA 23
ATOM 10775 C C . ILE A 1 22 ? -8.321 1.521 -8.592 1.00 1.00 22 ILE A C 23
ATOM 10776 O O . ILE A 1 22 ? -8.647 2.061 -7.538 1.00 1.00 22 ILE A O 23
ATOM 10792 N N . GLY A 1 23 ? -7.158 1.699 -9.198 1.00 1.00 23 GLY A N 23
ATOM 10793 C CA . GLY A 1 23 ? -6.147 2.580 -8.637 1.00 1.00 23 GLY A CA 23
ATOM 10794 C C . GLY A 1 23 ? -5.604 2.021 -7.321 1.00 1.00 23 GLY A C 23
ATOM 10795 O O . GLY A 1 23 ? -4.588 1.326 -7.310 1.00 1.00 23 GLY A O 23
ATOM 10799 N N . VAL A 1 24 ? -6.303 2.346 -6.243 1.00 1.00 24 VAL A N 23
ATOM 10800 C CA . VAL A 1 24 ? -5.903 1.884 -4.925 1.00 1.00 24 VAL A CA 23
ATOM 10801 C C . VAL A 1 24 ? -7.146 1.725 -4.046 1.00 1.00 24 VAL A C 23
ATOM 10802 O O . VAL A 1 24 ? -7.069 1.860 -2.825 1.00 1.00 24 VAL A O 23
ATOM 10815 N N . LYS A 1 25 ? -8.262 1.441 -4.699 1.00 1.00 25 LYS A N 23
ATOM 10816 C CA . LYS A 1 25 ? -9.519 1.262 -3.993 1.00 1.00 25 LYS A CA 23
ATOM 10817 C C . LYS A 1 25 ? -10.264 0.062 -4.584 1.00 1.00 25 LYS A C 23
ATOM 10818 O O . LYS A 1 25 ? -10.393 -0.051 -5.801 1.00 1.00 25 LYS A O 23
ATOM 10836 N N . CYS A 1 26 ? -10.735 -0.794 -3.692 1.00 1.00 26 CYS A N 23
ATOM 10837 C CA . CYS A 1 26 ? -11.465 -1.979 -4.108 1.00 1.00 26 CYS A CA 23
ATOM 10838 C C . CYS A 1 26 ? -12.921 -1.583 -4.361 1.00 1.00 26 CYS A C 23
ATOM 10839 O O . CYS A 1 26 ? -13.496 -0.799 -3.607 1.00 1.00 26 CYS A O 23
ATOM 10846 N N . GLU A 1 27 ? -13.476 -2.141 -5.426 1.00 1.00 27 GLU A N 23
ATOM 10847 C CA . GLU A 1 27 ? -14.853 -1.859 -5.790 1.00 1.00 27 GLU A CA 23
ATOM 10848 C C . GLU A 1 27 ? -15.652 -3.158 -5.905 1.00 1.00 27 GLU A C 23
ATOM 10849 O O . GLU A 1 27 ? -15.315 -4.029 -6.706 1.00 1.00 27 GLU A O 23
ATOM 10862 N N . CYS A 1 28 ? -16.695 -3.248 -5.093 1.00 1.00 28 CYS A N 23
ATOM 10863 C CA . CYS A 1 28 ? -17.545 -4.428 -5.095 1.00 1.00 28 CYS A CA 23
ATOM 10864 C C . CYS A 1 28 ? -18.687 -4.197 -6.086 1.00 1.00 28 CYS A C 23
ATOM 10865 O O . CYS A 1 28 ? -19.388 -3.190 -6.006 1.00 1.00 28 CYS A O 23
ATOM 10872 N N . VAL A 1 29 ? -18.839 -5.146 -6.996 1.00 1.00 29 VAL A N 23
ATOM 10873 C CA . VAL A 1 29 ? -19.883 -5.058 -8.002 1.00 1.00 29 VAL A CA 23
ATOM 10874 C C . VAL A 1 29 ? -20.262 -6.468 -8.462 1.00 1.00 29 VAL A C 23
ATOM 10875 O O . VAL A 1 29 ? -19.550 -7.429 -8.178 1.00 1.00 29 VAL A O 23
ATOM 10888 N N . LYS A 1 30 ? -21.384 -6.544 -9.163 1.00 1.00 30 LYS A N 23
ATOM 10889 C CA . LYS A 1 30 ? -21.867 -7.820 -9.665 1.00 1.00 30 LYS A CA 23
ATOM 10890 C C . LYS A 1 30 ? -21.546 -7.931 -11.155 1.00 1.00 30 LYS A C 23
ATOM 10891 O O . LYS A 1 30 ? -21.418 -6.921 -11.844 1.00 1.00 30 LYS A O 23
ATOM 10909 N N . HIS A 1 31 ? -21.422 -9.171 -11.611 1.00 1.00 31 HIS A N 23
ATOM 10910 C CA . HIS A 1 31 ? -21.117 -9.427 -13.008 1.00 1.00 31 HIS A CA 23
ATOM 10911 C C . HIS A 1 31 ? -22.263 -10.211 -13.648 1.00 1.00 31 HIS A C 23
ATOM 10912 O O . HIS A 1 31 ? -23.073 -10.820 -12.947 1.00 1.00 31 HIS A O 23
ATOM 10926 N N . THR A 1 1 ? 2.292 1.430 -0.945 1.00 1.00 1 THR A N 24
ATOM 10927 C CA . THR A 1 1 ? 2.025 0.184 -1.641 1.00 1.00 1 THR A CA 24
ATOM 10928 C C . THR A 1 1 ? 0.696 0.266 -2.395 1.00 1.00 1 THR A C 24
ATOM 10929 O O . THR A 1 1 ? 0.006 1.282 -2.332 1.00 1.00 1 THR A O 24
ATOM 10940 N N . VAL A 1 2 ? 0.378 -0.811 -3.092 1.00 1.00 2 VAL A N 24
ATOM 10941 C CA . VAL A 1 2 ? -0.852 -0.874 -3.856 1.00 1.00 2 VAL A CA 24
ATOM 10942 C C . VAL A 1 2 ? -1.773 -1.929 -3.241 1.00 1.00 2 VAL A C 24
ATOM 10943 O O . VAL A 1 2 ? -1.342 -2.729 -2.411 1.00 1.00 2 VAL A O 24
ATOM 10956 N N . CYS A 1 3 ? -3.026 -1.897 -3.673 1.00 1.00 3 CYS A N 24
ATOM 10957 C CA . CYS A 1 3 ? -4.012 -2.841 -3.178 1.00 1.00 3 CYS A CA 24
ATOM 10958 C C . CYS A 1 3 ? -4.084 -4.019 -4.151 1.00 1.00 3 CYS A C 24
ATOM 10959 O O . CYS A 1 3 ? -4.092 -3.827 -5.366 1.00 1.00 3 CYS A O 24
ATOM 10966 N N . ASN A 1 4 ? -4.132 -5.214 -3.580 1.00 1.00 4 ASN A N 24
ATOM 10967 C CA . ASN A 1 4 ? -4.201 -6.424 -4.383 1.00 1.00 4 ASN A CA 24
ATOM 10968 C C . ASN A 1 4 ? -5.584 -6.523 -5.030 1.00 1.00 4 ASN A C 24
ATOM 10969 O O . ASN A 1 4 ? -6.594 -6.596 -4.333 1.00 1.00 4 ASN A O 24
ATOM 10980 N N . LEU A 1 5 ? -5.584 -6.523 -6.355 1.00 1.00 5 LEU A N 24
ATOM 10981 C CA . LEU A 1 5 ? -6.826 -6.613 -7.101 1.00 1.00 5 LEU A CA 24
ATOM 10982 C C . LEU A 1 5 ? -7.460 -7.986 -6.868 1.00 1.00 5 LEU A C 24
ATOM 10983 O O . LEU A 1 5 ? -8.544 -8.082 -6.291 1.00 1.00 5 LEU A O 24
ATOM 10999 N N . ARG A 1 6 ? -6.760 -9.014 -7.324 1.00 1.00 6 ARG A N 24
ATOM 11000 C CA . ARG A 1 6 ? -7.241 -10.375 -7.170 1.00 1.00 6 ARG A CA 24
ATOM 11001 C C . ARG A 1 6 ? -7.698 -10.618 -5.729 1.00 1.00 6 ARG A C 24
ATOM 11002 O O . ARG A 1 6 ? -8.692 -11.304 -5.497 1.00 1.00 6 ARG A O 24
ATOM 11022 N N . ARG A 1 7 ? -6.951 -10.040 -4.801 1.00 1.00 7 ARG A N 24
ATOM 11023 C CA . ARG A 1 7 ? -7.265 -10.185 -3.389 1.00 1.00 7 ARG A CA 24
ATOM 11024 C C . ARG A 1 7 ? -8.563 -9.446 -3.058 1.00 1.00 7 ARG A C 24
ATOM 11025 O O . ARG A 1 7 ? -9.426 -9.983 -2.362 1.00 1.00 7 ARG A O 24
ATOM 11045 N N . CYS A 1 8 ? -8.661 -8.228 -3.569 1.00 1.00 8 CYS A N 24
ATOM 11046 C CA . CYS A 1 8 ? -9.838 -7.412 -3.335 1.00 1.00 8 CYS A CA 24
ATOM 11047 C C . CYS A 1 8 ? -11.049 -8.127 -3.939 1.00 1.00 8 CYS A C 24
ATOM 11048 O O . CYS A 1 8 ? -12.139 -8.100 -3.372 1.00 1.00 8 CYS A O 24
ATOM 11055 N N . GLN A 1 9 ? -10.814 -8.752 -5.085 1.00 1.00 9 GLN A N 24
ATOM 11056 C CA . GLN A 1 9 ? -11.871 -9.474 -5.771 1.00 1.00 9 GLN A CA 24
ATOM 11057 C C . GLN A 1 9 ? -12.378 -10.629 -4.905 1.00 1.00 9 GLN A C 24
ATOM 11058 O O . GLN A 1 9 ? -13.535 -10.642 -4.497 1.00 1.00 9 GLN A O 24
ATOM 11072 N N . LEU A 1 10 ? -11.480 -11.570 -4.647 1.00 1.00 10 LEU A N 24
ATOM 11073 C CA . LEU A 1 10 ? -11.821 -12.726 -3.837 1.00 1.00 10 LEU A CA 24
ATOM 11074 C C . LEU A 1 10 ? -12.484 -12.258 -2.539 1.00 1.00 10 LEU A C 24
ATOM 11075 O O . LEU A 1 10 ? -13.342 -12.945 -1.993 1.00 1.00 10 LEU A O 24
ATOM 11091 N N . SER A 1 11 ? -12.057 -11.087 -2.086 1.00 1.00 11 SER A N 24
ATOM 11092 C CA . SER A 1 11 ? -12.598 -10.517 -0.864 1.00 1.00 11 SER A CA 24
ATOM 11093 C C . SER A 1 11 ? -14.102 -10.279 -1.017 1.00 1.00 11 SER A C 24
ATOM 11094 O O . SER A 1 11 ? -14.900 -10.818 -0.252 1.00 1.00 11 SER A O 24
ATOM 11102 N N . CYS A 1 12 ? -14.442 -9.473 -2.013 1.00 1.00 12 CYS A N 24
ATOM 11103 C CA . CYS A 1 12 ? -15.836 -9.157 -2.276 1.00 1.00 12 CYS A CA 24
ATOM 11104 C C . CYS A 1 12 ? -16.573 -10.461 -2.594 1.00 1.00 12 CYS A C 24
ATOM 11105 O O . CYS A 1 12 ? -17.715 -10.649 -2.179 1.00 1.00 12 CYS A O 24
ATOM 11112 N N . ARG A 1 13 ? -15.885 -11.329 -3.325 1.00 1.00 13 ARG A N 24
ATOM 11113 C CA . ARG A 1 13 ? -16.460 -12.608 -3.700 1.00 1.00 13 ARG A CA 24
ATOM 11114 C C . ARG A 1 13 ? -17.225 -13.215 -2.521 1.00 1.00 13 ARG A C 24
ATOM 11115 O O . ARG A 1 13 ? -18.177 -13.968 -2.719 1.00 1.00 13 ARG A O 24
ATOM 11135 N N . SER A 1 14 ? -16.781 -12.863 -1.325 1.00 1.00 14 SER A N 24
ATOM 11136 C CA . SER A 1 14 ? -17.411 -13.362 -0.115 1.00 1.00 14 SER A CA 24
ATOM 11137 C C . SER A 1 14 ? -18.910 -13.059 -0.144 1.00 1.00 14 SER A C 24
ATOM 11138 O O . SER A 1 14 ? -19.726 -13.898 0.231 1.00 1.00 14 SER A O 24
ATOM 11146 N N . LEU A 1 15 ? -19.230 -11.854 -0.593 1.00 1.00 15 LEU A N 24
ATOM 11147 C CA . LEU A 1 15 ? -20.616 -11.428 -0.675 1.00 1.00 15 LEU A CA 24
ATOM 11148 C C . LEU A 1 15 ? -21.274 -12.078 -1.894 1.00 1.00 15 LEU A C 24
ATOM 11149 O O . LEU A 1 15 ? -22.496 -12.185 -1.962 1.00 1.00 15 LEU A O 24
ATOM 11165 N N . GLY A 1 16 ? -20.431 -12.494 -2.829 1.00 1.00 16 GLY A N 24
ATOM 11166 C CA . GLY A 1 16 ? -20.915 -13.133 -4.043 1.00 1.00 16 GLY A CA 24
ATOM 11167 C C . GLY A 1 16 ? -20.487 -12.345 -5.282 1.00 1.00 16 GLY A C 24
ATOM 11168 O O . GLY A 1 16 ? -20.200 -12.931 -6.325 1.00 1.00 16 GLY A O 24
ATOM 11172 N N . LEU A 1 17 ? -20.457 -11.029 -5.129 1.00 1.00 17 LEU A N 24
ATOM 11173 C CA . LEU A 1 17 ? -20.069 -10.156 -6.223 1.00 1.00 17 LEU A CA 24
ATOM 11174 C C . LEU A 1 17 ? -18.542 -10.066 -6.280 1.00 1.00 17 LEU A C 24
ATOM 11175 O O . LEU A 1 17 ? -17.858 -10.490 -5.352 1.00 1.00 17 LEU A O 24
ATOM 11191 N N . LEU A 1 18 ? -18.055 -9.513 -7.380 1.00 1.00 18 LEU A N 24
ATOM 11192 C CA . LEU A 1 18 ? -16.624 -9.361 -7.571 1.00 1.00 18 LEU A CA 24
ATOM 11193 C C . LEU A 1 18 ? -16.127 -8.169 -6.749 1.00 1.00 18 LEU A C 24
ATOM 11194 O O . LEU A 1 18 ? -16.926 -7.415 -6.197 1.00 1.00 18 LEU A O 24
ATOM 11210 N N . GLY A 1 19 ? -14.809 -8.036 -6.696 1.00 1.00 19 GLY A N 24
ATOM 11211 C CA . GLY A 1 19 ? -14.198 -6.950 -5.951 1.00 1.00 19 GLY A CA 24
ATOM 11212 C C . GLY A 1 19 ? -12.925 -6.458 -6.644 1.00 1.00 19 GLY A C 24
ATOM 11213 O O . GLY A 1 19 ? -11.816 -6.785 -6.220 1.00 1.00 19 GLY A O 24
ATOM 11217 N N . LYS A 1 20 ? -13.126 -5.682 -7.700 1.00 1.00 20 LYS A N 24
ATOM 11218 C CA . LYS A 1 20 ? -12.007 -5.143 -8.457 1.00 1.00 20 LYS A CA 24
ATOM 11219 C C . LYS A 1 20 ? -11.270 -4.112 -7.600 1.00 1.00 20 LYS A C 24
ATOM 11220 O O . LYS A 1 20 ? -11.794 -3.650 -6.589 1.00 1.00 20 LYS A O 24
ATOM 11238 N N . CYS A 1 21 ? -10.065 -3.779 -8.041 1.00 1.00 21 CYS A N 24
ATOM 11239 C CA . CYS A 1 21 ? -9.250 -2.810 -7.329 1.00 1.00 21 CYS A CA 24
ATOM 11240 C C . CYS A 1 21 ? -8.775 -1.754 -8.330 1.00 1.00 21 CYS A C 24
ATOM 11241 O O . CYS A 1 21 ? -7.817 -1.977 -9.066 1.00 1.00 21 CYS A O 24
ATOM 11248 N N . ILE A 1 22 ? -9.468 -0.624 -8.323 1.00 1.00 22 ILE A N 24
ATOM 11249 C CA . ILE A 1 22 ? -9.132 0.462 -9.220 1.00 1.00 22 ILE A CA 24
ATOM 11250 C C . ILE A 1 22 ? -8.280 1.488 -8.471 1.00 1.00 22 ILE A C 24
ATOM 11251 O O . ILE A 1 22 ? -8.710 2.035 -7.455 1.00 1.00 22 ILE A O 24
ATOM 11267 N N . GLY A 1 23 ? -7.087 1.722 -8.999 1.00 1.00 23 GLY A N 24
ATOM 11268 C CA . GLY A 1 23 ? -6.172 2.673 -8.391 1.00 1.00 23 GLY A CA 24
ATOM 11269 C C . GLY A 1 23 ? -5.661 2.160 -7.045 1.00 1.00 23 GLY A C 24
ATOM 11270 O O . GLY A 1 23 ? -4.600 1.544 -6.973 1.00 1.00 23 GLY A O 24
ATOM 11274 N N . VAL A 1 24 ? -6.441 2.432 -6.010 1.00 1.00 24 VAL A N 24
ATOM 11275 C CA . VAL A 1 24 ? -6.081 2.006 -4.668 1.00 1.00 24 VAL A CA 24
ATOM 11276 C C . VAL A 1 24 ? -7.354 1.774 -3.852 1.00 1.00 24 VAL A C 24
ATOM 11277 O O . VAL A 1 24 ? -7.338 1.879 -2.626 1.00 1.00 24 VAL A O 24
ATOM 11290 N N . LYS A 1 25 ? -8.427 1.462 -4.563 1.00 1.00 25 LYS A N 24
ATOM 11291 C CA . LYS A 1 25 ? -9.706 1.213 -3.920 1.00 1.00 25 LYS A CA 24
ATOM 11292 C C . LYS A 1 25 ? -10.333 -0.046 -4.513 1.00 1.00 25 LYS A C 24
ATOM 11293 O O . LYS A 1 25 ? -10.314 -0.242 -5.727 1.00 1.00 25 LYS A O 24
ATOM 11311 N N . CYS A 1 26 ? -10.874 -0.870 -3.628 1.00 1.00 26 CYS A N 24
ATOM 11312 C CA . CYS A 1 26 ? -11.506 -2.109 -4.049 1.00 1.00 26 CYS A CA 24
ATOM 11313 C C . CYS A 1 26 ? -12.984 -1.825 -4.326 1.00 1.00 26 CYS A C 24
ATOM 11314 O O . CYS A 1 26 ? -13.715 -1.402 -3.432 1.00 1.00 26 CYS A O 24
ATOM 11321 N N . GLU A 1 27 ? -13.379 -2.070 -5.566 1.00 1.00 27 GLU A N 24
ATOM 11322 C CA . GLU A 1 27 ? -14.756 -1.845 -5.973 1.00 1.00 27 GLU A CA 24
ATOM 11323 C C . GLU A 1 27 ? -15.497 -3.178 -6.095 1.00 1.00 27 GLU A C 24
ATOM 11324 O O . GLU A 1 27 ? -15.092 -4.049 -6.864 1.00 1.00 27 GLU A O 24
ATOM 11337 N N . CYS A 1 28 ? -16.567 -3.296 -5.324 1.00 1.00 28 CYS A N 24
ATOM 11338 C CA . CYS A 1 28 ? -17.368 -4.509 -5.338 1.00 1.00 28 CYS A CA 24
ATOM 11339 C C . CYS A 1 28 ? -18.524 -4.310 -6.319 1.00 1.00 28 CYS A C 24
ATOM 11340 O O . CYS A 1 28 ? -19.198 -3.279 -6.291 1.00 1.00 28 CYS A O 24
ATOM 11347 N N . VAL A 1 29 ? -18.721 -5.309 -7.165 1.00 1.00 29 VAL A N 24
ATOM 11348 C CA . VAL A 1 29 ? -19.784 -5.258 -8.152 1.00 1.00 29 VAL A CA 24
ATOM 11349 C C . VAL A 1 29 ? -20.090 -6.675 -8.642 1.00 1.00 29 VAL A C 24
ATOM 11350 O O . VAL A 1 29 ? -19.266 -7.578 -8.498 1.00 1.00 29 VAL A O 24
ATOM 11363 N N . LYS A 1 30 ? -21.275 -6.827 -9.213 1.00 1.00 30 LYS A N 24
ATOM 11364 C CA . LYS A 1 30 ? -21.699 -8.119 -9.724 1.00 1.00 30 LYS A CA 24
ATOM 11365 C C . LYS A 1 30 ? -21.100 -8.335 -11.114 1.00 1.00 30 LYS A C 24
ATOM 11366 O O . LYS A 1 30 ? -20.586 -7.397 -11.725 1.00 1.00 30 LYS A O 24
ATOM 11384 N N . HIS A 1 31 ? -21.181 -9.574 -11.575 1.00 1.00 31 HIS A N 24
ATOM 11385 C CA . HIS A 1 31 ? -20.652 -9.924 -12.882 1.00 1.00 31 HIS A CA 24
ATOM 11386 C C . HIS A 1 31 ? -21.656 -10.809 -13.624 1.00 1.00 31 HIS A C 24
ATOM 11387 O O . HIS A 1 31 ? -22.073 -11.843 -13.109 1.00 1.00 31 HIS A O 24
ATOM 11401 N N . THR A 1 1 ? -3.942 -1.859 -9.638 1.00 1.00 1 THR A N 25
ATOM 11402 C CA . THR A 1 1 ? -2.624 -1.365 -9.989 1.00 1.00 1 THR A CA 25
ATOM 11403 C C . THR A 1 1 ? -1.797 -1.106 -8.729 1.00 1.00 1 THR A C 25
ATOM 11404 O O . THR A 1 1 ? -0.721 -1.679 -8.559 1.00 1.00 1 THR A O 25
ATOM 11415 N N . VAL A 1 2 ? -2.330 -0.246 -7.875 1.00 1.00 2 VAL A N 25
ATOM 11416 C CA . VAL A 1 2 ? -1.656 0.091 -6.634 1.00 1.00 2 VAL A CA 25
ATOM 11417 C C . VAL A 1 2 ? -2.280 -0.703 -5.485 1.00 1.00 2 VAL A C 25
ATOM 11418 O O . VAL A 1 2 ? -1.823 -0.615 -4.346 1.00 1.00 2 VAL A O 25
ATOM 11431 N N . CYS A 1 3 ? -3.315 -1.458 -5.823 1.00 1.00 3 CYS A N 25
ATOM 11432 C CA . CYS A 1 3 ? -4.004 -2.268 -4.835 1.00 1.00 3 CYS A CA 25
ATOM 11433 C C . CYS A 1 3 ? -4.161 -3.681 -5.397 1.00 1.00 3 CYS A C 25
ATOM 11434 O O . CYS A 1 3 ? -4.323 -3.860 -6.603 1.00 1.00 3 CYS A O 25
ATOM 11441 N N . ASN A 1 4 ? -4.108 -4.651 -4.496 1.00 1.00 4 ASN A N 25
ATOM 11442 C CA . ASN A 1 4 ? -4.243 -6.045 -4.885 1.00 1.00 4 ASN A CA 25
ATOM 11443 C C . ASN A 1 4 ? -5.693 -6.319 -5.290 1.00 1.00 4 ASN A C 25
ATOM 11444 O O . ASN A 1 4 ? -6.528 -6.637 -4.445 1.00 1.00 4 ASN A O 25
ATOM 11455 N N . LEU A 1 5 ? -5.949 -6.184 -6.583 1.00 1.00 5 LEU A N 25
ATOM 11456 C CA . LEU A 1 5 ? -7.283 -6.413 -7.111 1.00 1.00 5 LEU A CA 25
ATOM 11457 C C . LEU A 1 5 ? -7.655 -7.887 -6.924 1.00 1.00 5 LEU A C 25
ATOM 11458 O O . LEU A 1 5 ? -8.809 -8.210 -6.648 1.00 1.00 5 LEU A O 25
ATOM 11474 N N . ARG A 1 6 ? -6.654 -8.741 -7.081 1.00 1.00 6 ARG A N 25
ATOM 11475 C CA . ARG A 1 6 ? -6.859 -10.171 -6.935 1.00 1.00 6 ARG A CA 25
ATOM 11476 C C . ARG A 1 6 ? -7.478 -10.481 -5.570 1.00 1.00 6 ARG A C 25
ATOM 11477 O O . ARG A 1 6 ? -8.528 -11.113 -5.489 1.00 1.00 6 ARG A O 25
ATOM 11497 N N . ARG A 1 7 ? -6.797 -10.020 -4.531 1.00 1.00 7 ARG A N 25
ATOM 11498 C CA . ARG A 1 7 ? -7.265 -10.240 -3.172 1.00 1.00 7 ARG A CA 25
ATOM 11499 C C . ARG A 1 7 ? -8.523 -9.410 -2.903 1.00 1.00 7 ARG A C 25
ATOM 11500 O O . ARG A 1 7 ? -9.401 -9.832 -2.153 1.00 1.00 7 ARG A O 25
ATOM 11520 N N . CYS A 1 8 ? -8.567 -8.243 -3.529 1.00 1.00 8 CYS A N 25
ATOM 11521 C CA . CYS A 1 8 ? -9.700 -7.349 -3.367 1.00 1.00 8 CYS A CA 25
ATOM 11522 C C . CYS A 1 8 ? -10.932 -8.018 -3.983 1.00 1.00 8 CYS A C 25
ATOM 11523 O O . CYS A 1 8 ? -12.017 -7.989 -3.400 1.00 1.00 8 CYS A O 25
ATOM 11530 N N . GLN A 1 9 ? -10.723 -8.606 -5.151 1.00 1.00 9 GLN A N 25
ATOM 11531 C CA . GLN A 1 9 ? -11.802 -9.280 -5.853 1.00 1.00 9 GLN A CA 25
ATOM 11532 C C . GLN A 1 9 ? -12.315 -10.463 -5.026 1.00 1.00 9 GLN A C 25
ATOM 11533 O O . GLN A 1 9 ? -13.523 -10.672 -4.920 1.00 1.00 9 GLN A O 25
ATOM 11547 N N . LEU A 1 10 ? -11.373 -11.201 -4.461 1.00 1.00 10 LEU A N 25
ATOM 11548 C CA . LEU A 1 10 ? -11.715 -12.355 -3.647 1.00 1.00 10 LEU A CA 25
ATOM 11549 C C . LEU A 1 10 ? -12.403 -11.883 -2.364 1.00 1.00 10 LEU A C 25
ATOM 11550 O O . LEU A 1 10 ? -13.217 -12.606 -1.790 1.00 1.00 10 LEU A O 25
ATOM 11566 N N . SER A 1 11 ? -12.052 -10.674 -1.952 1.00 1.00 11 SER A N 25
ATOM 11567 C CA . SER A 1 11 ? -12.626 -10.098 -0.749 1.00 1.00 11 SER A CA 25
ATOM 11568 C C . SER A 1 11 ? -14.122 -9.851 -0.951 1.00 1.00 11 SER A C 25
ATOM 11569 O O . SER A 1 11 ? -14.933 -10.189 -0.089 1.00 1.00 11 SER A O 25
ATOM 11577 N N . CYS A 1 12 ? -14.444 -9.259 -2.090 1.00 1.00 12 CYS A N 25
ATOM 11578 C CA . CYS A 1 12 ? -15.829 -8.962 -2.415 1.00 1.00 12 CYS A CA 25
ATOM 11579 C C . CYS A 1 12 ? -16.550 -10.282 -2.696 1.00 1.00 12 CYS A C 25
ATOM 11580 O O . CYS A 1 12 ? -17.682 -10.481 -2.255 1.00 1.00 12 CYS A O 25
ATOM 11587 N N . ARG A 1 13 ? -15.865 -11.150 -3.427 1.00 1.00 13 ARG A N 25
ATOM 11588 C CA . ARG A 1 13 ? -16.428 -12.445 -3.771 1.00 1.00 13 ARG A CA 25
ATOM 11589 C C . ARG A 1 13 ? -17.073 -13.088 -2.541 1.00 1.00 13 ARG A C 25
ATOM 11590 O O . ARG A 1 13 ? -17.979 -13.911 -2.669 1.00 1.00 13 ARG A O 25
ATOM 11610 N N . SER A 1 14 ? -16.582 -12.687 -1.378 1.00 1.00 14 SER A N 25
ATOM 11611 C CA . SER A 1 14 ? -17.101 -13.212 -0.127 1.00 1.00 14 SER A CA 25
ATOM 11612 C C . SER A 1 14 ? -18.625 -13.074 -0.092 1.00 1.00 14 SER A C 25
ATOM 11613 O O . SER A 1 14 ? -19.320 -13.957 0.399 1.00 1.00 14 SER A O 25
ATOM 11621 N N . LEU A 1 15 ? -19.096 -11.955 -0.623 1.00 1.00 15 LEU A N 25
ATOM 11622 C CA . LEU A 1 15 ? -20.525 -11.688 -0.657 1.00 1.00 15 LEU A CA 25
ATOM 11623 C C . LEU A 1 15 ? -21.166 -12.516 -1.773 1.00 1.00 15 LEU A C 25
ATOM 11624 O O . LEU A 1 15 ? -22.365 -12.789 -1.739 1.00 1.00 15 LEU A O 25
ATOM 11640 N N . GLY A 1 16 ? -20.339 -12.889 -2.739 1.00 1.00 16 GLY A N 25
ATOM 11641 C CA . GLY A 1 16 ? -20.812 -13.679 -3.863 1.00 1.00 16 GLY A CA 25
ATOM 11642 C C . GLY A 1 16 ? -20.629 -12.921 -5.180 1.00 1.00 16 GLY A C 25
ATOM 11643 O O . GLY A 1 16 ? -20.358 -13.527 -6.216 1.00 1.00 16 GLY A O 25
ATOM 11647 N N . LEU A 1 17 ? -20.783 -11.609 -5.097 1.00 1.00 17 LEU A N 25
ATOM 11648 C CA . LEU A 1 17 ? -20.640 -10.761 -6.269 1.00 1.00 17 LEU A CA 25
ATOM 11649 C C . LEU A 1 17 ? -19.172 -10.735 -6.696 1.00 1.00 17 LEU A C 25
ATOM 11650 O O . LEU A 1 17 ? -18.371 -11.544 -6.228 1.00 1.00 17 LEU A O 25
ATOM 11666 N N . LEU A 1 18 ? -18.863 -9.799 -7.582 1.00 1.00 18 LEU A N 25
ATOM 11667 C CA . LEU A 1 18 ? -17.504 -9.657 -8.077 1.00 1.00 18 LEU A CA 25
ATOM 11668 C C . LEU A 1 18 ? -16.865 -8.415 -7.452 1.00 1.00 18 LEU A C 25
ATOM 11669 O O . LEU A 1 18 ? -17.567 -7.486 -7.056 1.00 1.00 18 LEU A O 25
ATOM 11685 N N . GLY A 1 19 ? -15.542 -8.439 -7.387 1.00 1.00 19 GLY A N 25
ATOM 11686 C CA . GLY A 1 19 ? -14.802 -7.326 -6.816 1.00 1.00 19 GLY A CA 25
ATOM 11687 C C . GLY A 1 19 ? -13.734 -6.824 -7.790 1.00 1.00 19 GLY A C 25
ATOM 11688 O O . GLY A 1 19 ? -13.143 -7.610 -8.529 1.00 1.00 19 GLY A O 25
ATOM 11692 N N . LYS A 1 20 ? -13.520 -5.517 -7.760 1.00 1.00 20 LYS A N 25
ATOM 11693 C CA . LYS A 1 20 ? -12.533 -4.899 -8.631 1.00 1.00 20 LYS A CA 25
ATOM 11694 C C . LYS A 1 20 ? -11.839 -3.759 -7.882 1.00 1.00 20 LYS A C 25
ATOM 11695 O O . LYS A 1 20 ? -12.493 -2.819 -7.433 1.00 1.00 20 LYS A O 25
ATOM 11713 N N . CYS A 1 21 ? -10.526 -3.881 -7.771 1.00 1.00 21 CYS A N 25
ATOM 11714 C CA . CYS A 1 21 ? -9.737 -2.872 -7.083 1.00 1.00 21 CYS A CA 25
ATOM 11715 C C . CYS A 1 21 ? -9.146 -1.929 -8.134 1.00 1.00 21 CYS A C 25
ATOM 11716 O O . CYS A 1 21 ? -8.308 -2.335 -8.936 1.00 1.00 21 CYS A O 25
ATOM 11723 N N . ILE A 1 22 ? -9.606 -0.687 -8.093 1.00 1.00 22 ILE A N 25
ATOM 11724 C CA . ILE A 1 22 ? -9.132 0.315 -9.029 1.00 1.00 22 ILE A CA 25
ATOM 11725 C C . ILE A 1 22 ? -8.131 1.231 -8.323 1.00 1.00 22 ILE A C 25
ATOM 11726 O O . ILE A 1 22 ? -8.390 1.710 -7.222 1.00 1.00 22 ILE A O 25
ATOM 11742 N N . GLY A 1 23 ? -7.005 1.445 -8.990 1.00 1.00 23 GLY A N 25
ATOM 11743 C CA . GLY A 1 23 ? -5.962 2.295 -8.440 1.00 1.00 23 GLY A CA 25
ATOM 11744 C C . GLY A 1 23 ? -5.456 1.750 -7.105 1.00 1.00 23 GLY A C 25
ATOM 11745 O O . GLY A 1 23 ? -4.516 0.957 -7.070 1.00 1.00 23 GLY A O 25
ATOM 11749 N N . VAL A 1 24 ? -6.103 2.195 -6.037 1.00 1.00 24 VAL A N 25
ATOM 11750 C CA . VAL A 1 24 ? -5.731 1.761 -4.701 1.00 1.00 24 VAL A CA 25
ATOM 11751 C C . VAL A 1 24 ? -6.986 1.667 -3.832 1.00 1.00 24 VAL A C 25
ATOM 11752 O O . VAL A 1 24 ? -6.970 2.061 -2.667 1.00 1.00 24 VAL A O 25
ATOM 11765 N N . LYS A 1 25 ? -8.046 1.143 -4.433 1.00 1.00 25 LYS A N 25
ATOM 11766 C CA . LYS A 1 25 ? -9.306 0.992 -3.727 1.00 1.00 25 LYS A CA 25
ATOM 11767 C C . LYS A 1 25 ? -10.041 -0.234 -4.263 1.00 1.00 25 LYS A C 25
ATOM 11768 O O . LYS A 1 25 ? -10.162 -0.414 -5.473 1.00 1.00 25 LYS A O 25
ATOM 11786 N N . CYS A 1 26 ? -10.514 -1.052 -3.333 1.00 1.00 26 CYS A N 25
ATOM 11787 C CA . CYS A 1 26 ? -11.233 -2.261 -3.697 1.00 1.00 26 CYS A CA 25
ATOM 11788 C C . CYS A 1 26 ? -12.683 -1.882 -4.003 1.00 1.00 26 CYS A C 25
ATOM 11789 O O . CYS A 1 26 ? -13.247 -0.999 -3.363 1.00 1.00 26 CYS A O 25
ATOM 11796 N N . GLU A 1 27 ? -13.246 -2.573 -4.985 1.00 1.00 27 GLU A N 25
ATOM 11797 C CA . GLU A 1 27 ? -14.618 -2.321 -5.386 1.00 1.00 27 GLU A CA 25
ATOM 11798 C C . GLU A 1 27 ? -15.407 -3.632 -5.437 1.00 1.00 27 GLU A C 25
ATOM 11799 O O . GLU A 1 27 ? -14.821 -4.710 -5.526 1.00 1.00 27 GLU A O 25
ATOM 11812 N N . CYS A 1 28 ? -16.724 -3.498 -5.376 1.00 1.00 28 CYS A N 25
ATOM 11813 C CA . CYS A 1 28 ? -17.598 -4.655 -5.415 1.00 1.00 28 CYS A CA 25
ATOM 11814 C C . CYS A 1 28 ? -18.824 -4.306 -6.257 1.00 1.00 28 CYS A C 25
ATOM 11815 O O . CYS A 1 28 ? -19.475 -3.288 -6.021 1.00 1.00 28 CYS A O 25
ATOM 11822 N N . VAL A 1 29 ? -19.107 -5.169 -7.223 1.00 1.00 29 VAL A N 25
ATOM 11823 C CA . VAL A 1 29 ? -20.246 -4.964 -8.101 1.00 1.00 29 VAL A CA 25
ATOM 11824 C C . VAL A 1 29 ? -20.826 -6.321 -8.503 1.00 1.00 29 VAL A C 25
ATOM 11825 O O . VAL A 1 29 ? -20.103 -7.313 -8.578 1.00 1.00 29 VAL A O 25
ATOM 11838 N N . LYS A 1 30 ? -22.128 -6.322 -8.750 1.00 1.00 30 LYS A N 25
ATOM 11839 C CA . LYS A 1 30 ? -22.814 -7.542 -9.142 1.00 1.00 30 LYS A CA 25
ATOM 11840 C C . LYS A 1 30 ? -22.635 -7.762 -10.646 1.00 1.00 30 LYS A C 25
ATOM 11841 O O . LYS A 1 30 ? -22.093 -6.905 -11.341 1.00 1.00 30 LYS A O 25
ATOM 11859 N N . HIS A 1 31 ? -23.104 -8.914 -11.102 1.00 1.00 31 HIS A N 25
ATOM 11860 C CA . HIS A 1 31 ? -23.002 -9.257 -12.510 1.00 1.00 31 HIS A CA 25
ATOM 11861 C C . HIS A 1 31 ? -24.156 -8.612 -13.280 1.00 1.00 31 HIS A C 25
ATOM 11862 O O . HIS A 1 31 ? -25.079 -8.064 -12.678 1.00 1.00 31 HIS A O 25
#

Solvent-accessible surface area: 2827 Å² total; per-residue (Å²): 192,108,26,90,66,195,159,14,49,97,64,8,162,97,152,59,53,35,0,93,26,126,74,97,157,38,121,52,60,174,182

Sequence (31 aa):
TVCNLRRCQLSCRSLGLLGKCIGVKCECVKHTVCNLRRCQLSCRSLGLLGKCIGVKCECVKHTVCNLRRCQLSCRSLGLLGKCIGVKCECVKHTVCNLRRCQLSCRSLGLLGKCIGVKCECVKHTVCNLRRCQLSCRSLGLLGKCIGVKCECVKHTVCNLRRCQLSCRSLGLLGKCIGVKCECVKHTVCNLRRCQLSCRSLGLLGKCIGVKCECVKHTVCNLRRCQLSCRSLGLLGKCIGVKCECVKHTVCNLRRCQLSCRSLGLLGKCIGVKCECVKHTVCNLRRCQLSCRSLGLLGKCIGVKCECVKHTVCNLRRCQLSCRSLGLLGKCIGVKCECVKHTVCNLRRCQLSCRSLGLLGKCIGVKCECVKHTVCNLRRCQLSCRSLGLLGKCIGVKCECVKHTVCNLRRCQLSCRSLGLLGKCIGVKCECVKHTVCNLRRCQLSCRSLGLLGKCIGVKCECVKHTVCNLRRCQLSCRSLGLLGKCIGVKCECVKHTVCNLRRCQLSCRSLGLLGKCIGVKCECVKHTVCNLRRCQLSCRSLGLLGKCIGVKCECVKHTVCNLRRCQLSCRSLGLLGKCIGVKCECVKHTVCNLRRCQLSCRSLGLLGKCIGVKCECVKHTVCNLRRCQLSCRSLGLLGKCIGVKCECVKHTVCNLRRCQLSCRSLGLLGKCIGVKCECVKHTVCNLRRCQLSCRSLGLLGKCIGVKCECVKHTVCNLRRCQLSCRSLGLLGKCIGVKCECVKHTVCNLRRCQLSCRSLGLLGKCIGVKCECVKH

Foldseek 3Di:
DCDDQVVLQVVLCVVPAGWGADPHRIGTDHD

GO terms:
  GO:0005576 extracellular region (C, EXP)

Nearest PDB structures (foldseek):
  1pnh-assembly1_A  TM=9.412E-01  e=2.306E-04  Androctonus mauritanicus mauritanicus
  6d9p-assembly1_A  TM=7.611E-01  e=1.380E-03  Mesobuthus tamulus
  2me7-assembly1_A  TM=7.854E-01  e=3.031E-03  Mesobuthus tamulus
  6d93-assembly1_A  TM=7.653E-01  e=2.822E-03  Mesobuthus tamulus
  6d9o-assembly1_A  TM=7.518E-01  e=3.757E-03  Mesobuthus tamulus

InterPro domains:
  IPR001947 Scorpion short chain toxin, potassium channel inhibitor [PF00451] (2-29)
  IPR036574 Knottin, scorpion toxin-like superfamily [SSF57095] (1-31)

Radius of gyration: 8.43 Å; Cα contacts (8 Å, |Δi|>4): 56; chains: 1; bounding box: 24×16×13 Å

B-factor: mean 1.0, std 0.0, range [1.0, 1.0]

Organism: Androctonus mauritanicus mauritanicus (NCBI:txid6860)